Protein AF-A0A7X6ZUD8-F1 (afdb_monomer_lite)

Foldseek 3Di:
DVVVVVVVVVVVQQVVLVVVLVVCLVVLVVVLVVLVVVLVVLVVVLVVVLVVLVVVLVVLVVVLVVLVVVLVVLVVVLVVLVVVLVVVLVVLVVVLVVLVVVLVVLVVVLVVLVVLLVVLVVLLVVLVVLLVVLVVLLVVLVVLLVVLVVLLVVLVVLLVVLVVLLVVLVVLLVVLVVLLVVLVVLLVVLVVQLVVLVVVLVVLVVLLQVLFVQLQVLLVVVVDHDPGPVRLVVVVVVCPVCPSQVSSLVSLVVLLVVLVVLLVVLVVLVVVLVVLVVVLVVVVPDDDDDDPDDDSVRSVVVSVVSVVVSVVSVVVNVVSVVVSVSGDNGSVSSSVSVVVSVVSVVVSVVSVVSSVVSVVSNVVSVVSSVVSVVSSVVSVVSSVVSVVSSVVSVVSSVVSVVSSVVSVVSSVVSVVSSVVSVVSSVVSVVSSVVSVVVSVVSVVVSVVSVVVSVVVSVVSVVVSVVSVVVSVVSVVVSVVSVVVSVVSVVVSVVSVVVSVVVSVVSVVVSVVSVVCSVVDDRDDDDDDDDVPDPVVVVVVVVVVVVVVVVPPVLVLVLVLLLLVLLVVLLVVCLVCLLVLLVCVVVPDDLVVVLVVQLVVLLVVLLVVLVVCLVCCLPPPVVVVVVVVVVVDVDDDDDSDRDVVCSVVSSVSNSVSSSVSNSVSSVVSSPDHSVCSNDNPPQQPQDDDVVVVVVVVQVPDDPVVNVVVSVCVSPVVVNVSVVVNVVSVVVVVVVVVVVVVVVVCCVVCCVPPPVPDPDDDDDDPPDDDDPVVVVVVVVD

Secondary structure (DSSP, 8-state):
-HHHHHHHHHHHHHHHHHHHHHHHHHHHHHHHHHHHHHHHHHHHHHHHHHHHHHHHHHHHHHHHHHHHHHHHHHHHHHHHHHHHHHHHHHHHHHHHHHHHHHHHHHHHHHHHHHHHHHHHHHHHHHHHHHHHHHHHHHHHHHHHHHHHHHHHHHHHHHHHHHHHHHHHHHHHHHHHHHHHHHHHHHHHHHHHHHHHHHHHHHHHHHHHHHHHHHHHHHHHHTT---SSHHHHHHHHHS-SSSHHHHHHHHHHHHHHHHHHHHHHHHHHHHHHHHHHHHHHHHHTTS----TTPPPHHHHHHHHHHHHHHHHHHGGGHHHHHHHHHHS-SSHHHHHHHHHHHHHHHHHHHHHHHHHHHHHHHHHHHHHHHHHHHHHHHHHHHHHHHHHHHHHHHHHHHHHHHHHHHHHHHHHHHHHHHHHHHHHHHHHHHHHHHHHHHHHHHHHHHHHHHHHHHHHHHHHHHHHHHHHHHHHHHHHHHHHHHHHHHHHHHHHHHHHHHHHHHHHHHHHHHHHHHHHHHHH-PPPP-----GGG-HHHHHHHHHHHHHHHHHHHHHHHHHHHHHHHHHHHHHHHHHHTHHHHHHHHHTT--HHHHHHHHHHHHHHHHHHHHHHHHHHHHHHHHHHHHHHHHTTS--PPP-----HHHHHHHHHHHHHHHHHHHHHHHHHHHTS-HHHHSS--PPPP-PPPGGGT-HHHHHHS-HHHHHHHHHHHHTHHHHHHHHHHHHHHHHHHHHHHHHHHHHHHHHHIIIIII---S------TT-S--HHHHHHHH--

pLDDT: mean 82.42, std 9.54, range [44.5, 93.81]

Radius of gyration: 103.96 Å; chains: 1; bounding box: 197×110×286 Å

Structure (mmCIF, N/CA/C/O backbone):
data_AF-A0A7X6ZUD8-F1
#
_entry.id   AF-A0A7X6ZUD8-F1
#
loop_
_atom_site.group_PDB
_atom_site.id
_atom_site.type_symbol
_atom_site.label_atom_id
_atom_site.label_alt_id
_atom_site.label_comp_id
_atom_site.label_asym_id
_atom_site.label_entity_id
_atom_site.label_seq_id
_atom_site.pdbx_PDB_ins_code
_atom_site.Cartn_x
_atom_site.Cartn_y
_atom_site.Cartn_z
_atom_site.occupancy
_atom_site.B_iso_or_equiv
_atom_site.auth_seq_id
_atom_site.auth_comp_id
_atom_site.auth_asym_id
_atom_site.auth_atom_id
_atom_site.pdbx_PDB_model_num
ATOM 1 N N . THR A 1 1 ? 74.321 40.447 -123.581 1.00 52.22 1 THR A N 1
ATOM 2 C CA . THR A 1 1 ? 72.889 40.165 -123.348 1.00 52.22 1 THR A CA 1
ATOM 3 C C . THR A 1 1 ? 72.785 39.024 -122.365 1.00 52.22 1 THR A C 1
ATOM 5 O O . THR A 1 1 ? 73.714 38.224 -122.323 1.00 52.22 1 THR A O 1
ATOM 8 N N . VAL A 1 2 ? 71.718 38.982 -121.558 1.00 57.91 2 VAL A N 1
ATOM 9 C CA . VAL A 1 2 ? 71.436 37.871 -120.623 1.00 57.91 2 VAL A CA 1
ATOM 10 C C . VAL A 1 2 ? 71.544 36.526 -121.354 1.00 57.91 2 VAL A C 1
ATOM 12 O O . VAL A 1 2 ? 72.183 35.615 -120.846 1.00 57.91 2 VAL A O 1
ATOM 15 N N . ASP A 1 3 ? 71.117 36.484 -122.617 1.00 55.03 3 ASP A N 1
ATOM 16 C CA . ASP A 1 3 ? 71.216 35.318 -123.508 1.00 55.03 3 ASP A CA 1
ATOM 17 C C . ASP A 1 3 ? 72.647 34.767 -123.674 1.00 55.03 3 ASP A C 1
ATOM 19 O O . ASP A 1 3 ? 72.852 33.564 -123.714 1.00 55.03 3 ASP A O 1
ATOM 23 N N . ASN A 1 4 ? 73.666 35.632 -123.688 1.00 55.25 4 ASN A N 1
ATOM 24 C CA . ASN A 1 4 ? 75.072 35.232 -123.863 1.00 55.25 4 ASN A CA 1
ATOM 25 C C . ASN A 1 4 ? 75.697 34.691 -122.553 1.00 55.25 4 ASN A C 1
ATOM 27 O O . ASN A 1 4 ? 76.723 34.014 -122.565 1.00 55.25 4 ASN A O 1
ATOM 31 N N . 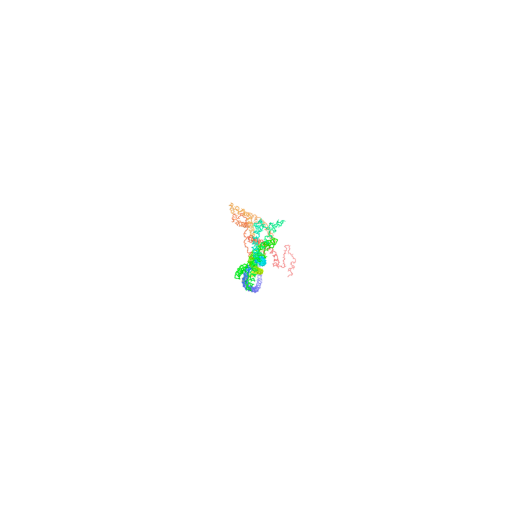VAL A 1 5 ? 75.094 35.019 -121.402 1.00 59.91 5 VAL A N 1
ATOM 32 C CA . VAL A 1 5 ? 75.454 34.447 -120.093 1.00 59.91 5 VAL A CA 1
ATOM 33 C C . VAL A 1 5 ? 74.738 33.110 -119.897 1.00 59.91 5 VAL A C 1
ATOM 35 O O . VAL A 1 5 ? 75.355 32.168 -119.411 1.00 59.91 5 VAL A O 1
ATOM 38 N N . VAL A 1 6 ? 73.485 33.009 -120.346 1.00 60.59 6 VAL A N 1
ATOM 39 C CA . VAL A 1 6 ? 72.699 31.768 -120.352 1.00 60.59 6 VAL A CA 1
ATOM 40 C C . VAL A 1 6 ? 73.382 30.682 -121.193 1.00 60.59 6 VAL A C 1
ATOM 42 O O . VAL A 1 6 ? 73.622 29.599 -120.677 1.00 60.59 6 VAL A O 1
ATOM 45 N N . GLU A 1 7 ? 73.834 30.987 -122.412 1.00 58.75 7 GLU A N 1
ATOM 46 C CA . GLU A 1 7 ? 74.474 30.004 -123.312 1.00 58.75 7 GLU A CA 1
ATOM 47 C C . GLU A 1 7 ? 75.796 29.427 -122.743 1.00 58.75 7 GLU A C 1
ATOM 49 O O . GLU A 1 7 ? 76.120 28.248 -122.905 1.00 58.75 7 GLU A O 1
ATOM 54 N N . LYS A 1 8 ? 76.560 30.231 -121.985 1.00 59.94 8 LYS A N 1
ATOM 55 C CA . LYS A 1 8 ? 77.744 29.746 -121.247 1.00 59.94 8 LYS A CA 1
ATOM 56 C C . LYS A 1 8 ? 77.379 28.912 -120.020 1.00 59.94 8 LYS A C 1
ATOM 58 O O . LYS A 1 8 ? 78.110 27.981 -119.689 1.00 59.94 8 LYS A O 1
ATOM 63 N N . LEU A 1 9 ? 76.288 29.250 -119.339 1.00 61.19 9 LEU A N 1
ATOM 64 C CA . LEU A 1 9 ? 75.807 28.498 -118.182 1.00 61.19 9 LEU A CA 1
ATOM 65 C C . LEU A 1 9 ? 75.172 27.163 -118.590 1.00 61.19 9 LEU A C 1
ATOM 67 O O . LEU A 1 9 ? 75.303 26.207 -117.837 1.00 61.19 9 LEU A O 1
ATOM 71 N N . GLU A 1 10 ? 74.599 27.048 -119.790 1.00 63.94 10 GLU A N 1
ATOM 72 C CA . GLU A 1 10 ? 74.032 25.797 -120.315 1.00 63.94 10 GLU A CA 1
ATOM 73 C C . GLU A 1 10 ? 75.084 24.686 -120.466 1.00 63.94 10 GLU A C 1
ATOM 75 O O . GLU A 1 10 ? 74.875 23.563 -120.009 1.00 63.94 10 GLU A O 1
ATOM 80 N N . THR A 1 11 ? 76.257 24.992 -121.034 1.00 61.09 11 THR A N 1
ATOM 81 C CA . THR A 1 11 ? 77.354 24.003 -121.154 1.00 61.09 11 THR A CA 1
ATOM 82 C C . THR A 1 11 ? 77.926 23.570 -119.800 1.00 61.09 11 THR A C 1
ATOM 84 O O . THR A 1 11 ? 78.289 22.403 -119.622 1.00 61.09 11 THR A O 1
ATOM 87 N N . LEU A 1 12 ? 77.962 24.479 -118.817 1.00 63.59 12 LEU A N 1
ATOM 88 C CA . LEU A 1 12 ? 78.322 24.142 -117.437 1.00 63.59 12 LEU A CA 1
ATOM 89 C C . LEU A 1 12 ? 77.216 23.322 -116.753 1.00 63.59 12 LEU A C 1
ATOM 91 O O . LEU A 1 12 ? 77.521 22.431 -115.960 1.00 63.59 12 LEU A O 1
ATOM 95 N N . GLY A 1 13 ? 75.959 23.610 -117.098 1.00 64.38 13 GLY A N 1
ATOM 96 C CA . GLY A 1 13 ? 74.751 22.931 -116.647 1.00 64.38 13 GLY A CA 1
ATOM 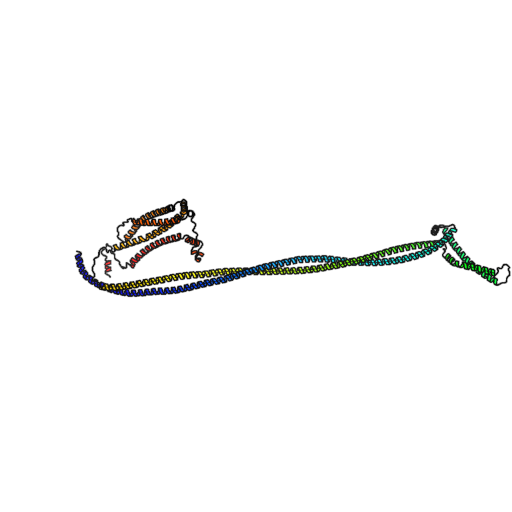97 C C . GLY A 1 13 ? 74.800 21.440 -116.939 1.00 64.38 13 GLY A C 1
ATOM 98 O O . GLY A 1 13 ? 74.700 20.667 -116.001 1.00 64.38 13 GLY A O 1
ATOM 99 N N . TYR A 1 14 ? 75.097 21.019 -118.175 1.00 66.25 14 TYR A N 1
ATOM 100 C CA . TYR A 1 14 ? 75.176 19.587 -118.516 1.00 66.25 14 TYR A CA 1
ATOM 101 C C . TYR A 1 14 ? 76.204 18.812 -117.675 1.00 66.25 14 TYR A C 1
ATOM 103 O O . TYR A 1 14 ? 75.894 17.754 -117.130 1.00 66.25 14 TYR A O 1
ATOM 111 N N . THR A 1 15 ? 77.416 19.355 -117.516 1.00 65.69 15 THR A N 1
ATOM 112 C CA . THR A 1 15 ? 78.472 18.705 -116.715 1.00 65.69 15 THR A CA 1
ATOM 113 C C . THR A 1 15 ? 78.108 18.663 -115.224 1.00 65.69 15 THR A C 1
ATOM 115 O O . THR A 1 15 ? 78.363 17.674 -114.539 1.00 65.69 15 THR A O 1
ATOM 118 N N . ARG A 1 16 ? 77.490 19.734 -114.705 1.00 67.69 16 ARG A N 1
ATOM 119 C CA . ARG A 1 16 ? 76.997 19.792 -113.320 1.00 67.69 16 ARG A CA 1
ATOM 120 C C . ARG A 1 16 ? 75.804 18.860 -113.099 1.00 67.69 16 ARG A C 1
ATOM 122 O O . ARG A 1 16 ? 75.747 18.247 -112.039 1.00 67.69 16 ARG A O 1
ATOM 129 N N . SER A 1 17 ? 74.911 18.713 -114.076 1.00 69.31 17 SER A N 1
ATOM 130 C CA . SER A 1 17 ? 73.754 17.817 -114.011 1.00 69.31 17 SER A CA 1
ATOM 131 C C . SER A 1 17 ? 74.174 16.351 -113.949 1.00 69.31 17 SER A C 1
ATOM 133 O O . SER A 1 17 ? 73.563 15.602 -113.200 1.00 69.31 17 SER A O 1
ATOM 135 N N . GLU A 1 18 ? 75.244 15.933 -114.639 1.00 71.06 18 GLU A N 1
ATOM 136 C CA . GLU A 1 18 ? 75.737 14.546 -114.545 1.00 71.06 18 GLU A CA 1
ATOM 137 C C . GLU A 1 18 ? 76.366 14.237 -113.175 1.00 71.06 18 GLU A C 1
ATOM 139 O O . GLU A 1 18 ? 76.103 13.187 -112.588 1.00 71.06 18 GLU A O 1
ATOM 144 N N . ILE A 1 19 ? 77.171 15.157 -112.628 1.00 72.12 19 ILE A N 1
ATOM 145 C CA . ILE A 1 19 ? 77.735 15.005 -111.275 1.00 72.12 19 ILE A CA 1
ATOM 146 C C . ILE A 1 19 ? 76.605 14.982 -110.244 1.00 72.12 19 ILE A C 1
ATOM 148 O O . ILE A 1 19 ? 76.574 14.103 -109.385 1.00 72.12 19 ILE A O 1
ATOM 152 N N . ARG A 1 20 ? 75.639 15.900 -110.378 1.00 72.50 20 ARG A N 1
ATOM 153 C CA . ARG A 1 20 ? 74.490 15.972 -109.479 1.00 72.50 20 ARG A CA 1
ATOM 154 C C . ARG A 1 20 ? 73.607 14.735 -109.584 1.00 72.50 20 ARG A C 1
ATOM 156 O O . ARG A 1 20 ? 73.154 14.260 -108.557 1.00 72.50 20 ARG A O 1
ATOM 163 N N . TYR A 1 21 ? 73.405 14.189 -110.781 1.00 75.06 21 TYR A N 1
ATOM 164 C CA . TYR A 1 21 ? 72.672 12.940 -110.978 1.00 75.06 21 TYR A CA 1
ATOM 165 C C . TYR A 1 21 ? 73.310 11.790 -110.194 1.00 75.06 21 TYR A C 1
ATOM 167 O O . TYR A 1 21 ? 72.616 11.084 -109.474 1.00 75.06 21 TYR A O 1
ATOM 175 N N . ARG A 1 22 ? 74.640 11.632 -110.268 1.00 76.25 22 ARG A N 1
ATOM 176 C CA . ARG A 1 22 ? 75.349 10.567 -109.537 1.00 76.25 22 ARG A CA 1
ATOM 177 C C . ARG A 1 22 ? 75.326 10.767 -108.022 1.00 76.25 22 ARG A C 1
ATOM 179 O O . ARG A 1 22 ? 75.162 9.790 -107.300 1.00 76.25 22 ARG A O 1
ATOM 186 N N . GLU A 1 23 ? 75.477 12.004 -107.549 1.00 76.31 23 GLU A N 1
ATOM 187 C CA . GLU A 1 23 ? 75.331 12.330 -106.123 1.00 76.31 23 GLU A CA 1
ATOM 188 C C . GLU A 1 23 ? 73.914 12.034 -105.627 1.00 76.31 23 GLU A C 1
ATOM 190 O O . GLU A 1 23 ? 73.759 11.336 -104.634 1.00 76.31 23 GLU A O 1
ATOM 195 N N . VAL A 1 24 ? 72.888 12.507 -106.343 1.00 77.06 24 VAL A N 1
ATOM 196 C CA . VAL A 1 24 ? 71.479 12.316 -105.969 1.00 77.06 24 VAL A CA 1
ATOM 197 C C . VAL A 1 24 ? 71.092 10.843 -106.031 1.00 77.06 24 VAL A C 1
ATOM 199 O O . VAL A 1 24 ? 70.399 10.382 -105.137 1.00 77.06 24 VAL A O 1
ATOM 202 N N . PHE A 1 25 ? 71.568 10.085 -107.021 1.00 78.31 25 PHE A N 1
ATOM 203 C CA . PHE A 1 25 ? 71.306 8.648 -107.106 1.00 78.31 25 PHE A CA 1
ATOM 204 C C . PHE A 1 25 ? 71.920 7.886 -105.921 1.00 78.31 25 PHE A C 1
ATOM 206 O O . PHE A 1 25 ? 71.262 7.030 -105.338 1.00 78.31 25 PHE A O 1
ATOM 213 N N . SER A 1 26 ? 73.163 8.207 -105.537 1.00 78.19 26 SER A N 1
ATOM 214 C CA . SER A 1 26 ? 73.808 7.596 -104.365 1.00 78.19 26 SER A CA 1
ATOM 215 C C . SER A 1 26 ? 73.106 7.993 -103.066 1.00 78.19 26 SER A C 1
ATOM 217 O O . SER A 1 26 ? 72.791 7.125 -102.263 1.00 78.19 26 SER A O 1
ATOM 219 N N . GLU A 1 27 ? 72.815 9.283 -102.882 1.00 78.88 27 GLU A N 1
ATOM 220 C CA . GLU A 1 27 ? 72.152 9.808 -101.683 1.00 78.88 27 GLU A CA 1
ATOM 221 C C . GLU A 1 27 ? 70.719 9.268 -101.542 1.00 78.88 27 GLU A C 1
ATOM 223 O O . GLU A 1 27 ? 70.283 8.950 -100.440 1.00 78.88 27 GLU A O 1
ATOM 228 N N . ALA A 1 28 ? 69.985 9.128 -102.649 1.00 79.12 28 ALA A N 1
ATOM 229 C CA . ALA A 1 28 ? 68.651 8.537 -102.651 1.00 79.12 28 ALA A CA 1
ATOM 230 C C . ALA A 1 28 ? 68.694 7.041 -102.313 1.00 79.12 28 ALA A C 1
ATOM 232 O O . ALA A 1 28 ? 67.858 6.575 -101.548 1.00 79.12 28 ALA A O 1
ATOM 233 N N . ASN A 1 29 ? 69.679 6.297 -102.825 1.00 80.69 29 ASN A N 1
ATOM 234 C CA . ASN A 1 29 ? 69.822 4.878 -102.507 1.00 80.69 29 ASN A CA 1
ATOM 235 C C . ASN A 1 29 ? 70.206 4.645 -101.034 1.00 80.69 29 ASN A C 1
ATOM 237 O O . ASN A 1 29 ? 69.667 3.736 -100.409 1.00 80.69 29 ASN A O 1
ATOM 241 N N . ASP A 1 30 ? 71.076 5.486 -100.467 1.00 81.19 30 ASP A N 1
ATOM 242 C CA . ASP A 1 30 ? 71.414 5.435 -99.038 1.00 81.19 30 ASP A CA 1
ATOM 243 C C . ASP A 1 30 ? 70.186 5.769 -98.167 1.00 81.19 30 ASP A C 1
ATOM 245 O O . ASP A 1 30 ? 69.902 5.055 -97.209 1.00 81.19 30 ASP A O 1
ATOM 249 N N . LYS A 1 31 ? 69.383 6.775 -98.551 1.00 82.06 31 LYS A N 1
ATOM 250 C CA . LYS A 1 31 ? 68.132 7.120 -97.847 1.00 82.06 31 LYS A CA 1
ATOM 251 C C . LYS A 1 31 ? 67.047 6.050 -97.953 1.00 82.06 31 LYS A C 1
ATOM 253 O O . LYS A 1 31 ? 66.301 5.868 -96.999 1.00 82.06 31 LYS A O 1
ATOM 258 N N . ILE A 1 32 ? 66.943 5.340 -99.079 1.00 81.69 32 ILE A N 1
ATOM 259 C CA . ILE A 1 32 ? 66.014 4.204 -99.217 1.00 81.69 32 ILE A CA 1
ATOM 260 C C . ILE A 1 32 ? 66.425 3.065 -98.275 1.00 81.69 32 ILE A C 1
ATOM 262 O O . ILE A 1 32 ? 65.562 2.428 -97.673 1.00 81.69 32 ILE A O 1
ATOM 266 N N . GLU A 1 33 ? 67.726 2.808 -98.118 1.00 80.94 33 GLU A N 1
ATOM 267 C CA . GLU A 1 33 ? 68.213 1.786 -97.187 1.00 80.94 33 GLU A CA 1
ATOM 268 C C . GLU A 1 33 ? 68.009 2.203 -95.720 1.00 80.94 33 GLU A C 1
ATOM 270 O O . GLU A 1 33 ? 67.567 1.387 -94.912 1.00 80.94 33 GLU A O 1
ATOM 275 N N . GLU A 1 34 ? 68.235 3.477 -95.380 1.00 82.38 34 GLU A N 1
ATOM 276 C CA . GLU A 1 34 ? 67.890 4.035 -94.062 1.00 82.38 34 GLU A CA 1
ATOM 277 C C . GLU A 1 34 ? 66.381 3.927 -93.777 1.00 82.38 34 GLU A C 1
ATOM 279 O O . GLU A 1 34 ? 65.998 3.422 -92.722 1.00 82.38 34 GLU A O 1
ATOM 284 N N . ALA A 1 35 ? 65.520 4.279 -94.740 1.00 81.19 35 ALA A N 1
ATOM 285 C CA . ALA A 1 35 ? 64.065 4.171 -94.604 1.00 81.19 35 ALA A CA 1
ATOM 286 C C . ALA A 1 35 ? 63.587 2.720 -94.403 1.00 81.19 35 ALA A C 1
ATOM 288 O O . ALA A 1 35 ? 62.638 2.476 -93.659 1.00 81.19 35 ALA A O 1
ATOM 289 N N . LYS A 1 36 ? 64.253 1.728 -95.015 1.00 82.31 36 LYS A N 1
ATOM 290 C CA . LYS A 1 36 ? 63.967 0.300 -94.772 1.00 82.31 36 LYS A CA 1
ATOM 291 C C . LYS A 1 36 ? 64.321 -0.140 -93.355 1.00 82.31 36 LYS A C 1
ATOM 293 O O . LYS A 1 36 ? 63.594 -0.948 -92.779 1.00 82.31 36 LYS A O 1
ATOM 298 N N . ILE A 1 37 ? 65.429 0.359 -92.808 1.00 83.69 37 ILE A N 1
ATOM 299 C CA . ILE A 1 37 ? 65.833 0.077 -91.425 1.00 83.69 37 ILE A CA 1
ATOM 300 C C . ILE A 1 37 ? 64.837 0.725 -90.457 1.00 83.69 37 ILE A C 1
ATOM 302 O O . ILE A 1 37 ? 64.333 0.038 -89.571 1.00 83.69 37 ILE A O 1
ATOM 306 N N . GLU A 1 38 ? 64.485 1.996 -90.673 1.00 82.06 38 GLU A N 1
ATOM 307 C CA . GLU A 1 38 ? 63.474 2.697 -89.870 1.00 82.06 38 GLU A CA 1
ATOM 308 C C . GLU A 1 38 ? 62.097 2.016 -89.942 1.00 82.06 38 GLU A C 1
ATOM 310 O O . GLU A 1 38 ? 61.411 1.926 -88.927 1.00 82.06 38 GLU A O 1
ATOM 315 N N . TYR A 1 39 ? 61.706 1.465 -91.096 1.00 83.75 39 TYR A N 1
ATOM 316 C CA . TYR A 1 39 ? 60.467 0.696 -91.239 1.00 83.75 39 TYR A CA 1
ATOM 317 C C . TYR A 1 39 ? 60.455 -0.588 -90.392 1.00 83.75 39 TYR A C 1
ATOM 319 O O . TYR A 1 39 ? 59.466 -0.875 -89.714 1.00 83.75 39 TYR A O 1
ATOM 327 N N . GLU A 1 40 ? 61.536 -1.375 -90.411 1.00 81.25 40 GLU A N 1
ATOM 328 C CA . GLU A 1 40 ? 61.622 -2.611 -89.617 1.00 81.25 40 GLU A CA 1
ATOM 329 C C . GLU A 1 40 ? 61.709 -2.326 -88.107 1.00 81.25 40 GLU A C 1
ATOM 331 O O . GLU A 1 40 ? 61.073 -3.027 -87.313 1.00 81.25 40 GLU A O 1
ATOM 336 N N . ASP A 1 41 ? 62.434 -1.279 -87.699 1.00 83.12 41 ASP A N 1
ATOM 337 C CA . ASP A 1 41 ? 62.492 -0.852 -86.297 1.00 83.12 41 ASP A CA 1
ATOM 338 C C . ASP A 1 41 ? 61.138 -0.287 -85.830 1.00 83.12 41 ASP A C 1
ATOM 340 O O . ASP A 1 41 ? 60.617 -0.722 -84.799 1.00 83.12 41 ASP A O 1
ATOM 344 N N . GLY A 1 42 ? 60.500 0.572 -86.633 1.00 82.69 42 GLY A N 1
ATOM 345 C CA . GLY A 1 42 ? 59.174 1.129 -86.352 1.00 82.69 42 GLY A CA 1
ATOM 346 C C . GLY A 1 42 ? 58.085 0.058 -86.253 1.00 82.69 42 GLY A C 1
ATOM 347 O O . GLY A 1 42 ? 57.252 0.092 -85.347 1.00 82.69 42 GLY A O 1
ATOM 348 N N . LYS A 1 43 ? 58.128 -0.972 -87.108 1.00 83.50 43 LYS A N 1
ATOM 349 C CA . LYS A 1 43 ? 57.225 -2.128 -87.013 1.00 83.50 43 LYS A CA 1
ATOM 350 C C . LYS A 1 43 ? 57.381 -2.875 -85.687 1.00 83.50 43 LYS A C 1
ATOM 352 O O . LYS A 1 43 ? 56.388 -3.271 -85.076 1.00 83.50 43 LYS A O 1
ATOM 357 N N . LYS A 1 44 ? 58.617 -3.087 -85.234 1.00 83.81 44 LYS A N 1
ATOM 358 C CA . LYS A 1 44 ? 58.906 -3.824 -83.999 1.00 83.81 44 LYS A CA 1
ATOM 359 C C . LYS A 1 44 ? 58.519 -3.037 -82.744 1.00 83.81 44 LYS A C 1
ATOM 361 O O . LYS A 1 44 ? 58.024 -3.630 -81.778 1.00 83.81 44 LYS A O 1
ATOM 366 N N . GLU A 1 45 ? 58.739 -1.726 -82.744 1.00 82.94 45 GLU A N 1
ATOM 367 C CA . GLU A 1 45 ? 58.277 -0.836 -81.675 1.00 82.94 45 GLU A CA 1
ATOM 368 C C . GLU A 1 45 ? 56.746 -0.837 -81.600 1.00 82.94 45 GLU A C 1
ATOM 370 O O . GLU A 1 45 ? 56.191 -1.114 -80.535 1.00 82.94 45 GLU A O 1
ATOM 375 N N . ALA A 1 46 ? 56.066 -0.697 -82.739 1.00 81.81 46 ALA A N 1
ATOM 376 C CA . ALA A 1 46 ? 54.609 -0.723 -82.804 1.00 81.81 46 ALA A CA 1
ATOM 377 C C . ALA A 1 46 ? 53.997 -2.060 -82.339 1.00 81.81 46 ALA A C 1
ATOM 379 O O . ALA A 1 46 ? 53.022 -2.072 -81.586 1.00 81.81 46 ALA A O 1
ATOM 380 N N . GLU A 1 47 ? 54.581 -3.205 -82.719 1.00 82.75 47 GLU A N 1
ATOM 381 C CA . GLU A 1 47 ? 54.159 -4.524 -82.216 1.00 82.75 47 GLU A CA 1
ATOM 382 C C . GLU A 1 47 ? 54.301 -4.630 -80.685 1.00 82.75 47 GLU A C 1
ATOM 384 O O . GLU A 1 47 ? 53.455 -5.233 -80.019 1.00 82.75 47 GLU A O 1
ATOM 389 N N . THR A 1 48 ? 55.344 -4.023 -80.111 1.00 84.31 48 THR A N 1
ATOM 390 C CA . THR A 1 48 ? 55.592 -4.026 -78.662 1.00 84.31 48 THR A CA 1
ATOM 391 C C . THR A 1 48 ? 54.595 -3.136 -77.920 1.00 84.31 48 THR A C 1
ATOM 393 O O . THR A 1 48 ? 54.030 -3.560 -76.909 1.00 84.31 48 THR A O 1
ATOM 396 N N . GLU A 1 49 ? 54.340 -1.928 -78.423 1.00 83.50 49 GLU A N 1
ATOM 397 C CA . GLU A 1 49 ? 53.381 -0.990 -77.832 1.00 83.50 49 GLU A CA 1
ATOM 398 C C . GLU A 1 49 ? 51.946 -1.524 -77.887 1.00 83.50 49 GLU A C 1
ATOM 400 O O . GLU A 1 49 ? 51.249 -1.511 -76.870 1.00 83.50 49 GLU A O 1
ATOM 405 N N . LEU A 1 50 ? 51.527 -2.095 -79.023 1.00 84.06 50 LEU A N 1
ATOM 406 C CA . LEU A 1 50 ? 50.215 -2.735 -79.153 1.00 84.06 50 LEU A CA 1
ATOM 407 C C . LEU A 1 50 ? 50.073 -3.936 -78.206 1.00 84.06 50 LEU A C 1
ATOM 409 O O . LEU A 1 50 ? 49.015 -4.134 -77.609 1.00 84.06 50 LEU A O 1
ATOM 413 N N . ASN A 1 51 ? 51.121 -4.743 -78.033 1.00 85.44 51 ASN A N 1
ATOM 414 C CA . ASN A 1 51 ? 51.070 -5.863 -77.097 1.00 85.44 51 ASN A CA 1
ATOM 415 C C . ASN A 1 51 ? 50.947 -5.393 -75.637 1.00 85.44 51 ASN A C 1
ATOM 417 O O . ASN A 1 51 ? 50.155 -5.954 -74.885 1.00 85.44 51 ASN A O 1
ATOM 421 N N . ASN A 1 52 ? 51.673 -4.344 -75.242 1.00 84.31 52 ASN A N 1
ATOM 422 C CA . ASN A 1 52 ? 51.563 -3.775 -73.896 1.00 84.31 52 ASN A CA 1
ATOM 423 C C . ASN A 1 52 ? 50.167 -3.183 -73.639 1.00 84.31 52 ASN A C 1
ATOM 425 O O . ASN A 1 52 ? 49.567 -3.480 -72.609 1.00 84.31 52 ASN A O 1
ATOM 429 N N . ALA A 1 53 ? 49.613 -2.440 -74.603 1.00 84.06 53 ALA A N 1
ATOM 430 C CA . ALA A 1 53 ? 48.258 -1.894 -74.509 1.00 84.06 53 ALA A CA 1
ATOM 431 C C . ALA A 1 53 ? 47.188 -2.997 -74.378 1.00 84.06 53 ALA A C 1
ATOM 433 O O . ALA A 1 53 ? 46.223 -2.851 -73.631 1.00 84.06 53 ALA A O 1
ATOM 434 N N . TRP A 1 54 ? 47.364 -4.132 -75.065 1.00 84.31 54 TRP A N 1
ATOM 435 C CA . TRP A 1 54 ? 46.457 -5.275 -74.933 1.00 84.31 54 TRP A CA 1
ATOM 436 C C . TRP A 1 54 ? 46.542 -5.950 -73.554 1.00 84.31 54 TRP A C 1
ATOM 438 O O . TRP A 1 54 ? 45.510 -6.337 -73.005 1.00 84.31 54 TRP A O 1
ATOM 448 N N . ILE A 1 55 ? 47.745 -6.064 -72.980 1.00 86.06 55 ILE A N 1
ATOM 449 C CA . ILE A 1 55 ? 47.943 -6.615 -71.629 1.00 86.06 55 ILE A CA 1
ATOM 450 C C . ILE A 1 55 ? 47.250 -5.737 -70.579 1.00 86.06 55 ILE A C 1
ATOM 452 O O . ILE A 1 55 ? 46.546 -6.270 -69.728 1.00 86.06 55 ILE A O 1
ATOM 456 N N . GLU A 1 56 ? 47.368 -4.409 -70.672 1.00 84.81 56 GLU A N 1
ATOM 457 C CA . GLU A 1 56 ? 46.678 -3.485 -69.757 1.00 84.81 56 GLU A CA 1
ATOM 458 C C . GLU A 1 56 ? 45.146 -3.631 -69.828 1.00 84.81 56 GLU A C 1
ATOM 460 O O . GLU A 1 56 ? 44.469 -3.640 -68.798 1.00 84.81 56 GLU A O 1
ATOM 465 N N . ILE A 1 57 ? 44.587 -3.831 -71.029 1.00 84.94 57 ILE A N 1
ATOM 466 C CA . ILE A 1 57 ? 43.153 -4.116 -71.215 1.00 84.94 57 ILE A CA 1
ATOM 467 C C . ILE A 1 57 ? 42.766 -5.467 -70.587 1.00 84.94 57 ILE A C 1
ATOM 469 O O . ILE A 1 57 ? 41.683 -5.602 -70.012 1.00 84.94 57 ILE A O 1
ATOM 473 N N . GLU A 1 58 ? 43.607 -6.496 -70.711 1.00 84.50 58 GLU A N 1
ATOM 474 C CA . GLU A 1 58 ? 43.343 -7.822 -70.141 1.00 84.50 58 GLU A CA 1
ATOM 475 C C . GLU A 1 58 ? 43.406 -7.816 -68.605 1.00 84.50 58 GLU A C 1
ATOM 477 O O . GLU A 1 58 ? 42.522 -8.385 -67.955 1.00 84.50 58 GLU A O 1
ATOM 482 N N . ASP A 1 59 ? 44.379 -7.110 -68.027 1.00 84.50 59 ASP A N 1
ATOM 483 C CA . ASP A 1 59 ? 44.497 -6.919 -66.581 1.00 84.50 59 ASP A CA 1
ATOM 484 C C . ASP A 1 59 ? 43.308 -6.116 -66.029 1.00 84.50 59 ASP A C 1
ATOM 486 O O . ASP A 1 59 ? 42.655 -6.565 -65.084 1.00 84.50 59 ASP A O 1
ATOM 490 N N . GLY A 1 60 ? 42.912 -5.014 -66.676 1.00 84.44 60 GLY A N 1
ATOM 491 C CA . GLY A 1 60 ? 41.746 -4.237 -66.239 1.00 84.44 60 GLY A CA 1
ATOM 492 C C . GLY A 1 60 ? 40.408 -4.990 -66.371 1.00 84.44 60 GLY A C 1
ATOM 493 O O . GLY A 1 60 ? 39.512 -4.840 -65.538 1.00 84.44 60 GLY A O 1
ATOM 494 N N . LYS A 1 61 ? 40.265 -5.905 -67.344 1.00 86.81 61 LYS A N 1
ATOM 495 C CA . LYS A 1 61 ? 39.112 -6.832 -67.405 1.00 86.81 61 LYS A CA 1
ATOM 496 C C . LYS A 1 61 ? 39.073 -7.807 -66.233 1.00 86.81 61 LYS A C 1
ATOM 498 O O . LYS A 1 61 ? 37.985 -8.194 -65.798 1.00 86.81 61 LYS A O 1
ATOM 503 N N . LYS A 1 62 ? 40.235 -8.248 -65.755 1.00 86.19 62 LYS A N 1
ATOM 504 C CA . LYS A 1 62 ? 40.342 -9.145 -64.605 1.00 86.19 62 LYS A CA 1
ATOM 505 C C . LYS A 1 62 ? 39.984 -8.416 -63.310 1.00 86.19 62 LYS A C 1
ATOM 507 O O . LYS A 1 62 ? 39.186 -8.942 -62.541 1.00 86.19 62 LYS A O 1
ATOM 512 N N . GLU A 1 63 ? 40.464 -7.187 -63.135 1.00 85.56 63 GLU A N 1
ATOM 513 C CA . GLU A 1 63 ? 40.085 -6.322 -62.009 1.00 85.56 63 GLU A CA 1
ATOM 514 C C . GLU A 1 63 ? 38.570 -6.046 -61.980 1.00 85.56 63 GLU A C 1
ATOM 516 O O . GLU A 1 63 ? 37.943 -6.140 -60.926 1.00 85.56 63 GLU A O 1
ATOM 521 N N . LEU A 1 64 ? 37.934 -5.833 -63.140 1.00 85.88 64 LEU A N 1
ATOM 522 C CA . LEU A 1 64 ? 36.471 -5.717 -63.246 1.00 85.88 64 LEU A CA 1
ATOM 523 C C . LEU A 1 64 ? 35.724 -6.981 -62.795 1.00 85.88 64 LEU A C 1
ATOM 525 O O . LEU A 1 64 ? 34.640 -6.889 -62.216 1.00 85.88 64 LEU A O 1
ATOM 529 N N . LEU A 1 65 ? 36.249 -8.174 -63.084 1.00 86.19 65 LEU A N 1
ATOM 530 C CA . LEU A 1 65 ? 35.626 -9.427 -62.645 1.00 86.19 65 LEU A CA 1
ATOM 531 C C . LEU A 1 65 ? 35.689 -9.585 -61.124 1.00 86.19 65 LEU A C 1
ATOM 533 O O . LEU A 1 65 ? 34.688 -9.995 -60.530 1.00 86.19 65 LEU A O 1
ATOM 537 N N . ASP A 1 66 ? 36.815 -9.220 -60.515 1.00 84.50 66 ASP A N 1
ATOM 538 C CA . ASP A 1 66 ? 36.990 -9.242 -59.063 1.00 84.50 66 ASP A CA 1
ATOM 539 C C . ASP A 1 66 ? 36.072 -8.200 -58.393 1.00 84.50 66 ASP A C 1
ATOM 541 O O . ASP A 1 66 ? 35.286 -8.552 -57.510 1.00 84.50 66 ASP A O 1
ATOM 545 N N . ALA A 1 67 ? 36.024 -6.967 -58.913 1.00 84.62 67 ALA A N 1
ATOM 546 C CA . ALA A 1 67 ? 35.108 -5.921 -58.445 1.00 84.62 67 ALA A CA 1
ATOM 547 C C . ALA A 1 67 ? 33.626 -6.343 -58.542 1.00 84.62 67 ALA A C 1
ATOM 549 O O . ALA A 1 67 ? 32.817 -6.073 -57.652 1.00 84.62 67 ALA A O 1
ATOM 550 N N . LYS A 1 68 ? 33.242 -7.070 -59.601 1.00 87.50 68 LYS A N 1
ATOM 551 C CA . LYS A 1 68 ? 31.882 -7.612 -59.747 1.00 87.50 68 LYS A CA 1
ATOM 552 C C . LYS A 1 68 ? 31.545 -8.651 -58.676 1.00 87.50 68 LYS A C 1
ATOM 554 O O . LYS A 1 68 ? 30.403 -8.674 -58.209 1.00 87.50 68 LYS A O 1
ATOM 559 N N . ALA A 1 69 ? 32.498 -9.512 -58.322 1.00 85.81 69 ALA A N 1
ATOM 560 C CA . ALA A 1 69 ? 32.320 -10.505 -57.267 1.00 85.81 69 ALA A CA 1
ATOM 561 C C . ALA A 1 69 ? 32.168 -9.829 -55.893 1.00 85.81 69 ALA A C 1
ATOM 563 O O . ALA A 1 69 ? 31.240 -10.159 -55.156 1.00 85.81 69 ALA A O 1
ATOM 564 N N . GLU A 1 70 ? 32.983 -8.811 -55.600 1.00 86.44 70 GLU A N 1
ATOM 565 C CA . GLU A 1 70 ? 32.886 -8.018 -54.365 1.00 86.44 70 GLU A CA 1
ATOM 566 C C . GLU A 1 70 ? 31.532 -7.296 -54.234 1.00 86.44 70 GLU A C 1
ATOM 568 O O . GLU A 1 70 ? 30.921 -7.297 -53.163 1.00 86.44 70 GLU A O 1
ATOM 573 N N . ILE A 1 71 ? 30.988 -6.755 -55.332 1.00 87.25 71 ILE A N 1
ATOM 574 C CA . ILE A 1 71 ? 29.640 -6.156 -55.358 1.00 87.25 71 ILE A CA 1
ATOM 575 C C . ILE A 1 71 ? 28.548 -7.194 -55.044 1.00 87.25 71 ILE A C 1
ATOM 577 O O . ILE A 1 71 ? 27.530 -6.863 -54.423 1.00 87.25 71 ILE A O 1
ATOM 581 N N . GLU A 1 72 ? 28.691 -8.436 -55.511 1.00 87.38 72 GLU A N 1
ATOM 582 C CA . GLU A 1 72 ? 27.717 -9.503 -55.252 1.00 87.38 72 GLU A CA 1
ATOM 583 C C . GLU A 1 72 ? 27.756 -9.963 -53.789 1.00 87.38 72 GLU A C 1
ATOM 585 O O . GLU A 1 72 ? 26.699 -10.064 -53.152 1.00 87.38 72 GLU A O 1
ATOM 590 N N . ASP A 1 73 ? 28.953 -10.140 -53.230 1.00 85.06 73 ASP A N 1
ATOM 591 C CA . ASP A 1 73 ? 29.140 -10.467 -51.816 1.00 85.06 73 ASP A CA 1
ATOM 592 C C . ASP A 1 73 ? 28.644 -9.329 -50.908 1.00 85.06 73 ASP A C 1
ATOM 594 O O . ASP A 1 73 ? 27.840 -9.574 -50.004 1.00 85.06 73 ASP A O 1
ATOM 598 N N . GLY A 1 74 ? 28.967 -8.068 -51.221 1.00 86.25 74 GLY A N 1
ATOM 599 C CA . GLY A 1 74 ? 28.470 -6.901 -50.484 1.00 86.25 74 GLY A CA 1
ATOM 600 C C . GLY A 1 74 ? 26.936 -6.797 -50.471 1.00 86.25 74 GLY A C 1
ATOM 601 O O . GLY A 1 74 ? 26.324 -6.505 -49.438 1.00 86.25 74 GLY A O 1
ATOM 602 N N . LYS A 1 75 ? 26.257 -7.125 -51.584 1.00 89.38 75 LYS A N 1
ATOM 603 C CA . LYS A 1 75 ? 24.777 -7.202 -51.635 1.00 89.38 75 LYS A CA 1
ATOM 604 C C . LYS A 1 75 ? 24.217 -8.266 -50.696 1.00 89.38 75 LYS A C 1
ATOM 606 O O . LYS A 1 75 ? 23.158 -8.059 -50.082 1.00 89.38 75 LYS A O 1
ATOM 611 N N . LYS A 1 76 ? 24.886 -9.414 -50.614 1.00 88.75 76 LYS A N 1
ATOM 612 C CA . LYS A 1 76 ? 24.475 -10.529 -49.762 1.00 88.75 76 LYS A CA 1
ATOM 613 C C . LYS A 1 76 ? 24.659 -10.183 -48.286 1.00 88.75 76 LYS A C 1
ATOM 615 O O . LYS A 1 76 ? 23.705 -10.325 -47.524 1.00 88.75 76 LYS A O 1
ATOM 620 N N . GLU A 1 77 ? 25.804 -9.617 -47.913 1.00 88.12 77 GLU A N 1
ATOM 621 C CA . GLU A 1 77 ? 26.084 -9.175 -46.541 1.00 88.12 77 GLU A CA 1
ATOM 622 C C . GLU A 1 77 ? 25.085 -8.121 -46.047 1.00 88.12 77 GLU A C 1
ATOM 624 O O . GLU A 1 77 ? 24.539 -8.247 -44.950 1.00 88.12 77 GLU A O 1
ATOM 629 N N . ILE A 1 78 ? 24.749 -7.126 -46.877 1.00 89.06 78 ILE A N 1
ATOM 630 C CA . ILE A 1 78 ? 23.726 -6.119 -46.547 1.00 89.06 78 ILE A CA 1
ATOM 631 C C . ILE A 1 78 ? 22.352 -6.770 -46.335 1.00 89.06 78 ILE A C 1
ATOM 633 O O . ILE A 1 78 ? 21.588 -6.364 -45.452 1.00 89.06 78 ILE A O 1
ATOM 637 N N . THR A 1 79 ? 22.009 -7.776 -47.141 1.00 88.88 79 THR A N 1
ATOM 638 C CA . THR A 1 79 ? 20.732 -8.495 -47.028 1.00 88.88 79 THR A CA 1
ATOM 639 C C . THR A 1 79 ? 20.668 -9.312 -45.737 1.00 88.88 79 THR A C 1
ATOM 641 O O . THR A 1 79 ? 19.671 -9.239 -45.011 1.00 88.88 79 THR A O 1
ATOM 644 N N . ASP A 1 80 ? 21.739 -10.028 -45.404 1.00 88.94 80 ASP A N 1
ATOM 645 C CA . ASP A 1 80 ? 21.847 -10.809 -44.171 1.00 88.94 80 ASP A CA 1
ATOM 646 C C . ASP A 1 80 ? 21.854 -9.906 -42.927 1.00 88.94 80 ASP A C 1
ATOM 648 O O . ASP A 1 80 ? 21.160 -10.196 -41.945 1.00 88.94 80 ASP A O 1
ATOM 652 N N . ALA A 1 81 ? 22.528 -8.753 -42.989 1.00 87.56 81 ALA A N 1
ATOM 653 C CA . ALA A 1 81 ? 22.510 -7.739 -41.937 1.00 87.56 81 ALA A CA 1
ATOM 654 C C . ALA A 1 81 ? 21.100 -7.166 -41.708 1.00 87.56 81 ALA A C 1
ATOM 656 O O . ALA A 1 81 ? 20.651 -7.057 -40.565 1.00 87.56 81 ALA A O 1
ATOM 657 N N . LYS A 1 82 ? 20.348 -6.863 -42.778 1.00 90.06 82 LYS A N 1
ATOM 658 C CA . LYS A 1 82 ? 18.946 -6.408 -42.683 1.00 90.06 82 LYS A CA 1
ATOM 659 C C . LYS A 1 82 ? 18.027 -7.464 -42.071 1.00 90.06 82 LYS A C 1
ATOM 661 O O . LYS A 1 82 ? 17.165 -7.128 -41.256 1.00 90.06 82 LYS A O 1
ATOM 666 N N . ASN A 1 83 ? 18.195 -8.728 -42.455 1.00 89.44 83 ASN A N 1
ATOM 667 C CA . ASN A 1 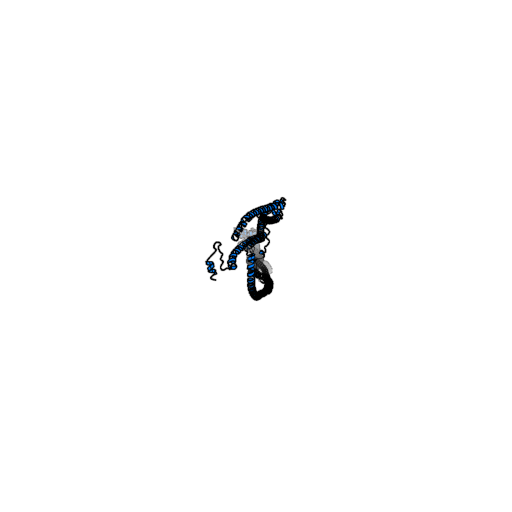83 ? 17.404 -9.834 -41.917 1.00 89.44 83 ASN A CA 1
ATOM 668 C C . ASN A 1 83 ? 17.709 -10.081 -40.434 1.00 89.44 83 ASN A C 1
ATOM 670 O O . ASN A 1 83 ? 16.784 -10.269 -39.643 1.00 89.44 83 ASN A O 1
ATOM 674 N N . THR A 1 84 ? 18.986 -10.020 -40.053 1.00 89.75 84 THR A N 1
ATOM 675 C CA . THR A 1 84 ? 19.431 -10.155 -38.660 1.00 89.75 84 THR A CA 1
ATOM 676 C C . THR A 1 84 ? 18.863 -9.034 -37.800 1.00 89.75 84 THR A C 1
ATOM 678 O O . THR A 1 84 ? 18.176 -9.322 -36.821 1.00 89.75 84 THR A O 1
ATOM 681 N N . LEU A 1 85 ? 19.011 -7.779 -38.240 1.00 90.38 85 LEU A N 1
ATOM 682 C CA . LEU A 1 85 ? 18.451 -6.614 -37.558 1.00 90.38 85 LEU A CA 1
ATOM 683 C C . LEU A 1 85 ? 16.937 -6.743 -37.358 1.00 90.38 85 LEU A C 1
ATOM 685 O O . LEU A 1 85 ? 16.425 -6.453 -36.280 1.00 90.38 85 LEU A O 1
ATOM 689 N N . LYS A 1 86 ? 16.203 -7.200 -38.380 1.00 90.31 86 LYS A N 1
ATOM 690 C CA . LYS A 1 86 ? 14.752 -7.402 -38.286 1.00 90.31 86 LYS A CA 1
ATOM 691 C C . LYS A 1 86 ? 14.380 -8.444 -37.226 1.00 90.31 86 LYS A C 1
ATOM 693 O O . LYS A 1 86 ? 13.410 -8.229 -36.504 1.00 90.31 86 LYS A O 1
ATOM 698 N N . ARG A 1 87 ? 15.115 -9.556 -37.153 1.00 89.88 87 ARG A N 1
ATOM 699 C CA . ARG A 1 87 ? 14.880 -10.622 -36.169 1.00 89.88 87 ARG A CA 1
ATOM 700 C C . ARG A 1 87 ? 15.188 -10.142 -34.753 1.00 89.88 87 ARG A C 1
ATOM 702 O O . ARG A 1 87 ? 14.296 -10.184 -33.922 1.00 89.88 87 ARG A O 1
ATOM 709 N N . GLU A 1 88 ? 16.378 -9.593 -34.522 1.00 88.88 88 GLU A N 1
ATOM 710 C CA . GLU A 1 88 ? 16.790 -9.084 -33.203 1.00 88.88 88 GLU A CA 1
ATOM 711 C C . GLU A 1 88 ? 15.856 -7.972 -32.708 1.00 88.88 88 GLU A C 1
ATOM 713 O O . GLU A 1 88 ? 15.442 -7.967 -31.553 1.00 88.88 88 GLU A O 1
ATOM 718 N N . THR A 1 89 ? 15.417 -7.082 -33.607 1.00 87.69 89 THR A N 1
ATOM 719 C CA . THR A 1 89 ? 14.412 -6.060 -33.274 1.00 87.69 89 THR A CA 1
ATOM 720 C C . THR A 1 89 ? 13.069 -6.687 -32.897 1.00 87.69 89 THR A C 1
ATOM 722 O O . THR A 1 89 ? 12.367 -6.163 -32.036 1.00 87.69 89 THR A O 1
ATOM 725 N N . SER A 1 90 ? 12.666 -7.775 -33.555 1.00 89.56 90 SER A N 1
ATOM 726 C CA . SER A 1 90 ? 11.418 -8.473 -33.235 1.00 89.56 90 SER A CA 1
ATOM 727 C C . SER A 1 90 ? 11.498 -9.173 -31.882 1.00 89.56 90 SER A C 1
ATOM 729 O O . SER A 1 90 ? 10.560 -9.056 -31.101 1.00 89.56 90 SER A O 1
ATOM 731 N N . ASP A 1 91 ? 12.602 -9.865 -31.607 1.00 87.88 91 ASP A N 1
ATOM 732 C CA . ASP A 1 91 ? 12.817 -10.599 -30.360 1.00 87.88 91 ASP A CA 1
ATOM 733 C C . ASP A 1 91 ? 12.849 -9.627 -29.169 1.00 87.88 91 ASP A C 1
ATOM 735 O O . ASP A 1 91 ? 12.072 -9.783 -28.230 1.00 87.88 91 ASP A O 1
ATOM 739 N N . ALA A 1 92 ? 13.605 -8.529 -29.275 1.00 88.50 92 ALA A N 1
ATOM 740 C CA . ALA A 1 92 ? 13.643 -7.486 -28.249 1.00 88.50 92 ALA A CA 1
ATOM 741 C C . ALA A 1 92 ? 12.281 -6.797 -28.031 1.00 88.50 92 ALA A C 1
ATOM 743 O O . ALA A 1 92 ? 11.915 -6.476 -26.902 1.00 88.50 92 ALA A O 1
ATOM 744 N N . ASN A 1 93 ? 11.490 -6.571 -29.090 1.00 89.75 93 ASN A N 1
ATOM 745 C CA . ASN A 1 93 ? 10.136 -6.024 -28.931 1.00 89.75 93 ASN A CA 1
ATOM 746 C C . ASN A 1 93 ? 9.185 -7.009 -28.236 1.00 89.75 93 ASN A C 1
ATOM 748 O O . ASN A 1 93 ? 8.300 -6.565 -27.500 1.00 89.75 93 ASN A O 1
ATOM 752 N N . ASN A 1 94 ? 9.343 -8.315 -28.467 1.00 89.88 94 ASN A N 1
ATOM 753 C CA . ASN A 1 94 ? 8.570 -9.334 -27.761 1.00 89.88 94 ASN A CA 1
ATOM 754 C C . ASN A 1 94 ? 8.941 -9.348 -26.274 1.00 89.88 94 ASN A C 1
ATOM 756 O O . ASN A 1 94 ? 8.045 -9.239 -25.449 1.00 89.88 94 ASN A O 1
ATOM 760 N N . GLU A 1 95 ? 10.233 -9.329 -25.932 1.00 88.88 95 GLU A N 1
ATOM 761 C CA . GLU A 1 95 ? 10.696 -9.242 -24.535 1.00 88.88 95 GLU A CA 1
ATOM 762 C C . GLU A 1 95 ? 10.178 -7.981 -23.824 1.00 88.88 95 GLU A C 1
ATOM 764 O O . GLU A 1 95 ? 9.691 -8.050 -22.697 1.00 88.88 95 GLU A O 1
ATOM 769 N N . ILE A 1 96 ? 10.202 -6.821 -24.494 1.00 90.38 96 ILE A N 1
ATOM 770 C CA . ILE A 1 96 ? 9.622 -5.575 -23.960 1.00 90.38 96 ILE A CA 1
ATOM 771 C C . ILE A 1 96 ? 8.102 -5.702 -23.770 1.00 90.38 96 ILE A C 1
ATOM 773 O O . ILE A 1 96 ? 7.541 -5.114 -22.845 1.00 90.38 96 ILE A O 1
ATOM 777 N N . THR A 1 97 ? 7.415 -6.429 -24.652 1.00 91.25 97 THR A N 1
ATOM 778 C CA . THR A 1 97 ? 5.965 -6.652 -24.555 1.00 91.25 97 THR A CA 1
ATOM 779 C C . THR A 1 97 ? 5.628 -7.570 -23.387 1.00 91.25 97 THR A C 1
ATOM 781 O O . THR A 1 97 ? 4.722 -7.246 -22.621 1.00 91.25 97 THR A O 1
ATOM 784 N N . ASP A 1 98 ? 6.381 -8.653 -23.214 1.00 89.56 98 ASP A N 1
ATOM 785 C CA . ASP A 1 98 ? 6.233 -9.582 -22.095 1.00 89.56 98 ASP A CA 1
ATOM 786 C C . ASP A 1 98 ? 6.507 -8.861 -20.767 1.00 89.56 98 ASP A C 1
ATOM 788 O O . ASP A 1 98 ? 5.667 -8.893 -19.872 1.00 89.56 98 ASP A O 1
ATOM 792 N N . ALA A 1 99 ? 7.580 -8.066 -20.684 1.00 89.25 99 ALA A N 1
ATOM 793 C CA . ALA A 1 99 ? 7.875 -7.243 -19.508 1.00 89.25 99 ALA A CA 1
ATOM 794 C C . ALA A 1 99 ? 6.765 -6.215 -19.203 1.00 89.25 99 ALA A C 1
ATOM 796 O O . ALA A 1 99 ? 6.427 -5.975 -18.045 1.00 89.25 99 ALA A O 1
ATOM 797 N N . LYS A 1 100 ? 6.151 -5.606 -20.230 1.00 91.00 100 LYS A N 1
ATOM 798 C CA . LYS A 1 100 ? 4.984 -4.716 -20.055 1.00 91.00 100 LYS A CA 1
ATOM 799 C C . LYS A 1 100 ? 3.749 -5.464 -19.558 1.00 91.00 100 LYS A C 1
ATOM 801 O O . LYS A 1 100 ? 2.942 -4.870 -18.843 1.00 91.00 100 LYS A O 1
ATOM 806 N N . GLN A 1 101 ? 3.580 -6.722 -19.955 1.00 90.75 101 GLN A N 1
ATOM 807 C CA . GLN A 1 101 ? 2.489 -7.566 -19.483 1.00 90.75 101 GLN A CA 1
ATOM 808 C C . GLN A 1 101 ? 2.712 -7.976 -18.021 1.00 90.75 101 GLN A C 1
ATOM 810 O O . GLN A 1 101 ? 1.800 -7.795 -17.222 1.00 90.75 101 GLN A O 1
ATOM 815 N N . GLU A 1 102 ? 3.928 -8.379 -17.644 1.00 89.25 102 GLU A N 1
ATOM 816 C CA . GLU A 1 102 ? 4.305 -8.628 -16.242 1.00 89.25 102 GLU A CA 1
ATOM 817 C C . GLU A 1 102 ? 4.063 -7.391 -15.363 1.00 89.25 102 GLU A C 1
ATOM 819 O O . GLU A 1 102 ? 3.492 -7.493 -14.282 1.00 89.25 102 GLU A O 1
ATOM 824 N N . LEU A 1 103 ? 4.405 -6.193 -15.855 1.00 90.50 103 LEU A N 1
ATOM 825 C CA . LEU A 1 103 ? 4.160 -4.936 -15.139 1.00 90.50 103 LEU A CA 1
ATOM 826 C C . LEU A 1 103 ? 2.664 -4.657 -14.918 1.00 90.50 103 LEU A C 1
ATOM 828 O O . LEU A 1 103 ? 2.265 -4.057 -13.919 1.00 90.50 103 LEU A O 1
ATOM 832 N N . LYS A 1 104 ? 1.828 -5.061 -15.878 1.00 90.44 104 LYS A N 1
ATOM 833 C CA . LYS A 1 104 ? 0.373 -4.947 -15.776 1.00 90.44 104 LYS A CA 1
ATOM 834 C C . LYS A 1 104 ? -0.186 -5.946 -14.766 1.00 90.44 104 LYS A C 1
ATOM 836 O O . LYS A 1 104 ? -1.099 -5.586 -14.031 1.00 90.44 104 LYS A O 1
ATOM 841 N N . ASP A 1 105 ? 0.350 -7.158 -14.728 1.00 88.38 105 ASP A N 1
ATOM 842 C CA . ASP A 1 105 ? -0.060 -8.177 -13.763 1.00 88.38 105 ASP A CA 1
ATOM 843 C C . ASP A 1 105 ? 0.357 -7.761 -12.338 1.00 88.38 105 ASP A C 1
ATOM 845 O O . ASP A 1 105 ? -0.471 -7.798 -11.432 1.00 88.38 105 ASP A O 1
ATOM 849 N N . ALA A 1 106 ? 1.556 -7.191 -12.167 1.00 89.69 106 ALA A N 1
ATOM 850 C CA . ALA A 1 106 ? 2.002 -6.590 -10.905 1.00 89.69 106 ALA A CA 1
ATOM 851 C C . ALA A 1 106 ? 1.094 -5.435 -10.427 1.00 89.69 106 ALA A C 1
ATOM 853 O O . ALA A 1 106 ? 0.853 -5.279 -9.233 1.00 89.69 106 ALA A O 1
ATOM 854 N N . LEU A 1 107 ? 0.538 -4.629 -11.344 1.00 90.00 107 LEU A N 1
ATOM 855 C CA . LEU A 1 107 ? -0.456 -3.597 -11.006 1.00 90.00 107 LEU A CA 1
ATOM 856 C C . LEU A 1 107 ? -1.762 -4.187 -10.460 1.00 90.00 107 LEU A C 1
ATOM 858 O O . LEU A 1 107 ? -2.363 -3.594 -9.568 1.00 90.00 107 LEU A O 1
ATOM 862 N N . VAL A 1 108 ? -2.203 -5.328 -10.993 1.00 90.56 108 VAL A N 1
ATOM 863 C CA . VAL A 1 108 ? -3.394 -6.030 -10.488 1.00 90.56 108 VAL A CA 1
ATOM 864 C C . VAL A 1 108 ? -3.120 -6.598 -9.097 1.00 90.56 108 VAL A C 1
ATOM 866 O O . VAL A 1 108 ? -3.952 -6.450 -8.208 1.00 90.56 108 VAL A O 1
ATOM 869 N N . GLU A 1 109 ? -1.939 -7.177 -8.873 1.00 88.56 109 GLU A N 1
ATOM 870 C CA . GLU A 1 109 ? -1.538 -7.660 -7.545 1.00 88.56 109 GLU A CA 1
ATOM 871 C C . GLU A 1 109 ? -1.441 -6.525 -6.515 1.00 88.56 109 GLU A C 1
ATOM 873 O O . GLU A 1 109 ? -1.844 -6.704 -5.365 1.00 88.56 109 GLU A O 1
ATOM 878 N N . LEU A 1 110 ? -0.974 -5.340 -6.924 1.00 90.75 110 LEU A N 1
ATOM 879 C CA . LEU A 1 110 ? -0.990 -4.136 -6.089 1.00 90.75 110 LEU A CA 1
ATOM 880 C C . LEU A 1 110 ? -2.417 -3.695 -5.736 1.00 90.75 110 LEU A C 1
ATOM 882 O O . LEU A 1 110 ? -2.670 -3.362 -4.581 1.00 90.75 110 LEU A O 1
ATOM 886 N N . GLU A 1 111 ? -3.356 -3.726 -6.686 1.00 89.81 111 GLU A N 1
ATOM 887 C CA . GLU A 1 111 ? -4.772 -3.411 -6.431 1.00 89.81 111 GLU A CA 1
ATOM 888 C C . GLU A 1 111 ? -5.403 -4.411 -5.444 1.00 89.81 111 GLU A C 1
ATOM 890 O O . GLU A 1 111 ? -6.083 -4.015 -4.492 1.00 89.81 111 GLU A O 1
ATOM 895 N N . ASP A 1 112 ? -5.120 -5.705 -5.610 1.00 88.75 112 ASP A N 1
ATOM 896 C CA . ASP A 1 112 ? -5.546 -6.742 -4.668 1.00 88.75 112 ASP A CA 1
ATOM 897 C C . ASP A 1 112 ? -4.902 -6.548 -3.281 1.00 88.75 112 ASP A C 1
ATOM 899 O O . ASP A 1 112 ? -5.567 -6.727 -2.257 1.00 88.75 112 ASP A O 1
ATOM 903 N N . GLY A 1 113 ? -3.632 -6.134 -3.225 1.00 90.19 113 GLY A N 1
ATOM 904 C CA . GLY A 1 113 ? -2.927 -5.773 -1.992 1.00 90.19 113 GLY A CA 1
ATOM 905 C C . GLY A 1 113 ? -3.541 -4.563 -1.278 1.00 90.19 113 GLY A C 1
ATOM 906 O O . GLY A 1 113 ? -3.735 -4.596 -0.062 1.00 90.19 113 GLY A O 1
ATOM 907 N N . GLU A 1 114 ? -3.918 -3.514 -2.018 1.00 90.75 114 GLU A N 1
ATOM 908 C CA . GLU A 1 114 ? -4.618 -2.340 -1.476 1.00 90.75 114 GLU A CA 1
ATOM 909 C C . GLU A 1 114 ? -5.979 -2.723 -0.898 1.00 90.75 114 GLU A C 1
ATOM 911 O O . GLU A 1 114 ? -6.363 -2.245 0.173 1.00 90.75 114 GLU A O 1
ATOM 916 N N . LYS A 1 115 ? -6.692 -3.630 -1.572 1.00 91.56 115 LYS A N 1
ATOM 917 C CA . LYS A 1 115 ? -7.965 -4.149 -1.085 1.00 91.56 115 LYS A CA 1
ATOM 918 C C . LYS A 1 115 ? -7.800 -4.969 0.195 1.00 91.56 115 LYS A C 1
ATOM 920 O O . LYS A 1 115 ? -8.527 -4.715 1.149 1.00 91.56 115 LYS A O 1
ATOM 925 N N . LYS A 1 116 ? -6.818 -5.877 0.261 1.00 90.75 116 LYS A N 1
ATOM 926 C CA . LYS A 1 116 ? -6.496 -6.616 1.498 1.00 90.75 116 LYS A CA 1
ATOM 927 C C . LYS A 1 116 ? -6.168 -5.672 2.655 1.00 90.75 116 LYS A C 1
ATOM 929 O O . LYS A 1 116 ? -6.627 -5.892 3.768 1.00 90.75 116 LYS A O 1
ATOM 934 N N . LEU A 1 117 ? -5.400 -4.610 2.397 1.00 92.44 117 LEU A N 1
ATOM 935 C CA . LEU A 1 117 ? -5.095 -3.601 3.411 1.00 92.44 117 LEU A CA 1
ATOM 936 C C . LEU A 1 117 ? -6.367 -2.884 3.889 1.00 92.44 117 LEU A C 1
ATOM 938 O O . LEU A 1 117 ? -6.513 -2.638 5.084 1.00 92.44 117 LEU A O 1
ATOM 942 N N . ALA A 1 118 ? -7.275 -2.539 2.975 1.00 91.75 118 ALA A N 1
ATOM 943 C CA . ALA A 1 118 ? -8.550 -1.920 3.325 1.00 91.75 118 ALA A CA 1
ATOM 944 C C . ALA A 1 118 ? -9.439 -2.859 4.158 1.00 91.75 118 ALA A C 1
ATOM 946 O O . ALA A 1 118 ? -10.008 -2.413 5.155 1.00 91.75 118 ALA A O 1
ATOM 947 N N . ASP A 1 119 ? -9.509 -4.139 3.788 1.00 91.38 119 ASP A N 1
ATOM 948 C CA . ASP A 1 119 ? -10.250 -5.165 4.526 1.00 91.38 119 ASP A CA 1
ATOM 949 C C . ASP A 1 119 ? -9.657 -5.346 5.942 1.00 91.38 119 ASP A C 1
ATOM 951 O O . ASP A 1 119 ? -10.393 -5.257 6.922 1.00 91.38 119 ASP A O 1
ATOM 955 N N . ALA A 1 120 ? -8.327 -5.436 6.081 1.00 92.00 120 ALA A N 1
ATOM 956 C CA . ALA A 1 120 ? -7.650 -5.529 7.382 1.00 92.00 120 ALA A CA 1
ATOM 957 C C . ALA A 1 120 ? -7.854 -4.279 8.267 1.00 92.00 120 ALA A C 1
ATOM 959 O O . ALA A 1 120 ? -8.001 -4.379 9.486 1.00 92.00 120 ALA A O 1
ATOM 960 N N . ILE A 1 121 ? -7.899 -3.077 7.672 1.00 91.62 121 ILE A N 1
ATOM 961 C CA . ILE A 1 121 ? -8.250 -1.841 8.395 1.00 91.62 121 ILE A CA 1
ATOM 962 C C . ILE A 1 121 ? -9.697 -1.898 8.896 1.00 91.62 121 ILE A C 1
ATOM 964 O O . ILE A 1 121 ? -9.960 -1.498 10.030 1.00 91.62 121 ILE A O 1
ATOM 968 N N . ALA A 1 122 ? -10.627 -2.388 8.074 1.00 91.12 122 ALA A N 1
ATOM 969 C CA . ALA A 1 122 ? -12.025 -2.518 8.464 1.00 91.12 122 ALA A CA 1
ATOM 970 C C . ALA A 1 122 ? -12.207 -3.530 9.609 1.00 91.12 122 ALA A C 1
ATOM 972 O O . ALA A 1 122 ? -12.955 -3.249 10.544 1.00 91.12 122 ALA A O 1
ATOM 973 N N . GLU A 1 123 ? -11.493 -4.658 9.575 1.00 90.50 123 GLU A N 1
ATOM 974 C CA . GLU A 1 123 ? -11.491 -5.646 10.661 1.00 90.50 123 GLU A CA 1
ATOM 975 C C . GLU A 1 123 ? -10.897 -5.080 11.959 1.00 90.50 123 GLU A C 1
ATOM 977 O O . GLU A 1 123 ? -11.477 -5.262 13.030 1.00 90.50 123 GLU A O 1
ATOM 982 N N . LEU A 1 124 ? -9.802 -4.312 11.882 1.00 93.12 124 LEU A N 1
ATOM 983 C CA . LEU A 1 124 ? -9.238 -3.621 13.047 1.00 93.12 124 LEU A CA 1
ATOM 984 C C . LEU A 1 124 ? -10.236 -2.632 13.669 1.00 93.12 124 LEU A C 1
ATOM 986 O O . LEU A 1 124 ? -10.338 -2.538 14.895 1.00 93.12 124 LEU A O 1
ATOM 990 N N . ASP A 1 125 ? -10.943 -1.864 12.842 1.00 92.38 125 ASP A N 1
ATOM 991 C CA . ASP A 1 125 ? -11.939 -0.901 13.316 1.00 92.38 125 ASP A CA 1
ATOM 992 C C . ASP A 1 125 ? -13.164 -1.599 13.933 1.00 92.38 125 ASP A C 1
ATOM 994 O O . ASP A 1 125 ? -13.689 -1.119 14.943 1.00 92.38 125 ASP A O 1
ATOM 998 N N . ASP A 1 126 ? -13.587 -2.747 13.394 1.00 91.12 126 ASP A N 1
ATOM 999 C CA . ASP A 1 126 ? -14.629 -3.589 13.997 1.00 91.12 126 ASP A CA 1
ATOM 1000 C C . ASP A 1 126 ? -14.177 -4.151 15.355 1.00 91.12 126 ASP A C 1
ATOM 1002 O O . ASP A 1 126 ? -14.887 -4.002 16.352 1.00 91.12 126 ASP A O 1
ATOM 1006 N N . GLY A 1 127 ? -12.951 -4.680 15.439 1.00 91.88 127 GLY A N 1
ATOM 1007 C CA . GLY A 1 127 ? -12.354 -5.153 16.692 1.00 91.88 127 GLY A CA 1
ATOM 1008 C C . GLY A 1 127 ? -12.251 -4.052 17.756 1.00 91.88 127 GLY A C 1
ATOM 1009 O O . GLY A 1 127 ? -12.582 -4.274 18.922 1.00 91.88 127 GLY A O 1
ATOM 1010 N N . LYS A 1 128 ? -11.873 -2.823 17.367 1.00 92.06 128 LYS A N 1
ATOM 1011 C CA . LYS A 1 128 ? -11.874 -1.649 18.266 1.00 92.06 128 LYS A CA 1
ATOM 1012 C C . LYS A 1 128 ? -13.269 -1.290 18.756 1.00 92.06 128 LYS A C 1
ATOM 1014 O O . LYS A 1 128 ? -13.431 -1.002 19.938 1.00 92.06 128 LYS A O 1
ATOM 1019 N N . ARG A 1 129 ? -14.275 -1.333 17.880 1.00 92.31 129 ARG A N 1
ATOM 1020 C CA . ARG A 1 129 ? -15.665 -1.103 18.286 1.00 92.31 129 ARG A CA 1
ATOM 1021 C C . ARG A 1 129 ? -16.150 -2.153 19.276 1.00 92.31 129 ARG A C 1
ATOM 1023 O O . ARG A 1 129 ? -16.691 -1.768 20.306 1.00 92.31 129 ARG A O 1
ATOM 1030 N N . LYS A 1 130 ? -15.913 -3.441 19.011 1.00 92.25 130 LYS A N 1
ATOM 1031 C CA . LYS A 1 130 ? -16.246 -4.521 19.955 1.00 92.25 130 LYS A CA 1
ATOM 1032 C C . LYS A 1 130 ? -15.532 -4.347 21.288 1.00 92.25 130 LYS A C 1
ATOM 1034 O O . LYS A 1 130 ? -16.124 -4.591 22.330 1.00 92.25 130 LYS A O 1
ATOM 1039 N N . TYR A 1 131 ? -14.279 -3.896 21.272 1.00 93.44 131 TYR A N 1
ATOM 1040 C CA . TYR A 1 131 ? -13.549 -3.597 22.498 1.00 93.44 131 TYR A CA 1
ATOM 1041 C C . TYR A 1 131 ? -14.197 -2.457 23.289 1.00 93.44 131 TYR A C 1
ATOM 1043 O O . TYR A 1 131 ? -14.369 -2.586 24.498 1.00 93.44 131 TYR A O 1
ATOM 1051 N N . ASP A 1 132 ? -14.564 -1.357 22.630 1.00 91.56 132 ASP A N 1
ATOM 1052 C CA . ASP A 1 132 ? -15.214 -0.220 23.285 1.00 91.56 132 ASP A CA 1
ATOM 1053 C C . ASP A 1 132 ? -16.600 -0.603 23.837 1.00 91.56 132 ASP A C 1
ATOM 1055 O O . ASP A 1 132 ? -16.920 -0.266 24.979 1.00 91.56 132 ASP A O 1
ATOM 1059 N N . GLU A 1 133 ? -17.396 -1.340 23.055 1.00 90.81 133 GLU A N 1
ATOM 1060 C CA . GLU A 1 133 ? -18.706 -1.874 23.451 1.00 90.81 133 GLU A CA 1
ATOM 1061 C C . GLU A 1 133 ? -18.557 -2.845 24.645 1.00 90.81 133 GLU A C 1
ATOM 1063 O O . GLU A 1 133 ? -19.140 -2.610 25.704 1.00 90.81 133 GLU A O 1
ATOM 1068 N N . GLY A 1 134 ? -17.670 -3.841 24.555 1.00 91.31 134 GLY A N 1
ATOM 1069 C CA . GLY A 1 134 ? -17.399 -4.788 25.643 1.00 91.31 134 GLY A CA 1
ATOM 1070 C C . GLY A 1 134 ? -16.774 -4.144 26.889 1.00 91.31 134 GLY A C 1
ATOM 1071 O O . GLY A 1 134 ? -16.989 -4.600 28.013 1.00 91.31 134 GLY A O 1
ATOM 1072 N N . TYR A 1 135 ? -16.019 -3.048 26.740 1.00 92.56 135 TYR A N 1
ATOM 1073 C CA . TYR A 1 135 ? -15.479 -2.299 27.880 1.00 92.56 135 TYR A CA 1
ATOM 1074 C C . TYR A 1 135 ? -16.578 -1.559 28.641 1.00 92.56 135 TYR A C 1
ATOM 1076 O O . TYR A 1 135 ? -16.529 -1.500 29.873 1.00 92.56 135 TYR A O 1
ATOM 1084 N N . LEU A 1 136 ? -17.573 -1.018 27.933 1.00 91.50 136 LEU A N 1
ATOM 1085 C CA . LEU A 1 136 ? -18.755 -0.425 28.556 1.00 91.50 136 LEU A CA 1
ATOM 1086 C C . LEU A 1 136 ? -19.569 -1.485 29.302 1.00 91.50 136 LEU A C 1
ATOM 1088 O O . LEU A 1 136 ? -19.861 -1.279 30.478 1.00 91.50 136 LEU A O 1
ATOM 1092 N N . GLU A 1 137 ? -19.835 -2.637 28.684 1.00 90.81 137 GLU A N 1
ATOM 1093 C CA . GLU A 1 137 ? -20.543 -3.749 29.336 1.00 90.81 137 GLU A CA 1
ATOM 1094 C C . GLU A 1 137 ? -19.803 -4.259 30.581 1.00 90.81 137 GLU A C 1
ATOM 1096 O O . GLU A 1 137 ? -20.405 -4.493 31.628 1.00 90.81 137 GLU A O 1
ATOM 1101 N N . TYR A 1 138 ? -18.471 -4.351 30.525 1.00 91.62 138 TYR A N 1
ATOM 1102 C CA . TYR A 1 138 ? -17.655 -4.692 31.690 1.00 91.62 138 TYR A CA 1
ATOM 1103 C C . TYR A 1 138 ? -17.815 -3.675 32.837 1.00 91.62 138 TYR A C 1
ATOM 1105 O O . TYR A 1 138 ? -17.878 -4.058 34.008 1.00 91.62 138 TYR A O 1
ATOM 1113 N N . LEU A 1 139 ? -17.883 -2.374 32.532 1.00 92.19 139 LEU A N 1
ATOM 1114 C CA . LEU A 1 139 ? -18.115 -1.335 33.541 1.00 92.19 139 LEU A CA 1
ATOM 1115 C C . LEU A 1 139 ? -19.535 -1.399 34.116 1.00 92.19 139 LEU A C 1
ATOM 1117 O O . LEU A 1 139 ? -19.695 -1.274 35.333 1.00 92.19 139 LEU A O 1
ATOM 1121 N N . GLU A 1 140 ? -20.538 -1.622 33.269 1.00 91.56 140 GLU A N 1
ATOM 1122 C CA . GLU A 1 140 ? -21.931 -1.802 33.684 1.00 91.56 140 GLU A CA 1
ATOM 1123 C C . GLU A 1 140 ? -22.074 -3.025 34.600 1.00 91.56 140 GLU A C 1
ATOM 1125 O O . GLU A 1 140 ? -22.620 -2.898 35.697 1.00 91.56 140 GLU A O 1
ATOM 1130 N N . GLY A 1 141 ? -21.463 -4.160 34.248 1.00 92.00 141 GLY A N 1
ATOM 1131 C CA . GLY A 1 141 ? -21.453 -5.366 35.080 1.00 92.00 141 GLY A CA 1
ATOM 1132 C C . GLY A 1 141 ? -20.806 -5.153 36.457 1.00 92.00 141 GLY A C 1
ATOM 1133 O O . GLY A 1 141 ? -21.293 -5.668 37.467 1.00 92.00 141 GLY A O 1
ATOM 1134 N N . ILE A 1 142 ? -19.745 -4.338 36.560 1.00 92.44 142 ILE A N 1
ATOM 1135 C CA . ILE A 1 142 ? -19.176 -3.952 37.868 1.00 92.44 142 ILE A CA 1
ATOM 1136 C C . ILE A 1 142 ? -20.193 -3.155 38.695 1.00 92.44 142 ILE A C 1
ATOM 1138 O O . ILE A 1 142 ? -20.306 -3.359 39.911 1.00 92.44 142 ILE A O 1
ATOM 1142 N N . GLU A 1 143 ? -20.916 -2.228 38.065 1.00 92.44 143 GLU A N 1
ATOM 1143 C CA . GLU A 1 143 ? -21.936 -1.430 38.743 1.00 92.44 143 GLU A CA 1
ATOM 1144 C C . GLU A 1 143 ? -23.114 -2.299 39.206 1.00 92.44 143 GLU A C 1
ATOM 1146 O O . GLU A 1 143 ? -23.574 -2.148 40.344 1.00 92.44 143 GLU A O 1
ATOM 1151 N N . GLU A 1 144 ? -23.564 -3.239 38.374 1.00 92.62 144 GLU A N 1
ATOM 1152 C CA . GLU A 1 144 ? -24.626 -4.191 38.706 1.00 92.62 144 GLU A CA 1
ATOM 1153 C C . GLU A 1 144 ? -24.250 -5.081 39.889 1.00 92.62 144 GLU A C 1
ATOM 1155 O O . GLU A 1 144 ? -25.016 -5.160 40.854 1.00 92.62 144 GLU A O 1
ATOM 1160 N N . ILE A 1 145 ? -23.034 -5.643 39.908 1.00 93.00 145 ILE A N 1
ATOM 1161 C CA . ILE A 1 145 ? -22.525 -6.385 41.073 1.00 93.00 145 ILE A CA 1
ATOM 1162 C C . ILE A 1 145 ? -22.539 -5.503 42.324 1.00 93.00 145 ILE A C 1
ATOM 1164 O O . ILE A 1 145 ? -22.919 -5.965 43.399 1.00 93.00 145 ILE A O 1
ATOM 1168 N N . SER A 1 146 ? -22.147 -4.229 42.217 1.00 93.19 146 SER A N 1
ATOM 1169 C CA . SER A 1 146 ? -22.166 -3.315 43.365 1.00 93.19 146 SER A CA 1
ATOM 1170 C C . SER A 1 146 ? -23.582 -3.066 43.897 1.00 93.19 146 SER A C 1
ATOM 1172 O O . SER A 1 146 ? -23.772 -2.969 45.114 1.00 93.19 146 SER A O 1
ATOM 1174 N N . LYS A 1 147 ? -24.580 -2.956 43.011 1.00 92.44 147 LYS A N 1
ATOM 1175 C CA . LYS A 1 147 ? -25.995 -2.818 43.389 1.00 92.44 147 LYS A CA 1
ATOM 1176 C C . LYS A 1 147 ? -26.518 -4.105 44.026 1.00 92.44 147 LYS A C 1
ATOM 1178 O O . LYS A 1 147 ? -27.048 -4.043 45.135 1.00 92.44 147 LYS A O 1
ATOM 1183 N N . ALA A 1 148 ? -26.292 -5.250 43.386 1.00 93.00 148 ALA A N 1
ATOM 1184 C CA . ALA A 1 148 ? -26.721 -6.555 43.879 1.00 93.00 148 ALA A CA 1
ATOM 1185 C C . ALA A 1 148 ? -26.085 -6.899 45.239 1.00 93.00 148 ALA A C 1
ATOM 1187 O O . ALA A 1 148 ? -26.775 -7.373 46.136 1.00 93.00 148 ALA A O 1
ATOM 1188 N N . ASP A 1 149 ? -24.803 -6.577 45.454 1.00 93.19 149 ASP A N 1
ATOM 1189 C CA . ASP A 1 149 ? -24.114 -6.785 46.737 1.00 93.19 149 ASP A CA 1
ATOM 1190 C C . ASP A 1 149 ? -24.714 -5.924 47.863 1.00 93.19 149 ASP A C 1
ATOM 1192 O O . ASP A 1 149 ? -24.862 -6.389 48.996 1.00 93.19 149 ASP A O 1
ATOM 1196 N N . LYS A 1 150 ? -25.121 -4.681 47.563 1.00 92.69 150 LYS A N 1
ATOM 1197 C CA . LYS A 1 150 ? -25.828 -3.820 48.528 1.00 92.69 150 LYS A CA 1
ATOM 1198 C C . LYS A 1 150 ? -27.212 -4.367 48.875 1.00 92.69 150 LYS A C 1
ATOM 1200 O O . LYS A 1 150 ? -27.563 -4.370 50.054 1.00 92.69 150 LYS A O 1
ATOM 1205 N N . GLU A 1 151 ? -27.984 -4.814 47.883 1.00 92.44 151 GLU A N 1
ATOM 1206 C CA . GLU A 1 151 ? -29.302 -5.433 48.103 1.00 92.44 151 GLU A CA 1
ATOM 1207 C C . GLU A 1 151 ? -29.182 -6.724 48.920 1.00 92.44 151 GLU A C 1
ATOM 1209 O O . GLU A 1 151 ? -29.931 -6.920 49.877 1.00 92.44 151 GLU A O 1
ATOM 1214 N N . PHE A 1 152 ? -28.193 -7.564 48.607 1.00 93.38 152 PHE A N 1
ATOM 1215 C CA . PHE A 1 152 ? -27.912 -8.793 49.342 1.00 93.38 152 PHE A CA 1
ATOM 1216 C C . PHE A 1 152 ? -27.571 -8.513 50.813 1.00 93.38 152 PHE A C 1
ATOM 1218 O O . PHE A 1 152 ? -28.209 -9.069 51.704 1.00 93.38 152 PHE A O 1
ATOM 1225 N N . LYS A 1 153 ? -26.643 -7.583 51.089 1.00 93.00 153 LYS A N 1
ATOM 1226 C CA . LYS A 1 153 ? -26.289 -7.180 52.466 1.00 93.00 153 LYS A CA 1
ATOM 1227 C C . LYS A 1 153 ? -27.463 -6.582 53.232 1.00 93.00 153 LYS A C 1
ATOM 1229 O O . LYS A 1 153 ? -27.592 -6.800 54.433 1.00 93.00 153 LYS A O 1
ATOM 1234 N N . LYS A 1 154 ? -28.318 -5.810 52.556 1.00 92.44 154 LYS A N 1
ATOM 1235 C CA . LYS A 1 154 ? -29.535 -5.268 53.167 1.00 92.44 154 LYS A CA 1
ATOM 1236 C C . LYS A 1 154 ? -30.492 -6.396 53.567 1.00 92.44 154 LYS A C 1
ATOM 1238 O O . LYS A 1 154 ? -30.963 -6.396 54.699 1.00 92.44 154 LYS A O 1
ATOM 1243 N N . GLY A 1 155 ? -30.725 -7.360 52.675 1.00 91.44 155 GLY A N 1
ATOM 1244 C CA . GLY A 1 155 ? -31.556 -8.530 52.967 1.00 91.44 155 GLY A CA 1
ATOM 1245 C C . GLY A 1 155 ? -30.986 -9.402 54.091 1.00 91.44 155 GLY A C 1
ATOM 1246 O O . GLY A 1 155 ? -31.744 -9.925 54.902 1.00 91.44 155 GLY A O 1
ATOM 1247 N N . GLU A 1 156 ? -29.657 -9.523 54.188 1.00 92.00 156 GLU A N 1
ATOM 1248 C CA . GLU A 1 156 ? -28.989 -10.261 55.270 1.00 92.00 156 GLU A CA 1
ATOM 1249 C C . GLU A 1 156 ? -29.280 -9.617 56.634 1.00 92.00 156 GLU A C 1
ATOM 1251 O O . GLU A 1 156 ? -29.670 -10.312 57.572 1.00 92.00 156 GLU A O 1
ATOM 1256 N N . LEU A 1 157 ? -29.195 -8.284 56.720 1.00 91.81 157 LEU A N 1
ATOM 1257 C CA . LEU A 1 157 ? -29.547 -7.529 57.927 1.00 91.81 157 LEU A CA 1
ATOM 1258 C C . LEU A 1 157 ? -31.034 -7.664 58.290 1.00 91.81 157 LEU A C 1
ATOM 1260 O O . LEU A 1 157 ? -31.355 -7.902 59.451 1.00 91.81 157 LEU A O 1
ATOM 1264 N N . GLU A 1 158 ? -31.938 -7.544 57.312 1.00 90.75 158 GLU A N 1
ATOM 1265 C CA . GLU A 1 158 ? -33.386 -7.693 57.532 1.00 90.75 158 GLU A CA 1
ATOM 1266 C C . GLU A 1 158 ? -33.742 -9.108 58.024 1.00 90.75 158 GLU A C 1
ATOM 1268 O O . GLU A 1 158 ? -34.550 -9.264 58.942 1.00 90.75 158 GLU A O 1
ATOM 1273 N N . TYR A 1 159 ? -33.093 -10.144 57.482 1.00 91.88 159 TYR A N 1
ATOM 1274 C CA . TYR A 1 159 ? -33.243 -11.518 57.959 1.00 91.88 159 TYR A CA 1
ATOM 1275 C C . TYR A 1 159 ? -32.711 -11.690 59.391 1.00 91.88 159 TYR A C 1
ATOM 1277 O O . TYR A 1 159 ? -33.400 -12.267 60.235 1.00 91.88 159 TYR A O 1
ATOM 1285 N N . GLU A 1 160 ? -31.515 -11.174 59.700 1.00 92.06 160 GLU A N 1
ATOM 1286 C CA . GLU A 1 160 ? -30.950 -11.227 61.056 1.00 92.06 160 GLU A CA 1
ATOM 1287 C C . GLU A 1 160 ? -31.837 -10.528 62.091 1.00 92.06 160 GLU A C 1
ATOM 1289 O O . GLU A 1 160 ? -32.031 -11.045 63.198 1.00 92.06 160 GLU A O 1
ATOM 1294 N N . ASP A 1 161 ? -32.384 -9.364 61.747 1.00 90.56 161 ASP A N 1
ATOM 1295 C CA . ASP A 1 161 ? -33.281 -8.618 62.623 1.00 90.56 161 ASP A CA 1
ATOM 1296 C C . ASP A 1 161 ? -34.620 -9.346 62.802 1.00 90.56 161 ASP A C 1
ATOM 1298 O O . ASP A 1 161 ? -35.071 -9.501 63.940 1.00 90.56 161 ASP A O 1
ATOM 1302 N N . GLY A 1 162 ? -35.182 -9.935 61.740 1.00 90.75 162 GLY A N 1
ATOM 1303 C CA . GLY A 1 162 ? -36.359 -10.805 61.836 1.00 90.75 162 GLY A CA 1
ATOM 1304 C C . GLY A 1 162 ? -36.148 -12.005 62.773 1.00 90.75 162 GLY A C 1
ATOM 1305 O O . GLY A 1 162 ? -37.027 -12.339 63.572 1.00 90.75 162 GLY A O 1
ATOM 1306 N N . VAL A 1 163 ? -34.961 -12.632 62.756 1.00 92.38 163 VAL A N 1
ATOM 1307 C CA . VAL A 1 163 ? -34.615 -13.719 63.694 1.00 92.38 163 VAL A CA 1
ATOM 1308 C C . VAL A 1 163 ? -34.609 -13.222 65.145 1.00 92.38 163 VAL A C 1
ATOM 1310 O O . VAL A 1 163 ? -35.111 -13.920 66.035 1.00 92.38 163 VAL A O 1
ATOM 1313 N N . LYS A 1 164 ? -34.060 -12.027 65.406 1.00 91.12 164 LYS A N 1
ATOM 1314 C CA . LYS A 1 164 ? -34.041 -11.428 66.753 1.00 91.12 164 LYS A CA 1
ATOM 1315 C C . LYS A 1 164 ? -35.453 -11.101 67.234 1.00 91.12 164 LYS A C 1
ATOM 1317 O O . LYS A 1 164 ? -35.810 -11.495 68.345 1.00 91.12 164 LYS A O 1
ATOM 1322 N N . GLU A 1 165 ? -36.270 -10.454 66.405 1.00 89.56 165 GLU A N 1
ATOM 1323 C CA . GLU A 1 165 ? -37.659 -10.112 66.740 1.00 89.56 165 GLU A CA 1
ATOM 1324 C C . GLU A 1 165 ? -38.495 -11.359 67.055 1.00 89.56 165 GLU A C 1
ATOM 1326 O O . GLU A 1 165 ? -39.245 -11.387 68.037 1.00 89.56 165 GLU A O 1
ATOM 1331 N N . LEU A 1 166 ? -38.313 -12.436 66.284 1.00 91.56 166 LEU A N 1
ATOM 1332 C CA . LEU A 1 166 ? -38.982 -13.711 66.527 1.00 91.56 166 LEU A CA 1
ATOM 1333 C C . LEU A 1 166 ? -38.579 -14.324 67.880 1.00 91.56 166 LEU A C 1
ATOM 1335 O O . LEU A 1 166 ? -39.423 -14.848 68.618 1.00 91.56 166 LEU A O 1
ATOM 1339 N N . ALA A 1 167 ? -37.292 -14.249 68.233 1.00 90.94 167 ALA A N 1
ATOM 1340 C CA . ALA A 1 167 ? -36.794 -14.706 69.526 1.00 90.94 167 ALA A CA 1
ATOM 1341 C C . ALA A 1 167 ? -37.370 -13.873 70.687 1.00 90.94 167 ALA A C 1
ATOM 1343 O O . ALA A 1 167 ? -37.783 -14.434 71.706 1.00 90.94 167 ALA A O 1
ATOM 1344 N N . GLU A 1 168 ? -37.468 -12.551 70.527 1.00 89.69 168 GLU A N 1
ATOM 1345 C CA . GLU A 1 168 ? -38.108 -11.668 71.506 1.00 89.69 168 GLU A CA 1
ATOM 1346 C C . GLU A 1 168 ? -39.601 -11.963 71.679 1.00 89.69 168 GLU A C 1
ATOM 1348 O O . GLU A 1 168 ? -40.089 -12.023 72.812 1.00 89.69 168 GLU A O 1
ATOM 1353 N N . ALA A 1 169 ? -40.335 -12.184 70.584 1.00 90.62 169 ALA A N 1
ATOM 1354 C CA . ALA A 1 169 ? -41.746 -12.561 70.626 1.00 90.62 169 ALA A CA 1
ATOM 1355 C C . ALA A 1 169 ? -41.948 -13.884 71.380 1.00 90.62 169 ALA A C 1
ATOM 1357 O O . ALA A 1 169 ? -42.825 -13.982 72.242 1.00 90.62 169 ALA A O 1
ATOM 1358 N N . LYS A 1 170 ? -41.079 -14.876 71.140 1.00 92.00 170 LYS A N 1
ATOM 1359 C CA . LYS A 1 170 ? -41.096 -16.157 71.860 1.00 92.00 170 LYS A CA 1
ATOM 1360 C C . LYS A 1 170 ? -40.851 -15.987 73.363 1.00 92.00 170 LYS A C 1
ATOM 1362 O O . LYS A 1 170 ? -41.538 -16.619 74.165 1.00 92.00 170 LYS A O 1
ATOM 1367 N N . ASN A 1 171 ? -39.917 -15.119 73.753 1.00 90.56 171 ASN A N 1
ATOM 1368 C CA . ASN A 1 171 ? -39.671 -14.809 75.164 1.00 90.56 171 ASN A CA 1
ATOM 1369 C C . ASN A 1 171 ? -40.885 -14.125 75.815 1.00 90.56 171 ASN A C 1
ATOM 1371 O O . ASN A 1 171 ? -41.309 -14.536 76.892 1.00 90.56 171 ASN A O 1
ATOM 1375 N N . LYS A 1 172 ? -41.512 -13.157 75.129 1.00 90.38 172 LYS A N 1
ATOM 1376 C CA . LYS A 1 172 ? -42.736 -12.487 75.611 1.00 90.38 172 LYS A CA 1
ATOM 1377 C C . LYS A 1 172 ? -43.904 -13.459 75.799 1.00 90.38 172 LYS A C 1
ATOM 1379 O O . LYS A 1 172 ? -44.637 -13.330 76.776 1.00 90.38 172 LYS A O 1
ATOM 1384 N N . ILE A 1 173 ? -44.064 -14.448 74.912 1.00 91.81 173 ILE A N 1
ATOM 1385 C CA . ILE A 1 173 ? -45.050 -15.529 75.089 1.00 91.81 173 ILE A CA 1
ATOM 1386 C C . ILE A 1 173 ? -44.761 -16.306 76.375 1.00 91.81 173 ILE A C 1
ATOM 1388 O O . ILE A 1 173 ? -45.668 -16.486 77.182 1.00 91.81 173 ILE A O 1
ATOM 1392 N N . ALA A 1 174 ? -43.513 -16.730 76.594 1.00 90.94 174 ALA A N 1
ATOM 1393 C CA . ALA A 1 174 ? -43.144 -17.490 77.789 1.00 90.94 174 ALA A CA 1
ATOM 1394 C C . ALA A 1 174 ? -43.402 -16.701 79.089 1.00 90.94 174 ALA A C 1
ATOM 1396 O O . ALA A 1 174 ? -43.872 -17.265 80.081 1.00 90.94 174 ALA A O 1
ATOM 1397 N N . ASP A 1 175 ? -43.142 -15.391 79.087 1.00 89.19 175 ASP A N 1
ATOM 1398 C CA . ASP A 1 175 ? -43.428 -14.514 80.227 1.00 89.19 175 ASP A CA 1
ATOM 1399 C C . ASP A 1 175 ? -44.938 -14.318 80.454 1.00 89.19 175 ASP A C 1
ATOM 1401 O O . ASP A 1 175 ? -45.400 -14.332 81.603 1.00 89.19 175 ASP A O 1
ATOM 1405 N N . ALA A 1 176 ? -45.728 -14.206 79.382 1.00 90.44 176 ALA A N 1
ATOM 1406 C CA . ALA A 1 176 ? -47.187 -14.148 79.461 1.00 90.44 176 ALA A CA 1
ATOM 1407 C C . ALA A 1 176 ? -47.788 -15.468 79.981 1.00 90.44 176 ALA A C 1
ATOM 1409 O O . ALA A 1 176 ? -48.669 -15.439 80.840 1.00 90.44 176 ALA A O 1
ATOM 1410 N N . GLU A 1 177 ? -47.278 -16.628 79.548 1.00 90.56 177 GLU A N 1
ATOM 1411 C CA . GLU A 1 177 ? -47.693 -17.947 80.054 1.00 90.56 177 GLU A CA 1
ATOM 1412 C C . GLU A 1 177 ? -47.425 -18.090 81.558 1.00 90.56 177 GLU A C 1
ATOM 1414 O O . GLU A 1 177 ? -48.302 -18.530 82.306 1.00 90.56 177 GLU A O 1
ATOM 1419 N N . ARG A 1 178 ? -46.245 -17.661 82.029 1.00 88.88 178 ARG A N 1
ATOM 1420 C CA . ARG A 1 178 ? -45.915 -17.641 83.466 1.00 88.88 178 ARG A CA 1
ATOM 1421 C C . ARG A 1 178 ? -46.847 -16.723 84.252 1.00 88.88 178 ARG A C 1
ATOM 1423 O O . ARG A 1 178 ? -47.341 -17.111 85.311 1.00 88.88 178 ARG A O 1
ATOM 1430 N N . SER A 1 179 ? -47.099 -15.523 83.733 1.00 87.62 179 SER A N 1
ATOM 1431 C CA . SER A 1 179 ? -47.968 -14.532 84.377 1.00 87.62 179 SER A CA 1
ATOM 1432 C C . SER A 1 179 ? -49.418 -15.017 84.455 1.00 87.62 179 SER A C 1
ATOM 1434 O O . SER A 1 179 ? -50.070 -14.859 85.489 1.00 87.62 179 SER A O 1
ATOM 1436 N N . LEU A 1 180 ? -49.908 -15.674 83.400 1.00 90.62 180 LEU A N 1
ATOM 1437 C CA . LEU A 1 180 ? -51.237 -16.276 83.353 1.00 90.62 180 LEU A CA 1
ATOM 1438 C C . LEU A 1 180 ? -51.374 -17.432 84.351 1.00 90.62 180 LEU A C 1
ATOM 1440 O O . LEU A 1 180 ? -52.357 -17.475 85.090 1.00 90.62 180 LEU A O 1
ATOM 1444 N N . ALA A 1 181 ? -50.384 -18.328 84.420 1.00 88.50 181 ALA A N 1
ATOM 1445 C CA . ALA A 1 181 ? -50.372 -19.432 85.381 1.00 88.50 181 ALA A CA 1
ATOM 1446 C C . ALA A 1 181 ? -50.390 -18.922 86.834 1.00 88.50 181 ALA A C 1
ATOM 1448 O O . ALA A 1 181 ? -51.158 -19.412 87.666 1.00 88.50 181 ALA A O 1
ATOM 1449 N N . TYR A 1 182 ? -49.605 -17.881 87.129 1.00 85.94 182 TYR A N 1
ATOM 1450 C CA . TYR A 1 182 ? -49.608 -17.227 88.437 1.00 85.94 182 TYR A CA 1
ATOM 1451 C C . TYR A 1 182 ? -50.966 -16.576 88.759 1.00 85.94 182 TYR A C 1
ATOM 1453 O O . TYR A 1 182 ? -51.497 -16.735 89.861 1.00 85.94 182 TYR A O 1
ATOM 1461 N N . ALA A 1 183 ? -51.579 -15.889 87.789 1.00 88.94 183 ALA A N 1
ATOM 1462 C CA . ALA A 1 183 ? -52.904 -15.293 87.952 1.00 88.94 183 ALA A CA 1
ATOM 1463 C C . ALA A 1 183 ? -54.002 -16.348 88.183 1.00 88.94 183 ALA A C 1
ATOM 1465 O O . ALA A 1 183 ? -54.860 -16.146 89.042 1.00 88.94 183 ALA A O 1
ATOM 1466 N N . GLN A 1 184 ? -53.954 -17.488 87.480 1.00 88.56 184 GLN A N 1
ATOM 1467 C CA . GLN A 1 184 ? -54.865 -18.622 87.690 1.00 88.56 184 GLN A CA 1
ATOM 1468 C C . GLN A 1 184 ? -54.769 -19.177 89.114 1.00 88.56 184 GLN A C 1
ATOM 1470 O O . GLN A 1 184 ? -55.793 -19.381 89.766 1.00 88.56 184 GLN A O 1
ATOM 1475 N N . GLN A 1 185 ? -53.549 -19.384 89.616 1.00 86.69 185 GLN A N 1
ATOM 1476 C CA . GLN A 1 185 ? -53.324 -19.894 90.970 1.00 86.69 185 GLN A CA 1
ATOM 1477 C C . GLN A 1 185 ? -53.876 -18.938 92.038 1.00 86.69 185 GLN A C 1
ATOM 1479 O O . GLN A 1 185 ? -54.546 -19.367 92.984 1.00 86.69 185 GLN A O 1
ATOM 1484 N N . ASN A 1 186 ? -53.636 -17.635 91.875 1.00 84.94 186 ASN A N 1
ATOM 1485 C CA . ASN A 1 186 ? -54.159 -16.615 92.784 1.00 84.94 186 ASN A CA 1
ATOM 1486 C C . ASN A 1 186 ? -55.686 -16.532 92.735 1.00 84.94 186 ASN A C 1
ATOM 1488 O O . ASN A 1 186 ? -56.319 -16.406 93.780 1.00 84.94 186 ASN A O 1
ATOM 1492 N N . LEU A 1 187 ? -56.281 -16.643 91.545 1.00 88.19 187 LEU A N 1
ATOM 1493 C CA . LEU A 1 187 ? -57.730 -16.652 91.378 1.00 88.19 187 LEU A CA 1
ATOM 1494 C C . LEU A 1 187 ? -58.366 -17.862 92.077 1.00 88.19 187 LEU A C 1
ATOM 1496 O O . LEU A 1 187 ? -59.331 -17.698 92.818 1.00 88.19 187 LEU A O 1
ATOM 1500 N N . GLN A 1 188 ? -57.794 -19.058 91.905 1.00 86.19 188 GLN A N 1
ATOM 1501 C CA . GLN A 1 188 ? -58.264 -20.274 92.573 1.00 86.19 188 GLN A CA 1
ATOM 1502 C C . GLN A 1 188 ? -58.163 -20.163 94.101 1.00 86.19 188 GLN A C 1
ATOM 1504 O O . GLN A 1 188 ? -59.083 -20.553 94.821 1.00 86.19 188 GLN A O 1
ATOM 1509 N N . THR A 1 189 ? -57.058 -19.602 94.597 1.00 85.19 189 THR A N 1
ATOM 1510 C CA . THR A 1 189 ? -56.849 -19.377 96.035 1.00 85.19 189 THR A CA 1
ATOM 1511 C C . THR A 1 189 ? -57.845 -18.355 96.588 1.00 85.19 189 THR A C 1
ATOM 1513 O O . THR A 1 189 ? -58.445 -18.592 97.636 1.00 85.19 189 THR A O 1
ATOM 1516 N N . GLY A 1 190 ? -58.067 -17.249 95.871 1.00 85.38 190 GLY A N 1
ATOM 1517 C CA . GLY A 1 190 ? -59.035 -16.217 96.242 1.00 85.38 190 GLY A CA 1
ATOM 1518 C C . GLY A 1 190 ? -60.479 -16.725 96.242 1.00 85.38 190 GLY A C 1
ATOM 1519 O O . GLY A 1 190 ? -61.225 -16.421 97.170 1.00 85.38 190 GLY A O 1
ATOM 1520 N N . GLU A 1 191 ? -60.863 -17.552 95.262 1.00 87.25 191 GLU A N 1
ATOM 1521 C CA . GLU A 1 191 ? -62.195 -18.177 95.205 1.00 87.25 191 GLU A CA 1
ATOM 1522 C C . GLU A 1 191 ? -62.416 -19.086 96.417 1.00 87.25 191 GLU A C 1
ATOM 1524 O O . GLU A 1 191 ? -63.441 -18.989 97.090 1.00 87.25 191 GLU A O 1
ATOM 1529 N N . TYR A 1 192 ? -61.426 -19.918 96.755 1.00 84.44 192 TYR A N 1
ATOM 1530 C CA . TYR A 1 192 ? -61.496 -20.775 97.937 1.00 84.44 192 TYR A CA 1
ATOM 1531 C C . TYR A 1 192 ? -61.661 -19.962 99.232 1.00 84.44 192 TYR A C 1
ATOM 1533 O O . TYR A 1 192 ? -62.550 -20.255 100.030 1.00 84.44 192 TYR A O 1
ATOM 1541 N N . GLN A 1 193 ? -60.846 -18.918 99.426 1.00 83.94 193 GLN A N 1
ATOM 1542 C CA . GLN A 1 193 ? -60.905 -18.052 100.611 1.00 83.94 193 GLN A CA 1
ATOM 1543 C C . GLN A 1 193 ? -62.236 -17.301 100.726 1.00 83.94 193 GLN A C 1
ATOM 1545 O O . GLN A 1 193 ? -62.782 -17.185 101.823 1.00 83.94 193 GLN A O 1
ATOM 1550 N N . TYR A 1 194 ? -62.781 -16.817 99.607 1.00 87.25 194 TYR A N 1
ATOM 1551 C CA . TYR A 1 194 ? -64.081 -16.153 99.583 1.00 87.25 194 TYR A CA 1
ATOM 1552 C C . TYR A 1 194 ? -65.217 -17.121 99.940 1.00 87.25 194 TYR A C 1
ATOM 1554 O O . TYR A 1 194 ? -66.044 -16.801 100.791 1.00 87.25 194 TYR A O 1
ATOM 1562 N N . GLN A 1 195 ? -65.238 -18.321 99.348 1.00 87.12 195 GLN A N 1
ATOM 1563 C CA . GLN A 1 195 ? -66.261 -19.339 99.620 1.00 87.12 195 GLN A CA 1
ATOM 1564 C C . GLN A 1 195 ? -66.218 -19.838 101.070 1.00 87.12 195 GLN A C 1
ATOM 1566 O O . GLN A 1 195 ? -67.263 -19.993 101.706 1.00 87.12 195 GLN A O 1
ATOM 1571 N N . ASP A 1 196 ? -65.021 -20.087 101.605 1.00 84.81 196 ASP A N 1
ATOM 1572 C CA . ASP A 1 196 ? -64.840 -20.505 102.997 1.00 84.81 196 ASP A CA 1
ATOM 1573 C C . ASP A 1 196 ? -65.240 -19.387 103.976 1.00 84.81 196 ASP A C 1
ATOM 1575 O O . ASP A 1 196 ? -66.052 -19.607 104.878 1.00 84.81 196 ASP A O 1
ATOM 1579 N N . GLY A 1 197 ? -64.779 -18.155 103.731 1.00 85.75 197 GLY A N 1
ATOM 1580 C CA . GLY A 1 197 ? -65.160 -16.982 104.517 1.00 85.75 197 GLY A CA 1
ATOM 1581 C C . GLY A 1 197 ? -66.666 -16.703 104.487 1.00 85.75 197 GLY A C 1
ATOM 1582 O O . GLY A 1 197 ? -67.249 -16.368 105.518 1.00 85.75 197 GLY A O 1
ATOM 1583 N N . LEU A 1 198 ? -67.324 -16.900 103.339 1.00 88.50 198 LEU A N 1
ATOM 1584 C CA . LEU A 1 198 ? -68.770 -16.723 103.186 1.00 88.50 198 LEU A CA 1
ATOM 1585 C C . LEU A 1 198 ? -69.549 -17.741 104.028 1.00 88.50 198 LEU A C 1
ATOM 1587 O O . LEU A 1 198 ? -70.510 -17.373 104.706 1.00 88.50 198 LEU A O 1
ATOM 1591 N N . LYS A 1 199 ? -69.125 -19.013 104.023 1.00 86.62 199 LYS A N 1
ATOM 1592 C CA . LYS A 1 199 ? -69.732 -20.069 104.850 1.00 86.62 199 LYS A CA 1
ATOM 1593 C C . LYS A 1 199 ? -69.611 -19.756 106.339 1.00 86.62 199 LYS A C 1
ATOM 1595 O O . LYS A 1 199 ? -70.608 -19.838 107.054 1.00 86.62 199 LYS A O 1
ATOM 1600 N N . GLN A 1 200 ? -68.416 -19.377 106.794 1.00 83.00 200 GLN A N 1
ATOM 1601 C CA . GLN A 1 200 ? -68.166 -19.034 108.197 1.00 83.00 200 GLN A CA 1
ATOM 1602 C C . GLN A 1 200 ? -68.956 -17.792 108.631 1.00 83.00 200 GLN A C 1
ATOM 1604 O O . GLN A 1 200 ? -69.570 -17.793 109.697 1.00 83.00 200 GLN A O 1
ATOM 1609 N N . TYR A 1 201 ? -68.992 -16.752 107.792 1.00 86.31 201 TYR A N 1
ATOM 1610 C CA . TYR A 1 201 ? -69.760 -15.538 108.061 1.00 86.31 201 TYR A CA 1
ATOM 1611 C C . TYR A 1 201 ? -71.258 -15.829 108.202 1.00 86.31 201 TYR A C 1
ATOM 1613 O O . TYR A 1 201 ? -71.857 -15.407 109.188 1.00 86.31 201 TYR A O 1
ATOM 1621 N N . ASN A 1 202 ? -71.851 -16.582 107.269 1.00 86.19 202 ASN A N 1
ATOM 1622 C CA . ASN A 1 202 ? -73.278 -16.910 107.311 1.00 86.19 202 ASN A CA 1
ATOM 1623 C C . ASN A 1 202 ? -73.638 -17.745 108.549 1.00 86.19 202 ASN A C 1
ATOM 1625 O O . ASN A 1 202 ? -74.589 -17.409 109.247 1.00 86.19 202 ASN A O 1
ATOM 1629 N N . ALA A 1 203 ? -72.840 -18.768 108.880 1.00 82.12 203 ALA A N 1
ATOM 1630 C CA . ALA A 1 203 ? -73.074 -19.594 110.066 1.00 82.12 203 ALA A CA 1
ATOM 1631 C C . ALA A 1 203 ? -73.023 -18.778 111.374 1.00 82.12 203 ALA A C 1
ATOM 1633 O O . ALA A 1 203 ? -73.894 -18.923 112.233 1.00 82.12 203 ALA A O 1
ATOM 1634 N N . ASN A 1 204 ? -72.037 -17.884 111.506 1.00 82.69 204 ASN A N 1
ATOM 1635 C CA . ASN A 1 204 ? -71.904 -17.011 112.676 1.00 82.69 204 ASN A CA 1
ATOM 1636 C C . ASN A 1 204 ? -73.013 -15.950 112.730 1.00 82.69 204 ASN A C 1
ATOM 1638 O O . ASN A 1 204 ? -73.499 -15.621 113.811 1.00 82.69 204 ASN A O 1
ATOM 1642 N N . LYS A 1 205 ? -73.428 -15.424 111.571 1.00 85.75 205 LYS A N 1
ATOM 1643 C CA . LYS A 1 205 ? -74.514 -14.447 111.455 1.00 85.75 205 LYS A CA 1
ATOM 1644 C C . LYS A 1 205 ? -75.844 -15.042 111.910 1.00 85.75 205 LYS A C 1
ATOM 1646 O O . LYS A 1 205 ? -76.524 -14.423 112.720 1.00 85.75 205 LYS A O 1
ATOM 1651 N N . ASP A 1 206 ? -76.187 -16.238 111.436 1.00 83.56 206 ASP A N 1
ATOM 1652 C CA . ASP A 1 206 ? -77.461 -16.889 111.757 1.00 83.56 206 ASP A CA 1
ATOM 1653 C C . ASP A 1 206 ? -77.589 -17.172 113.262 1.00 83.56 206 ASP A C 1
ATOM 1655 O O . ASP A 1 206 ? -78.625 -16.892 113.868 1.00 83.56 206 ASP A O 1
ATOM 1659 N N . GLN A 1 207 ? -76.517 -17.667 113.895 1.00 80.00 207 GLN A N 1
ATOM 1660 C CA . GLN A 1 207 ? -76.471 -17.880 115.347 1.00 80.00 207 GLN A CA 1
ATOM 1661 C C . GLN A 1 207 ? -76.595 -16.565 116.127 1.00 80.00 207 GLN A C 1
ATOM 1663 O O . GLN A 1 207 ? -77.336 -16.479 117.109 1.00 80.00 207 GLN A O 1
ATOM 1668 N N . PHE A 1 208 ? -75.883 -15.529 115.681 1.00 85.12 208 PHE A N 1
ATOM 1669 C CA . PHE A 1 208 ? -75.906 -14.219 116.317 1.00 85.12 208 PHE A CA 1
ATOM 1670 C C . PHE A 1 208 ? -77.280 -13.548 116.211 1.00 85.12 208 PHE A C 1
ATOM 1672 O O . PHE A 1 208 ? -77.771 -13.007 117.199 1.00 85.12 208 PHE A O 1
ATOM 1679 N N . ASP A 1 209 ? -77.938 -13.627 115.054 1.00 83.69 209 ASP A N 1
ATOM 1680 C CA . ASP A 1 209 ? -79.267 -13.050 114.836 1.00 83.69 209 ASP A CA 1
ATOM 1681 C C . ASP A 1 209 ? -80.345 -13.739 115.686 1.00 83.69 209 ASP A C 1
ATOM 1683 O O . ASP A 1 209 ? -81.239 -13.069 116.216 1.00 83.69 209 ASP A O 1
ATOM 1687 N N . GLN A 1 210 ? -80.254 -15.062 115.868 1.00 82.56 210 GLN A N 1
ATOM 1688 C CA . GLN A 1 210 ? -81.148 -15.811 116.759 1.00 82.56 210 GLN A CA 1
ATOM 1689 C C . GLN A 1 210 ? -81.000 -15.362 118.215 1.00 82.56 210 GLN A C 1
ATOM 1691 O O . GLN A 1 210 ? -81.996 -15.029 118.863 1.00 82.56 210 GLN A O 1
ATOM 1696 N N . LEU A 1 211 ? -79.762 -15.300 118.713 1.00 84.12 211 LEU A N 1
ATOM 1697 C CA . LEU A 1 211 ? -79.457 -14.795 120.052 1.00 84.12 211 LEU A CA 1
ATOM 1698 C C . LEU A 1 211 ? -79.955 -13.356 120.220 1.00 84.12 211 LEU A C 1
ATOM 1700 O O . LEU A 1 211 ? -80.598 -13.015 121.212 1.00 84.12 211 LEU A O 1
ATOM 1704 N N . MET A 1 212 ? -79.691 -12.511 119.231 1.00 86.38 212 MET A N 1
ATOM 1705 C CA . MET A 1 212 ? -80.036 -11.101 119.286 1.00 86.38 212 MET A CA 1
ATOM 1706 C C . MET A 1 212 ? -81.543 -10.866 119.281 1.00 86.38 212 MET A C 1
ATOM 1708 O O . MET A 1 212 ? -82.032 -10.018 120.021 1.00 86.38 212 MET A O 1
ATOM 1712 N N . SER A 1 213 ? -82.297 -11.664 118.524 1.00 84.50 213 SER A N 1
ATOM 1713 C CA . SER A 1 213 ? -83.762 -11.632 118.556 1.00 84.50 213 SER A CA 1
ATOM 1714 C C . SER A 1 213 ? -84.297 -11.917 119.965 1.00 84.50 213 SER A C 1
ATOM 1716 O O . SER A 1 213 ? -85.218 -11.248 120.431 1.00 84.50 213 SER A O 1
ATOM 1718 N N . GLN A 1 214 ? -83.693 -12.870 120.682 1.00 82.12 214 GLN A N 1
ATOM 1719 C CA . GLN A 1 214 ? -84.066 -13.179 122.065 1.00 82.12 214 GLN A CA 1
ATOM 1720 C C . GLN A 1 214 ? -83.680 -12.056 123.041 1.00 82.12 214 GLN A C 1
ATOM 1722 O O . GLN A 1 214 ? -84.488 -11.695 123.897 1.00 82.12 214 GLN A O 1
ATOM 1727 N N . VAL A 1 215 ? -82.492 -11.461 122.885 1.00 84.38 215 VAL A N 1
ATOM 1728 C CA . VAL A 1 215 ? -82.027 -10.334 123.714 1.00 84.38 215 VAL A CA 1
ATOM 1729 C C . VAL A 1 215 ? -82.908 -9.097 123.520 1.00 84.38 215 VAL A C 1
ATOM 1731 O O . VAL A 1 215 ? -83.354 -8.508 124.503 1.00 84.38 215 VAL A O 1
ATOM 1734 N N . LEU A 1 216 ? -83.222 -8.728 122.274 1.00 85.44 216 LEU A N 1
ATOM 1735 C CA . LEU A 1 216 ? -84.098 -7.595 121.955 1.00 85.44 216 LEU A CA 1
ATOM 1736 C C . LEU A 1 216 ? -85.506 -7.785 122.534 1.00 85.44 216 LEU A C 1
ATOM 1738 O O . LEU A 1 216 ? -86.054 -6.868 123.150 1.00 85.44 216 LEU A O 1
ATOM 1742 N N . ASN A 1 217 ? -86.064 -8.994 122.417 1.00 83.94 217 ASN A N 1
ATOM 1743 C CA . ASN A 1 217 ? -87.344 -9.332 123.038 1.00 83.94 217 ASN A CA 1
ATOM 1744 C C . ASN A 1 217 ? -87.278 -9.222 124.570 1.00 83.94 217 ASN A C 1
ATOM 1746 O O . ASN A 1 217 ? -88.174 -8.640 125.182 1.00 83.94 217 ASN A O 1
ATOM 1750 N N . GLY A 1 218 ? -86.209 -9.717 125.199 1.00 81.81 218 GLY A N 1
ATOM 1751 C CA . GLY A 1 218 ? -86.016 -9.612 126.647 1.00 81.81 218 GLY A CA 1
ATOM 1752 C C . GLY A 1 218 ? -85.886 -8.167 127.142 1.00 81.81 218 GLY A C 1
ATOM 1753 O O . GLY A 1 218 ? -86.467 -7.817 128.167 1.00 81.81 218 GLY A O 1
ATOM 1754 N N . LEU A 1 219 ? -85.192 -7.304 126.395 1.00 84.06 219 LEU A N 1
ATOM 1755 C CA . LEU A 1 219 ? -85.077 -5.876 126.714 1.00 84.06 219 LEU A CA 1
ATOM 1756 C C . LEU A 1 219 ? -86.431 -5.166 126.620 1.00 84.06 219 LEU A C 1
ATOM 1758 O O . LEU A 1 219 ? -86.761 -4.359 127.494 1.00 84.06 219 LEU A O 1
ATOM 1762 N N . SER A 1 220 ? -87.246 -5.519 125.617 1.00 80.44 220 SER A N 1
ATOM 1763 C CA . SER A 1 220 ? -88.570 -4.916 125.415 1.00 80.44 220 SER A CA 1
ATOM 1764 C C . SER A 1 220 ? -89.505 -5.136 126.609 1.00 80.44 220 SER A C 1
ATOM 1766 O O . SER A 1 220 ? -90.240 -4.226 127.000 1.00 80.44 220 SER A O 1
ATOM 1768 N N . ALA A 1 221 ? -89.400 -6.294 127.273 1.00 73.31 221 ALA A N 1
ATOM 1769 C CA . ALA A 1 221 ? -90.128 -6.586 128.507 1.00 73.31 221 ALA A CA 1
ATOM 1770 C C . ALA A 1 221 ? -89.713 -5.666 129.676 1.00 73.31 221 ALA A C 1
ATOM 1772 O O . ALA A 1 221 ? -90.518 -5.392 130.566 1.00 73.31 221 ALA A O 1
ATOM 1773 N N . GLY A 1 222 ? -88.484 -5.140 129.653 1.00 67.19 222 GLY A N 1
ATOM 1774 C CA . GLY A 1 222 ? -87.935 -4.179 130.615 1.00 67.19 222 GLY A CA 1
ATOM 1775 C C . GLY A 1 222 ? -88.174 -2.701 130.273 1.00 67.19 222 GLY A C 1
ATOM 1776 O O . GLY A 1 222 ? -87.561 -1.843 130.901 1.00 67.19 222 GLY A O 1
ATOM 1777 N N . LYS A 1 223 ? -89.053 -2.387 129.305 1.00 74.94 223 LYS A N 1
ATOM 1778 C CA . LYS A 1 223 ? -89.338 -1.033 128.768 1.00 74.94 223 LYS A CA 1
ATOM 1779 C C . LYS A 1 223 ? -88.202 -0.376 127.959 1.00 74.94 223 LYS A C 1
ATOM 1781 O O . LYS A 1 223 ? -88.299 0.811 127.659 1.00 74.94 223 LYS A O 1
ATOM 1786 N N . LEU A 1 224 ? -87.174 -1.127 127.555 1.00 80.12 224 LEU A N 1
ATOM 1787 C CA . LEU A 1 224 ? -86.132 -0.681 126.617 1.00 80.12 224 LEU A CA 1
ATOM 1788 C C . LEU A 1 224 ? -86.334 -1.385 125.270 1.00 80.12 224 LEU A C 1
ATOM 1790 O O . LEU A 1 224 ? -86.361 -2.607 125.217 1.00 80.12 224 LEU A O 1
ATOM 1794 N N . SER A 1 225 ? -86.487 -0.650 124.170 1.00 82.62 225 SER A N 1
ATOM 1795 C CA . SER A 1 225 ? -86.752 -1.241 122.850 1.00 82.62 225 SER A CA 1
ATOM 1796 C C . SER A 1 225 ? -85.798 -0.679 121.802 1.00 82.62 225 SER A C 1
ATOM 1798 O O . SER A 1 225 ? -85.582 0.528 121.756 1.00 82.62 225 SER A O 1
ATOM 1800 N N . PHE A 1 226 ? -85.247 -1.566 120.971 1.00 85.00 226 PHE A N 1
ATOM 1801 C CA . PHE A 1 226 ? -84.348 -1.248 119.861 1.00 85.00 226 PHE A CA 1
ATOM 1802 C C . PHE A 1 226 ? -84.832 -1.999 118.615 1.00 85.00 226 PHE A C 1
ATOM 1804 O O . PHE A 1 226 ? -85.287 -3.140 118.730 1.00 85.00 226 PHE A O 1
ATOM 1811 N N . ALA A 1 227 ? -84.753 -1.386 117.432 1.00 82.38 227 ALA A N 1
ATOM 1812 C CA . ALA A 1 227 ? -85.294 -1.964 116.202 1.00 82.38 227 ALA A CA 1
ATOM 1813 C C . ALA A 1 227 ? -84.436 -3.111 115.654 1.00 82.38 227 ALA A C 1
ATOM 1815 O O . ALA A 1 227 ? -84.948 -3.993 114.966 1.00 82.38 227 ALA A O 1
ATOM 1816 N N . ASN A 1 228 ? -83.127 -3.097 115.916 1.00 82.06 228 ASN A N 1
ATOM 1817 C CA . ASN A 1 228 ? -82.204 -4.130 115.459 1.00 82.06 228 ASN A CA 1
ATOM 1818 C C . ASN A 1 228 ? -80.930 -4.194 116.317 1.00 82.06 228 ASN A C 1
ATOM 1820 O O . ASN A 1 228 ? -80.689 -3.363 117.193 1.00 82.06 228 ASN A O 1
ATOM 1824 N N . SER A 1 229 ? -80.107 -5.204 116.030 1.00 82.00 229 SER A N 1
ATOM 1825 C CA . SER A 1 229 ? -78.819 -5.447 116.679 1.00 82.00 229 SER A CA 1
ATOM 1826 C C . SER A 1 229 ? -77.897 -4.227 116.632 1.00 82.00 229 SER A C 1
ATOM 1828 O O . SER A 1 229 ? -77.317 -3.850 117.644 1.00 82.00 229 SER A O 1
ATOM 1830 N N . GLN A 1 230 ? -77.802 -3.570 115.478 1.00 82.38 230 GLN A N 1
ATOM 1831 C CA . GLN A 1 230 ? -76.927 -2.424 115.256 1.00 82.38 230 GLN A CA 1
ATOM 1832 C C . GLN A 1 230 ? -77.330 -1.220 116.116 1.00 82.38 230 GLN A C 1
ATOM 1834 O O . GLN A 1 230 ? -76.464 -0.601 116.727 1.00 82.38 230 GLN A O 1
ATOM 1839 N N . GLU A 1 231 ? -78.625 -0.921 116.211 1.00 84.44 231 GLU A N 1
ATOM 1840 C CA . GLU A 1 231 ? -79.146 0.152 117.061 1.00 84.44 231 GLU A CA 1
ATOM 1841 C C . GLU A 1 231 ? -78.896 -0.130 118.550 1.00 84.44 231 GLU A C 1
ATOM 1843 O O . GLU A 1 231 ? -78.469 0.768 119.277 1.00 84.44 231 GLU A O 1
ATOM 1848 N N . LEU A 1 232 ? -79.058 -1.387 118.989 1.00 85.75 232 LEU A N 1
ATOM 1849 C CA . LEU A 1 232 ? -78.707 -1.802 120.349 1.00 85.75 232 LEU A CA 1
ATOM 1850 C C . LEU A 1 232 ? -77.215 -1.581 120.636 1.00 85.75 232 LEU A C 1
ATOM 1852 O O . LEU A 1 232 ? -76.879 -0.961 121.640 1.00 85.75 232 LEU A O 1
ATOM 1856 N N . PHE A 1 233 ? -76.307 -2.053 119.776 1.00 87.38 233 PHE A N 1
ATOM 1857 C CA . PHE A 1 233 ? -74.868 -1.893 120.027 1.00 87.38 233 PHE A CA 1
ATOM 1858 C C . PHE A 1 233 ? -74.402 -0.440 119.931 1.00 87.38 233 PHE A C 1
ATOM 1860 O O . PHE A 1 233 ? -73.545 -0.050 120.719 1.00 87.38 233 PHE A O 1
ATOM 1867 N N . MET A 1 234 ? -74.990 0.372 119.045 1.00 85.00 234 MET A N 1
ATOM 1868 C CA . MET A 1 234 ? -74.748 1.821 119.022 1.00 85.00 234 MET A CA 1
ATOM 1869 C C . MET A 1 234 ? -75.162 2.469 120.346 1.00 85.00 234 MET A C 1
ATOM 1871 O O . MET A 1 234 ? -74.404 3.255 120.913 1.00 85.00 234 MET A O 1
ATOM 1875 N N . ALA A 1 235 ? -76.331 2.103 120.877 1.00 83.56 235 ALA A N 1
ATOM 1876 C CA . ALA A 1 235 ? -76.786 2.594 122.172 1.00 83.56 235 ALA A CA 1
ATOM 1877 C C . ALA A 1 235 ? -75.882 2.110 123.320 1.00 83.56 235 ALA A C 1
ATOM 1879 O O . ALA A 1 235 ? -75.546 2.892 124.201 1.00 83.56 235 ALA A O 1
ATOM 1880 N N . MET A 1 236 ? -75.418 0.856 123.284 1.00 83.25 236 MET A N 1
ATOM 1881 C CA . MET A 1 236 ? -74.488 0.305 124.277 1.00 83.25 236 MET A CA 1
ATOM 1882 C C . MET A 1 236 ? -73.060 0.878 124.190 1.00 83.25 236 MET A C 1
ATOM 1884 O O . MET A 1 236 ? -72.317 0.785 125.167 1.00 83.25 236 MET A O 1
ATOM 1888 N N . GLU A 1 237 ? -72.625 1.399 123.040 1.00 81.88 237 GLU A N 1
ATOM 1889 C CA . GLU A 1 237 ? -71.354 2.134 122.898 1.00 81.88 237 GLU A CA 1
ATOM 1890 C C . GLU A 1 237 ? -71.443 3.536 123.504 1.00 81.88 237 GLU A C 1
ATOM 1892 O O . GLU A 1 237 ? -70.473 4.030 124.074 1.00 81.88 237 GLU A O 1
ATOM 1897 N N . GLN A 1 238 ? -72.612 4.167 123.397 1.00 82.12 238 GLN A N 1
ATOM 1898 C CA . GLN A 1 238 ? -72.878 5.510 123.922 1.00 82.12 238 GLN A CA 1
ATOM 1899 C C . GLN A 1 238 ? -73.380 5.499 125.378 1.00 82.12 238 GLN A C 1
ATOM 1901 O O . GLN A 1 238 ? -73.608 6.555 125.972 1.00 82.12 238 GLN A O 1
ATOM 1906 N N . ASP A 1 239 ? -73.524 4.309 125.963 1.00 81.38 239 ASP A N 1
ATOM 1907 C CA . ASP A 1 239 ? -73.979 4.059 127.328 1.00 81.38 239 ASP A CA 1
ATOM 1908 C C . ASP A 1 239 ? -72.912 4.456 128.361 1.00 81.38 239 ASP A C 1
ATOM 1910 O O . ASP A 1 239 ? -72.137 3.639 128.856 1.00 81.38 239 ASP A O 1
ATOM 1914 N N . THR A 1 240 ? -72.860 5.750 128.675 1.00 72.44 240 THR A N 1
ATOM 1915 C CA . THR A 1 240 ? -71.918 6.318 129.656 1.00 72.44 240 THR A CA 1
ATOM 1916 C C . THR A 1 240 ? -72.328 6.068 131.109 1.00 72.44 240 THR A C 1
ATOM 1918 O O . THR A 1 240 ? -71.488 6.164 132.003 1.00 72.44 240 THR A O 1
ATOM 1921 N N . THR A 1 241 ? -73.600 5.739 131.356 1.00 74.00 241 THR A N 1
ATOM 1922 C CA . THR A 1 241 ? -74.149 5.437 132.689 1.00 74.00 241 THR A CA 1
ATOM 1923 C C . THR A 1 241 ? -74.105 3.943 133.022 1.00 74.00 241 THR A C 1
ATOM 1925 O O . THR A 1 241 ? -74.188 3.582 134.194 1.00 74.00 241 THR A O 1
ATOM 1928 N N . GLY A 1 242 ? -73.941 3.076 132.017 1.00 78.31 242 GLY A N 1
ATOM 1929 C CA . GLY A 1 242 ? -73.918 1.618 132.160 1.00 78.31 242 GLY A CA 1
ATOM 1930 C C . GLY A 1 242 ? -75.307 0.989 132.294 1.00 78.31 242 GLY A C 1
ATOM 1931 O O . GLY A 1 242 ? -75.414 -0.217 132.524 1.00 78.31 242 GLY A O 1
ATOM 1932 N N . GLU A 1 243 ? -76.376 1.777 132.169 1.00 80.50 243 GLU A N 1
ATOM 1933 C CA . GLU A 1 243 ? -77.752 1.323 132.383 1.00 80.50 243 GLU A CA 1
ATOM 1934 C C . GLU A 1 243 ? -78.202 0.333 131.304 1.00 80.50 243 GLU A C 1
ATOM 1936 O O . GLU A 1 243 ? -78.843 -0.675 131.609 1.00 80.50 243 GLU A O 1
ATOM 1941 N N . ILE A 1 244 ? -77.830 0.579 130.045 1.00 83.19 244 ILE A N 1
ATOM 1942 C CA . ILE A 1 244 ? -78.213 -0.274 128.911 1.00 83.19 244 ILE A CA 1
ATOM 1943 C C . ILE A 1 244 ? -77.426 -1.584 128.963 1.00 83.19 244 ILE A C 1
ATOM 1945 O O . ILE A 1 244 ? -77.990 -2.668 128.809 1.00 83.19 244 ILE A O 1
ATOM 1949 N N . SER A 1 245 ? -76.129 -1.502 129.243 1.00 84.12 245 SER A N 1
ATOM 1950 C CA . SER A 1 245 ? -75.239 -2.655 129.380 1.00 84.12 245 SER A CA 1
ATOM 1951 C C . SER A 1 245 ? -75.660 -3.539 130.555 1.00 84.12 245 SER A C 1
ATOM 1953 O O . SER A 1 245 ? -75.667 -4.765 130.427 1.00 84.12 245 SER A O 1
ATOM 1955 N N . LEU A 1 246 ? -76.095 -2.935 131.666 1.00 83.62 246 LEU A N 1
ATOM 1956 C CA . LEU A 1 246 ? -76.669 -3.652 132.801 1.00 83.62 246 LEU A CA 1
ATOM 1957 C C . LEU A 1 246 ? -78.010 -4.303 132.439 1.00 83.62 246 LEU A C 1
ATOM 1959 O O . LEU A 1 246 ? -78.223 -5.463 132.780 1.00 83.62 246 LEU A O 1
ATOM 1963 N N . ALA A 1 247 ? -78.895 -3.614 131.712 1.00 84.12 247 ALA A N 1
ATOM 1964 C CA . ALA A 1 247 ? -80.162 -4.188 131.253 1.00 84.12 247 ALA A CA 1
ATOM 1965 C C . ALA A 1 247 ? -79.948 -5.404 130.337 1.00 84.12 247 ALA A C 1
ATOM 1967 O O . ALA A 1 247 ? -80.602 -6.431 130.512 1.00 84.12 247 ALA A O 1
ATOM 1968 N N . VAL A 1 248 ? -78.986 -5.331 129.415 1.00 85.19 248 VAL A N 1
ATOM 1969 C CA . VAL A 1 248 ? -78.596 -6.452 128.547 1.00 85.19 248 VAL A CA 1
ATOM 1970 C C . VAL A 1 248 ? -78.026 -7.607 129.368 1.00 85.19 248 VAL A C 1
ATOM 1972 O O . VAL A 1 248 ? -78.453 -8.747 129.193 1.00 85.19 248 VAL A O 1
ATOM 1975 N N . THR A 1 249 ? -77.110 -7.329 130.301 1.00 86.75 249 THR A N 1
ATOM 1976 C CA . THR A 1 249 ? -76.565 -8.354 131.203 1.00 86.75 249 THR A CA 1
ATOM 1977 C C . THR A 1 249 ? -77.669 -8.996 132.038 1.00 86.75 249 THR A C 1
ATOM 1979 O O . THR A 1 249 ? -77.675 -10.212 132.204 1.00 86.75 249 THR A O 1
ATOM 1982 N N . ASN A 1 250 ? -78.649 -8.221 132.505 1.00 85.56 250 ASN A N 1
ATOM 1983 C CA . ASN A 1 250 ? -79.796 -8.740 133.243 1.00 85.56 250 ASN A CA 1
ATOM 1984 C C . ASN A 1 250 ? -80.680 -9.628 132.366 1.00 85.56 250 ASN A C 1
ATOM 1986 O O . ASN A 1 250 ? -81.110 -10.679 132.825 1.00 85.56 250 ASN A O 1
ATOM 1990 N N . VAL A 1 251 ? -80.924 -9.266 131.104 1.00 86.69 251 VAL A N 1
ATOM 1991 C CA . VAL A 1 251 ? -81.656 -10.121 130.156 1.00 86.69 251 VAL A CA 1
ATOM 1992 C C . VAL A 1 251 ? -80.911 -11.433 129.922 1.00 86.69 251 VAL A C 1
ATOM 1994 O O . VAL A 1 251 ? -81.515 -12.494 130.052 1.00 86.69 251 VAL A O 1
ATOM 1997 N N . LEU A 1 252 ? -79.603 -11.387 129.664 1.00 86.81 252 LEU A N 1
ATOM 1998 C CA . LEU A 1 252 ? -78.768 -12.583 129.496 1.00 86.81 252 LEU A CA 1
ATOM 1999 C C . LEU A 1 252 ? -78.756 -13.451 130.764 1.00 86.81 252 LEU A C 1
ATOM 2001 O O . LEU A 1 252 ? -78.906 -14.670 130.687 1.00 86.81 252 LEU A O 1
ATOM 2005 N N . THR A 1 253 ? -78.648 -12.822 131.936 1.00 85.56 253 THR A N 1
ATOM 2006 C CA . THR A 1 253 ? -78.677 -13.496 133.243 1.00 85.56 253 THR A CA 1
ATOM 2007 C C . THR A 1 253 ? -80.041 -14.119 133.510 1.00 85.56 253 THR A C 1
ATOM 2009 O O . THR A 1 253 ? -80.103 -15.255 133.963 1.00 85.56 253 THR A O 1
ATOM 2012 N N . ASN A 1 254 ? -81.134 -13.435 133.170 1.00 84.31 254 ASN A N 1
ATOM 2013 C CA . ASN A 1 254 ? -82.493 -13.956 133.300 1.00 84.31 254 ASN A CA 1
ATOM 2014 C C . ASN A 1 254 ? -82.752 -15.098 132.322 1.00 84.31 254 ASN A C 1
ATOM 2016 O O . ASN A 1 254 ? -83.356 -16.092 132.702 1.00 84.31 254 ASN A O 1
ATOM 2020 N N . MET A 1 255 ? -82.280 -15.001 131.079 1.00 85.19 255 MET A N 1
ATOM 2021 C CA . MET A 1 255 ? -82.360 -16.099 130.114 1.00 85.19 255 MET A CA 1
ATOM 2022 C C . MET A 1 255 ? -81.594 -17.318 130.625 1.00 85.19 255 MET A C 1
ATOM 2024 O O . MET A 1 255 ? -82.140 -18.419 130.650 1.00 85.19 255 MET A O 1
ATOM 2028 N N . ARG A 1 256 ? -80.361 -17.111 131.101 1.00 86.31 256 ARG A N 1
ATOM 2029 C CA . ARG A 1 256 ? -79.540 -18.160 131.711 1.00 86.31 256 ARG A CA 1
ATOM 2030 C C . ARG A 1 256 ? -80.221 -18.759 132.939 1.00 86.31 256 ARG A C 1
ATOM 2032 O O . ARG A 1 256 ? -80.312 -19.973 133.031 1.00 86.31 256 ARG A O 1
ATOM 2039 N N . SER A 1 257 ? -80.736 -17.929 133.841 1.00 83.56 257 SER A N 1
ATOM 2040 C CA . SER A 1 257 ? -81.439 -18.368 135.045 1.00 83.56 257 SER A CA 1
ATOM 2041 C C . SER A 1 257 ? -82.719 -19.126 134.703 1.00 83.56 257 SER A C 1
ATOM 2043 O O . SER A 1 257 ? -82.941 -20.179 135.276 1.00 83.56 257 SER A O 1
ATOM 2045 N N . ASN A 1 258 ? -83.512 -18.675 133.731 1.00 84.31 258 ASN A N 1
ATOM 2046 C CA . ASN A 1 258 ? -84.722 -19.375 133.296 1.00 84.31 258 ASN A CA 1
ATOM 2047 C C . ASN A 1 258 ? -84.411 -20.741 132.684 1.00 84.31 258 ASN A C 1
ATOM 2049 O O . ASN A 1 258 ? -85.094 -21.711 132.994 1.00 84.31 258 ASN A O 1
ATOM 2053 N N . MET A 1 259 ? -83.382 -20.849 131.841 1.00 85.25 259 MET A N 1
ATOM 2054 C CA . MET A 1 259 ? -82.986 -22.157 131.309 1.00 85.25 259 MET A CA 1
ATOM 2055 C C . MET A 1 259 ? -82.374 -23.046 132.385 1.00 85.25 259 MET A C 1
ATOM 2057 O O . MET A 1 259 ? -82.643 -24.242 132.387 1.00 85.25 259 MET A O 1
ATOM 2061 N N . GLN A 1 260 ? -81.605 -22.481 133.320 1.00 83.25 260 GLN A N 1
ATOM 2062 C CA . GLN A 1 260 ? -81.078 -23.234 134.454 1.00 83.25 260 GLN A CA 1
ATOM 2063 C C . GLN A 1 260 ? -82.216 -23.738 135.343 1.00 83.25 260 GLN A C 1
ATOM 2065 O O . GLN A 1 260 ? -82.227 -24.906 135.685 1.00 83.25 260 GLN A O 1
ATOM 2070 N N . LEU A 1 261 ? -83.228 -22.913 135.615 1.00 83.00 261 LEU A N 1
ATOM 2071 C CA . LEU A 1 261 ? -84.435 -23.317 136.334 1.00 83.00 261 LEU A CA 1
ATOM 2072 C C . LEU A 1 261 ? -85.212 -24.400 135.584 1.00 83.00 261 LEU A C 1
ATOM 2074 O O . LEU A 1 261 ? -85.738 -25.307 136.216 1.00 83.00 261 LEU A O 1
ATOM 2078 N N . GLN A 1 262 ? -85.277 -24.346 134.251 1.00 82.88 262 GLN A N 1
ATOM 2079 C CA . GLN A 1 262 ? -85.873 -25.427 133.465 1.00 82.88 262 GLN A CA 1
ATOM 2080 C C . GLN A 1 262 ? -85.074 -26.724 133.614 1.00 82.88 262 GLN A C 1
ATOM 2082 O O . GLN A 1 262 ? -85.667 -27.758 133.911 1.00 82.88 262 GLN A O 1
ATOM 2087 N N . ILE A 1 263 ? -83.744 -26.672 133.493 1.00 84.31 263 ILE A N 1
ATOM 2088 C CA . ILE A 1 263 ? -82.863 -27.826 133.728 1.00 84.31 263 ILE A CA 1
ATOM 2089 C C . ILE A 1 263 ? -83.056 -28.368 135.153 1.00 84.31 263 ILE A C 1
ATOM 2091 O O . ILE A 1 263 ? -83.281 -29.564 135.331 1.00 84.31 263 ILE A O 1
ATOM 2095 N N . ASP A 1 264 ? -83.030 -27.494 136.157 1.00 84.69 264 ASP A N 1
ATOM 2096 C CA . ASP A 1 264 ? -83.165 -27.841 137.570 1.00 84.69 264 ASP A CA 1
ATOM 2097 C C . ASP A 1 264 ? -84.553 -28.420 137.871 1.00 84.69 264 ASP A C 1
ATOM 2099 O O . ASP A 1 264 ? -84.647 -29.403 138.595 1.00 84.69 264 ASP A O 1
ATOM 2103 N N . SER A 1 265 ? -85.624 -27.889 137.268 1.00 82.94 265 SER A N 1
ATOM 2104 C CA . SER A 1 265 ? -86.986 -28.423 137.415 1.00 82.94 265 SER A CA 1
ATOM 2105 C C . SER A 1 265 ? -87.126 -29.827 136.826 1.00 82.94 265 SER A C 1
ATOM 2107 O O . SER A 1 265 ? -87.753 -30.692 137.434 1.00 82.94 265 SER A O 1
ATOM 2109 N N . ILE A 1 266 ? -86.478 -30.093 135.686 1.00 84.19 266 ILE A N 1
ATOM 2110 C CA . ILE A 1 266 ? -86.459 -31.428 135.081 1.00 84.19 266 ILE A CA 1
ATOM 2111 C C . ILE A 1 266 ? -85.645 -32.382 135.968 1.00 84.19 266 ILE A C 1
ATOM 2113 O O . ILE A 1 266 ? -86.065 -33.511 136.208 1.00 84.19 266 ILE A O 1
ATOM 2117 N N . ASN A 1 267 ? -84.517 -31.932 136.522 1.00 84.31 267 ASN A N 1
ATOM 2118 C CA . ASN A 1 267 ? -83.724 -32.728 137.462 1.00 84.31 267 ASN A CA 1
ATOM 2119 C C . ASN A 1 267 ? -84.450 -32.968 138.802 1.00 84.31 267 ASN A C 1
ATOM 2121 O O . ASN A 1 267 ? -84.292 -34.028 139.412 1.00 84.31 267 ASN A O 1
ATOM 2125 N N . ALA A 1 268 ? -85.276 -32.022 139.255 1.00 82.31 268 ALA A N 1
ATOM 2126 C CA . ALA A 1 268 ? -86.093 -32.163 140.456 1.00 82.31 268 ALA A CA 1
ATOM 2127 C C . ALA A 1 268 ? -87.156 -33.261 140.294 1.00 82.31 268 ALA A C 1
ATOM 2129 O O . ALA A 1 268 ? -87.306 -34.069 141.205 1.00 82.31 268 ALA A O 1
ATOM 2130 N N . LEU A 1 269 ? -87.796 -33.382 139.119 1.00 83.00 269 LEU A N 1
ATOM 2131 C CA . LEU A 1 269 ? -88.730 -34.485 138.824 1.00 83.00 269 LEU A CA 1
ATOM 2132 C C . LEU A 1 269 ? -88.070 -35.863 138.987 1.00 83.00 269 LEU A C 1
ATOM 2134 O O . LEU A 1 269 ? -88.682 -36.782 139.529 1.00 83.00 269 LEU A O 1
ATOM 2138 N N . GLN A 1 270 ? -86.809 -36.009 138.563 1.00 83.50 270 GLN A N 1
ATOM 2139 C CA . GLN A 1 270 ? -86.048 -37.244 138.778 1.00 83.50 270 GLN A CA 1
ATOM 2140 C C . GLN A 1 270 ? -85.790 -37.501 140.264 1.00 83.50 270 GLN A C 1
ATOM 2142 O O . GLN A 1 270 ? -85.828 -38.643 140.718 1.00 83.50 270 GLN A O 1
ATOM 2147 N N . THR A 1 271 ? -85.506 -36.439 141.015 1.00 81.00 271 THR A N 1
ATOM 2148 C CA . THR A 1 271 ? -85.187 -36.521 142.442 1.00 81.00 271 THR A CA 1
ATOM 2149 C C . THR A 1 271 ? -86.428 -36.918 143.244 1.00 81.00 271 THR A C 1
ATOM 2151 O O . THR A 1 271 ? -86.369 -37.888 143.994 1.00 81.00 271 THR A O 1
ATOM 2154 N N . GLU A 1 272 ? -87.576 -36.278 142.996 1.00 79.81 272 GLU A N 1
ATOM 2155 C CA . GLU A 1 272 ? -88.866 -36.633 143.606 1.00 79.81 272 GLU A CA 1
ATOM 2156 C C . GLU A 1 272 ? -89.320 -38.051 143.236 1.00 79.81 272 GLU A C 1
ATOM 2158 O O . GLU A 1 272 ? -89.823 -38.781 144.089 1.00 79.81 272 GLU A O 1
ATOM 2163 N N . ALA A 1 273 ? -89.114 -38.483 141.985 1.00 79.56 273 ALA A N 1
ATOM 2164 C CA . ALA A 1 273 ? -89.393 -39.861 141.584 1.00 79.56 273 ALA A CA 1
ATOM 2165 C C . ALA A 1 273 ? -88.544 -40.864 142.384 1.00 79.56 273 ALA A C 1
ATOM 2167 O O . ALA A 1 273 ? -89.068 -41.857 142.885 1.00 79.56 273 ALA A O 1
ATOM 2168 N N . ASN A 1 274 ? -87.245 -40.597 142.544 1.00 79.00 274 ASN A N 1
ATOM 2169 C CA . ASN A 1 274 ? -86.348 -41.465 143.308 1.00 79.00 274 ASN A CA 1
ATOM 2170 C C . ASN A 1 274 ? -86.732 -41.519 144.801 1.00 79.00 274 ASN A C 1
ATOM 2172 O O . ASN A 1 274 ? -86.682 -42.586 145.415 1.00 79.00 274 ASN A O 1
ATOM 2176 N N . GLU A 1 275 ? -87.133 -40.390 145.392 1.00 78.81 275 GLU A N 1
ATOM 2177 C CA . GLU A 1 275 ? -87.580 -40.321 146.790 1.00 78.81 275 GLU A CA 1
ATOM 2178 C C . GLU A 1 275 ? -88.898 -41.076 147.016 1.00 78.81 275 GLU A C 1
ATOM 2180 O O . GLU A 1 275 ? -89.030 -41.809 148.000 1.00 78.81 275 GLU A O 1
ATOM 2185 N N . LEU A 1 276 ? -89.857 -40.963 146.089 1.00 75.50 276 LEU A N 1
ATOM 2186 C CA . LEU A 1 276 ? -91.130 -41.683 146.171 1.00 75.50 276 LEU A CA 1
ATOM 2187 C C . LEU A 1 276 ? -90.942 -43.199 145.983 1.00 75.50 276 LEU A C 1
ATOM 2189 O O . LEU A 1 276 ? -91.626 -43.991 146.627 1.00 75.50 276 LEU A O 1
ATOM 2193 N N . GLU A 1 277 ? -89.982 -43.612 145.151 1.00 76.62 277 GLU A N 1
ATOM 2194 C CA . GLU A 1 277 ? -89.583 -45.016 144.985 1.00 76.62 277 GLU A CA 1
ATOM 2195 C C . GLU A 1 277 ? -88.967 -45.591 146.267 1.00 76.62 277 GLU A C 1
ATOM 2197 O O . GLU A 1 277 ? -89.320 -46.697 146.687 1.00 76.62 277 GLU A O 1
ATOM 2202 N N . ALA A 1 278 ? -88.122 -44.811 146.948 1.00 72.44 278 ALA A N 1
ATOM 2203 C CA . ALA A 1 278 ? -87.593 -45.178 148.258 1.00 72.44 278 ALA A CA 1
ATOM 2204 C C . ALA A 1 278 ? -88.706 -45.283 149.321 1.00 72.44 278 ALA A C 1
ATOM 2206 O O . ALA A 1 278 ? -88.709 -46.220 150.121 1.00 72.44 278 ALA A O 1
ATOM 2207 N N . TYR A 1 279 ? -89.682 -44.368 149.301 1.00 70.19 279 TYR A N 1
ATOM 2208 C CA . TYR A 1 279 ? -90.827 -44.386 150.214 1.00 70.19 279 TYR A CA 1
ATOM 2209 C C . TYR A 1 279 ? -91.744 -45.609 150.010 1.00 70.19 279 TYR A C 1
ATOM 2211 O O . TYR A 1 279 ? -92.112 -46.270 150.986 1.00 70.19 279 TYR A O 1
ATOM 2219 N N . ILE A 1 280 ? -92.058 -45.978 148.761 1.00 69.12 280 ILE A N 1
ATOM 2220 C CA . ILE A 1 280 ? -92.830 -47.197 148.438 1.00 69.12 280 ILE A CA 1
ATOM 2221 C C . ILE A 1 280 ? -92.133 -48.449 148.986 1.00 69.12 280 ILE A C 1
ATOM 2223 O O . ILE A 1 280 ? -92.773 -49.269 149.643 1.00 69.12 280 ILE A O 1
ATOM 2227 N N . SER A 1 281 ? -90.812 -48.555 148.813 1.00 67.88 281 SER A N 1
ATOM 2228 C CA . SER A 1 281 ? -90.036 -49.692 149.324 1.00 67.88 281 SER A CA 1
ATOM 2229 C C . SER A 1 281 ? -90.098 -49.819 150.858 1.00 67.88 281 SER A C 1
ATOM 2231 O O . SER A 1 281 ? -90.075 -50.926 151.405 1.00 67.88 281 SER A O 1
ATOM 2233 N N . THR A 1 282 ? -90.229 -48.698 151.580 1.00 67.62 282 THR A N 1
ATOM 2234 C CA . THR A 1 282 ? -90.423 -48.725 153.041 1.00 67.62 282 THR A CA 1
ATOM 2235 C C . THR A 1 282 ? -91.833 -49.141 153.469 1.00 67.62 282 THR A C 1
ATOM 2237 O O . THR A 1 282 ? -91.978 -49.823 154.485 1.00 67.62 282 THR A O 1
ATOM 2240 N N . LEU A 1 283 ? -92.862 -48.788 152.691 1.00 65.50 283 LEU A N 1
ATOM 2241 C CA . LEU A 1 283 ? -94.258 -49.148 152.965 1.00 65.50 283 LEU A CA 1
ATOM 2242 C C . LEU A 1 283 ? -94.547 -50.642 152.737 1.00 65.50 283 LEU A C 1
ATOM 2244 O O . LEU A 1 283 ? -95.345 -51.217 153.470 1.00 65.50 283 LEU A O 1
ATOM 2248 N N . GLU A 1 284 ? -93.862 -51.300 151.798 1.00 62.75 284 GLU A N 1
ATOM 2249 C CA . GLU A 1 284 ? -94.026 -52.741 151.518 1.00 62.75 284 GLU A CA 1
ATOM 2250 C C . GLU A 1 284 ? -93.604 -53.666 152.684 1.00 62.75 284 GLU A C 1
ATOM 2252 O O . GLU A 1 284 ? -93.977 -54.839 152.710 1.00 62.75 284 GLU A O 1
ATOM 2257 N N . ASN A 1 285 ? -92.863 -53.156 153.678 1.00 61.44 285 ASN A N 1
ATOM 2258 C CA . ASN A 1 285 ? -92.192 -53.964 154.705 1.00 61.44 285 ASN A CA 1
ATOM 2259 C C . ASN A 1 285 ? -92.790 -53.878 156.136 1.00 61.44 285 ASN A C 1
ATOM 2261 O O . ASN A 1 285 ? -92.178 -54.400 157.071 1.00 61.44 285 ASN A O 1
ATOM 2265 N N . SER A 1 286 ? -93.967 -53.263 156.370 1.00 55.59 286 SER A N 1
ATOM 2266 C CA . SER A 1 286 ? -94.571 -53.178 157.728 1.00 55.59 286 SER A CA 1
ATOM 2267 C C . SER A 1 286 ? -96.122 -53.109 157.782 1.00 55.59 286 SER A C 1
ATOM 2269 O O . SER A 1 286 ? -96.767 -52.654 156.846 1.00 55.59 286 SER A O 1
ATOM 2271 N N . VAL A 1 287 ? -96.730 -53.617 158.875 1.00 49.75 287 VAL A N 1
ATOM 2272 C CA . VAL A 1 287 ? -98.192 -53.846 159.097 1.00 49.75 287 VAL A CA 1
ATOM 2273 C C . VAL A 1 287 ? -98.927 -52.559 159.554 1.00 49.75 287 VAL A C 1
ATOM 2275 O O . VAL A 1 287 ? -98.354 -51.802 160.340 1.00 49.75 287 VAL A O 1
ATOM 2278 N N . PRO A 1 288 ? -100.185 -52.289 159.123 1.00 51.31 288 PRO A N 1
ATOM 2279 C CA . PRO A 1 288 ? -100.750 -50.937 159.098 1.00 51.31 288 PRO A CA 1
ATOM 2280 C C . PRO A 1 288 ? -101.318 -50.481 160.445 1.00 51.31 288 PRO A C 1
ATOM 2282 O O . PRO A 1 288 ? -102.200 -51.129 161.007 1.00 51.31 288 PRO A O 1
ATOM 2285 N N . VAL A 1 289 ? -100.888 -49.308 160.918 1.00 46.00 289 VAL A N 1
ATOM 2286 C CA . VAL A 1 289 ? -101.587 -48.556 161.972 1.00 46.00 289 VAL A CA 1
ATOM 2287 C C . VAL A 1 289 ? -101.439 -47.052 161.714 1.00 46.00 289 VAL A C 1
ATOM 2289 O O . VAL A 1 289 ? -100.581 -46.410 162.300 1.00 46.00 289 VAL A O 1
ATOM 2292 N N . THR A 1 290 ? -102.237 -46.478 160.812 1.00 52.53 290 THR A N 1
ATOM 2293 C CA . THR A 1 290 ? -102.821 -45.120 160.938 1.00 52.53 290 THR A CA 1
ATOM 2294 C C . THR A 1 290 ? -103.781 -44.841 159.764 1.00 52.53 290 THR A C 1
ATOM 2296 O O . THR A 1 290 ? -103.542 -45.348 158.671 1.00 52.53 290 THR A O 1
ATOM 2299 N N . PRO A 1 291 ? -104.867 -44.062 159.948 1.00 49.62 291 PRO A N 1
ATOM 2300 C CA . PRO A 1 291 ? -105.898 -43.875 158.916 1.00 49.62 291 PRO A CA 1
ATOM 2301 C C . PRO A 1 291 ? -105.565 -42.892 157.774 1.00 49.62 291 PRO A C 1
ATOM 2303 O O . PRO A 1 291 ? -106.423 -42.706 156.922 1.00 49.62 291 PRO A O 1
ATOM 2306 N N . ASP A 1 292 ? -104.364 -42.296 157.723 1.00 53.06 292 ASP A N 1
ATOM 2307 C CA . ASP A 1 292 ? -103.984 -41.283 156.708 1.00 53.06 292 ASP A CA 1
ATOM 2308 C C . ASP A 1 292 ? -102.827 -41.723 155.776 1.00 53.06 292 ASP A C 1
ATOM 2310 O O . ASP A 1 292 ? -102.232 -40.903 155.076 1.00 53.06 292 ASP A O 1
ATOM 2314 N N . ALA A 1 293 ? -102.476 -43.013 155.746 1.00 55.50 293 ALA A N 1
ATOM 2315 C CA . ALA A 1 293 ? -101.447 -43.528 154.840 1.00 55.50 293 ALA A CA 1
ATOM 2316 C C . ALA A 1 293 ? -102.019 -43.797 153.433 1.00 55.50 293 ALA A C 1
ATOM 2318 O O . ALA A 1 293 ? -102.915 -44.627 153.273 1.00 55.50 293 ALA A O 1
ATOM 2319 N N . ILE A 1 294 ? -101.470 -43.106 152.424 1.00 58.97 294 ILE A N 1
ATOM 2320 C CA . ILE A 1 294 ? -101.712 -43.355 150.993 1.00 58.97 294 ILE A CA 1
ATOM 2321 C C . ILE A 1 294 ? -101.333 -44.810 150.693 1.00 58.97 294 ILE A C 1
ATOM 2323 O O . ILE A 1 294 ? -100.292 -45.291 151.145 1.00 58.97 294 ILE A O 1
ATOM 2327 N N . THR A 1 295 ? -102.180 -45.528 149.962 1.00 62.81 295 THR A N 1
ATOM 2328 C CA . THR A 1 295 ? -101.961 -46.959 149.707 1.00 62.81 295 THR A CA 1
ATOM 2329 C C . THR A 1 295 ? -100.753 -47.189 148.793 1.00 62.81 295 THR A C 1
ATOM 2331 O O . THR A 1 295 ? -100.399 -46.323 147.992 1.00 62.81 295 THR A O 1
ATOM 2334 N N . ILE A 1 296 ? -100.107 -48.361 148.894 1.00 67.00 296 ILE A N 1
ATOM 2335 C CA . ILE A 1 296 ? -98.972 -48.723 148.023 1.00 67.00 296 ILE A CA 1
ATOM 2336 C C . ILE A 1 296 ? -99.365 -48.554 146.548 1.00 67.00 296 ILE A C 1
ATOM 2338 O O . ILE A 1 296 ? -98.625 -47.919 145.808 1.00 67.00 296 ILE A O 1
ATOM 2342 N N . ASP A 1 297 ? -100.569 -48.981 146.156 1.00 65.44 297 ASP A N 1
ATOM 2343 C CA . ASP A 1 297 ? -101.075 -48.821 144.786 1.00 65.44 297 ASP A CA 1
ATOM 2344 C C . ASP A 1 297 ? -101.177 -47.345 144.348 1.00 65.44 297 ASP A C 1
ATOM 2346 O O . ASP A 1 297 ? -100.810 -47.000 143.221 1.00 65.44 297 ASP A O 1
ATOM 2350 N N . GLU A 1 298 ? -101.619 -46.443 145.232 1.00 66.00 298 GLU A N 1
ATOM 2351 C CA . GLU A 1 298 ? -101.682 -45.000 144.956 1.00 66.00 298 GLU A CA 1
ATOM 2352 C C . GLU A 1 298 ? -100.288 -44.355 144.874 1.00 66.00 298 GLU A C 1
ATOM 2354 O O . GLU A 1 298 ? -100.048 -43.502 144.014 1.00 66.00 298 GLU A O 1
ATOM 2359 N N . ALA A 1 299 ? -99.342 -44.772 145.721 1.00 68.12 299 ALA A N 1
ATOM 2360 C CA . ALA A 1 299 ? -97.961 -44.299 145.670 1.00 68.12 299 ALA A CA 1
ATOM 2361 C C . ALA A 1 299 ? -97.240 -44.801 144.403 1.00 68.12 299 ALA A C 1
ATOM 2363 O O . ALA A 1 299 ? -96.591 -44.011 143.712 1.00 68.12 299 ALA A O 1
ATOM 2364 N N . SER A 1 300 ? -97.420 -46.075 144.035 1.00 71.75 300 SER A N 1
ATOM 2365 C CA . SER A 1 300 ? -96.887 -46.675 142.805 1.00 71.75 300 SER A CA 1
ATOM 2366 C C . SER A 1 300 ? -97.446 -46.010 141.545 1.00 71.75 300 SER A C 1
ATOM 2368 O O . SER A 1 300 ? -96.692 -45.743 140.607 1.00 71.75 300 SER A O 1
ATOM 2370 N N . ALA A 1 301 ? -98.739 -45.669 141.527 1.00 75.06 301 ALA A N 1
ATOM 2371 C CA . ALA A 1 301 ? -99.342 -44.914 140.429 1.00 75.06 301 ALA A CA 1
ATOM 2372 C C . ALA A 1 301 ? -98.732 -43.507 140.296 1.00 75.06 301 ALA A C 1
ATOM 2374 O O . ALA A 1 301 ? -98.419 -43.066 139.187 1.00 75.06 301 ALA A O 1
ATOM 2375 N N . LYS A 1 302 ? -98.496 -42.819 141.420 1.00 77.31 302 LYS A N 1
ATOM 2376 C CA . LYS A 1 302 ? -97.882 -41.484 141.442 1.00 77.31 302 LYS A CA 1
ATOM 2377 C C . LYS A 1 302 ? -96.404 -41.511 141.023 1.00 77.31 302 LYS A C 1
ATOM 2379 O O . LYS A 1 302 ? -95.966 -40.621 140.295 1.00 77.31 302 LYS A O 1
ATOM 2384 N N . LEU A 1 303 ? -95.660 -42.562 141.385 1.00 80.56 303 LEU A N 1
ATOM 2385 C CA . LEU A 1 303 ? -94.289 -42.800 140.912 1.00 80.56 303 LEU A CA 1
ATOM 2386 C C . LEU A 1 303 ? -94.243 -43.007 139.392 1.00 80.56 303 LEU A C 1
ATOM 2388 O O . LEU A 1 303 ? -93.406 -42.414 138.709 1.00 80.56 303 LEU A O 1
ATOM 2392 N N . ALA A 1 304 ? -95.149 -43.829 138.855 1.00 78.31 304 ALA A N 1
ATOM 2393 C CA . ALA A 1 304 ? -95.247 -44.061 137.416 1.00 78.31 304 ALA A CA 1
ATOM 2394 C C . ALA A 1 304 ? -95.546 -42.758 136.653 1.00 78.31 304 ALA A C 1
ATOM 2396 O O . ALA A 1 304 ? -94.985 -42.526 135.581 1.00 78.31 304 ALA A O 1
ATOM 2397 N N . GLN A 1 305 ? -96.373 -41.884 137.233 1.00 80.19 305 GLN A N 1
ATOM 2398 C CA . GLN A 1 305 ? -96.698 -40.575 136.671 1.00 80.19 305 GLN A CA 1
ATOM 2399 C C . GLN A 1 305 ? -95.478 -39.632 136.648 1.00 80.19 305 GLN A C 1
ATOM 2401 O O . GLN A 1 305 ? -95.172 -39.062 135.602 1.00 80.19 305 GLN A O 1
ATOM 2406 N N . LEU A 1 306 ? -94.725 -39.539 137.752 1.00 81.44 306 LEU A N 1
ATOM 2407 C CA . LEU A 1 306 ? -93.489 -38.744 137.854 1.00 81.44 306 LEU A CA 1
ATOM 2408 C C . LEU A 1 306 ? -92.390 -39.222 136.886 1.00 81.44 306 LEU A C 1
ATOM 2410 O O . LEU A 1 306 ? -91.794 -38.409 136.177 1.00 81.44 306 LEU A O 1
ATOM 2414 N N . LYS A 1 307 ? -92.155 -40.540 136.794 1.00 80.94 307 LYS A N 1
ATOM 2415 C CA . LYS A 1 307 ? -91.158 -41.110 135.866 1.00 80.94 307 LYS A CA 1
ATOM 2416 C C . LYS A 1 307 ? -91.519 -40.860 134.398 1.00 80.94 307 LYS A C 1
ATOM 2418 O O . LYS A 1 307 ? -90.634 -40.560 133.599 1.00 80.94 307 LYS A O 1
ATOM 2423 N N . ALA A 1 308 ? -92.802 -40.937 134.039 1.00 81.56 308 ALA A N 1
ATOM 2424 C CA . ALA A 1 308 ? -93.258 -40.628 132.684 1.00 81.56 308 ALA A CA 1
ATOM 2425 C C . ALA A 1 308 ? -93.070 -39.140 132.322 1.00 81.56 308 ALA A C 1
ATOM 2427 O O . ALA A 1 308 ? -92.671 -38.827 131.198 1.00 81.56 308 ALA A O 1
ATOM 2428 N N . GLU A 1 309 ? -93.317 -38.226 133.268 1.00 81.12 309 GLU A N 1
ATOM 2429 C CA . GLU A 1 309 ? -93.115 -36.782 133.083 1.00 81.12 309 GLU A CA 1
ATOM 2430 C C . GLU A 1 309 ? -91.624 -36.443 132.879 1.00 81.12 309 GLU A C 1
ATOM 2432 O O . GLU A 1 309 ? -91.281 -35.704 131.953 1.00 81.12 309 GLU A O 1
ATOM 2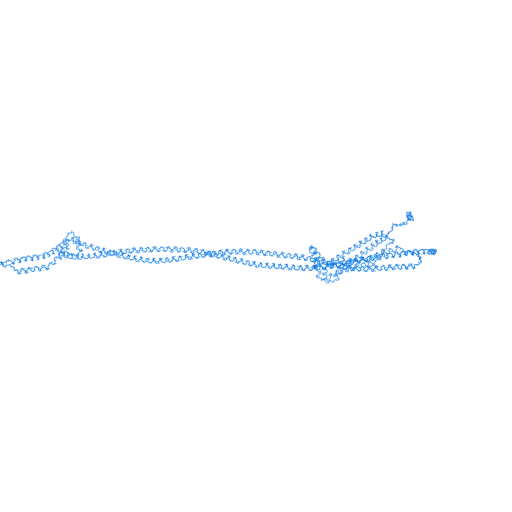437 N N . TYR A 1 310 ? -90.723 -37.041 133.671 1.00 84.94 310 TYR A N 1
ATOM 2438 C CA . TYR A 1 310 ? -89.274 -36.875 133.506 1.00 84.94 310 TYR A CA 1
ATOM 2439 C C . TYR A 1 310 ? -88.771 -37.397 132.152 1.00 84.94 310 TYR A C 1
ATOM 2441 O O . TYR A 1 310 ? -88.074 -36.681 131.432 1.00 84.94 310 TYR A O 1
ATOM 2449 N N . GLU A 1 311 ? -89.159 -38.614 131.759 1.00 82.56 311 GLU A N 1
ATOM 2450 C CA . GLU A 1 311 ? -88.748 -39.225 130.486 1.00 82.56 311 GLU A CA 1
ATOM 2451 C C . GLU A 1 311 ? -89.166 -38.389 129.269 1.00 82.56 311 GLU A C 1
ATOM 2453 O O . GLU A 1 311 ? -88.421 -38.271 128.294 1.00 82.56 311 GLU A O 1
ATOM 2458 N N . LYS A 1 312 ? -90.324 -37.727 129.349 1.00 84.69 312 LYS A N 1
ATOM 2459 C CA . LYS A 1 312 ? -90.790 -36.799 128.315 1.00 84.69 312 LYS A CA 1
ATOM 2460 C C . LYS A 1 312 ? -89.930 -35.535 128.226 1.00 84.69 312 LYS A C 1
ATOM 2462 O O . LYS A 1 312 ? -89.764 -34.994 127.133 1.00 84.69 312 LYS A O 1
ATOM 2467 N N . GLN A 1 313 ? -89.401 -35.045 129.348 1.00 82.94 313 GLN A N 1
ATOM 2468 C CA . GLN A 1 313 ? -88.687 -33.766 129.406 1.00 82.94 313 GLN A CA 1
ATOM 2469 C C . GLN A 1 313 ? -87.155 -33.897 129.356 1.00 82.94 313 GLN A C 1
ATOM 2471 O O . GLN A 1 313 ? -86.490 -32.945 128.947 1.00 82.94 313 GLN A O 1
ATOM 2476 N N . LYS A 1 314 ? -86.570 -35.063 129.670 1.00 82.19 314 LYS A N 1
ATOM 2477 C CA . LYS A 1 314 ? -85.106 -35.246 129.739 1.00 82.19 314 LYS A CA 1
ATOM 2478 C C . LYS A 1 314 ? -84.369 -34.931 128.433 1.00 82.19 314 LYS A C 1
ATOM 2480 O O . LYS A 1 314 ? -83.251 -34.426 128.462 1.00 82.19 314 LYS A O 1
ATOM 2485 N N . HIS A 1 315 ? -85.000 -35.164 127.277 1.00 83.12 315 HIS A N 1
ATOM 2486 C CA . HIS A 1 315 ? -84.418 -34.850 125.965 1.00 83.12 315 HIS A CA 1
ATOM 2487 C C . HIS A 1 315 ? -84.182 -33.346 125.749 1.00 83.12 315 HIS A C 1
ATOM 2489 O O . HIS A 1 315 ? -83.388 -32.978 124.883 1.00 83.12 315 HIS A O 1
ATOM 2495 N N . ASN A 1 316 ? -84.819 -32.480 126.546 1.00 83.12 316 ASN A N 1
ATOM 2496 C CA . ASN A 1 316 ? -84.612 -31.034 126.493 1.00 83.12 316 ASN A CA 1
ATOM 2497 C C . ASN A 1 316 ? -83.365 -30.580 127.264 1.00 83.12 316 ASN A C 1
ATOM 2499 O O . ASN A 1 316 ? -82.876 -29.484 126.998 1.00 83.12 316 ASN A O 1
ATOM 2503 N N . ILE A 1 317 ? -82.809 -31.406 128.162 1.00 80.00 317 ILE A N 1
ATOM 2504 C CA . ILE A 1 317 ? -81.650 -31.040 128.994 1.00 80.00 317 ILE A CA 1
ATOM 2505 C C . ILE A 1 317 ? -80.432 -30.704 128.124 1.00 80.00 317 ILE A C 1
ATOM 2507 O O . ILE A 1 317 ? -79.768 -29.697 128.341 1.00 80.00 317 ILE A O 1
ATOM 2511 N N . GLU A 1 318 ? -80.132 -31.516 127.112 1.00 82.50 318 GLU A N 1
ATOM 2512 C CA . GLU A 1 318 ? -78.909 -31.355 126.318 1.00 82.50 318 GLU A CA 1
ATOM 2513 C C . GLU A 1 318 ? -78.955 -30.182 125.314 1.00 82.50 318 GLU A C 1
ATOM 2515 O O . GLU A 1 318 ? -77.976 -29.434 125.217 1.00 82.50 318 GLU A O 1
ATOM 2520 N N . PRO A 1 319 ? -80.071 -29.926 124.601 1.00 81.75 319 PRO A N 1
ATOM 2521 C CA . PRO A 1 319 ? -80.291 -28.657 123.907 1.00 81.75 319 PRO A CA 1
ATOM 2522 C C . PRO A 1 319 ? -80.227 -27.435 124.835 1.00 81.75 319 PRO A C 1
ATOM 2524 O O . PRO A 1 319 ? -79.580 -26.455 124.469 1.00 81.75 319 PRO A O 1
ATOM 2527 N N . LEU A 1 320 ? -80.827 -27.497 126.033 1.00 79.69 320 LEU A N 1
ATOM 2528 C CA . LEU A 1 320 ? -80.770 -26.408 127.017 1.00 79.69 320 LEU A CA 1
ATOM 2529 C C . LEU A 1 320 ? -79.334 -26.156 127.495 1.00 79.69 320 LEU A C 1
ATOM 2531 O O . LEU A 1 320 ? -78.905 -25.008 127.517 1.00 79.69 320 LEU A O 1
ATOM 2535 N N . ASN A 1 321 ? -78.554 -27.205 127.773 1.00 81.56 321 ASN A N 1
ATOM 2536 C CA . ASN A 1 321 ? -77.140 -27.089 128.146 1.00 81.56 321 ASN A CA 1
ATOM 2537 C C . ASN A 1 321 ? -76.289 -26.458 127.032 1.00 81.56 321 ASN A C 1
ATOM 2539 O O . ASN A 1 321 ? -75.449 -25.601 127.310 1.00 81.56 321 ASN A O 1
ATOM 2543 N N . ARG A 1 322 ? -76.511 -26.829 125.761 1.00 80.81 322 ARG A N 1
ATOM 2544 C CA . ARG A 1 322 ? -75.821 -26.197 124.619 1.00 80.81 322 ARG A CA 1
ATOM 2545 C C . ARG A 1 322 ? -76.211 -24.730 124.452 1.00 80.81 322 ARG A C 1
ATOM 2547 O O . ARG A 1 322 ? -75.329 -23.899 124.250 1.00 80.81 322 ARG A O 1
ATOM 2554 N N . ALA A 1 323 ? -77.498 -24.407 124.584 1.00 78.50 323 ALA A N 1
ATOM 2555 C CA . ALA A 1 323 ? -77.975 -23.028 124.554 1.00 78.50 323 ALA A CA 1
ATOM 2556 C C . ALA A 1 323 ? -77.342 -22.200 125.687 1.00 78.50 323 ALA A C 1
ATOM 2558 O O . ALA A 1 323 ? -76.807 -21.122 125.430 1.00 78.50 323 ALA A O 1
ATOM 2559 N N . LEU A 1 324 ? -77.297 -22.748 126.907 1.00 79.31 324 LEU A N 1
ATOM 2560 C CA . LEU A 1 324 ? -76.678 -22.126 128.079 1.00 79.31 324 LEU A CA 1
ATOM 2561 C C . LEU A 1 324 ? -75.181 -21.845 127.869 1.00 79.31 324 LEU A C 1
ATOM 2563 O O . LEU A 1 324 ? -74.710 -20.763 128.216 1.00 79.31 324 LEU A O 1
ATOM 2567 N N . ALA A 1 325 ? -74.453 -22.794 127.269 1.00 80.00 325 ALA A N 1
ATOM 2568 C CA . ALA A 1 325 ? -73.032 -22.658 126.951 1.00 80.00 325 ALA A CA 1
ATOM 2569 C C . ALA A 1 325 ? -72.762 -21.637 125.830 1.00 80.00 325 ALA A C 1
ATOM 2571 O O . ALA A 1 325 ? -71.737 -20.960 125.850 1.00 80.00 325 ALA A O 1
ATOM 2572 N N . SER A 1 326 ? -73.678 -21.511 124.863 1.00 78.06 326 SER A N 1
ATOM 2573 C CA . SER A 1 326 ? -73.575 -20.548 123.754 1.00 78.06 326 SER A CA 1
ATOM 2574 C C . SER A 1 326 ? -73.995 -19.120 124.121 1.00 78.06 326 SER A C 1
ATOM 2576 O O . SER A 1 326 ? -73.713 -18.181 123.377 1.00 78.06 326 SER A O 1
ATOM 2578 N N . LEU A 1 327 ? -74.666 -18.939 125.261 1.00 81.94 327 LEU A N 1
ATOM 2579 C CA . LEU A 1 327 ? -75.154 -17.641 125.707 1.00 81.94 327 LEU A CA 1
ATOM 2580 C C . LEU A 1 327 ? -74.036 -16.811 126.340 1.00 81.94 327 LEU A C 1
ATOM 2582 O O . LEU A 1 327 ? -73.439 -17.250 127.332 1.00 81.94 327 LEU A O 1
ATOM 2586 N N . PRO A 1 328 ? -73.784 -15.588 125.837 1.00 85.06 328 PRO A N 1
ATOM 2587 C CA . PRO A 1 328 ? -72.804 -14.696 126.429 1.00 85.06 328 PRO A CA 1
ATOM 2588 C C . PRO A 1 328 ? -73.108 -14.440 127.912 1.00 85.06 328 PRO A C 1
ATOM 2590 O O . PRO A 1 328 ? -74.270 -14.245 128.274 1.00 85.06 328 PRO A O 1
ATOM 2593 N N . PRO A 1 329 ? -72.090 -14.453 128.789 1.00 82.88 329 PRO A N 1
ATOM 2594 C CA . PRO A 1 329 ? -72.275 -14.213 130.216 1.00 82.88 329 PRO A CA 1
ATOM 2595 C C . PRO A 1 329 ? -72.664 -12.781 130.560 1.00 82.88 329 PRO A C 1
ATOM 2597 O O . PRO A 1 329 ? -73.287 -12.568 131.595 1.00 82.88 329 PRO A O 1
ATOM 2600 N N . ASP A 1 330 ? -72.316 -11.830 129.703 1.00 85.88 330 ASP A N 1
ATOM 2601 C CA . ASP A 1 330 ? -72.502 -10.408 129.929 1.00 85.88 330 ASP A CA 1
ATOM 2602 C C . ASP A 1 330 ? -72.599 -9.644 128.600 1.00 85.88 330 ASP A C 1
ATOM 2604 O O . ASP A 1 330 ? -72.355 -10.171 127.505 1.00 85.88 330 ASP A O 1
ATOM 2608 N N . SER A 1 331 ? -72.976 -8.374 128.713 1.00 85.25 331 SER A N 1
ATOM 2609 C CA . SER A 1 331 ? -73.043 -7.426 127.604 1.00 85.25 331 SER A CA 1
ATOM 2610 C C . SER A 1 331 ? -71.702 -7.206 126.891 1.00 85.25 331 SER A C 1
ATOM 2612 O O . SER A 1 331 ? -71.702 -6.999 125.676 1.00 85.25 331 SER A O 1
ATOM 2614 N N . ASP A 1 332 ? -70.566 -7.292 127.586 1.00 84.44 332 ASP A N 1
ATOM 2615 C CA . ASP A 1 332 ? -69.232 -7.101 126.996 1.00 84.44 332 ASP A CA 1
ATOM 2616 C C . ASP A 1 332 ? -68.824 -8.262 126.087 1.00 84.44 332 ASP A C 1
ATOM 2618 O O . ASP A 1 332 ? -68.260 -8.067 125.006 1.00 84.44 332 ASP A O 1
ATOM 2622 N N . THR A 1 333 ? -69.139 -9.488 126.488 1.00 84.69 333 THR A N 1
ATOM 2623 C CA . THR A 1 333 ? -68.916 -10.678 125.668 1.00 84.69 333 THR A CA 1
ATOM 2624 C C . THR A 1 333 ? -69.840 -10.665 124.454 1.00 84.69 333 THR A C 1
ATOM 2626 O O . THR A 1 333 ? -69.407 -10.992 123.351 1.00 84.69 333 THR A O 1
ATOM 2629 N N . LEU A 1 334 ? -71.079 -10.190 124.615 1.00 85.00 334 LEU A N 1
ATOM 2630 C CA . LEU A 1 334 ? -72.004 -9.989 123.502 1.00 85.00 334 LEU A CA 1
ATOM 2631 C C . LEU A 1 334 ? -71.508 -8.905 122.514 1.00 85.00 334 LEU A C 1
ATOM 2633 O O . LEU A 1 334 ? -71.569 -9.118 121.300 1.00 85.00 334 LEU A O 1
ATOM 2637 N N . LYS A 1 335 ? -70.936 -7.791 123.007 1.00 85.25 335 LYS A N 1
ATOM 2638 C CA . LYS A 1 335 ? -70.243 -6.771 122.186 1.00 85.25 335 LYS A CA 1
ATOM 2639 C C . LYS A 1 335 ? -69.072 -7.369 121.401 1.00 85.25 335 LYS A C 1
ATOM 2641 O O . LYS A 1 335 ? -68.933 -7.109 120.208 1.00 85.25 335 LYS A O 1
ATOM 2646 N N . LYS A 1 336 ? -68.243 -8.206 122.036 1.00 85.50 336 LYS A N 1
ATOM 2647 C CA . LYS A 1 336 ? -67.133 -8.896 121.353 1.00 85.50 336 LYS A CA 1
ATOM 2648 C C . LYS A 1 336 ? -67.630 -9.775 120.205 1.00 85.50 336 LYS A C 1
ATOM 2650 O O . LYS A 1 336 ? -67.062 -9.695 119.118 1.00 85.50 336 LYS A O 1
ATOM 2655 N N . SER A 1 337 ? -68.704 -10.539 120.405 1.00 84.31 337 SER A N 1
ATOM 2656 C CA . SER A 1 337 ? -69.311 -11.353 119.342 1.00 84.31 337 SER A CA 1
ATOM 2657 C C . SER A 1 337 ? -69.826 -10.502 118.173 1.00 84.31 337 SER A C 1
ATOM 2659 O O . SER A 1 337 ? -69.635 -10.868 117.014 1.00 84.31 337 SER A O 1
ATOM 2661 N N . TYR A 1 338 ? -70.405 -9.327 118.450 1.00 84.50 338 TYR A N 1
ATOM 2662 C CA . TYR A 1 338 ? -70.826 -8.374 117.415 1.00 84.50 338 TYR A CA 1
ATOM 2663 C C . TYR A 1 338 ? -69.648 -7.840 116.586 1.00 84.50 338 TYR A C 1
ATOM 2665 O O . TYR A 1 338 ? -69.691 -7.850 115.353 1.00 84.50 338 TYR A O 1
ATOM 2673 N N . TYR A 1 339 ? -68.562 -7.414 117.240 1.00 84.69 339 TYR A N 1
ATOM 2674 C CA . TYR A 1 339 ? -67.370 -6.939 116.532 1.00 84.69 339 TYR A CA 1
ATOM 2675 C C . TYR A 1 339 ? -66.678 -8.046 115.734 1.00 84.69 339 TYR A C 1
ATOM 2677 O O . TYR A 1 339 ? -66.201 -7.781 114.633 1.00 84.69 339 TYR A O 1
ATOM 2685 N N . GLN A 1 340 ? -66.657 -9.280 116.245 1.00 85.56 340 GLN A N 1
ATOM 2686 C CA . GLN A 1 340 ? -66.144 -10.444 115.515 1.00 85.56 340 GLN A CA 1
ATOM 2687 C C . GLN A 1 340 ? -66.955 -10.733 114.243 1.00 85.56 340 GLN A C 1
ATOM 2689 O O . GLN A 1 340 ? -66.383 -11.064 113.206 1.00 85.56 340 GLN A O 1
ATOM 2694 N N . LEU A 1 341 ? -68.279 -10.562 114.282 1.00 85.69 341 LEU A N 1
ATOM 2695 C CA . LEU A 1 341 ? -69.126 -10.729 113.101 1.00 85.69 341 LEU A CA 1
ATOM 2696 C C . LEU A 1 341 ? -68.878 -9.629 112.052 1.00 85.69 341 LEU A C 1
ATOM 2698 O O . LEU A 1 341 ? -68.787 -9.912 110.855 1.00 85.69 341 LEU A O 1
ATOM 2702 N N . ASN A 1 342 ? -68.728 -8.375 112.486 1.00 84.81 342 ASN A N 1
ATOM 2703 C CA . ASN A 1 342 ? -68.438 -7.256 111.585 1.00 84.81 342 ASN A CA 1
ATOM 2704 C C . ASN A 1 342 ? -67.022 -7.313 110.995 1.00 84.81 342 ASN A C 1
ATOM 2706 O O . ASN A 1 342 ? -66.840 -6.983 109.821 1.00 84.81 342 ASN A O 1
ATOM 2710 N N . SER A 1 343 ? -66.024 -7.767 111.758 1.00 84.44 343 SER A N 1
ATOM 2711 C CA . SER A 1 343 ? -64.675 -7.983 111.227 1.00 84.44 343 SER A CA 1
ATOM 2712 C C . SER A 1 343 ? -64.650 -9.127 110.209 1.00 84.44 343 SER A C 1
ATOM 2714 O O . SER A 1 343 ? -64.043 -8.974 109.151 1.00 84.44 343 SER A O 1
ATOM 2716 N N . ALA A 1 344 ? -65.391 -10.215 110.448 1.00 85.44 344 ALA A N 1
ATOM 2717 C CA . ALA A 1 344 ? -65.570 -11.288 109.470 1.00 85.44 344 ALA A CA 1
ATOM 2718 C C . ALA A 1 344 ? -66.223 -10.788 108.165 1.00 85.44 344 ALA A C 1
ATOM 2720 O O . ALA A 1 344 ? -65.773 -11.150 107.077 1.00 85.44 344 ALA A O 1
ATOM 2721 N N . LYS A 1 345 ? -67.218 -9.890 108.252 1.00 87.19 345 LYS A N 1
ATOM 2722 C CA . LYS A 1 345 ? -67.827 -9.235 107.079 1.00 87.19 345 LYS A CA 1
ATOM 2723 C C . LYS A 1 345 ? -66.815 -8.404 106.282 1.00 87.19 345 LYS A C 1
ATOM 2725 O O . LYS A 1 345 ? -66.775 -8.495 105.058 1.00 87.19 345 LYS A O 1
ATOM 2730 N N . ALA A 1 346 ? -65.989 -7.606 106.960 1.00 85.75 346 ALA A N 1
ATOM 2731 C CA . ALA A 1 346 ? -64.951 -6.805 106.309 1.00 85.75 346 ALA A CA 1
ATOM 2732 C C . ALA A 1 346 ? -63.878 -7.685 105.641 1.00 85.75 346 ALA A C 1
ATOM 2734 O O . ALA A 1 346 ? -63.446 -7.397 104.524 1.00 85.75 346 ALA A O 1
ATOM 2735 N N . SER A 1 347 ? -63.484 -8.791 106.281 1.00 85.50 347 SER A N 1
ATOM 2736 C CA . SER A 1 347 ? -62.578 -9.781 105.686 1.00 85.50 347 SER A CA 1
ATOM 2737 C C . SER A 1 347 ? -63.167 -10.443 104.438 1.00 85.50 347 SER A C 1
ATOM 2739 O O . SER A 1 347 ? -62.441 -10.656 103.468 1.00 85.50 347 SER A O 1
ATOM 2741 N N . LEU A 1 348 ? -64.475 -10.710 104.416 1.00 88.44 348 LEU A N 1
ATOM 2742 C CA . LEU A 1 348 ? -65.166 -11.262 103.249 1.00 88.44 348 LEU A CA 1
ATOM 2743 C C . LEU A 1 348 ? -65.188 -10.288 102.058 1.00 88.44 348 LEU A C 1
ATOM 2745 O O . LEU A 1 348 ? -64.932 -10.697 100.926 1.00 88.44 348 LEU A O 1
ATOM 2749 N N . GLU A 1 349 ? -65.450 -9.000 102.297 1.00 87.38 349 GLU A N 1
ATOM 2750 C CA . GLU A 1 349 ? -65.387 -7.973 101.242 1.00 87.38 349 GLU A CA 1
ATOM 2751 C C . GLU A 1 349 ? -63.958 -7.798 100.703 1.00 87.38 349 GLU A C 1
ATOM 2753 O O . GLU A 1 349 ? -63.761 -7.673 99.493 1.00 87.38 349 GLU A O 1
ATOM 2758 N N . ASN A 1 350 ? -62.941 -7.885 101.567 1.00 85.81 350 ASN A N 1
ATOM 2759 C CA . ASN A 1 350 ? -61.543 -7.902 101.131 1.00 85.81 350 ASN A CA 1
ATOM 2760 C C . ASN A 1 350 ? -61.222 -9.131 100.263 1.00 85.81 350 ASN A C 1
ATOM 2762 O O . ASN A 1 350 ? -60.590 -8.984 99.216 1.00 85.81 350 ASN A O 1
ATOM 2766 N N . ALA A 1 351 ? -61.695 -10.325 100.639 1.00 86.75 351 ALA A N 1
ATOM 2767 C CA . ALA A 1 351 ? -61.536 -11.536 99.829 1.00 86.75 351 ALA A CA 1
ATOM 2768 C C . ALA A 1 351 ? -62.234 -11.406 98.460 1.00 86.75 351 ALA A C 1
ATOM 2770 O O . ALA A 1 351 ? -61.683 -11.795 97.431 1.00 86.75 351 ALA A O 1
ATOM 2771 N N . ARG A 1 352 ? -63.411 -10.769 98.412 1.00 88.06 352 ARG A N 1
ATOM 2772 C CA . ARG A 1 352 ? -64.127 -10.468 97.161 1.00 88.06 352 ARG A CA 1
ATOM 2773 C C . ARG A 1 352 ? -63.367 -9.483 96.265 1.00 88.06 352 ARG A C 1
ATOM 2775 O O . ARG A 1 352 ? -63.316 -9.661 95.044 1.00 88.06 352 ARG A O 1
ATOM 2782 N N . ALA A 1 353 ? -62.763 -8.450 96.849 1.00 86.62 353 ALA A N 1
ATOM 2783 C CA . ALA A 1 353 ? -61.920 -7.505 96.118 1.00 86.62 353 ALA A CA 1
ATOM 2784 C C . ALA A 1 353 ? -60.662 -8.193 95.556 1.00 86.62 353 ALA A C 1
ATOM 2786 O O . ALA A 1 353 ? -60.299 -7.971 94.399 1.00 86.62 353 ALA A O 1
ATOM 2787 N N . GLN A 1 354 ? -60.037 -9.086 96.330 1.00 85.94 354 GLN A N 1
ATOM 2788 C CA . GLN A 1 354 ? -58.914 -9.911 95.871 1.00 85.94 354 GLN A CA 1
ATOM 2789 C C . GLN A 1 354 ? -59.312 -10.835 94.715 1.00 85.94 354 GLN A C 1
ATOM 2791 O O . GLN A 1 354 ? -58.592 -10.897 93.720 1.00 85.94 354 GLN A O 1
ATOM 2796 N N . LEU A 1 355 ? -60.480 -11.478 94.792 1.00 87.69 355 LEU A N 1
ATOM 2797 C CA . LEU A 1 355 ? -61.025 -12.303 93.710 1.00 87.69 355 LEU A CA 1
ATOM 2798 C C . LEU A 1 355 ? -61.237 -11.492 92.421 1.00 87.69 355 LEU A C 1
ATOM 2800 O O . LEU A 1 355 ? -60.858 -11.926 91.333 1.00 87.69 355 LEU A O 1
ATOM 2804 N N . THR A 1 356 ? -61.789 -10.283 92.545 1.00 88.25 356 THR A N 1
ATOM 2805 C CA . THR A 1 356 ? -62.007 -9.370 91.410 1.00 88.25 356 THR A CA 1
ATOM 2806 C C . THR A 1 356 ? -60.680 -8.960 90.762 1.00 88.25 356 THR A C 1
ATOM 2808 O O . THR A 1 356 ? -60.534 -9.021 89.541 1.00 88.25 356 THR A O 1
ATOM 2811 N N . ASN A 1 357 ? -59.674 -8.615 91.570 1.00 86.56 357 ASN A N 1
ATOM 2812 C CA . ASN A 1 357 ? -58.327 -8.302 91.084 1.00 86.56 357 ASN A CA 1
ATOM 2813 C C . ASN A 1 357 ? -57.635 -9.518 90.442 1.00 86.56 357 ASN A C 1
ATOM 2815 O O . ASN A 1 357 ? -56.901 -9.365 89.459 1.00 86.56 357 ASN A O 1
ATOM 2819 N N . GLY A 1 358 ? -57.894 -10.724 90.957 1.00 88.00 358 GLY A N 1
ATOM 2820 C CA . GLY A 1 358 ? -57.465 -11.986 90.355 1.00 88.00 358 GLY A CA 1
ATOM 2821 C C . GLY A 1 358 ? -58.037 -12.168 88.948 1.00 88.00 358 GLY A C 1
ATOM 2822 O O . GLY A 1 358 ? -57.286 -12.454 88.018 1.00 88.00 358 GLY A O 1
ATOM 2823 N N . TRP A 1 359 ? -59.332 -11.896 88.761 1.00 88.81 359 TRP A N 1
ATOM 2824 C CA . TRP A 1 359 ? -59.993 -11.949 87.450 1.00 88.81 359 TRP A CA 1
ATOM 2825 C C . TRP A 1 359 ? -59.436 -10.926 86.458 1.00 88.81 359 TRP A C 1
ATOM 2827 O O . TRP A 1 359 ? -59.203 -11.261 85.298 1.00 88.81 359 TRP A O 1
ATOM 2837 N N . ILE A 1 360 ? -59.180 -9.693 86.903 1.00 89.44 360 ILE A N 1
ATOM 2838 C CA . ILE A 1 360 ? -58.555 -8.657 86.063 1.00 89.44 360 ILE A CA 1
ATOM 2839 C C . ILE A 1 360 ? -57.156 -9.102 85.620 1.00 89.44 360 ILE A C 1
ATOM 2841 O O . ILE A 1 360 ? -56.802 -8.982 84.446 1.00 89.44 360 ILE A O 1
ATOM 2845 N N . SER A 1 361 ? -56.367 -9.652 86.546 1.00 88.50 361 SER A N 1
ATOM 2846 C CA . SER A 1 361 ? -55.011 -10.133 86.261 1.00 88.50 361 SER A CA 1
ATOM 2847 C C . SER A 1 361 ? -55.013 -11.330 85.308 1.00 88.50 361 SER A C 1
ATOM 2849 O O . SER A 1 361 ? -54.192 -11.374 84.395 1.00 88.50 361 SER A O 1
ATOM 2851 N N . PHE A 1 362 ? -55.963 -12.254 85.471 1.00 90.94 362 PHE A N 1
ATOM 2852 C CA . PHE A 1 362 ? -56.157 -13.401 84.585 1.00 90.94 362 PHE A CA 1
ATOM 2853 C C . PHE A 1 362 ? -56.530 -12.969 83.162 1.00 90.94 362 PHE A C 1
ATOM 2855 O O . PHE A 1 362 ? -55.866 -13.364 82.205 1.00 90.94 362 PHE A O 1
ATOM 2862 N N . SER A 1 363 ? -57.544 -12.111 83.018 1.00 89.25 363 SER A N 1
ATOM 2863 C CA . SER A 1 363 ? -57.994 -11.612 81.712 1.00 89.25 363 SER A CA 1
ATOM 2864 C C . SER A 1 363 ? -56.891 -10.850 80.978 1.00 89.25 363 SER A C 1
ATOM 2866 O O . SER A 1 363 ? -56.706 -11.039 79.778 1.00 89.25 363 SER A O 1
ATOM 2868 N N . ARG A 1 364 ? -56.113 -10.033 81.701 1.00 89.25 364 ARG A N 1
ATOM 2869 C CA . ARG A 1 364 ? -54.956 -9.332 81.134 1.00 89.25 364 ARG A CA 1
ATOM 2870 C C . ARG A 1 364 ? -53.875 -10.304 80.660 1.00 89.25 364 ARG A C 1
ATOM 2872 O O . ARG A 1 364 ? -53.454 -10.194 79.516 1.00 89.25 364 ARG A O 1
ATOM 2879 N N . GLY A 1 365 ? -53.474 -11.270 81.491 1.00 89.19 365 GLY A N 1
ATOM 2880 C CA . GLY A 1 365 ? -52.470 -12.269 81.105 1.00 89.19 365 GLY A CA 1
ATOM 2881 C C . GLY A 1 365 ? -52.908 -13.119 79.906 1.00 89.19 365 GLY A C 1
ATOM 2882 O O . GLY A 1 365 ? -52.091 -13.476 79.062 1.00 89.19 365 GLY A O 1
ATOM 2883 N N . HIS A 1 366 ? -54.208 -13.403 79.788 1.00 91.00 366 HIS A N 1
ATOM 2884 C CA . HIS A 1 366 ? -54.759 -14.123 78.644 1.00 91.00 366 HIS A CA 1
ATOM 2885 C C . HIS A 1 366 ? -54.688 -13.290 77.353 1.00 91.00 366 HIS A C 1
ATOM 2887 O O . HIS A 1 366 ? -54.319 -13.821 76.304 1.00 91.00 366 HIS A O 1
ATOM 2893 N N . GLU A 1 367 ? -55.010 -11.993 77.409 1.00 90.19 367 GLU A N 1
ATOM 2894 C CA . GLU A 1 367 ? -54.899 -11.113 76.238 1.00 90.19 367 GLU A CA 1
ATOM 2895 C C . GLU A 1 367 ? -53.433 -10.864 75.846 1.00 90.19 367 GLU A C 1
ATOM 2897 O O . GLU A 1 367 ? -53.106 -10.919 74.664 1.00 90.19 367 GLU A O 1
ATOM 2902 N N . GLU A 1 368 ? -52.530 -10.691 76.818 1.00 90.69 368 GLU A N 1
ATOM 2903 C CA . GLU A 1 368 ? -51.081 -10.587 76.579 1.00 90.69 368 GLU A CA 1
ATOM 2904 C C . GLU A 1 368 ? -50.526 -11.844 75.887 1.00 90.69 368 GLU A C 1
ATOM 2906 O O . GLU A 1 368 ? -49.755 -11.737 74.932 1.00 90.69 368 GLU A O 1
ATOM 2911 N N . LEU A 1 369 ? -50.959 -13.039 76.310 1.00 91.81 369 LEU A N 1
ATOM 2912 C CA . LEU A 1 369 ? -50.571 -14.302 75.678 1.00 91.81 369 LEU A CA 1
ATOM 2913 C C . LEU A 1 369 ? -51.079 -14.405 74.236 1.00 91.81 369 LEU A C 1
ATOM 2915 O O . LEU A 1 369 ? -50.349 -14.839 73.343 1.00 91.81 369 LEU A O 1
ATOM 2919 N N . LYS A 1 370 ? -52.335 -14.019 74.003 1.00 92.31 370 LYS A N 1
ATOM 2920 C CA . LYS A 1 370 ? -52.955 -14.028 72.676 1.00 92.31 370 LYS A CA 1
ATOM 2921 C C . LYS A 1 370 ? -52.239 -13.074 71.719 1.00 92.31 370 LYS A C 1
ATOM 2923 O O . LYS A 1 370 ? -51.898 -13.481 70.610 1.00 92.31 370 LYS A O 1
ATOM 2928 N N . GLU A 1 371 ? -51.958 -11.848 72.155 1.00 90.44 371 GLU A N 1
ATOM 2929 C CA . GLU A 1 371 ? -51.237 -10.864 71.343 1.00 90.44 371 GLU A CA 1
ATOM 2930 C C . GLU A 1 371 ? -49.778 -11.286 71.107 1.00 90.44 371 GLU A C 1
ATOM 2932 O O . GLU A 1 371 ? -49.251 -11.122 70.008 1.00 90.44 371 GLU A O 1
ATOM 2937 N N . GLY A 1 372 ? -49.138 -11.909 72.104 1.00 91.25 372 GLY A N 1
ATOM 2938 C CA . GLY A 1 372 ? -47.810 -12.507 71.962 1.00 91.25 372 GLY A CA 1
ATOM 2939 C C . GLY A 1 372 ? -47.765 -13.596 70.888 1.00 91.25 372 GLY A C 1
ATOM 2940 O O . GLY A 1 372 ? -46.890 -13.561 70.024 1.00 91.25 372 GLY A O 1
ATOM 2941 N N . LYS A 1 373 ? -48.729 -14.530 70.896 1.00 91.81 373 LYS A N 1
ATOM 2942 C CA . LYS A 1 373 ? -48.844 -15.594 69.880 1.00 91.81 373 LYS A CA 1
ATOM 2943 C C . LYS A 1 373 ? -49.089 -15.038 68.483 1.00 91.81 373 LYS A C 1
ATOM 2945 O O . LYS A 1 373 ? -48.411 -15.452 67.550 1.00 91.81 373 LYS A O 1
ATOM 2950 N N . LYS A 1 374 ? -49.983 -14.056 68.357 1.00 92.06 374 LYS A N 1
ATOM 2951 C CA . LYS A 1 374 ? -50.246 -13.374 67.087 1.00 92.06 374 LYS A CA 1
ATOM 2952 C C . LYS A 1 374 ? -48.982 -12.711 66.524 1.00 92.06 374 LYS A C 1
ATOM 2954 O O . LYS A 1 374 ? -48.640 -12.941 65.372 1.00 92.06 374 LYS A O 1
ATOM 2959 N N . ARG A 1 375 ? -48.244 -11.956 67.348 1.00 90.31 375 ARG A N 1
ATOM 2960 C CA . ARG A 1 375 ? -46.968 -11.334 66.944 1.00 90.31 375 ARG A CA 1
ATOM 2961 C C . ARG A 1 375 ? -45.911 -12.354 66.533 1.00 90.31 375 ARG A C 1
ATOM 2963 O O . ARG A 1 375 ? -45.128 -12.088 65.632 1.00 90.31 375 ARG A O 1
ATOM 2970 N N . TYR A 1 376 ? -45.871 -13.507 67.195 1.00 91.81 376 TYR A N 1
ATOM 2971 C CA . TYR A 1 376 ? -44.964 -14.589 66.822 1.00 91.81 376 TYR A CA 1
ATOM 2972 C C . TYR A 1 376 ? -45.321 -15.185 65.455 1.00 91.81 376 TYR A C 1
ATOM 2974 O O . TYR A 1 376 ? -44.430 -15.383 64.639 1.00 91.81 376 TYR A O 1
ATOM 2982 N N . GLU A 1 377 ? -46.606 -15.416 65.173 1.00 91.69 377 GLU A N 1
ATOM 2983 C CA . GLU A 1 377 ? -47.070 -15.877 63.856 1.00 91.69 377 GLU A CA 1
ATOM 2984 C C . GLU A 1 377 ? -46.778 -14.853 62.748 1.00 91.69 377 GLU A C 1
ATOM 2986 O O . GLU A 1 377 ? -46.250 -15.225 61.701 1.00 91.69 377 GLU A O 1
ATOM 2991 N N . GLU A 1 378 ? -47.047 -13.565 62.991 1.00 90.25 378 GLU A N 1
ATOM 2992 C CA . GLU A 1 378 ? -46.692 -12.470 62.074 1.00 90.25 378 GLU A CA 1
ATOM 2993 C C . GLU A 1 378 ? -45.172 -12.416 61.834 1.00 90.25 378 GLU A C 1
ATOM 2995 O O . GLU A 1 378 ? -44.734 -12.329 60.688 1.00 90.25 378 GLU A O 1
ATOM 3000 N N . GLY A 1 379 ? -44.366 -12.571 62.890 1.00 91.69 379 GLY A N 1
ATOM 3001 C CA . GLY A 1 379 ? -42.906 -12.618 62.796 1.00 91.69 379 GLY A CA 1
ATOM 3002 C C . GLY A 1 379 ? -42.375 -13.800 61.977 1.00 91.69 379 GLY A C 1
ATOM 3003 O O . GLY A 1 379 ? -41.401 -13.635 61.249 1.00 91.69 379 GLY A O 1
ATOM 3004 N N . ILE A 1 380 ? -43.014 -14.980 62.032 1.00 92.19 380 ILE A N 1
ATOM 3005 C CA . ILE A 1 380 ? -42.642 -16.120 61.168 1.00 92.19 380 ILE A CA 1
ATOM 3006 C C . ILE A 1 380 ? -42.867 -15.763 59.697 1.00 92.19 380 ILE A C 1
ATOM 3008 O O . ILE A 1 380 ? -42.018 -16.055 58.857 1.00 92.19 380 ILE A O 1
ATOM 3012 N N . VAL A 1 381 ? -44.009 -15.147 59.383 1.00 91.88 381 VAL A N 1
ATOM 3013 C CA . VAL A 1 381 ? -44.357 -14.779 58.005 1.00 91.88 381 VAL A CA 1
ATOM 3014 C C . VAL A 1 381 ? -43.380 -13.742 57.451 1.00 91.88 381 VAL A C 1
ATOM 3016 O O . VAL A 1 381 ? -42.914 -13.901 56.324 1.00 91.88 381 VAL A O 1
ATOM 3019 N N . GLU A 1 382 ? -43.045 -12.708 58.223 1.00 90.31 382 GLU A N 1
ATOM 3020 C CA . GLU A 1 382 ? -42.068 -11.695 57.799 1.00 90.31 382 GLU A CA 1
ATOM 3021 C C . GLU A 1 382 ? -40.651 -12.273 57.664 1.00 90.31 382 GLU A C 1
ATOM 3023 O O . GLU A 1 382 ? -39.963 -11.974 56.689 1.00 90.31 382 GLU A O 1
ATOM 3028 N N . LEU A 1 383 ? -40.236 -13.180 58.557 1.00 92.81 383 LEU A N 1
ATOM 3029 C CA . LEU A 1 383 ? -38.939 -13.854 58.448 1.00 92.81 383 LEU A CA 1
ATOM 3030 C C . LEU A 1 383 ? -38.830 -14.711 57.177 1.00 92.81 383 LEU A C 1
ATOM 3032 O O . LEU A 1 383 ? -37.791 -14.705 56.516 1.00 92.81 383 LEU A O 1
ATOM 3036 N N . GLU A 1 384 ? -39.891 -15.434 56.807 1.00 92.12 384 GLU A N 1
ATOM 3037 C CA . GLU A 1 384 ? -39.889 -16.253 55.588 1.00 92.12 384 GLU A CA 1
ATOM 3038 C C . GLU A 1 384 ? -39.862 -15.386 54.318 1.00 92.12 384 GLU A C 1
ATOM 3040 O O . GLU A 1 384 ? -39.192 -15.736 53.342 1.00 92.12 384 GLU A O 1
ATOM 3045 N N . LYS A 1 385 ? -40.523 -14.218 54.334 1.00 91.81 385 LYS A N 1
ATOM 3046 C CA . LYS A 1 385 ? -40.402 -13.224 53.255 1.00 91.81 385 LYS A CA 1
ATOM 3047 C C . LYS A 1 385 ? -38.971 -12.706 53.136 1.00 91.81 385 LYS A C 1
ATOM 3049 O O . LYS A 1 385 ? -38.414 -12.775 52.044 1.00 91.81 385 LYS A O 1
ATOM 3054 N N . ALA A 1 386 ? -38.368 -12.270 54.245 1.00 92.56 386 ALA A N 1
ATOM 3055 C CA . ALA A 1 386 ? -36.990 -11.776 54.269 1.00 92.56 386 ALA A CA 1
ATOM 3056 C C . ALA A 1 386 ? -36.000 -12.838 53.765 1.00 92.56 386 ALA A C 1
ATOM 3058 O O . ALA A 1 386 ? -35.107 -12.544 52.974 1.00 92.56 386 ALA A O 1
ATOM 3059 N N . LYS A 1 387 ? -36.199 -14.104 54.151 1.00 93.25 387 LYS A N 1
ATOM 3060 C CA . LYS A 1 387 ? -35.404 -15.237 53.662 1.00 93.25 387 LYS A CA 1
ATOM 3061 C C . LYS A 1 387 ? -35.542 -15.443 52.151 1.00 93.25 387 LYS A C 1
ATOM 3063 O O . LYS A 1 387 ? -34.540 -15.639 51.469 1.00 93.25 387 LYS A O 1
ATOM 3068 N N . THR A 1 388 ? -36.769 -15.395 51.637 1.00 92.94 388 THR A N 1
ATOM 3069 C CA . THR A 1 388 ? -37.042 -15.549 50.199 1.00 92.94 388 THR A CA 1
ATOM 3070 C C . THR A 1 388 ? -36.405 -14.410 49.401 1.00 92.94 388 THR A C 1
ATOM 3072 O O . THR A 1 388 ? -35.777 -14.644 48.372 1.00 92.94 388 THR A O 1
ATOM 3075 N N . GLU A 1 389 ? -36.524 -13.174 49.887 1.00 92.25 389 GLU A N 1
ATOM 3076 C CA . GLU A 1 389 ? -35.927 -11.995 49.256 1.00 92.25 389 GLU A CA 1
ATOM 3077 C C . GLU A 1 389 ? -34.392 -12.044 49.282 1.00 92.25 389 GLU A C 1
ATOM 3079 O O . GLU A 1 389 ? -33.750 -11.746 48.274 1.00 92.25 389 GLU A O 1
ATOM 3084 N N . LEU A 1 390 ? -33.796 -12.515 50.382 1.00 92.94 390 LEU A N 1
ATOM 3085 C CA . LEU A 1 390 ? -32.355 -12.751 50.484 1.00 92.94 390 LEU A CA 1
ATOM 3086 C C . LEU A 1 390 ? -31.863 -13.774 49.449 1.00 92.94 390 LEU A C 1
ATOM 3088 O O . LEU A 1 390 ? -30.816 -13.574 48.833 1.00 92.94 390 LEU A O 1
ATOM 3092 N N . GLU A 1 391 ? -32.615 -14.853 49.228 1.00 92.69 391 GLU A N 1
ATOM 3093 C CA . GLU A 1 391 ? -32.272 -15.881 48.241 1.00 92.69 391 GLU A CA 1
ATOM 3094 C C . GLU A 1 391 ? -32.395 -15.361 46.798 1.00 92.69 391 GLU A C 1
ATOM 3096 O O . GLU A 1 391 ? -31.509 -15.610 45.980 1.00 92.69 391 GLU A O 1
ATOM 3101 N N . ILE A 1 392 ? -33.412 -14.540 46.505 1.00 93.75 392 ILE A N 1
ATOM 3102 C CA . ILE A 1 392 ? -33.539 -13.832 45.218 1.00 93.75 392 ILE A CA 1
ATOM 3103 C C . ILE A 1 392 ? -32.357 -12.880 44.998 1.00 93.75 392 ILE A C 1
ATOM 3105 O O . ILE A 1 392 ? -31.759 -12.876 43.922 1.00 93.75 392 ILE A O 1
ATOM 3109 N N . ASN A 1 393 ? -31.991 -12.083 46.004 1.00 93.25 393 ASN A N 1
ATOM 3110 C CA . ASN A 1 393 ? -30.877 -11.139 45.889 1.00 93.25 393 ASN A CA 1
ATOM 3111 C C . ASN A 1 393 ? -29.528 -11.855 45.752 1.00 93.25 393 ASN A C 1
ATOM 3113 O O . ASN A 1 393 ? -28.639 -11.359 45.062 1.00 93.25 393 ASN A O 1
ATOM 3117 N N . ARG A 1 394 ? -29.385 -13.045 46.348 1.00 93.12 394 ARG A N 1
ATOM 3118 C CA . ARG A 1 394 ? -28.221 -13.907 46.129 1.00 93.12 394 ARG A CA 1
ATOM 3119 C C . ARG A 1 394 ? -28.128 -14.360 44.678 1.00 93.12 394 ARG A C 1
ATOM 3121 O O . ARG A 1 394 ? -27.054 -14.258 44.097 1.00 93.12 394 ARG A O 1
ATOM 3128 N N . GLN A 1 395 ? -29.241 -14.823 44.108 1.00 93.44 395 GLN A N 1
ATOM 3129 C CA . GLN A 1 395 ? -29.280 -15.257 42.715 1.00 93.44 395 GLN A CA 1
ATOM 3130 C C . GLN A 1 395 ? -28.922 -14.105 41.773 1.00 93.44 395 GLN A C 1
ATOM 3132 O O . GLN A 1 395 ? -28.028 -14.270 40.956 1.00 93.44 395 GLN A O 1
ATOM 3137 N N . LYS A 1 396 ? -29.505 -12.911 41.963 1.00 93.31 396 LYS A N 1
ATOM 3138 C CA . LYS A 1 396 ? -29.134 -11.710 41.188 1.00 93.31 396 LYS A CA 1
ATOM 3139 C C . LYS A 1 396 ? -27.636 -11.395 41.262 1.00 93.31 396 LYS A C 1
ATOM 3141 O O . LYS A 1 396 ? -27.042 -10.993 40.270 1.00 93.31 396 LYS A O 1
ATOM 3146 N N . LEU A 1 397 ? -27.030 -11.530 42.445 1.00 92.81 397 LEU A N 1
ATOM 3147 C CA . LEU A 1 397 ? -25.602 -11.270 42.630 1.00 92.81 397 LEU A CA 1
ATOM 3148 C C . LEU A 1 397 ? -24.732 -12.299 41.899 1.00 92.81 397 LEU A C 1
ATOM 3150 O O . LEU A 1 397 ? -23.681 -11.938 41.372 1.00 92.81 397 LEU A O 1
ATOM 3154 N N . ASP A 1 398 ? -25.143 -13.565 41.892 1.00 93.06 398 ASP A N 1
ATOM 3155 C CA . ASP A 1 398 ? -24.441 -14.620 41.163 1.00 93.06 398 ASP A CA 1
ATOM 3156 C C . ASP A 1 398 ? -24.632 -14.466 39.639 1.00 93.06 398 ASP A C 1
ATOM 3158 O O . ASP A 1 398 ? -23.644 -14.537 38.911 1.00 93.06 398 ASP A O 1
ATOM 3162 N N . ASP A 1 399 ? -25.834 -14.113 39.170 1.00 92.81 399 ASP A N 1
ATOM 3163 C CA . ASP A 1 399 ? -26.113 -13.812 37.757 1.00 92.81 399 ASP A CA 1
ATOM 3164 C C . ASP A 1 399 ? -25.259 -12.625 37.260 1.00 92.81 399 ASP A C 1
ATOM 3166 O O . ASP A 1 399 ? -24.549 -12.745 36.262 1.00 92.81 399 ASP A O 1
ATOM 3170 N N . ALA A 1 400 ? -25.205 -11.519 38.017 1.00 92.88 400 ALA A N 1
ATOM 3171 C CA . ALA A 1 400 ? -24.372 -10.356 37.684 1.00 92.88 400 ALA A CA 1
ATOM 3172 C C . ALA A 1 400 ? -22.863 -10.685 37.650 1.00 92.88 400 ALA A C 1
ATOM 3174 O O . ALA A 1 400 ? -22.092 -10.088 36.895 1.00 92.88 400 ALA A O 1
ATOM 3175 N N . ARG A 1 401 ? -22.403 -11.648 38.466 1.00 92.69 401 ARG A N 1
ATOM 3176 C CA . ARG A 1 401 ? -21.010 -12.135 38.424 1.00 92.69 401 ARG A CA 1
ATOM 3177 C C . ARG A 1 401 ? -20.721 -12.942 37.165 1.00 92.69 401 ARG A C 1
ATOM 3179 O O . ARG A 1 401 ? -19.619 -12.818 36.624 1.00 92.69 401 ARG A O 1
ATOM 3186 N N . ASP A 1 402 ? -21.666 -13.766 36.730 1.00 92.88 402 ASP A N 1
ATOM 3187 C CA . ASP A 1 402 ? -21.534 -14.553 35.506 1.00 92.88 402 ASP A CA 1
ATOM 3188 C C . ASP A 1 402 ? -21.579 -13.657 34.259 1.00 92.88 402 ASP A C 1
ATOM 3190 O O . ASP A 1 402 ? -20.748 -13.826 33.365 1.00 92.88 402 ASP A O 1
ATOM 3194 N N . GLU A 1 403 ? -22.446 -12.642 34.233 1.00 92.00 403 GLU A N 1
ATOM 3195 C CA . GLU A 1 403 ? -22.471 -11.629 33.168 1.00 92.00 403 GLU A CA 1
ATOM 3196 C C . GLU A 1 403 ? -21.148 -10.858 33.080 1.00 92.00 403 GLU A C 1
ATOM 3198 O O . GLU A 1 403 ? -20.538 -10.809 32.011 1.00 92.00 403 GLU A O 1
ATOM 3203 N N . LEU A 1 404 ? -20.613 -10.361 34.206 1.00 93.25 404 LEU A N 1
ATOM 3204 C CA . LEU A 1 404 ? -19.311 -9.678 34.214 1.00 93.25 404 LEU A CA 1
ATOM 3205 C C . LEU A 1 404 ? -18.172 -10.585 33.720 1.00 93.25 404 LEU A C 1
ATOM 3207 O O . LEU A 1 404 ? -17.221 -10.129 33.076 1.00 93.25 404 LEU A O 1
ATOM 3211 N N . LYS A 1 405 ? -18.232 -11.881 34.040 1.00 93.81 405 LYS A N 1
ATOM 3212 C CA . LYS A 1 405 ? -17.249 -12.858 33.565 1.00 93.81 405 LYS A CA 1
ATOM 3213 C C . LYS A 1 405 ? -17.325 -13.030 32.047 1.00 93.81 405 LYS A C 1
ATOM 3215 O O . LYS A 1 405 ? -16.265 -13.100 31.427 1.00 93.81 405 LYS A O 1
ATOM 3220 N N . ASN A 1 406 ? -18.524 -13.087 31.469 1.00 90.81 406 ASN A N 1
ATOM 3221 C CA . ASN A 1 406 ? -18.713 -13.177 30.021 1.00 90.81 406 ASN A CA 1
ATOM 3222 C C . ASN A 1 406 ? -18.230 -11.901 29.320 1.00 90.81 406 ASN A C 1
ATOM 3224 O O . ASN A 1 406 ? -17.381 -12.003 28.439 1.00 90.81 406 ASN A O 1
ATOM 3228 N N . ALA A 1 407 ? -18.622 -10.719 29.810 1.00 92.31 407 ALA A N 1
ATOM 3229 C CA . ALA A 1 407 ? -18.143 -9.434 29.289 1.00 92.31 407 ALA A CA 1
ATOM 3230 C C . ALA A 1 407 ? -16.605 -9.336 29.311 1.00 92.31 407 ALA A C 1
ATOM 3232 O O . ALA A 1 407 ? -15.972 -8.830 28.388 1.00 92.31 407 ALA A O 1
ATOM 3233 N N . ARG A 1 408 ? -15.954 -9.886 30.349 1.00 91.94 408 ARG A N 1
ATOM 3234 C CA . ARG A 1 408 ? -14.486 -9.946 30.420 1.00 91.94 408 ARG A CA 1
ATOM 3235 C C . ARG A 1 408 ? -13.863 -10.865 29.362 1.00 91.94 408 ARG A C 1
ATOM 3237 O O . ARG A 1 408 ? -12.751 -10.576 28.925 1.00 91.94 408 ARG A O 1
ATOM 3244 N N . ILE A 1 409 ? -14.511 -11.978 29.018 1.00 91.81 409 ILE A N 1
ATOM 3245 C CA . ILE A 1 409 ? -14.037 -12.891 27.966 1.00 91.81 409 ILE A CA 1
ATOM 3246 C C . ILE A 1 409 ? -14.138 -12.189 26.613 1.00 91.81 409 ILE A C 1
ATOM 3248 O O . ILE A 1 409 ? -13.137 -12.113 25.910 1.00 91.81 409 ILE A O 1
ATOM 3252 N N . GLU A 1 410 ? -15.289 -11.586 26.313 1.00 91.00 410 GLU A N 1
ATOM 3253 C CA . GLU A 1 410 ? -15.511 -10.846 25.066 1.00 91.00 410 GLU A CA 1
ATOM 3254 C C . GLU A 1 410 ? -14.533 -9.675 24.908 1.00 91.00 410 GLU A C 1
ATOM 3256 O O . GLU A 1 410 ? -13.971 -9.472 23.833 1.00 91.00 410 GLU A O 1
ATOM 3261 N N . LEU A 1 411 ? -14.229 -8.961 25.998 1.00 91.62 411 LEU A N 1
ATOM 3262 C CA . LEU A 1 411 ? -13.210 -7.911 25.998 1.00 91.62 411 LEU A CA 1
ATOM 3263 C C . LEU A 1 411 ? -11.814 -8.446 25.636 1.00 91.62 411 LEU A C 1
ATOM 3265 O O . LEU A 1 411 ? -11.031 -7.761 24.978 1.00 91.62 411 LEU A O 1
ATOM 3269 N N . GLU A 1 412 ? -11.455 -9.634 26.122 1.00 91.62 412 GLU A N 1
ATOM 3270 C CA . GLU A 1 412 ? -10.148 -10.231 25.846 1.00 91.62 412 GLU A CA 1
ATOM 3271 C C . GLU A 1 412 ? -10.068 -10.761 24.409 1.00 91.62 412 GLU A C 1
ATOM 3273 O O . GLU A 1 412 ? -9.045 -10.561 23.752 1.00 91.62 412 GLU A O 1
ATOM 3278 N N . ASP A 1 413 ? -11.155 -11.338 23.897 1.00 91.44 413 ASP A N 1
ATOM 3279 C CA . ASP A 1 413 ? -11.276 -11.750 22.497 1.00 91.44 413 ASP A CA 1
ATOM 3280 C C . ASP A 1 413 ? -11.184 -10.533 21.560 1.00 91.44 413 ASP A C 1
ATOM 3282 O O . ASP A 1 413 ? -10.393 -10.545 20.617 1.00 91.44 413 ASP A O 1
ATOM 3286 N N . ALA A 1 414 ? -11.859 -9.422 21.880 1.00 93.06 414 ALA A N 1
ATOM 3287 C CA . ALA A 1 414 ? -11.752 -8.176 21.117 1.00 93.06 414 ALA A CA 1
ATOM 3288 C C . ALA A 1 414 ? -10.317 -7.606 21.106 1.00 93.06 414 ALA A C 1
ATOM 3290 O O . ALA A 1 414 ? -9.854 -7.096 20.086 1.00 93.06 414 ALA A O 1
ATOM 3291 N N . LYS A 1 415 ? -9.552 -7.726 22.205 1.00 92.38 415 LYS A N 1
ATOM 3292 C CA . LYS A 1 415 ? -8.122 -7.345 22.207 1.00 92.38 415 LYS A CA 1
ATOM 3293 C C . LYS A 1 415 ? -7.278 -8.226 21.291 1.00 92.38 415 LYS A C 1
ATOM 3295 O O . LYS A 1 415 ? -6.298 -7.735 20.727 1.00 92.38 415 LYS A O 1
ATOM 3300 N N . LEU A 1 416 ? -7.596 -9.518 21.201 1.00 92.12 416 LEU A N 1
ATOM 3301 C CA . LEU A 1 416 ? -6.915 -10.432 20.288 1.00 92.12 416 LEU A CA 1
ATOM 3302 C C . LEU A 1 416 ? -7.238 -10.071 18.837 1.00 92.12 416 LEU A C 1
ATOM 3304 O O . LEU A 1 416 ? -6.297 -9.921 18.064 1.00 92.12 416 LEU A O 1
ATOM 3308 N N . GLU A 1 417 ? -8.508 -9.806 18.509 1.00 91.75 417 GLU A N 1
ATOM 3309 C CA . GLU A 1 417 ? -8.917 -9.328 17.178 1.00 91.75 417 GLU A CA 1
ATOM 3310 C C . GLU A 1 417 ? -8.176 -8.040 16.782 1.00 91.75 417 GLU A C 1
ATOM 3312 O O . GLU A 1 417 ? -7.622 -7.959 15.690 1.00 91.75 417 GLU A O 1
ATOM 3317 N N . ILE A 1 418 ? -8.070 -7.056 17.687 1.00 92.12 418 ILE A N 1
ATOM 3318 C CA . ILE A 1 418 ? -7.305 -5.819 17.432 1.00 92.12 418 ILE A CA 1
ATOM 3319 C C . ILE A 1 418 ? -5.835 -6.124 17.133 1.00 92.12 418 ILE A C 1
ATOM 3321 O O . ILE A 1 418 ? -5.248 -5.557 16.214 1.00 92.12 418 ILE A O 1
ATOM 3325 N N . LYS A 1 419 ? -5.216 -7.009 17.919 1.00 92.50 419 LYS A N 1
ATOM 3326 C CA . LYS A 1 419 ? -3.805 -7.364 17.752 1.00 92.50 419 LYS A CA 1
ATOM 3327 C C . LYS A 1 419 ? -3.554 -8.099 16.433 1.00 92.50 419 LYS A C 1
ATOM 3329 O O . LYS A 1 419 ? -2.519 -7.867 15.806 1.00 92.50 419 LYS A O 1
ATOM 3334 N N . ASP A 1 420 ? -4.457 -8.994 16.051 1.00 90.75 420 ASP A N 1
ATOM 3335 C CA . ASP A 1 420 ? -4.371 -9.730 14.795 1.00 90.75 420 ASP A CA 1
ATOM 3336 C C . ASP A 1 420 ? -4.606 -8.783 13.608 1.00 90.75 420 ASP A C 1
ATOM 3338 O O . ASP A 1 420 ? -3.775 -8.759 12.702 1.00 90.75 420 ASP A O 1
ATOM 3342 N N . GLY A 1 421 ? -5.597 -7.886 13.683 1.00 91.81 421 GLY A N 1
ATOM 3343 C CA . GLY A 1 421 ? -5.822 -6.833 12.686 1.00 91.81 421 GLY A CA 1
ATOM 3344 C C . GLY A 1 421 ? -4.625 -5.884 12.515 1.00 91.81 421 GLY A C 1
ATOM 3345 O O . GLY A 1 421 ? -4.208 -5.600 11.393 1.00 91.81 421 GLY A O 1
ATOM 3346 N N . ASP A 1 422 ? -3.983 -5.445 13.607 1.00 90.69 422 ASP A N 1
ATOM 3347 C CA . ASP A 1 422 ? -2.750 -4.637 13.542 1.00 90.69 422 ASP A CA 1
ATOM 3348 C C . ASP A 1 422 ? -1.614 -5.381 12.813 1.00 90.69 422 ASP A C 1
ATOM 3350 O O . ASP A 1 422 ? -0.834 -4.781 12.060 1.00 90.69 422 ASP A O 1
ATOM 3354 N N . LYS A 1 423 ? -1.509 -6.697 13.028 1.00 92.06 423 LYS A N 1
ATOM 3355 C CA . LYS A 1 423 ? -0.515 -7.538 12.361 1.00 92.06 423 LYS A CA 1
ATOM 3356 C C . LYS A 1 423 ? -0.835 -7.707 10.876 1.00 92.06 423 LYS A C 1
ATOM 3358 O O . LYS A 1 423 ? 0.070 -7.548 10.062 1.00 92.06 423 LYS A O 1
ATOM 3363 N N . GLU A 1 424 ? -2.088 -7.968 10.517 1.00 92.31 424 GLU A N 1
ATOM 3364 C CA . GLU A 1 424 ? -2.517 -8.086 9.120 1.00 92.31 424 GLU A CA 1
ATOM 3365 C C . GLU A 1 424 ? -2.295 -6.790 8.339 1.00 92.31 424 GLU A C 1
ATOM 3367 O O . GLU A 1 424 ? -1.773 -6.826 7.227 1.00 92.31 424 GLU A O 1
ATOM 3372 N N . ILE A 1 425 ? -2.568 -5.628 8.943 1.00 92.00 425 ILE A N 1
ATOM 3373 C CA . ILE A 1 425 ? -2.236 -4.325 8.350 1.00 92.00 425 ILE A CA 1
ATOM 3374 C C . ILE A 1 425 ? -0.729 -4.191 8.128 1.00 92.00 425 ILE A C 1
ATOM 3376 O O . ILE A 1 425 ? -0.299 -3.687 7.089 1.00 92.00 425 ILE A O 1
ATOM 3380 N N . SER A 1 426 ? 0.088 -4.599 9.101 1.00 91.56 426 SER A N 1
ATOM 3381 C CA . SER A 1 426 ? 1.547 -4.560 8.970 1.00 91.56 426 SER A CA 1
ATOM 3382 C C . SER A 1 426 ? 2.037 -5.462 7.834 1.00 91.56 426 SER A C 1
ATOM 3384 O O . SER A 1 426 ? 2.884 -5.039 7.045 1.00 91.56 426 SER A O 1
ATOM 3386 N N . ASP A 1 427 ? 1.513 -6.684 7.742 1.00 90.81 427 ASP A N 1
ATOM 3387 C CA . ASP A 1 427 ? 1.886 -7.655 6.714 1.00 90.81 427 ASP A CA 1
ATOM 3388 C C . ASP A 1 427 ? 1.420 -7.180 5.321 1.00 90.81 427 ASP A C 1
ATOM 3390 O O . ASP A 1 427 ? 2.230 -7.134 4.395 1.00 90.81 427 ASP A O 1
ATOM 3394 N N . ALA A 1 428 ? 0.183 -6.683 5.189 1.00 92.19 428 ALA A N 1
ATOM 3395 C CA . ALA A 1 428 ? -0.353 -6.130 3.941 1.00 92.19 428 ALA A CA 1
ATOM 3396 C C . ALA A 1 428 ? 0.404 -4.877 3.464 1.00 92.19 428 ALA A C 1
ATOM 3398 O O . ALA A 1 428 ? 0.669 -4.720 2.273 1.00 92.19 428 ALA A O 1
ATOM 3399 N N . ARG A 1 429 ? 0.812 -3.987 4.382 1.00 91.75 429 ARG A N 1
ATOM 3400 C CA . ARG A 1 429 ? 1.666 -2.831 4.044 1.00 91.75 429 ARG A CA 1
ATOM 3401 C C . ARG A 1 429 ? 3.019 -3.263 3.504 1.00 91.75 429 ARG A C 1
ATOM 3403 O O . ARG A 1 429 ? 3.521 -2.645 2.573 1.00 91.75 429 ARG A O 1
ATOM 3410 N N . LYS A 1 430 ? 3.606 -4.305 4.092 1.00 91.25 430 LYS A N 1
ATOM 3411 C CA . LYS A 1 430 ? 4.889 -4.831 3.640 1.00 91.25 430 LYS A CA 1
ATOM 3412 C C . LYS A 1 430 ? 4.772 -5.476 2.257 1.00 91.25 430 LYS A C 1
ATOM 3414 O O . LYS A 1 430 ? 5.616 -5.200 1.414 1.00 91.25 430 LYS A O 1
ATOM 3419 N N . GLU A 1 431 ? 3.725 -6.269 2.015 1.00 90.19 431 GLU A N 1
ATOM 3420 C CA . GLU A 1 431 ? 3.431 -6.820 0.681 1.00 90.19 431 GLU A CA 1
ATOM 3421 C C . GLU A 1 431 ? 3.272 -5.705 -0.365 1.00 90.19 431 GLU A C 1
ATOM 3423 O O . GLU A 1 431 ? 3.840 -5.802 -1.449 1.00 90.19 431 GLU A O 1
ATOM 3428 N N . LEU A 1 432 ? 2.572 -4.615 -0.029 1.00 90.81 432 LEU A N 1
ATOM 3429 C CA . LEU A 1 432 ? 2.429 -3.453 -0.912 1.00 90.81 432 LEU A CA 1
ATOM 3430 C C . LEU A 1 432 ? 3.757 -2.740 -1.184 1.00 90.81 432 LEU A C 1
ATOM 3432 O O . LEU A 1 432 ? 4.031 -2.398 -2.331 1.00 90.81 432 LEU A O 1
ATOM 3436 N N . ASP A 1 433 ? 4.582 -2.507 -0.161 1.00 90.00 433 ASP A N 1
ATOM 3437 C CA . ASP A 1 433 ? 5.896 -1.874 -0.333 1.00 90.00 433 ASP A CA 1
ATOM 3438 C C . ASP A 1 433 ? 6.816 -2.724 -1.229 1.00 90.00 433 ASP A C 1
ATOM 3440 O O . ASP A 1 433 ? 7.485 -2.186 -2.120 1.00 90.00 433 ASP A O 1
ATOM 3444 N N . ASP A 1 434 ? 6.826 -4.047 -1.028 1.00 89.56 434 ASP A N 1
ATOM 3445 C CA . ASP A 1 434 ? 7.588 -4.989 -1.854 1.00 89.56 434 ASP A CA 1
ATOM 3446 C C . ASP A 1 434 ? 7.044 -5.017 -3.300 1.00 89.56 434 ASP A C 1
ATOM 3448 O O . ASP A 1 434 ? 7.824 -4.888 -4.247 1.00 89.56 434 ASP A O 1
ATOM 3452 N N . GLY A 1 435 ? 5.719 -5.055 -3.487 1.00 90.75 435 GLY A N 1
ATOM 3453 C CA . GLY A 1 435 ? 5.080 -4.997 -4.808 1.00 90.75 435 GLY A CA 1
ATOM 3454 C C . GLY A 1 435 ? 5.347 -3.685 -5.557 1.00 90.75 435 GLY A C 1
ATOM 3455 O O . GLY A 1 435 ? 5.642 -3.690 -6.754 1.00 90.75 435 GLY A O 1
ATOM 3456 N N . TRP A 1 436 ? 5.331 -2.539 -4.864 1.00 90.19 436 TRP A N 1
ATOM 3457 C CA . TRP A 1 436 ? 5.655 -1.243 -5.472 1.00 90.19 436 TRP A CA 1
ATOM 3458 C C . TRP A 1 436 ? 7.110 -1.196 -5.922 1.00 90.19 436 TRP A C 1
ATOM 3460 O O . TRP A 1 436 ? 7.416 -0.642 -6.980 1.00 90.19 436 TRP A O 1
ATOM 3470 N N . LYS A 1 437 ? 8.016 -1.783 -5.137 1.00 90.25 437 LYS A N 1
ATOM 3471 C CA . LYS A 1 437 ? 9.426 -1.888 -5.505 1.00 90.25 437 LYS A CA 1
ATOM 3472 C C . LYS A 1 437 ? 9.612 -2.729 -6.769 1.00 90.25 437 LYS A C 1
ATOM 3474 O O . LYS A 1 437 ? 10.305 -2.276 -7.678 1.00 90.25 437 LYS A O 1
ATOM 3479 N N . GLU A 1 438 ? 8.967 -3.890 -6.861 1.00 88.38 438 GLU A N 1
ATOM 3480 C CA . GLU A 1 438 ? 9.010 -4.732 -8.064 1.00 88.38 438 GLU A CA 1
ATOM 3481 C C . GLU A 1 438 ? 8.441 -4.013 -9.294 1.00 88.38 438 GLU A C 1
ATOM 3483 O O . GLU A 1 438 ? 9.048 -4.050 -10.367 1.00 88.38 438 GLU A O 1
ATOM 3488 N N . TYR A 1 439 ? 7.340 -3.273 -9.130 1.00 91.19 439 TYR A N 1
ATOM 3489 C CA . TYR A 1 439 ? 6.763 -2.444 -10.188 1.00 91.19 439 TYR A CA 1
ATOM 3490 C C . TYR A 1 439 ? 7.748 -1.377 -10.701 1.00 91.19 439 TYR A C 1
ATOM 3492 O O . TYR A 1 439 ? 7.936 -1.223 -11.912 1.00 91.19 439 TYR A O 1
ATOM 3500 N N . TYR A 1 440 ? 8.419 -0.645 -9.805 1.00 89.25 440 TYR A N 1
ATOM 3501 C CA . TYR A 1 440 ? 9.406 0.360 -10.212 1.00 89.25 440 TYR A CA 1
ATOM 3502 C C . TYR A 1 440 ? 10.653 -0.261 -10.850 1.00 89.25 440 TYR A C 1
ATOM 3504 O O . TYR A 1 440 ? 11.135 0.260 -11.858 1.00 89.25 440 TYR A O 1
ATOM 3512 N N . ASP A 1 441 ? 11.147 -1.381 -10.320 1.00 89.12 441 ASP A N 1
ATOM 3513 C CA . ASP A 1 441 ? 12.270 -2.115 -10.911 1.00 89.12 441 ASP A CA 1
ATOM 3514 C C . ASP A 1 441 ? 11.912 -2.625 -12.322 1.00 89.12 441 ASP A C 1
ATOM 3516 O O . ASP A 1 441 ? 12.727 -2.543 -13.245 1.00 89.12 441 ASP A O 1
ATOM 3520 N N . GLY A 1 442 ? 10.674 -3.089 -12.528 1.00 89.69 442 GLY A N 1
ATOM 3521 C CA . GLY A 1 442 ? 10.143 -3.469 -13.839 1.00 89.69 442 GLY A CA 1
ATOM 3522 C C . GLY A 1 442 ? 10.073 -2.298 -14.825 1.00 89.69 442 GLY A C 1
ATOM 3523 O O . GLY A 1 442 ? 10.497 -2.433 -15.975 1.00 89.69 442 GLY A O 1
ATOM 3524 N N . LEU A 1 443 ? 9.621 -1.119 -14.377 1.00 90.62 443 LEU A N 1
ATOM 3525 C CA . LEU A 1 443 ? 9.622 0.104 -15.192 1.00 90.62 443 LEU A CA 1
ATOM 3526 C C . LEU A 1 443 ? 11.033 0.469 -15.661 1.00 90.62 443 LEU A C 1
ATOM 3528 O O . LEU A 1 443 ? 11.224 0.767 -16.841 1.00 90.62 443 LEU A O 1
ATOM 3532 N N . VAL A 1 444 ? 12.016 0.414 -14.757 1.00 90.75 444 VAL A N 1
ATOM 3533 C CA . VAL A 1 444 ? 13.421 0.690 -15.088 1.00 90.75 444 VAL A CA 1
ATOM 3534 C C . VAL A 1 444 ? 13.920 -0.292 -16.146 1.00 90.75 444 VAL A C 1
ATOM 3536 O O . VAL A 1 444 ? 14.409 0.153 -17.185 1.00 90.75 444 VAL A O 1
ATOM 3539 N N . LYS A 1 445 ? 13.704 -1.601 -15.962 1.00 88.75 445 LYS A N 1
ATOM 3540 C CA . LYS A 1 445 ? 14.094 -2.627 -16.948 1.00 88.75 445 LYS A CA 1
ATOM 3541 C C . LYS A 1 445 ? 13.490 -2.376 -18.330 1.00 88.75 445 LYS A C 1
ATOM 3543 O O . LYS A 1 445 ? 14.203 -2.465 -19.326 1.00 88.75 445 LYS A O 1
ATOM 3548 N N . ILE A 1 446 ? 12.202 -2.024 -18.408 1.00 90.81 446 ILE A N 1
ATOM 3549 C CA . ILE A 1 446 ? 11.543 -1.699 -19.684 1.00 90.81 446 ILE A CA 1
ATOM 3550 C C . ILE A 1 446 ? 12.209 -0.483 -20.333 1.00 90.81 446 ILE A C 1
ATOM 3552 O O . ILE A 1 446 ? 12.508 -0.515 -21.525 1.00 90.81 446 ILE A O 1
ATOM 3556 N N . THR A 1 447 ? 12.468 0.582 -19.567 1.00 88.94 447 THR A N 1
ATOM 3557 C CA . THR A 1 447 ? 13.115 1.784 -20.114 1.00 88.94 447 THR A CA 1
ATOM 3558 C C . THR A 1 447 ? 14.542 1.520 -20.589 1.00 88.94 447 THR A C 1
ATOM 3560 O O . THR A 1 447 ? 14.915 1.975 -21.669 1.00 88.94 447 THR A O 1
ATOM 3563 N N . GLU A 1 448 ? 15.323 0.736 -19.844 1.00 89.62 448 GLU A N 1
ATOM 3564 C CA . GLU A 1 448 ? 16.678 0.335 -20.234 1.00 89.62 448 GLU A CA 1
ATOM 3565 C C . GLU A 1 448 ? 16.665 -0.539 -21.498 1.00 89.62 448 GLU A C 1
ATOM 3567 O O . GLU A 1 448 ? 17.490 -0.339 -22.396 1.00 89.62 448 GLU A O 1
ATOM 3572 N N . ALA A 1 449 ? 15.702 -1.461 -21.612 1.00 88.12 449 ALA A N 1
ATOM 3573 C CA . ALA A 1 449 ? 15.516 -2.300 -22.794 1.00 88.12 449 ALA A CA 1
ATOM 3574 C C . ALA A 1 449 ? 15.109 -1.470 -24.025 1.00 88.12 449 ALA A C 1
ATOM 3576 O O . ALA A 1 449 ? 15.678 -1.649 -25.102 1.00 88.12 449 ALA A O 1
ATOM 3577 N N . GLU A 1 450 ? 14.190 -0.509 -23.877 1.00 89.06 450 GLU A N 1
ATOM 3578 C CA . GLU A 1 450 ? 13.791 0.408 -24.954 1.00 89.06 450 GLU A CA 1
ATOM 3579 C C . GLU A 1 450 ? 14.952 1.309 -25.414 1.00 89.06 450 GLU A C 1
ATOM 3581 O O . GLU A 1 450 ? 15.138 1.522 -26.619 1.00 89.06 450 GLU A O 1
ATOM 3586 N N . GLU A 1 451 ? 15.761 1.830 -24.485 1.00 89.56 451 GLU A N 1
ATOM 3587 C CA . GLU A 1 451 ? 16.948 2.624 -24.823 1.00 89.56 451 GLU A CA 1
ATOM 3588 C C . GLU A 1 451 ? 18.022 1.792 -25.527 1.00 89.56 451 GLU A C 1
ATOM 3590 O O . GLU A 1 451 ? 18.581 2.238 -26.537 1.00 89.56 451 GLU A O 1
ATOM 3595 N N . THR A 1 452 ? 18.282 0.581 -25.031 1.00 88.69 452 THR A N 1
ATOM 3596 C CA . THR A 1 452 ? 19.243 -0.355 -25.628 1.00 88.69 452 THR A CA 1
ATOM 3597 C C . THR A 1 452 ? 18.807 -0.737 -27.038 1.00 88.69 452 THR A C 1
ATOM 3599 O O . THR A 1 452 ? 19.570 -0.525 -27.982 1.00 88.69 452 THR A O 1
ATOM 3602 N N . LEU A 1 453 ? 17.545 -1.145 -27.217 1.00 90.69 453 LEU A N 1
ATOM 3603 C CA . LEU A 1 453 ? 16.976 -1.474 -28.523 1.00 90.69 453 LEU A CA 1
ATOM 3604 C C . LEU A 1 453 ? 17.107 -0.307 -29.506 1.00 90.69 453 LEU A C 1
ATOM 3606 O O . LEU A 1 453 ? 17.516 -0.488 -30.654 1.00 90.69 453 LEU A O 1
ATOM 3610 N N . LYS A 1 454 ? 16.800 0.919 -29.069 1.00 90.00 454 LYS A N 1
ATOM 3611 C CA . LYS A 1 454 ? 16.928 2.125 -29.899 1.00 90.00 454 LYS A CA 1
ATOM 3612 C C . LYS A 1 454 ? 18.376 2.398 -30.309 1.00 90.00 454 LYS A C 1
ATOM 3614 O O . LYS A 1 454 ? 18.623 2.835 -31.436 1.00 90.00 454 LYS A O 1
ATOM 3619 N N . LYS A 1 455 ? 19.330 2.191 -29.400 1.00 88.44 455 LYS A N 1
ATOM 3620 C CA . LYS A 1 455 ? 20.755 2.394 -29.674 1.00 88.44 455 LYS A CA 1
ATOM 3621 C C . LYS A 1 455 ? 21.272 1.348 -30.659 1.00 88.44 455 LYS A C 1
ATOM 3623 O O . LYS A 1 455 ? 21.840 1.724 -31.681 1.00 88.44 455 LYS A O 1
ATOM 3628 N N . GLU A 1 456 ? 21.007 0.072 -30.403 1.00 87.12 456 GLU A N 1
ATOM 3629 C CA . GLU A 1 456 ? 21.449 -1.036 -31.255 1.00 87.12 456 GLU A CA 1
ATOM 3630 C C . GLU A 1 456 ? 20.832 -0.962 -32.654 1.00 87.12 456 GLU A C 1
ATOM 3632 O O . GLU A 1 456 ? 21.551 -1.069 -33.647 1.00 87.12 456 GLU A O 1
ATOM 3637 N N . THR A 1 457 ? 19.534 -0.656 -32.765 1.00 86.94 457 THR A N 1
ATOM 3638 C CA . THR A 1 457 ? 18.883 -0.453 -34.073 1.00 86.94 457 THR A CA 1
ATOM 3639 C C . THR A 1 457 ? 19.435 0.752 -34.830 1.00 86.94 457 THR A C 1
ATOM 3641 O O . THR A 1 457 ? 19.586 0.696 -36.052 1.00 86.94 457 THR A O 1
ATOM 3644 N N . SER A 1 458 ? 19.773 1.841 -34.132 1.00 86.19 458 SER A N 1
ATOM 3645 C CA . SER A 1 458 ? 20.419 3.008 -34.741 1.00 86.19 458 SER A CA 1
ATOM 3646 C C . SER A 1 458 ? 21.829 2.684 -35.241 1.00 86.19 458 SER A C 1
ATOM 3648 O O . SER A 1 458 ? 22.187 3.086 -36.349 1.00 86.19 458 SER A O 1
ATOM 3650 N N . ASP A 1 459 ? 22.626 1.968 -34.449 1.00 86.50 459 ASP A N 1
ATOM 3651 C CA . ASP A 1 459 ? 24.001 1.600 -34.795 1.00 86.50 459 ASP A CA 1
ATOM 3652 C C . ASP A 1 459 ? 24.036 0.578 -35.940 1.00 86.50 459 ASP A C 1
ATOM 3654 O O . ASP A 1 459 ? 24.775 0.763 -36.910 1.00 86.50 459 ASP A O 1
ATOM 3658 N N . ALA A 1 460 ? 23.184 -0.449 -35.896 1.00 87.19 460 ALA A N 1
ATOM 3659 C CA . ALA A 1 460 ? 23.027 -1.416 -36.980 1.00 87.19 460 ALA A CA 1
ATOM 3660 C C . ALA A 1 460 ? 22.497 -0.756 -38.263 1.00 87.19 460 ALA A C 1
ATOM 3662 O O . ALA A 1 460 ? 23.042 -0.970 -39.344 1.00 87.19 460 ALA A O 1
ATOM 3663 N N . GLY A 1 461 ? 21.490 0.117 -38.152 1.00 87.69 461 GLY A N 1
ATOM 3664 C CA . GLY A 1 461 ? 20.962 0.878 -39.286 1.00 87.69 461 GLY A CA 1
ATOM 3665 C C . GLY A 1 461 ? 21.971 1.860 -39.887 1.00 87.69 461 GLY A C 1
ATOM 3666 O O . GLY A 1 461 ? 21.889 2.171 -41.076 1.00 87.69 461 GLY A O 1
ATOM 3667 N N . ARG A 1 462 ? 22.934 2.346 -39.094 1.00 87.88 462 ARG A N 1
ATOM 3668 C CA . ARG A 1 462 ? 24.068 3.125 -39.595 1.00 87.88 462 ARG A CA 1
ATOM 3669 C C . ARG A 1 462 ? 25.051 2.240 -40.357 1.00 87.88 462 ARG A C 1
ATOM 3671 O O . ARG A 1 462 ? 25.341 2.570 -41.494 1.00 87.88 462 ARG A O 1
ATOM 3678 N N . LYS A 1 463 ? 25.481 1.110 -39.786 1.00 87.81 463 LYS A N 1
ATOM 3679 C CA . LYS A 1 463 ? 26.388 0.162 -40.463 1.00 87.81 463 LYS A CA 1
ATOM 3680 C C . LYS A 1 463 ? 25.832 -0.321 -41.804 1.00 87.81 463 LYS A C 1
ATOM 3682 O O . LYS A 1 463 ? 26.560 -0.346 -42.782 1.00 87.81 463 LYS A O 1
ATOM 3687 N N . ILE A 1 464 ? 24.537 -0.645 -41.859 1.00 89.75 464 ILE A N 1
ATOM 3688 C CA . ILE A 1 464 ? 23.866 -1.041 -43.108 1.00 89.75 464 ILE A CA 1
ATOM 3689 C C . ILE A 1 464 ? 23.908 0.092 -44.136 1.00 89.75 464 ILE A C 1
ATOM 3691 O O . ILE A 1 464 ? 24.123 -0.169 -45.309 1.00 89.75 464 ILE A O 1
ATOM 3695 N N . ARG A 1 465 ? 23.699 1.343 -43.712 1.00 89.06 465 ARG A N 1
ATOM 3696 C CA . ARG A 1 465 ? 23.727 2.498 -44.617 1.00 89.06 465 ARG A CA 1
ATOM 3697 C C . ARG A 1 465 ? 25.132 2.799 -45.124 1.00 89.06 465 ARG A C 1
ATOM 3699 O O . ARG A 1 465 ? 25.269 3.106 -46.297 1.00 89.06 465 ARG A O 1
ATOM 3706 N N . ASP A 1 466 ? 26.126 2.718 -44.244 1.00 88.19 466 ASP A N 1
ATOM 3707 C CA . ASP A 1 466 ? 27.532 2.908 -44.599 1.00 88.19 466 ASP A CA 1
ATOM 3708 C C . ASP A 1 466 ? 27.936 1.826 -45.634 1.00 88.19 466 ASP A C 1
ATOM 3710 O O . ASP A 1 466 ? 28.446 2.162 -46.694 1.00 88.19 466 ASP A O 1
ATOM 3714 N N . ALA A 1 467 ? 27.550 0.558 -45.421 1.00 86.50 467 ALA A N 1
ATOM 3715 C CA . ALA A 1 467 ? 27.755 -0.523 -46.396 1.00 86.50 467 ALA A CA 1
ATOM 3716 C C . ALA A 1 467 ? 26.960 -0.338 -47.710 1.00 86.50 467 ALA A C 1
ATOM 3718 O O . ALA A 1 467 ? 27.443 -0.683 -48.784 1.00 86.50 467 ALA A O 1
ATOM 3719 N N . GLU A 1 468 ? 25.735 0.203 -47.663 1.00 87.12 468 GLU A N 1
ATOM 3720 C CA . GLU A 1 468 ? 24.963 0.555 -48.869 1.00 87.12 468 GLU A CA 1
ATOM 3721 C C . GLU A 1 468 ? 25.614 1.685 -49.678 1.00 87.12 468 GLU A C 1
ATOM 3723 O O . GLU A 1 468 ? 25.483 1.696 -50.902 1.00 87.12 468 GLU A O 1
ATOM 3728 N N . GLU A 1 469 ? 26.269 2.638 -49.009 1.00 87.56 469 GLU A N 1
ATOM 3729 C CA . GLU A 1 469 ? 27.007 3.739 -49.636 1.00 87.56 469 GLU A CA 1
ATOM 3730 C C . GLU A 1 469 ? 28.291 3.213 -50.291 1.00 87.56 469 GLU A C 1
ATOM 3732 O O . GLU A 1 469 ? 28.479 3.449 -51.480 1.00 87.56 469 GLU A O 1
ATOM 3737 N N . GLU A 1 470 ? 29.074 2.387 -49.586 1.00 86.00 470 GLU A N 1
ATOM 3738 C CA . GLU A 1 470 ? 30.252 1.695 -50.142 1.00 86.00 470 GLU A CA 1
ATOM 3739 C C . GLU A 1 470 ? 29.886 0.813 -51.349 1.00 86.00 470 GLU A C 1
ATOM 3741 O O . GLU A 1 470 ? 30.552 0.848 -52.380 1.00 86.00 470 GLU A O 1
ATOM 3746 N N . LEU A 1 471 ? 28.774 0.069 -51.277 1.00 89.25 471 LEU A N 1
ATOM 3747 C CA . LEU A 1 471 ? 28.288 -0.736 -52.401 1.00 89.25 471 LEU A CA 1
ATOM 3748 C C . LEU A 1 471 ? 27.881 0.128 -53.608 1.00 89.25 471 LEU A C 1
ATOM 3750 O O . LEU A 1 471 ? 28.007 -0.314 -54.752 1.00 89.25 471 LEU A O 1
ATOM 3754 N N . ALA A 1 472 ? 27.325 1.318 -53.370 1.00 86.19 472 ALA A N 1
ATOM 3755 C CA . ALA A 1 472 ? 26.938 2.239 -54.434 1.00 86.19 472 ALA A CA 1
ATOM 3756 C C . ALA A 1 472 ? 28.162 2.889 -55.089 1.00 86.19 472 ALA A C 1
ATOM 3758 O O . ALA A 1 472 ? 28.178 3.015 -56.310 1.00 86.19 472 ALA A O 1
ATOM 3759 N N . GLU A 1 473 ? 29.175 3.255 -54.300 1.00 86.19 473 GLU A N 1
ATOM 3760 C CA . GLU A 1 473 ? 30.471 3.729 -54.798 1.00 86.19 473 GLU A CA 1
ATOM 3761 C C . GLU A 1 473 ? 31.152 2.641 -55.638 1.00 86.19 473 GLU A C 1
ATOM 3763 O O . GLU A 1 473 ? 31.409 2.871 -56.814 1.00 86.19 473 GLU A O 1
ATOM 3768 N N . GLY A 1 474 ? 31.276 1.413 -55.123 1.00 85.25 474 GLY A N 1
ATOM 3769 C CA . GLY A 1 474 ? 31.858 0.300 -55.883 1.00 85.25 474 GLY A CA 1
ATOM 3770 C C . GLY A 1 474 ? 31.100 -0.042 -57.176 1.00 85.25 474 GLY A C 1
ATOM 3771 O O . GLY A 1 474 ? 31.706 -0.455 -58.160 1.00 85.25 474 GLY A O 1
ATOM 3772 N N . GLN A 1 475 ? 29.775 0.159 -57.225 1.00 85.38 475 GLN A N 1
ATOM 3773 C CA . GLN A 1 475 ? 28.997 0.017 -58.468 1.00 85.38 475 GLN A CA 1
ATOM 3774 C C . GLN A 1 475 ? 29.296 1.114 -59.489 1.00 85.38 475 GLN A C 1
ATOM 3776 O O . GLN A 1 475 ? 29.330 0.816 -60.681 1.00 85.38 475 GLN A O 1
ATOM 3781 N N . ILE A 1 476 ? 29.490 2.353 -59.035 1.00 85.69 476 ILE A N 1
ATOM 3782 C CA . ILE A 1 476 ? 29.886 3.466 -59.903 1.00 85.69 476 ILE A CA 1
ATOM 3783 C C . ILE A 1 476 ? 31.288 3.201 -60.450 1.00 85.69 476 ILE A C 1
ATOM 3785 O O . ILE A 1 476 ? 31.462 3.252 -61.662 1.00 85.69 476 ILE A O 1
ATOM 3789 N N . ASP A 1 477 ? 32.236 2.814 -59.596 1.00 83.12 477 ASP A N 1
ATOM 3790 C CA . ASP A 1 477 ? 33.611 2.500 -59.998 1.00 83.12 477 ASP A CA 1
ATOM 3791 C C . ASP A 1 477 ? 33.654 1.330 -60.997 1.00 83.12 477 ASP A C 1
ATOM 3793 O O . ASP A 1 477 ? 34.378 1.372 -61.989 1.00 83.12 477 ASP A O 1
ATOM 3797 N N . TYR A 1 478 ? 32.820 0.301 -60.798 1.00 86.25 478 TYR A N 1
ATOM 3798 C CA . TYR A 1 478 ? 32.659 -0.798 -61.756 1.00 86.25 478 TYR A CA 1
ATOM 3799 C C . TYR A 1 478 ? 32.096 -0.327 -63.108 1.00 86.25 478 TYR A C 1
ATOM 3801 O O . TYR A 1 478 ? 32.549 -0.779 -64.161 1.00 86.25 478 TYR A O 1
ATOM 3809 N N . GLU A 1 479 ? 31.098 0.563 -63.105 1.00 85.06 479 GLU A N 1
ATOM 3810 C CA . GLU A 1 479 ? 30.537 1.134 -64.336 1.00 85.06 479 GLU A CA 1
ATOM 3811 C C . GLU A 1 479 ? 31.553 2.032 -65.061 1.00 85.06 479 GLU A C 1
ATOM 3813 O O . GLU A 1 479 ? 31.664 1.949 -66.286 1.00 85.06 479 GLU A O 1
ATOM 3818 N N . GLU A 1 480 ? 32.317 2.842 -64.325 1.00 85.56 480 GLU A N 1
ATOM 3819 C CA . GLU A 1 480 ? 33.389 3.688 -64.859 1.00 85.56 480 GLU A CA 1
ATOM 3820 C C . GLU A 1 480 ? 34.525 2.839 -65.443 1.00 85.56 480 GLU A C 1
ATOM 3822 O O . GLU A 1 480 ? 34.859 3.013 -66.615 1.00 85.56 480 GLU A O 1
ATOM 3827 N N . GLY A 1 481 ? 35.026 1.839 -64.710 1.00 84.19 481 GLY A N 1
ATOM 3828 C CA . GLY A 1 481 ? 36.054 0.916 -65.199 1.00 84.19 481 GLY A CA 1
ATOM 3829 C C . GLY A 1 481 ? 35.606 0.119 -66.430 1.00 84.19 481 GLY A C 1
ATOM 3830 O O . GLY A 1 481 ? 36.387 -0.108 -67.354 1.00 84.19 481 GLY A O 1
ATOM 3831 N N . PHE A 1 482 ? 34.324 -0.258 -66.514 1.00 84.75 482 PHE A N 1
ATOM 3832 C CA . PHE A 1 482 ? 33.775 -0.909 -67.708 1.00 84.75 482 PHE A CA 1
ATOM 3833 C C . PHE A 1 482 ? 33.788 0.021 -68.931 1.00 84.75 482 PHE A C 1
ATOM 3835 O O . PHE A 1 482 ? 34.088 -0.423 -70.042 1.00 84.75 482 PHE A O 1
ATOM 3842 N N . ILE A 1 483 ? 33.474 1.307 -68.738 1.00 84.88 483 ILE A N 1
ATOM 3843 C CA . ILE A 1 483 ? 33.545 2.324 -69.795 1.00 84.88 483 ILE A CA 1
ATOM 3844 C C . ILE A 1 483 ? 35.001 2.568 -70.208 1.00 84.88 483 ILE A C 1
ATOM 3846 O O . ILE A 1 483 ? 35.268 2.639 -71.405 1.00 84.88 483 ILE A O 1
ATOM 3850 N N . GLU A 1 484 ? 35.933 2.655 -69.257 1.00 83.38 484 GLU A N 1
ATOM 3851 C CA . GLU A 1 484 ? 37.364 2.839 -69.533 1.00 83.38 484 GLU A CA 1
ATOM 3852 C C . GLU A 1 484 ? 37.951 1.679 -70.338 1.00 83.38 484 GLU A C 1
ATOM 3854 O O . GLU A 1 484 ? 38.674 1.915 -71.302 1.00 83.38 484 GLU A O 1
ATOM 3859 N N . ILE A 1 485 ? 37.584 0.433 -70.023 1.00 85.25 485 ILE A N 1
ATOM 3860 C CA . ILE A 1 485 ? 38.001 -0.733 -70.810 1.00 85.25 485 ILE A CA 1
ATOM 3861 C C . ILE A 1 485 ? 37.410 -0.700 -72.220 1.00 85.25 485 ILE A C 1
ATOM 3863 O O . ILE A 1 485 ? 38.122 -0.985 -73.180 1.00 85.25 485 ILE A O 1
ATOM 3867 N N . ALA A 1 486 ? 36.139 -0.319 -72.376 1.00 82.88 486 ALA A N 1
ATOM 3868 C CA . ALA A 1 486 ? 35.520 -0.193 -73.696 1.00 82.88 486 ALA A CA 1
ATOM 3869 C C . ALA A 1 486 ? 36.157 0.932 -74.542 1.00 82.88 486 ALA A C 1
ATOM 3871 O O . ALA A 1 486 ? 36.349 0.769 -75.748 1.00 82.88 486 ALA A O 1
ATOM 3872 N N . ASP A 1 487 ? 36.508 2.060 -73.919 1.00 83.19 487 ASP A N 1
ATOM 3873 C CA . ASP A 1 487 ? 37.227 3.168 -74.560 1.00 83.19 487 ASP A CA 1
ATOM 3874 C C . ASP A 1 487 ? 38.675 2.776 -74.901 1.00 83.19 487 ASP A C 1
ATOM 3876 O O . ASP A 1 487 ? 39.148 3.052 -76.003 1.00 83.19 487 ASP A O 1
ATOM 3880 N N . GLY A 1 488 ? 39.354 2.057 -74.002 1.00 84.25 488 GLY A N 1
ATOM 3881 C CA . GLY A 1 488 ? 40.685 1.487 -74.215 1.00 84.25 488 GLY A CA 1
ATOM 3882 C C . GLY A 1 488 ? 40.719 0.487 -75.372 1.00 84.25 488 GLY A C 1
ATOM 3883 O O . GLY A 1 488 ? 41.596 0.577 -76.227 1.00 84.25 488 GLY A O 1
ATOM 3884 N N . GLU A 1 489 ? 39.728 -0.405 -75.474 1.00 83.44 489 GLU A N 1
ATOM 3885 C CA . GLU A 1 489 ? 39.562 -1.304 -76.624 1.00 83.44 489 GLU A CA 1
ATOM 3886 C C . GLU A 1 489 ? 39.340 -0.536 -77.931 1.00 83.44 489 GLU A C 1
ATOM 3888 O O . GLU A 1 489 ? 39.935 -0.881 -78.953 1.00 83.44 489 GLU A O 1
ATOM 3893 N N . SER A 1 490 ? 38.512 0.515 -77.913 1.00 82.38 490 SER A N 1
ATOM 3894 C CA . SER A 1 490 ? 38.273 1.353 -79.094 1.00 82.38 490 SER A CA 1
ATOM 3895 C C . SER A 1 490 ? 39.554 2.059 -79.543 1.00 82.38 490 SER A C 1
ATOM 3897 O O . SER A 1 490 ? 39.907 1.992 -80.718 1.00 82.38 490 SER A O 1
ATOM 3899 N N . LYS A 1 491 ? 40.291 2.670 -78.608 1.00 84.25 491 LYS A N 1
ATOM 3900 C CA . LYS A 1 491 ? 41.580 3.328 -78.869 1.00 84.25 491 LYS A CA 1
ATOM 3901 C C . LYS A 1 491 ? 42.645 2.351 -79.346 1.00 84.25 491 LYS A C 1
ATOM 3903 O O . LYS A 1 491 ? 43.399 2.685 -80.248 1.00 84.25 491 LYS A O 1
ATOM 3908 N N . TYR A 1 492 ? 42.696 1.146 -78.782 1.00 85.38 492 TYR A N 1
ATOM 3909 C CA . TYR A 1 492 ? 43.594 0.087 -79.238 1.00 85.38 492 TYR A CA 1
ATOM 3910 C C . TYR A 1 492 ? 43.301 -0.311 -80.690 1.00 85.38 492 TYR A C 1
ATOM 3912 O O . TYR A 1 492 ? 44.225 -0.461 -81.487 1.00 85.38 492 TYR A O 1
ATOM 3920 N N . LEU A 1 493 ? 42.022 -0.456 -81.056 1.00 82.94 493 LEU A N 1
ATOM 3921 C CA . LEU A 1 493 ? 41.619 -0.774 -82.428 1.00 82.94 493 LEU A CA 1
ATOM 3922 C C . LEU A 1 493 ? 41.927 0.367 -83.406 1.00 82.94 493 LEU A C 1
ATOM 3924 O O . LEU A 1 493 ? 42.368 0.090 -84.520 1.00 82.94 493 LEU A O 1
ATOM 3928 N N . GLU A 1 494 ? 41.719 1.620 -82.997 1.00 83.44 494 GLU A N 1
ATOM 3929 C CA . GLU A 1 494 ? 42.089 2.806 -83.779 1.00 83.44 494 GLU A CA 1
ATOM 3930 C C . GLU A 1 494 ? 43.608 2.902 -83.961 1.00 83.44 494 GLU A C 1
ATOM 3932 O O . GLU A 1 494 ? 44.074 2.938 -85.094 1.00 83.44 494 GLU A O 1
ATOM 3937 N N . ALA A 1 495 ? 44.386 2.819 -82.876 1.00 83.81 495 ALA A N 1
ATOM 3938 C CA . ALA A 1 495 ? 45.847 2.850 -82.917 1.00 83.81 495 ALA A CA 1
ATOM 3939 C C . ALA A 1 495 ? 46.421 1.710 -83.765 1.00 83.81 495 ALA A C 1
ATOM 3941 O O . ALA A 1 495 ? 47.330 1.922 -84.559 1.00 83.81 495 ALA A O 1
ATOM 3942 N N . LYS A 1 496 ? 45.858 0.501 -83.659 1.00 83.69 496 LYS A N 1
ATOM 3943 C CA . LYS A 1 496 ? 46.244 -0.626 -84.511 1.00 83.69 496 LYS A CA 1
ATOM 3944 C C . LYS A 1 496 ? 45.959 -0.347 -85.988 1.00 83.69 496 LYS A C 1
ATOM 3946 O O . LYS A 1 496 ? 46.799 -0.656 -86.825 1.00 83.69 496 LYS A O 1
ATOM 3951 N N . ALA A 1 497 ? 44.796 0.216 -86.310 1.00 82.50 497 ALA A N 1
ATOM 3952 C CA . ALA A 1 497 ? 44.439 0.553 -87.686 1.00 82.50 497 ALA A CA 1
ATOM 3953 C C . ALA A 1 497 ? 45.322 1.677 -88.257 1.00 82.50 497 ALA A C 1
ATOM 3955 O O . ALA A 1 497 ? 45.715 1.600 -89.421 1.00 82.50 497 ALA A O 1
ATOM 3956 N N . ASP A 1 498 ? 45.652 2.685 -87.448 1.00 82.69 498 ASP A N 1
ATOM 3957 C CA . ASP A 1 498 ? 46.538 3.787 -87.828 1.00 82.69 498 ASP A CA 1
ATOM 3958 C C . ASP A 1 498 ? 47.973 3.295 -88.040 1.00 82.69 498 ASP A C 1
ATOM 3960 O O . ASP A 1 498 ? 48.543 3.562 -89.090 1.00 82.69 498 ASP A O 1
ATOM 3964 N N . VAL A 1 499 ? 48.515 2.478 -87.131 1.00 84.00 499 VAL A N 1
ATOM 3965 C CA . VAL A 1 499 ? 49.830 1.830 -87.287 1.00 84.00 499 VAL A CA 1
ATOM 3966 C C . VAL A 1 499 ? 49.874 0.944 -88.534 1.00 84.00 499 VAL A C 1
ATOM 3968 O O . VAL A 1 499 ? 50.820 1.020 -89.314 1.00 84.00 499 VAL A O 1
ATOM 3971 N N . GLU A 1 500 ? 48.861 0.097 -88.757 1.00 80.69 500 GLU A N 1
ATOM 3972 C CA . GLU A 1 500 ? 48.796 -0.758 -89.952 1.00 80.69 500 GLU A CA 1
ATOM 3973 C C . GLU A 1 500 ? 48.770 0.078 -91.238 1.00 80.69 500 GLU A C 1
ATOM 3975 O O . GLU A 1 500 ? 49.364 -0.313 -92.246 1.00 80.69 500 GLU A O 1
ATOM 3980 N N . LYS A 1 501 ? 48.107 1.237 -91.200 1.00 83.12 501 LYS A N 1
ATOM 3981 C CA . LYS A 1 501 ? 48.060 2.181 -92.312 1.00 83.12 501 LYS A CA 1
ATOM 3982 C C . LYS A 1 501 ? 49.386 2.919 -92.501 1.00 83.12 501 LYS A C 1
ATOM 3984 O O . LYS A 1 501 ? 49.846 2.980 -93.631 1.00 83.12 501 LYS A O 1
ATOM 3989 N N . GLU A 1 502 ? 50.007 3.434 -91.443 1.00 82.62 502 GLU A N 1
ATOM 3990 C CA . GLU A 1 502 ? 51.311 4.110 -91.504 1.00 82.62 502 GLU A CA 1
ATOM 3991 C C . GLU A 1 502 ? 52.406 3.165 -92.002 1.00 82.62 502 GLU A C 1
ATOM 3993 O O . GLU A 1 502 ? 53.194 3.547 -92.861 1.00 82.62 502 GLU A O 1
ATOM 3998 N N . LEU A 1 503 ? 52.411 1.903 -91.559 1.00 81.69 503 LEU A N 1
ATOM 3999 C CA . LEU A 1 503 ? 53.318 0.883 -92.088 1.00 81.69 503 LEU A CA 1
ATOM 4000 C C . LEU A 1 503 ? 53.016 0.564 -93.561 1.00 81.69 503 LEU A C 1
ATOM 4002 O O . LEU A 1 503 ? 53.939 0.406 -94.358 1.00 81.69 503 LEU A O 1
ATOM 4006 N N . ALA A 1 504 ? 51.744 0.488 -93.961 1.00 81.06 504 ALA A N 1
ATOM 4007 C CA . ALA A 1 504 ? 51.387 0.279 -95.364 1.00 81.06 504 ALA A CA 1
ATOM 4008 C C . ALA A 1 504 ? 51.791 1.467 -96.255 1.00 81.06 504 ALA A C 1
ATOM 4010 O O . ALA A 1 504 ? 52.295 1.251 -97.359 1.00 81.06 504 ALA A O 1
ATOM 4011 N N . ASP A 1 505 ? 51.595 2.696 -95.775 1.00 81.38 505 ASP A N 1
ATOM 4012 C CA . ASP A 1 505 ? 51.971 3.931 -96.459 1.00 81.38 505 ASP A CA 1
ATOM 4013 C C . ASP A 1 505 ? 53.504 4.051 -96.537 1.00 81.38 505 ASP A C 1
ATOM 4015 O O . ASP A 1 505 ? 54.021 4.261 -97.627 1.00 81.38 505 ASP A O 1
ATOM 4019 N N . ALA A 1 506 ? 54.247 3.784 -95.457 1.00 80.62 506 ALA A N 1
ATOM 4020 C CA . ALA A 1 506 ? 55.715 3.780 -95.449 1.00 80.62 506 ALA A CA 1
ATOM 4021 C C . ALA A 1 506 ? 56.309 2.696 -96.367 1.00 80.62 506 ALA A C 1
ATOM 4023 O O . ALA A 1 506 ? 57.227 2.961 -97.142 1.00 80.62 506 ALA A O 1
ATOM 4024 N N . ALA A 1 507 ? 55.760 1.475 -96.350 1.00 79.12 507 ALA A N 1
ATOM 4025 C CA . ALA A 1 507 ? 56.177 0.414 -97.269 1.00 79.12 507 ALA A CA 1
ATOM 4026 C C . ALA A 1 507 ? 55.917 0.800 -98.733 1.00 79.12 507 ALA A C 1
ATOM 4028 O O . ALA A 1 507 ? 56.712 0.483 -99.625 1.00 79.12 507 ALA A O 1
ATOM 4029 N N . LYS A 1 508 ? 54.806 1.498 -98.983 1.00 81.94 508 LYS A N 1
ATOM 4030 C CA . LYS A 1 508 ? 54.481 2.030 -100.299 1.00 81.94 508 LYS A CA 1
ATOM 4031 C C . LYS A 1 508 ? 55.419 3.171 -100.690 1.00 81.94 508 LYS A C 1
ATOM 4033 O O . LYS A 1 508 ? 55.921 3.125 -101.799 1.00 81.94 508 LYS A O 1
ATOM 4038 N N . GLU A 1 509 ? 55.727 4.117 -99.806 1.00 81.62 509 GLU A N 1
ATOM 4039 C CA . GLU A 1 509 ? 56.686 5.202 -100.062 1.00 81.62 509 GLU A CA 1
ATOM 4040 C C . GLU A 1 509 ? 58.089 4.670 -100.372 1.00 81.62 509 GLU A C 1
ATOM 4042 O O . GLU A 1 509 ? 58.731 5.162 -101.293 1.00 81.62 509 GLU A O 1
ATOM 4047 N N . ILE A 1 510 ? 58.548 3.622 -99.679 1.00 81.12 510 ILE A N 1
ATOM 4048 C CA . ILE A 1 510 ? 59.813 2.940 -100.001 1.00 81.12 510 ILE A CA 1
ATOM 4049 C C . ILE A 1 510 ? 59.747 2.316 -101.404 1.00 81.12 510 ILE A C 1
ATOM 4051 O O . ILE A 1 510 ? 60.706 2.411 -102.167 1.00 81.12 510 ILE A O 1
ATOM 4055 N N . THR A 1 511 ? 58.618 1.696 -101.761 1.00 80.12 511 THR A N 1
ATOM 4056 C CA . THR A 1 511 ? 58.420 1.074 -103.082 1.00 80.12 511 THR A CA 1
ATOM 4057 C C . THR A 1 511 ? 58.344 2.121 -104.199 1.00 80.12 511 THR A C 1
ATOM 4059 O O . THR A 1 511 ? 58.997 1.963 -105.229 1.00 80.12 511 THR A O 1
ATOM 4062 N N . ASP A 1 512 ? 57.592 3.200 -103.980 1.00 79.38 512 ASP A N 1
ATOM 4063 C CA . ASP A 1 512 ? 57.449 4.331 -104.895 1.00 79.38 512 ASP A CA 1
ATOM 4064 C C . ASP A 1 512 ? 58.816 5.030 -105.063 1.00 79.38 512 ASP A C 1
ATOM 4066 O O . ASP A 1 512 ? 59.239 5.276 -106.186 1.00 79.38 512 ASP A O 1
ATOM 4070 N N . ALA A 1 513 ? 59.590 5.230 -103.986 1.00 75.44 513 ALA A N 1
ATOM 4071 C CA . ALA A 1 513 ? 60.949 5.781 -104.054 1.00 75.44 513 ALA A CA 1
ATOM 4072 C C . ALA A 1 513 ? 61.932 4.873 -104.823 1.00 75.44 513 ALA A C 1
ATOM 4074 O O . ALA A 1 513 ? 62.803 5.369 -105.542 1.00 75.44 513 ALA A O 1
ATOM 4075 N N . GLU A 1 514 ? 61.804 3.544 -104.715 1.00 77.06 514 GLU A N 1
ATOM 4076 C CA . GLU A 1 514 ? 62.568 2.587 -105.530 1.00 77.06 514 GLU A CA 1
ATOM 4077 C C . GLU A 1 514 ? 62.180 2.613 -107.019 1.00 77.06 514 GLU A C 1
ATOM 4079 O O . GLU A 1 514 ? 63.013 2.290 -107.876 1.00 77.06 514 GLU A O 1
ATOM 4084 N N . GLU A 1 515 ? 60.924 2.929 -107.346 1.00 76.69 515 GLU A N 1
ATOM 4085 C CA . GLU A 1 515 ? 60.466 3.151 -108.723 1.00 76.69 515 GLU A CA 1
ATOM 4086 C C . GLU A 1 515 ? 60.938 4.510 -109.255 1.00 76.69 515 GLU A C 1
ATOM 4088 O O . GLU A 1 515 ? 61.575 4.548 -110.309 1.00 76.69 515 GLU A O 1
ATOM 4093 N N . ASP A 1 516 ? 60.765 5.589 -108.491 1.00 75.12 516 ASP A N 1
ATOM 4094 C CA . ASP A 1 516 ? 61.225 6.942 -108.826 1.00 75.12 516 ASP A CA 1
ATOM 4095 C C . ASP A 1 516 ? 62.745 6.983 -109.061 1.00 75.12 516 ASP A C 1
ATOM 4097 O O . ASP A 1 516 ? 63.228 7.635 -109.990 1.00 75.12 516 ASP A O 1
ATOM 4101 N N . LEU A 1 517 ? 63.529 6.227 -108.280 1.00 73.44 517 LEU A N 1
ATOM 4102 C CA . LEU A 1 517 ? 64.975 6.111 -108.484 1.00 73.44 517 LEU A CA 1
ATOM 4103 C C . LEU A 1 517 ? 65.329 5.457 -109.835 1.00 73.44 517 LEU A C 1
ATOM 4105 O O . LEU A 1 517 ? 66.357 5.791 -110.430 1.00 73.44 517 LEU A O 1
ATOM 4109 N N . LYS A 1 518 ? 64.494 4.539 -110.346 1.00 74.25 518 LYS A N 1
ATOM 4110 C CA . LYS A 1 518 ? 64.683 3.913 -111.671 1.00 74.25 518 LYS A CA 1
ATOM 4111 C C . LYS A 1 518 ? 64.281 4.844 -112.811 1.00 74.25 518 LYS A C 1
ATOM 4113 O O . LYS A 1 518 ? 64.850 4.727 -113.897 1.00 74.25 518 LYS A O 1
ATOM 4118 N N . GLU A 1 519 ? 63.327 5.738 -112.571 1.00 74.12 519 GLU A N 1
ATOM 4119 C CA . GLU A 1 519 ? 62.840 6.727 -113.539 1.00 74.12 519 GLU A CA 1
ATOM 4120 C C . GLU A 1 519 ? 63.600 8.062 -113.486 1.00 74.12 519 GLU A C 1
ATOM 4122 O O . GLU A 1 519 ? 63.301 8.968 -114.261 1.00 74.12 519 GLU A O 1
ATOM 4127 N N . LEU A 1 520 ? 64.616 8.187 -112.621 1.00 69.38 520 LEU A N 1
ATOM 4128 C CA . LEU A 1 520 ? 65.373 9.421 -112.429 1.00 69.38 520 LEU A CA 1
ATOM 4129 C C . LEU A 1 520 ? 65.969 9.934 -113.756 1.00 69.38 520 LEU A C 1
ATOM 4131 O O . LEU A 1 520 ? 66.872 9.324 -114.340 1.00 69.38 520 LEU A O 1
ATOM 4135 N N . GLU A 1 521 ? 65.478 11.088 -114.209 1.00 61.41 521 GLU A N 1
ATOM 4136 C CA . GLU A 1 521 ? 65.959 11.799 -115.395 1.00 61.41 521 GLU A CA 1
ATOM 4137 C C . GLU A 1 521 ? 67.136 12.741 -115.058 1.00 61.41 521 GLU A C 1
ATOM 4139 O O . GLU A 1 521 ? 67.428 13.045 -113.898 1.00 61.41 521 GLU A O 1
ATOM 4144 N N . LEU A 1 522 ? 67.854 13.219 -116.082 1.00 59.88 522 LEU A N 1
ATOM 4145 C CA . LEU A 1 522 ? 68.939 14.190 -115.892 1.00 59.88 522 LEU A CA 1
ATOM 4146 C C . LEU A 1 522 ? 68.370 15.537 -115.395 1.00 59.88 522 LEU A C 1
ATOM 4148 O O . LEU A 1 522 ? 67.477 16.079 -116.043 1.00 59.88 522 LEU A O 1
ATOM 4152 N N . PRO A 1 523 ? 68.894 16.120 -114.296 1.00 63.88 523 PRO A N 1
ATOM 4153 C CA . PRO A 1 523 ? 68.289 17.294 -113.671 1.00 63.88 523 PRO A CA 1
ATOM 4154 C C . PRO A 1 523 ? 68.333 18.553 -114.553 1.00 63.88 523 PRO A C 1
ATOM 4156 O O . PRO A 1 523 ? 69.379 18.901 -115.119 1.00 63.88 523 PRO A O 1
ATOM 4159 N N . GLU A 1 524 ? 67.193 19.253 -114.603 1.00 54.19 524 GLU A N 1
ATOM 4160 C CA . GLU A 1 524 ? 66.979 20.545 -115.270 1.00 54.19 524 GLU A CA 1
ATOM 4161 C C . GLU A 1 524 ? 67.400 21.737 -114.386 1.00 54.19 524 GLU A C 1
ATOM 4163 O O . GLU A 1 524 ? 67.466 21.643 -113.160 1.00 54.19 524 GLU A O 1
ATOM 4168 N N . TRP A 1 525 ? 67.681 22.892 -114.995 1.00 53.00 525 TRP A N 1
ATOM 4169 C CA . TRP A 1 525 ? 68.133 24.099 -114.294 1.00 53.00 525 TRP A CA 1
ATOM 4170 C C . TRP A 1 525 ? 67.069 25.218 -114.330 1.00 53.00 525 TRP A C 1
ATOM 4172 O O . TRP A 1 525 ? 66.488 25.490 -115.378 1.00 53.00 525 TRP A O 1
ATOM 4182 N N . TYR A 1 526 ? 66.838 25.899 -113.190 1.00 50.38 526 TYR A N 1
ATOM 4183 C CA . TYR A 1 526 ? 65.862 27.000 -113.033 1.00 50.38 526 TYR A CA 1
ATOM 4184 C C . TYR A 1 526 ? 66.508 28.321 -112.577 1.00 50.38 526 TYR A C 1
ATOM 4186 O O . TYR A 1 526 ? 67.542 28.334 -111.911 1.00 50.38 526 TYR A O 1
ATOM 4194 N N . VAL A 1 527 ? 65.846 29.446 -112.873 1.00 54.91 527 VAL A N 1
ATOM 4195 C CA . VAL A 1 527 ? 66.249 30.807 -112.465 1.00 54.91 527 VAL A CA 1
ATOM 4196 C C . VAL A 1 527 ? 65.091 31.464 -111.688 1.00 54.91 527 VAL A C 1
ATOM 4198 O O . VAL A 1 527 ? 64.005 31.617 -112.238 1.00 54.91 527 VAL A O 1
ATOM 4201 N N . LEU A 1 528 ? 65.293 31.824 -110.408 1.00 57.84 528 LEU A N 1
ATOM 4202 C CA . LEU A 1 528 ? 64.243 32.299 -109.474 1.00 57.84 528 LEU A CA 1
ATOM 4203 C C . LEU A 1 528 ? 64.093 33.837 -109.398 1.00 57.84 528 LEU A C 1
ATOM 4205 O O . LEU A 1 528 ? 65.069 34.568 -109.575 1.00 57.84 528 LEU A O 1
ATOM 4209 N N . ASP A 1 529 ? 62.877 34.316 -109.063 1.00 55.09 529 ASP A N 1
ATOM 4210 C CA . ASP A 1 529 ? 62.497 35.744 -108.977 1.00 55.09 529 ASP A CA 1
ATOM 4211 C C . ASP A 1 529 ? 62.014 36.237 -107.578 1.00 55.09 529 ASP A C 1
ATOM 4213 O O . ASP A 1 529 ? 61.971 35.502 -106.587 1.00 55.09 529 ASP A O 1
ATOM 4217 N N . ARG A 1 530 ? 61.646 37.529 -107.499 1.00 55.88 530 ARG A N 1
ATOM 4218 C CA . ARG A 1 530 ? 61.335 38.317 -106.284 1.00 55.88 530 ARG A CA 1
ATOM 4219 C C . ARG A 1 530 ? 60.154 37.822 -105.425 1.00 55.88 530 ARG A C 1
ATOM 4221 O O . ARG A 1 530 ? 60.113 38.182 -104.248 1.00 55.88 530 ARG A O 1
ATOM 4228 N N . LYS A 1 531 ? 59.177 37.068 -105.947 1.00 58.28 531 LYS A N 1
ATOM 4229 C CA . LYS A 1 531 ? 57.975 36.674 -105.163 1.00 58.28 531 LYS A CA 1
ATOM 4230 C C . LYS A 1 531 ? 58.220 35.548 -104.155 1.00 58.28 531 LYS A C 1
ATOM 4232 O O . LYS A 1 531 ? 57.358 35.265 -103.332 1.00 58.28 531 LYS A O 1
ATOM 4237 N N . SER A 1 532 ? 59.417 34.986 -104.169 1.00 64.25 532 SER A N 1
ATOM 4238 C CA . SER A 1 532 ? 59.862 33.883 -103.314 1.00 64.25 532 SER A CA 1
ATOM 4239 C C . SER A 1 532 ? 60.472 34.368 -101.984 1.00 64.25 532 SER A C 1
ATOM 4241 O O . SER A 1 532 ? 61.221 33.645 -101.335 1.00 64.25 532 SER A O 1
ATOM 4243 N N . ASN A 1 533 ? 60.226 35.628 -101.598 1.00 68.06 533 ASN A N 1
ATOM 4244 C CA . ASN A 1 533 ? 60.908 36.288 -100.484 1.00 68.06 533 ASN A CA 1
ATOM 4245 C C . ASN A 1 533 ? 60.185 36.077 -99.137 1.00 68.06 533 ASN A C 1
ATOM 4247 O O . ASN A 1 533 ? 59.032 36.474 -98.959 1.00 68.06 533 ASN A O 1
ATOM 4251 N N . VAL A 1 534 ? 60.915 35.509 -98.173 1.00 71.69 534 VAL A N 1
ATOM 4252 C CA . VAL A 1 534 ? 60.433 35.051 -96.856 1.00 71.69 534 VAL A CA 1
ATOM 4253 C C . VAL A 1 534 ? 59.695 36.132 -96.056 1.00 71.69 534 VAL A C 1
ATOM 4255 O O . VAL A 1 534 ? 58.682 35.844 -95.418 1.00 71.69 534 VAL A O 1
ATOM 4258 N N . SER A 1 535 ? 60.138 37.391 -96.114 1.00 71.12 535 SER A N 1
ATOM 4259 C CA . SER A 1 535 ? 59.553 38.471 -95.306 1.00 71.12 535 SER A CA 1
ATOM 4260 C C . SER A 1 535 ? 58.091 38.767 -95.659 1.00 71.12 535 SER A C 1
ATOM 4262 O O . SER A 1 535 ? 57.313 39.133 -94.778 1.00 71.12 535 SER A O 1
ATOM 4264 N N . TYR A 1 536 ? 57.698 38.582 -96.925 1.00 70.19 536 TYR A N 1
ATOM 4265 C CA . TYR A 1 536 ? 56.318 38.815 -97.366 1.00 70.19 536 TYR A CA 1
ATOM 4266 C C . TYR A 1 536 ? 55.359 37.728 -96.868 1.00 70.19 536 TYR A C 1
ATOM 4268 O O . TYR A 1 536 ? 54.220 38.033 -96.514 1.00 70.19 536 TYR A O 1
ATOM 4276 N N . ILE A 1 537 ? 55.822 36.479 -96.795 1.00 78.50 537 ILE A N 1
ATOM 4277 C CA . ILE A 1 537 ? 55.000 35.339 -96.368 1.00 78.50 537 ILE A CA 1
ATOM 4278 C C . ILE A 1 537 ? 54.713 35.426 -94.861 1.00 78.50 537 ILE A C 1
ATOM 4280 O O . ILE A 1 537 ? 53.560 35.320 -94.440 1.00 78.50 537 ILE A O 1
ATOM 4284 N N . SER A 1 538 ? 55.730 35.721 -94.045 1.00 78.94 538 SER A N 1
ATOM 4285 C CA . SER A 1 538 ? 55.587 35.774 -92.582 1.00 78.94 538 SER A CA 1
ATOM 4286 C C . SER A 1 538 ? 54.644 36.878 -92.090 1.00 78.94 538 SER A C 1
ATOM 4288 O O . SER A 1 538 ? 53.921 36.681 -91.114 1.00 78.94 538 SER A O 1
ATOM 4290 N N . PHE A 1 539 ? 54.613 38.037 -92.760 1.00 80.31 539 PHE A N 1
ATOM 4291 C CA . PHE A 1 539 ? 53.677 39.111 -92.408 1.00 80.31 539 PHE A CA 1
ATOM 4292 C C . PHE A 1 539 ? 52.216 38.698 -92.652 1.00 80.31 539 PHE A C 1
ATOM 4294 O O . PHE A 1 539 ? 51.364 38.949 -91.799 1.00 80.31 539 PHE A O 1
ATOM 4301 N N . SER A 1 540 ? 51.939 38.012 -93.771 1.00 80.62 540 SER A N 1
ATOM 4302 C CA . SER A 1 540 ? 50.594 37.510 -94.093 1.00 80.62 540 SER A CA 1
ATOM 4303 C C . SER A 1 540 ? 50.084 36.557 -93.012 1.00 80.62 540 SER A C 1
ATOM 4305 O O . SER A 1 540 ? 48.993 36.746 -92.482 1.00 80.62 540 SER A O 1
ATOM 4307 N N . MET A 1 541 ? 50.915 35.594 -92.604 1.00 79.69 541 MET A N 1
ATOM 4308 C CA . MET A 1 541 ? 50.532 34.608 -91.589 1.00 79.69 541 MET A CA 1
ATOM 4309 C C . MET A 1 541 ? 50.234 35.231 -90.219 1.00 79.69 541 MET A C 1
ATOM 4311 O O . MET A 1 541 ? 49.349 34.765 -89.499 1.00 79.69 541 MET A O 1
ATOM 4315 N N . ASN A 1 542 ? 50.965 36.277 -89.825 1.00 78.69 542 ASN A N 1
ATOM 4316 C CA . ASN A 1 542 ? 50.722 36.953 -88.550 1.00 78.69 542 ASN A CA 1
ATOM 4317 C C . ASN A 1 542 ? 49.420 37.766 -88.563 1.00 78.69 542 ASN A C 1
ATOM 4319 O O . ASN A 1 542 ? 48.691 37.768 -87.567 1.00 78.69 542 ASN A O 1
ATOM 4323 N N . ALA A 1 543 ? 49.080 38.383 -89.698 1.00 78.62 543 ALA A N 1
ATOM 4324 C CA . ALA A 1 543 ? 47.796 39.056 -89.871 1.00 78.62 543 ALA A CA 1
ATOM 4325 C C . ALA A 1 543 ? 46.611 38.076 -89.746 1.00 78.62 543 ALA A C 1
ATOM 4327 O O . ALA A 1 543 ? 45.641 38.378 -89.044 1.00 78.62 543 ALA A O 1
ATOM 4328 N N . ASP A 1 544 ? 46.720 36.877 -90.330 1.00 82.25 544 ASP A N 1
ATOM 4329 C CA . ASP A 1 544 ? 45.667 35.852 -90.274 1.00 82.25 544 ASP A CA 1
ATOM 4330 C C . ASP A 1 544 ? 45.380 35.381 -88.836 1.00 82.25 544 ASP A C 1
ATOM 4332 O O . ASP A 1 544 ? 44.222 35.221 -88.437 1.00 82.25 544 ASP A O 1
ATOM 4336 N N . LYS A 1 545 ? 46.421 35.244 -88.002 1.00 79.06 545 LYS A N 1
ATOM 4337 C CA . LYS A 1 545 ? 46.279 34.850 -86.586 1.00 79.06 545 LYS A CA 1
ATOM 4338 C C . LYS A 1 545 ? 45.523 35.889 -85.753 1.00 79.06 545 LYS A C 1
ATOM 4340 O O . LYS A 1 545 ? 44.667 35.526 -84.945 1.00 79.06 545 LYS A O 1
ATOM 4345 N N . VAL A 1 546 ? 45.802 37.180 -85.951 1.00 79.38 546 VAL A N 1
ATOM 4346 C CA . VAL A 1 546 ? 45.049 38.260 -85.283 1.00 79.38 546 VAL A CA 1
ATOM 4347 C C . VAL A 1 546 ? 43.586 38.254 -85.739 1.00 79.38 546 VAL A C 1
ATOM 4349 O O . VAL A 1 546 ? 42.686 38.444 -84.917 1.00 79.38 546 VAL A O 1
ATOM 4352 N N . GLY A 1 547 ? 43.341 37.959 -87.019 1.00 79.31 547 GLY A N 1
ATOM 4353 C CA . GLY A 1 547 ? 41.999 37.764 -87.568 1.00 79.31 547 GLY A CA 1
ATOM 4354 C C . GLY A 1 547 ? 41.216 36.660 -86.853 1.00 79.31 547 GLY A C 1
ATOM 4355 O O . GLY A 1 547 ? 40.068 36.879 -86.468 1.00 79.31 547 GLY A O 1
ATOM 4356 N N . ALA A 1 548 ? 41.842 35.511 -86.585 1.00 77.00 548 ALA A N 1
ATOM 4357 C CA . ALA A 1 548 ? 41.197 34.410 -85.867 1.00 77.00 548 ALA A CA 1
ATOM 4358 C C . ALA A 1 548 ? 40.759 34.811 -84.442 1.00 77.00 548 ALA A C 1
ATOM 4360 O O . ALA A 1 548 ? 39.614 34.565 -84.055 1.00 77.00 548 ALA A O 1
ATOM 4361 N N . ILE A 1 549 ? 41.610 35.510 -83.680 1.00 74.94 549 ILE A N 1
ATOM 4362 C CA . ILE A 1 549 ? 41.289 35.987 -82.317 1.00 74.94 549 ILE A CA 1
ATOM 4363 C C . ILE A 1 549 ? 40.087 36.945 -82.326 1.00 74.94 549 ILE A C 1
ATOM 4365 O O . ILE A 1 549 ? 39.212 36.859 -81.458 1.00 74.94 549 ILE A O 1
ATOM 4369 N N . ALA A 1 550 ? 40.003 37.823 -83.330 1.00 75.94 550 ALA A N 1
ATOM 4370 C CA . ALA A 1 550 ? 38.912 38.786 -83.463 1.00 75.94 550 ALA A CA 1
ATOM 4371 C C . ALA A 1 550 ? 37.527 38.130 -83.654 1.00 75.94 550 ALA A C 1
ATOM 4373 O O . ALA A 1 550 ? 36.514 38.775 -83.382 1.00 75.94 550 ALA A O 1
ATOM 4374 N N . THR A 1 551 ? 37.457 36.857 -84.064 1.00 77.56 551 THR A N 1
ATOM 4375 C CA . THR A 1 551 ? 36.179 36.147 -84.263 1.00 77.56 551 THR A CA 1
ATOM 4376 C C . THR A 1 551 ? 35.602 35.530 -82.985 1.00 77.56 551 THR A C 1
ATOM 4378 O O . THR A 1 551 ? 34.387 35.554 -82.790 1.00 77.56 551 THR A O 1
ATOM 4381 N N . VAL A 1 552 ? 36.442 35.012 -82.081 1.00 77.06 552 VAL A N 1
ATOM 4382 C CA . VAL A 1 552 ? 35.983 34.194 -80.940 1.00 77.06 552 VAL A CA 1
ATOM 4383 C C . VAL A 1 552 ? 35.649 35.039 -79.705 1.00 77.06 552 VAL A C 1
ATOM 4385 O O . VAL A 1 552 ? 34.614 34.839 -79.064 1.00 77.06 552 VAL A O 1
ATOM 4388 N N . PHE A 1 553 ? 36.494 36.015 -79.363 1.00 77.88 553 PHE A N 1
ATOM 4389 C CA . PHE A 1 553 ? 36.362 36.794 -78.123 1.00 77.88 553 PHE A CA 1
ATOM 4390 C C . PHE A 1 553 ? 35.052 37.600 -77.990 1.00 77.88 553 PHE A C 1
ATOM 4392 O O . PHE A 1 553 ? 34.490 37.618 -76.888 1.00 77.88 553 PHE A O 1
ATOM 4399 N N . PRO A 1 554 ? 34.507 38.237 -79.049 1.00 82.81 554 PRO A N 1
ATOM 4400 C CA . PRO A 1 554 ? 33.263 39.003 -78.937 1.00 82.81 554 PRO A CA 1
ATOM 4401 C C . PRO A 1 554 ? 32.070 38.187 -78.420 1.00 82.81 554 PRO A C 1
ATOM 4403 O O . PRO A 1 554 ? 31.261 38.710 -77.653 1.00 82.81 554 PRO A O 1
ATOM 4406 N N . VAL A 1 555 ? 31.981 36.895 -78.764 1.00 80.81 555 VAL A N 1
ATOM 4407 C CA . VAL A 1 555 ? 30.879 36.012 -78.334 1.00 80.81 555 VAL A CA 1
ATOM 4408 C C . VAL A 1 555 ? 30.803 35.922 -76.806 1.00 80.81 555 VAL A C 1
ATOM 4410 O O . VAL A 1 555 ? 29.723 36.072 -76.228 1.00 80.81 555 VAL A O 1
ATOM 4413 N N . PHE A 1 556 ? 31.945 35.756 -76.134 1.00 78.81 556 PHE A N 1
ATOM 4414 C CA . PHE A 1 556 ? 32.007 35.700 -74.673 1.00 78.81 556 PHE A CA 1
ATOM 4415 C C . PHE A 1 556 ? 31.581 37.022 -74.031 1.00 78.81 556 PHE A C 1
ATOM 4417 O O . PHE A 1 556 ? 30.784 37.024 -73.089 1.00 78.81 556 PHE A O 1
ATOM 4424 N N . PHE A 1 557 ? 32.045 38.155 -74.564 1.00 82.44 557 PHE A N 1
ATOM 4425 C CA . PHE A 1 557 ? 31.674 39.467 -74.035 1.00 82.44 557 PHE A CA 1
ATOM 4426 C C . PHE A 1 557 ? 30.180 39.764 -74.200 1.00 82.44 557 PHE A C 1
ATOM 4428 O O . PHE A 1 557 ? 29.563 40.292 -73.271 1.00 82.44 557 PHE A O 1
ATOM 4435 N N . TYR A 1 558 ? 29.565 39.366 -75.317 1.00 85.94 558 TYR A N 1
ATOM 4436 C CA . TYR A 1 558 ? 28.119 39.506 -75.497 1.00 85.94 558 TYR A CA 1
ATOM 4437 C C . TYR A 1 558 ? 27.316 38.645 -74.519 1.00 85.94 558 TYR A C 1
ATOM 4439 O O . TYR A 1 558 ? 26.338 39.134 -73.950 1.00 85.94 558 TYR A O 1
ATOM 4447 N N . LEU A 1 559 ? 27.732 37.399 -74.267 1.00 79.56 559 LEU A N 1
ATOM 4448 C CA . LEU A 1 559 ? 27.073 36.526 -73.289 1.00 79.56 559 LEU A CA 1
ATOM 4449 C C . LEU A 1 559 ? 27.152 37.095 -71.866 1.00 79.56 559 LEU A C 1
ATOM 4451 O O . LEU A 1 559 ? 26.144 37.132 -71.154 1.00 79.56 559 LEU A O 1
ATOM 4455 N N . VAL A 1 560 ? 28.325 37.594 -71.466 1.00 80.31 560 VAL A N 1
ATOM 4456 C CA . VAL A 1 560 ? 28.518 38.230 -70.154 1.00 80.31 560 VAL A CA 1
ATOM 4457 C C . VAL A 1 560 ? 27.664 39.496 -70.036 1.00 80.31 560 VAL A C 1
ATOM 4459 O O . VAL A 1 560 ? 26.947 39.662 -69.046 1.00 80.31 560 VAL A O 1
ATOM 4462 N N . ALA A 1 561 ? 27.658 40.358 -71.058 1.00 82.94 561 ALA A N 1
ATOM 4463 C CA . ALA A 1 561 ? 26.841 41.572 -71.070 1.00 82.94 561 ALA A CA 1
ATOM 4464 C C . ALA A 1 561 ? 25.336 41.263 -70.957 1.00 82.94 561 ALA A C 1
ATOM 4466 O O . ALA A 1 561 ? 24.615 41.924 -70.197 1.00 82.94 561 ALA A O 1
ATOM 4467 N N . ALA A 1 562 ? 24.859 40.229 -71.656 1.00 84.31 562 ALA A N 1
ATOM 4468 C CA . ALA A 1 562 ? 23.468 39.788 -71.611 1.00 84.31 562 ALA A CA 1
ATOM 4469 C C . ALA A 1 562 ? 23.066 39.291 -70.222 1.00 84.31 562 ALA A C 1
ATOM 4471 O O . ALA A 1 562 ? 22.008 39.664 -69.709 1.00 84.31 562 ALA A O 1
ATOM 4472 N N . LEU A 1 563 ? 23.928 38.490 -69.589 1.00 80.62 563 LEU A N 1
ATOM 4473 C CA . LEU A 1 563 ? 23.696 37.952 -68.254 1.00 80.62 563 LEU A CA 1
ATOM 4474 C C . LEU A 1 563 ? 23.622 39.070 -67.207 1.00 80.62 563 LEU A C 1
ATOM 4476 O O . LEU A 1 563 ? 22.658 39.126 -66.443 1.00 80.62 563 LEU A O 1
ATOM 4480 N N . VAL A 1 564 ? 24.589 39.994 -67.214 1.00 82.94 564 VAL A N 1
ATOM 4481 C CA . VAL A 1 564 ? 24.637 41.140 -66.286 1.00 82.94 564 VAL A CA 1
ATOM 4482 C C . VAL A 1 564 ? 23.429 42.061 -66.476 1.00 82.94 564 VAL A C 1
ATOM 4484 O O . VAL A 1 564 ? 22.811 42.505 -65.497 1.00 82.94 564 VAL A O 1
ATOM 4487 N N . THR A 1 565 ? 23.040 42.317 -67.727 1.00 87.19 565 THR A N 1
ATOM 4488 C CA . THR A 1 565 ? 21.842 43.109 -68.037 1.00 87.19 565 THR A CA 1
ATOM 4489 C C . THR A 1 565 ? 20.581 42.411 -67.539 1.00 87.19 565 THR A C 1
ATOM 4491 O O . THR A 1 565 ? 19.759 43.039 -66.869 1.00 87.19 565 THR A O 1
ATOM 4494 N N . LEU A 1 566 ? 20.445 41.103 -67.783 1.00 84.75 566 LEU A N 1
ATOM 4495 C CA . LEU A 1 566 ? 19.314 40.308 -67.306 1.00 84.75 566 LEU A CA 1
ATOM 4496 C C . LEU A 1 566 ? 19.174 40.400 -65.780 1.00 84.75 566 LEU A C 1
ATOM 4498 O O . LEU A 1 566 ? 18.061 40.612 -65.288 1.00 84.75 566 LEU A O 1
ATOM 4502 N N . THR A 1 567 ? 20.277 40.294 -65.024 1.00 81.88 567 THR A N 1
ATOM 4503 C CA . THR A 1 567 ? 20.268 40.437 -63.555 1.00 81.88 567 THR A CA 1
ATOM 4504 C C . THR A 1 567 ? 19.774 41.812 -63.142 1.00 81.88 567 THR A C 1
ATOM 4506 O O . THR A 1 567 ? 18.884 41.948 -62.299 1.00 81.88 567 THR A O 1
ATOM 4509 N N . THR A 1 568 ? 20.373 42.842 -63.737 1.00 86.50 568 THR A N 1
ATOM 4510 C CA . THR A 1 568 ? 20.169 44.234 -63.341 1.00 86.50 568 THR A CA 1
ATOM 4511 C C . THR A 1 568 ? 18.736 44.662 -63.621 1.00 86.50 568 THR A C 1
ATOM 4513 O O . THR A 1 568 ? 18.076 45.216 -62.739 1.00 86.50 568 THR A O 1
ATOM 4516 N N . MET A 1 569 ? 18.220 44.314 -64.799 1.00 89.12 569 MET A N 1
ATOM 4517 C CA . MET A 1 569 ? 16.855 44.631 -65.208 1.00 89.12 569 MET A CA 1
ATOM 4518 C C . MET A 1 569 ? 15.824 43.835 -64.416 1.00 89.12 569 MET A C 1
ATOM 4520 O O . MET A 1 569 ? 14.850 44.418 -63.946 1.00 89.12 569 MET A O 1
ATOM 4524 N N . THR A 1 570 ? 16.060 42.542 -64.164 1.00 86.00 570 THR A N 1
ATOM 4525 C CA . THR A 1 570 ? 15.178 41.745 -63.292 1.00 86.00 570 THR A CA 1
ATOM 4526 C C . THR A 1 570 ? 15.077 42.379 -61.905 1.00 86.00 570 THR A C 1
ATOM 4528 O O . THR A 1 570 ? 13.976 42.573 -61.394 1.00 86.00 570 THR A O 1
ATOM 4531 N N . ARG A 1 571 ? 16.208 42.796 -61.322 1.00 85.00 571 ARG A N 1
ATOM 4532 C CA . ARG A 1 571 ? 16.235 43.459 -60.011 1.00 85.00 571 ARG A CA 1
ATOM 4533 C C . ARG A 1 571 ? 15.525 44.815 -60.026 1.00 85.00 571 ARG A C 1
ATOM 4535 O O . ARG A 1 571 ? 14.850 45.158 -59.058 1.00 85.00 571 ARG A O 1
ATOM 4542 N N . MET A 1 572 ? 15.683 45.596 -61.092 1.00 85.75 572 MET A N 1
ATOM 4543 C CA . MET A 1 572 ? 15.039 46.906 -61.238 1.00 85.75 572 MET A CA 1
ATOM 4544 C C . MET A 1 572 ? 13.513 46.773 -61.351 1.00 85.75 572 MET A C 1
ATOM 4546 O O . MET A 1 572 ? 12.782 47.434 -60.615 1.00 85.75 572 MET A O 1
ATOM 4550 N N . VAL A 1 573 ? 13.036 45.853 -62.192 1.00 87.06 573 VAL A N 1
ATOM 4551 C CA . VAL A 1 573 ? 11.608 45.546 -62.378 1.00 87.06 573 VAL A CA 1
ATOM 4552 C C . VAL A 1 573 ? 10.983 44.986 -61.094 1.00 87.06 573 VAL A C 1
ATOM 4554 O O . VAL A 1 573 ? 9.855 45.334 -60.752 1.00 87.06 573 VAL A O 1
ATOM 4557 N N . GLU A 1 574 ? 11.711 44.159 -60.336 1.00 83.31 574 GLU A N 1
ATOM 4558 C CA . GLU A 1 574 ? 11.245 43.654 -59.038 1.00 83.31 574 GLU A CA 1
ATOM 4559 C C . GLU A 1 574 ? 11.122 44.752 -57.972 1.00 83.31 574 GLU A C 1
ATOM 4561 O O . GLU A 1 574 ? 10.182 44.715 -57.176 1.00 83.31 574 GLU A O 1
ATOM 4566 N N . LYS A 1 575 ? 12.025 45.742 -57.956 1.00 85.44 575 LYS A N 1
ATOM 4567 C CA . LYS A 1 575 ? 11.934 46.890 -57.036 1.00 85.44 575 LYS A CA 1
ATOM 4568 C C . LYS A 1 575 ? 10.734 47.784 -57.345 1.00 85.44 575 LYS A C 1
ATOM 4570 O O . LYS A 1 575 ? 10.076 48.261 -56.427 1.00 85.44 575 LYS A O 1
ATOM 4575 N N . GLU A 1 576 ? 10.419 47.975 -58.622 1.00 89.94 576 GLU A N 1
ATOM 4576 C CA . GLU A 1 576 ? 9.279 48.786 -59.070 1.00 89.94 576 GLU A CA 1
ATOM 4577 C C . GLU A 1 576 ? 7.974 47.970 -59.218 1.00 89.94 576 GLU A C 1
ATOM 4579 O O . GLU A 1 576 ? 6.981 48.448 -59.770 1.00 89.94 576 GLU A O 1
ATOM 4584 N N . ARG A 1 577 ? 7.928 46.740 -58.688 1.00 87.88 577 ARG A N 1
ATOM 4585 C CA . ARG A 1 577 ? 6.816 45.788 -58.869 1.00 87.88 577 ARG A CA 1
ATOM 4586 C C . ARG A 1 577 ? 5.451 46.337 -58.443 1.00 87.88 577 ARG A C 1
ATOM 4588 O O . ARG A 1 577 ? 4.480 46.155 -59.177 1.00 87.88 577 ARG A O 1
ATOM 4595 N N . THR A 1 578 ? 5.376 47.056 -57.321 1.00 87.31 578 THR A N 1
ATOM 4596 C CA . THR A 1 578 ? 4.127 47.687 -56.857 1.00 87.31 578 THR A CA 1
ATOM 4597 C C . THR A 1 578 ? 3.642 48.755 -57.836 1.00 87.31 578 THR A C 1
ATOM 4599 O O . THR A 1 578 ? 2.455 48.800 -58.144 1.00 87.31 578 THR A O 1
ATOM 4602 N N . GLN A 1 579 ? 4.552 49.564 -58.393 1.00 88.75 579 GLN A N 1
ATOM 4603 C CA . GLN A 1 579 ? 4.217 50.594 -59.383 1.00 88.75 579 GLN A CA 1
ATOM 4604 C C . GLN A 1 579 ? 3.681 49.961 -60.675 1.00 88.75 579 GLN A C 1
ATOM 4606 O O . GLN A 1 579 ? 2.653 50.392 -61.198 1.00 88.75 579 GLN A O 1
ATOM 4611 N N . ILE A 1 580 ? 4.321 48.882 -61.144 1.00 89.06 580 ILE A N 1
ATOM 4612 C CA . ILE A 1 580 ? 3.854 48.078 -62.286 1.00 89.06 580 ILE A CA 1
ATOM 4613 C C . ILE A 1 580 ? 2.452 47.507 -62.012 1.00 89.06 580 ILE A C 1
ATOM 4615 O O . ILE A 1 580 ? 1.588 47.539 -62.890 1.00 89.06 580 ILE A O 1
ATOM 4619 N N . GLY A 1 581 ? 2.209 47.006 -60.796 1.00 88.12 581 GLY A N 1
ATOM 4620 C CA . GLY A 1 581 ? 0.907 46.499 -60.356 1.00 88.12 581 GLY A CA 1
ATOM 4621 C C . GLY A 1 581 ? -0.195 47.558 -60.402 1.00 88.12 581 GLY A C 1
ATOM 4622 O O . GLY A 1 581 ? -1.257 47.296 -60.969 1.00 88.12 581 GLY A O 1
ATOM 4623 N N . THR A 1 582 ? 0.082 48.763 -59.893 1.00 88.50 582 THR A N 1
ATOM 4624 C CA . THR A 1 582 ? -0.840 49.910 -59.935 1.00 88.50 582 THR A CA 1
ATOM 4625 C C . THR A 1 582 ? -1.158 50.335 -61.364 1.00 88.50 582 THR A C 1
ATOM 4627 O O . THR A 1 582 ? -2.328 50.470 -61.710 1.00 88.50 582 THR A O 1
ATOM 4630 N N . LEU A 1 583 ? -0.149 50.474 -62.230 1.00 90.06 583 LEU A N 1
ATOM 4631 C CA . LEU A 1 583 ? -0.358 50.837 -63.637 1.00 90.06 583 LEU A CA 1
ATOM 4632 C C . LEU A 1 583 ? -1.205 49.792 -64.375 1.00 90.06 583 LEU A C 1
ATOM 4634 O O . LEU A 1 583 ? -2.109 50.138 -65.134 1.00 90.06 583 LEU A O 1
ATOM 4638 N N . LYS A 1 584 ? -0.975 48.503 -64.107 1.00 89.06 584 LYS A N 1
ATOM 4639 C CA . LYS A 1 584 ? -1.766 47.419 -64.700 1.00 89.06 584 LYS A CA 1
ATOM 4640 C C . LYS A 1 584 ? -3.210 47.389 -64.176 1.00 89.06 584 LYS A C 1
ATOM 4642 O O . LYS A 1 584 ? -4.108 47.035 -64.934 1.00 89.06 584 LYS A O 1
ATOM 4647 N N . ALA A 1 585 ? -3.442 47.763 -62.914 1.00 88.56 585 ALA A N 1
ATOM 4648 C CA . ALA A 1 585 ? -4.783 47.899 -62.333 1.00 88.56 585 ALA A CA 1
ATOM 4649 C C . ALA A 1 585 ? -5.551 49.109 -62.897 1.00 88.56 585 ALA A C 1
ATOM 4651 O O . ALA A 1 585 ? -6.760 49.026 -63.087 1.00 88.56 585 ALA A O 1
ATOM 4652 N N . LEU A 1 586 ? -4.843 50.190 -63.238 1.00 88.81 586 LEU A N 1
ATOM 4653 C CA . LEU A 1 586 ? -5.388 51.371 -63.921 1.00 88.81 586 LEU A CA 1
ATOM 4654 C C . LEU A 1 586 ? -5.679 51.142 -65.419 1.00 88.81 586 LEU A C 1
ATOM 4656 O O . LEU A 1 586 ? -6.144 52.055 -66.093 1.00 88.81 586 LEU A O 1
ATOM 4660 N N . GLY A 1 587 ? -5.412 49.942 -65.951 1.00 86.81 587 GLY A N 1
ATOM 4661 C CA . GLY A 1 587 ? -5.758 49.559 -67.325 1.00 86.81 587 GLY A CA 1
ATOM 4662 C C . GLY A 1 587 ? -4.659 49.772 -68.371 1.00 86.81 587 GLY A C 1
ATOM 4663 O O . GLY A 1 587 ? -4.908 49.555 -69.556 1.00 86.81 587 GLY A O 1
ATOM 4664 N N . TYR A 1 588 ? -3.435 50.143 -67.975 1.00 90.31 588 TYR A N 1
ATOM 4665 C CA . TYR A 1 588 ? -2.321 50.252 -68.922 1.00 90.31 588 TYR A CA 1
ATOM 4666 C C . TYR A 1 588 ? -1.952 48.884 -69.509 1.00 90.31 588 TYR A C 1
ATOM 4668 O O . TYR A 1 588 ? -1.851 47.874 -68.804 1.00 90.31 588 TYR A O 1
ATOM 4676 N N . THR A 1 589 ? -1.704 48.849 -70.820 1.00 88.25 589 THR A N 1
ATOM 4677 C CA . THR A 1 589 ? -1.311 47.615 -71.506 1.00 88.25 589 THR A CA 1
ATOM 4678 C C . THR A 1 589 ? 0.108 47.202 -71.115 1.00 88.25 589 THR A C 1
ATOM 4680 O O . THR A 1 589 ? 0.983 48.030 -70.851 1.00 88.25 589 THR A O 1
ATOM 4683 N N . LYS A 1 590 ? 0.363 45.886 -71.101 1.00 87.62 590 LYS A N 1
ATOM 4684 C CA . LYS A 1 590 ? 1.675 45.318 -70.738 1.00 87.62 590 LYS A CA 1
ATOM 4685 C C . LYS A 1 590 ? 2.809 45.903 -71.590 1.00 87.62 590 LYS A C 1
ATOM 4687 O O . LYS A 1 590 ? 3.895 46.129 -71.068 1.00 87.62 590 LYS A O 1
ATOM 4692 N N . SER A 1 591 ? 2.545 46.184 -72.866 1.00 87.12 591 SER A N 1
ATOM 4693 C CA . SER A 1 591 ? 3.527 46.741 -73.799 1.00 87.12 591 SER A CA 1
ATOM 4694 C C . SER A 1 591 ? 3.956 48.165 -73.434 1.00 87.12 591 SER A C 1
ATOM 4696 O O . SER A 1 591 ? 5.144 48.463 -73.503 1.00 87.12 591 SER A O 1
ATOM 4698 N N . ILE A 1 592 ? 3.033 49.025 -72.981 1.00 90.25 592 ILE A N 1
ATOM 4699 C CA . ILE A 1 592 ? 3.366 50.402 -72.568 1.00 90.25 592 ILE A CA 1
ATOM 4700 C C . ILE A 1 592 ? 4.258 50.382 -71.322 1.00 90.25 592 ILE A C 1
ATOM 4702 O O . ILE A 1 592 ? 5.266 51.081 -71.267 1.00 90.25 592 ILE A O 1
ATOM 4706 N N . ILE A 1 593 ? 3.935 49.525 -70.349 1.00 89.56 593 ILE A N 1
ATOM 4707 C CA . ILE A 1 593 ? 4.731 49.395 -69.122 1.00 89.56 593 ILE A CA 1
ATOM 4708 C C . ILE A 1 593 ? 6.123 48.817 -69.430 1.00 89.56 593 ILE A C 1
ATOM 4710 O O . ILE A 1 593 ? 7.123 49.295 -68.902 1.00 89.56 593 ILE A O 1
ATOM 4714 N N . MET A 1 594 ? 6.204 47.818 -70.315 1.00 90.06 594 MET A N 1
ATOM 4715 C CA . MET A 1 594 ? 7.473 47.220 -70.742 1.00 90.06 594 MET A CA 1
ATOM 4716 C C . MET A 1 594 ? 8.368 48.206 -71.504 1.00 90.06 594 MET A C 1
ATOM 4718 O O . MET A 1 594 ? 9.587 48.173 -71.339 1.00 90.06 594 MET A O 1
ATOM 4722 N N . SER A 1 595 ? 7.773 49.101 -72.299 1.00 90.81 595 SER A N 1
ATOM 4723 C CA . SER A 1 595 ? 8.499 50.092 -73.100 1.00 90.81 595 SER A CA 1
ATOM 4724 C C . SER A 1 595 ? 9.406 50.988 -72.249 1.00 90.81 595 SER A C 1
ATOM 4726 O O . SER A 1 595 ? 10.551 51.211 -72.629 1.00 90.81 595 SER A O 1
ATOM 4728 N N . LYS A 1 596 ? 8.973 51.403 -71.044 1.00 91.69 596 LYS A N 1
ATOM 4729 C CA . LYS A 1 596 ? 9.806 52.183 -70.100 1.00 91.69 596 LYS A CA 1
ATOM 4730 C C . LYS A 1 596 ? 11.178 51.532 -69.880 1.00 91.69 596 LYS A C 1
ATOM 4732 O O . LYS A 1 596 ? 12.205 52.202 -69.957 1.00 91.69 596 LYS A O 1
ATOM 4737 N N . TYR A 1 597 ? 11.187 50.229 -69.607 1.00 91.94 597 TYR A N 1
ATOM 4738 C CA . TYR A 1 597 ? 12.410 49.490 -69.292 1.00 91.94 597 TYR A CA 1
ATOM 4739 C C . TYR A 1 597 ? 13.236 49.180 -70.540 1.00 91.94 597 TYR A C 1
ATOM 4741 O O . TYR A 1 597 ? 14.462 49.257 -70.492 1.00 91.94 597 TYR A O 1
ATOM 4749 N N . LEU A 1 598 ? 12.581 48.882 -71.666 1.00 91.06 598 LEU A N 1
ATOM 4750 C CA . LEU A 1 598 ? 13.269 48.655 -72.939 1.00 91.06 598 LEU A CA 1
ATOM 4751 C C . LEU A 1 598 ? 13.952 49.921 -73.461 1.00 91.06 598 LEU A C 1
ATOM 4753 O O . LEU A 1 598 ? 15.093 49.840 -73.898 1.00 91.06 598 LEU A O 1
ATOM 4757 N N . VAL A 1 599 ? 13.302 51.084 -73.367 1.00 93.38 599 VAL A N 1
ATOM 4758 C CA . VAL A 1 599 ? 13.903 52.373 -73.743 1.00 93.38 599 VAL A CA 1
ATOM 4759 C C . VAL A 1 599 ? 15.069 52.712 -72.819 1.00 93.38 599 VAL A C 1
ATOM 4761 O O . VAL A 1 599 ? 16.124 53.116 -73.298 1.00 93.38 599 VAL A O 1
ATOM 4764 N N . TYR A 1 600 ? 14.920 52.493 -71.509 1.00 91.31 600 TYR A N 1
ATOM 4765 C CA . TYR A 1 600 ? 16.006 52.704 -70.552 1.00 91.31 600 TYR A CA 1
ATOM 4766 C C . TYR A 1 600 ? 17.237 51.839 -70.870 1.00 91.31 600 TYR A C 1
ATOM 4768 O O . TYR A 1 600 ? 18.349 52.360 -70.945 1.00 91.31 600 TYR A O 1
ATOM 4776 N N . CYS A 1 601 ? 17.042 50.538 -71.120 1.00 90.75 601 CYS A N 1
ATOM 4777 C CA . CYS A 1 601 ? 18.129 49.646 -71.526 1.00 90.75 601 CYS A CA 1
ATOM 4778 C C . CYS A 1 601 ? 18.725 50.044 -72.878 1.00 90.75 601 CYS A C 1
ATOM 4780 O O . CYS A 1 601 ? 19.942 50.105 -73.008 1.00 90.75 601 CYS A O 1
ATOM 4782 N N . GLY A 1 602 ? 17.881 50.327 -73.872 1.00 90.69 602 GLY A N 1
ATOM 4783 C CA . GLY A 1 602 ? 18.318 50.678 -75.220 1.00 90.69 602 GLY A CA 1
ATOM 4784 C C . GLY A 1 602 ? 19.192 51.930 -75.230 1.00 90.69 602 GLY A C 1
ATOM 4785 O O . GLY A 1 602 ? 20.282 51.903 -75.789 1.00 90.69 602 GLY A O 1
ATOM 4786 N N . LEU A 1 603 ? 18.774 52.998 -74.540 1.00 92.56 603 LEU A N 1
ATOM 4787 C CA . LEU A 1 603 ? 19.566 54.229 -74.434 1.00 92.56 603 LEU A CA 1
ATOM 4788 C C . LEU A 1 603 ? 20.912 53.993 -73.738 1.00 92.56 603 LEU A C 1
ATOM 4790 O O . LEU A 1 603 ? 21.935 54.493 -74.203 1.00 92.56 603 LEU A O 1
ATOM 4794 N N . ALA A 1 604 ? 20.926 53.211 -72.655 1.00 90.12 604 ALA A N 1
ATOM 4795 C CA . ALA A 1 604 ? 22.159 52.876 -71.949 1.00 90.12 604 ALA A CA 1
ATOM 4796 C C . ALA A 1 604 ? 23.114 52.039 -72.819 1.00 90.12 604 ALA A C 1
ATOM 4798 O O . ALA A 1 604 ? 24.312 52.316 -72.849 1.00 90.12 604 ALA A O 1
ATOM 4799 N N . SER A 1 605 ? 22.593 51.051 -73.555 1.00 90.06 605 SER A N 1
ATOM 4800 C CA . SER A 1 605 ? 23.388 50.216 -74.460 1.00 90.06 605 SER A CA 1
ATOM 4801 C C . SER A 1 605 ? 23.938 51.011 -75.641 1.00 90.06 605 SER A C 1
ATOM 4803 O O . SER A 1 605 ? 25.121 50.891 -75.924 1.00 90.06 605 SER A O 1
ATOM 4805 N N . ILE A 1 606 ? 23.140 51.883 -76.265 1.00 91.00 606 ILE A N 1
ATOM 4806 C CA . ILE A 1 606 ? 23.610 52.750 -77.358 1.00 91.00 606 ILE A CA 1
ATOM 4807 C C . ILE A 1 606 ? 24.739 53.664 -76.872 1.00 91.00 606 ILE A C 1
ATOM 4809 O O . ILE A 1 606 ? 25.776 53.761 -77.524 1.00 91.00 606 ILE A O 1
ATOM 4813 N N . PHE A 1 607 ? 24.573 54.305 -75.712 1.00 92.50 607 PHE A N 1
ATOM 4814 C CA . PHE A 1 607 ? 25.607 55.182 -75.162 1.00 92.50 607 PHE A CA 1
ATOM 4815 C C . PHE A 1 607 ? 26.899 54.416 -74.842 1.00 92.50 607 PHE A C 1
ATOM 4817 O O . PHE A 1 607 ? 27.992 54.874 -75.176 1.00 92.50 607 PHE A O 1
ATOM 4824 N N . GLY A 1 608 ? 26.773 53.227 -74.242 1.00 90.25 608 GLY A N 1
ATOM 4825 C CA . GLY A 1 608 ? 27.904 52.342 -73.972 1.00 90.25 608 GLY A CA 1
ATOM 4826 C C . GLY A 1 608 ? 28.627 51.902 -75.246 1.00 90.25 608 GLY A C 1
ATOM 4827 O O . GLY A 1 608 ? 29.853 51.972 -75.297 1.00 90.25 608 GLY A O 1
ATOM 4828 N N . SER A 1 609 ? 27.883 51.523 -76.288 1.00 89.50 609 SER A N 1
ATOM 4829 C CA . SER A 1 609 ? 28.443 51.143 -77.587 1.00 89.50 609 SER A CA 1
ATOM 4830 C C . SER A 1 609 ? 29.193 52.300 -78.243 1.00 89.50 609 SER A C 1
ATOM 4832 O O . SER A 1 609 ? 30.328 52.114 -78.666 1.00 89.50 609 SER A O 1
ATOM 4834 N N . VAL A 1 610 ? 28.633 53.515 -78.260 1.00 90.06 610 VAL A N 1
ATOM 4835 C CA . VAL A 1 610 ? 29.318 54.693 -78.824 1.00 90.06 610 VAL A CA 1
ATOM 4836 C C . VAL A 1 610 ? 30.627 54.979 -78.085 1.00 90.06 610 VAL A C 1
ATOM 4838 O O . VAL A 1 610 ? 31.667 55.149 -78.720 1.00 90.06 610 VAL A O 1
ATOM 4841 N N . ALA A 1 611 ? 30.606 54.989 -76.749 1.00 89.75 611 ALA A N 1
ATOM 4842 C CA . ALA A 1 611 ? 31.811 55.217 -75.952 1.00 89.75 611 ALA A CA 1
ATOM 4843 C C . ALA A 1 611 ? 32.867 54.115 -76.168 1.00 89.75 611 ALA A C 1
ATOM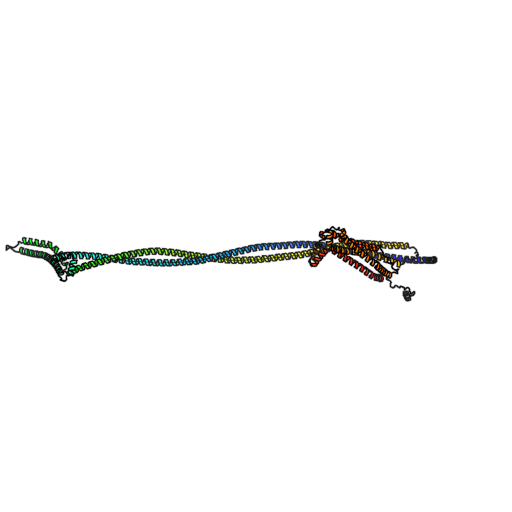 4845 O O . ALA A 1 611 ? 34.050 54.415 -76.337 1.00 89.75 611 ALA A O 1
ATOM 4846 N N . GLY A 1 612 ? 32.436 52.850 -76.211 1.00 89.00 612 GLY A N 1
ATOM 4847 C CA . GLY A 1 612 ? 33.306 51.698 -76.442 1.00 89.00 612 GLY A CA 1
ATOM 4848 C C . GLY A 1 612 ? 33.946 51.705 -77.829 1.00 89.00 612 GLY A C 1
ATOM 4849 O O . GLY A 1 612 ? 35.147 51.475 -77.941 1.00 89.00 612 GLY A O 1
ATOM 4850 N N . LEU A 1 613 ? 33.183 52.040 -78.872 1.00 88.25 613 LEU A N 1
ATOM 4851 C CA . LEU A 1 613 ? 33.696 52.160 -80.238 1.00 88.25 613 LEU A CA 1
ATOM 4852 C C . LEU A 1 613 ? 34.740 53.272 -80.358 1.00 88.25 613 LEU A C 1
ATOM 4854 O O . LEU A 1 613 ? 35.790 53.056 -80.961 1.00 88.25 613 LEU A O 1
ATOM 4858 N N . LEU A 1 614 ? 34.489 54.441 -79.757 1.00 85.88 614 LEU A N 1
ATOM 4859 C CA . LEU A 1 614 ? 35.433 55.561 -79.793 1.00 85.88 614 LEU A CA 1
ATOM 4860 C C . LEU A 1 614 ? 36.769 55.192 -79.142 1.00 85.88 614 LEU A C 1
ATOM 4862 O O . LEU A 1 614 ? 37.823 55.464 -79.717 1.00 85.88 614 LEU A O 1
ATOM 4866 N N . MET A 1 615 ? 36.739 54.542 -77.975 1.00 86.12 615 MET A N 1
ATOM 4867 C CA . MET A 1 615 ? 37.964 54.091 -77.310 1.00 86.12 615 MET A CA 1
ATOM 4868 C C . MET A 1 615 ? 38.639 52.945 -78.072 1.00 86.12 615 MET A C 1
ATOM 4870 O O . MET A 1 615 ? 39.846 52.992 -78.300 1.00 86.12 615 MET A O 1
ATOM 4874 N N . GLY A 1 616 ? 37.870 51.944 -78.504 1.00 86.56 616 GLY A N 1
ATOM 4875 C CA . GLY A 1 616 ? 38.384 50.740 -79.154 1.00 86.56 616 GLY A CA 1
ATOM 4876 C C . GLY A 1 616 ? 39.082 51.029 -80.479 1.00 86.56 616 GLY A C 1
ATOM 4877 O O . GLY A 1 616 ? 40.228 50.625 -80.658 1.00 86.56 616 GLY A O 1
ATOM 4878 N N . PHE A 1 617 ? 38.438 51.785 -81.373 1.00 85.81 617 PHE A N 1
ATOM 4879 C CA . PHE A 1 617 ? 39.004 52.116 -82.687 1.00 85.81 617 PHE A CA 1
ATOM 4880 C C . PHE A 1 617 ? 40.139 53.145 -82.622 1.00 85.81 617 PHE A C 1
ATOM 4882 O O . PHE A 1 617 ? 40.958 53.194 -83.535 1.00 85.81 617 PHE A O 1
ATOM 4889 N N . SER A 1 618 ? 40.227 53.945 -81.555 1.00 82.62 618 SER A N 1
ATOM 4890 C CA . SER A 1 618 ? 41.295 54.946 -81.423 1.00 82.62 618 SER A CA 1
ATOM 4891 C C . SER A 1 618 ? 42.546 54.389 -80.743 1.00 82.62 618 SER A C 1
ATOM 4893 O O . SER A 1 618 ? 43.664 54.703 -81.148 1.00 82.62 618 SER A O 1
ATOM 4895 N N . ILE A 1 619 ? 42.378 53.582 -79.691 1.00 84.56 619 ILE A N 1
ATOM 4896 C CA . ILE A 1 619 ? 43.487 53.170 -78.820 1.00 84.56 619 ILE A CA 1
ATOM 4897 C C . ILE A 1 619 ? 44.126 51.868 -79.316 1.00 84.56 619 ILE A C 1
ATOM 4899 O O . ILE A 1 619 ? 45.348 51.802 -79.447 1.00 84.56 619 ILE A O 1
ATOM 4903 N N . LEU A 1 620 ? 43.329 50.838 -79.622 1.00 83.44 620 LEU A N 1
ATOM 4904 C CA . LEU A 1 620 ? 43.864 49.497 -79.891 1.00 83.44 620 LEU A CA 1
ATOM 4905 C C . LEU A 1 620 ? 44.668 49.390 -81.199 1.00 83.44 620 LEU A C 1
ATOM 4907 O O . LEU A 1 620 ? 45.762 48.824 -81.145 1.00 83.44 620 LEU A O 1
ATOM 4911 N N . PRO A 1 621 ? 44.227 49.946 -82.351 1.00 84.38 621 PRO A N 1
ATOM 4912 C CA . PRO A 1 621 ? 44.993 49.839 -83.595 1.00 84.38 621 PRO A CA 1
ATOM 4913 C C . PRO A 1 621 ? 46.386 50.463 -83.497 1.00 84.38 621 PRO A C 1
ATOM 4915 O O . PRO A 1 621 ? 47.347 49.901 -84.013 1.00 84.38 621 PRO A O 1
ATOM 4918 N N . ASN A 1 622 ? 46.512 51.585 -82.780 1.00 82.12 622 ASN A N 1
ATOM 4919 C CA . ASN A 1 622 ? 47.799 52.245 -82.564 1.00 82.12 622 ASN A CA 1
ATOM 4920 C C . ASN A 1 622 ? 48.760 51.373 -81.746 1.00 82.12 622 ASN A C 1
ATOM 4922 O O . ASN A 1 622 ? 49.933 51.262 -82.096 1.00 82.12 622 ASN A O 1
ATOM 4926 N N . ILE A 1 623 ? 48.266 50.715 -80.692 1.00 83.12 623 ILE A N 1
ATOM 4927 C CA . ILE A 1 623 ? 49.083 49.820 -79.860 1.00 83.12 623 ILE A CA 1
ATOM 4928 C C . ILE A 1 623 ? 49.552 48.604 -80.670 1.00 83.12 623 ILE A C 1
ATOM 4930 O O . ILE A 1 623 ? 50.733 48.263 -80.633 1.00 83.12 623 ILE A O 1
ATOM 4934 N N . ILE A 1 624 ? 48.652 47.974 -81.432 1.00 81.19 624 ILE A N 1
ATOM 4935 C CA . ILE A 1 624 ? 48.986 46.782 -82.227 1.00 81.19 624 ILE A CA 1
ATOM 4936 C C . ILE A 1 624 ? 49.965 47.135 -83.354 1.00 81.19 624 ILE A C 1
ATOM 4938 O O . ILE A 1 624 ? 50.946 46.420 -83.553 1.00 81.19 624 ILE A O 1
ATOM 4942 N N . TRP A 1 625 ? 49.758 48.250 -84.060 1.00 84.06 625 TRP A N 1
ATOM 4943 C CA . TRP A 1 625 ? 50.669 48.664 -85.130 1.00 84.06 625 TRP A CA 1
ATOM 4944 C C . TRP A 1 625 ? 52.060 49.015 -84.611 1.00 84.06 625 TRP A C 1
ATOM 4946 O O . TRP A 1 625 ? 53.053 48.647 -85.231 1.00 84.06 625 TRP A O 1
ATOM 4956 N N . MET A 1 626 ? 52.145 49.672 -83.450 1.00 81.69 626 MET A N 1
ATOM 4957 C CA . MET A 1 626 ? 53.423 49.932 -82.789 1.00 81.69 626 MET A CA 1
ATOM 4958 C C . MET A 1 626 ? 54.155 48.625 -82.459 1.00 81.69 626 MET A C 1
ATOM 4960 O O . MET A 1 626 ? 55.358 48.531 -82.683 1.00 81.69 626 MET A O 1
ATOM 4964 N N . ALA A 1 627 ? 53.435 47.601 -81.991 1.00 79.50 627 ALA A N 1
ATOM 4965 C CA . ALA A 1 627 ? 54.024 46.294 -81.717 1.00 79.50 627 ALA A CA 1
ATOM 4966 C C . ALA A 1 627 ? 54.543 45.602 -82.989 1.00 79.50 627 ALA A C 1
ATOM 4968 O O . ALA A 1 627 ? 55.653 45.076 -82.993 1.00 79.50 627 ALA A O 1
ATOM 4969 N N . TYR A 1 628 ? 53.788 45.653 -84.088 1.00 78.75 628 TYR A N 1
ATOM 4970 C CA . TYR A 1 628 ? 54.217 45.091 -85.374 1.00 78.75 628 TYR A CA 1
ATOM 4971 C C . TYR A 1 628 ? 55.374 45.872 -86.004 1.00 78.75 628 TYR A C 1
ATOM 4973 O O . TYR A 1 628 ? 56.237 45.272 -86.641 1.00 78.75 628 TYR A O 1
ATOM 4981 N N . GLY A 1 629 ? 55.439 47.186 -85.779 1.00 76.81 629 GLY A N 1
ATOM 4982 C CA . GLY A 1 629 ? 56.556 48.030 -86.202 1.00 76.81 629 GLY A CA 1
ATOM 4983 C C . GLY A 1 629 ? 57.892 47.671 -85.543 1.00 76.81 629 GLY A C 1
ATOM 4984 O O . GLY A 1 629 ? 58.935 48.028 -86.081 1.00 76.81 629 GLY A O 1
ATOM 4985 N N . MET A 1 630 ? 57.886 46.937 -84.422 1.00 75.62 630 MET A N 1
ATOM 4986 C CA . MET A 1 630 ? 59.114 46.374 -83.842 1.00 75.62 630 MET A CA 1
ATOM 4987 C C . MET A 1 630 ? 59.636 45.154 -84.619 1.00 75.62 630 MET A C 1
ATOM 4989 O O . MET A 1 630 ? 60.822 44.854 -84.536 1.00 75.62 630 MET A O 1
ATOM 4993 N N . LEU A 1 631 ? 58.771 44.446 -85.355 1.00 70.94 631 LEU A N 1
ATOM 4994 C CA . LEU A 1 631 ? 59.107 43.208 -86.075 1.00 70.94 631 LEU A CA 1
ATOM 4995 C C . LEU A 1 631 ? 59.295 43.420 -87.582 1.00 70.94 631 LEU A C 1
ATOM 4997 O O . LEU A 1 631 ? 60.058 42.699 -88.219 1.00 70.94 631 LEU A O 1
ATOM 5001 N N . TYR A 1 632 ? 58.594 44.395 -88.160 1.00 77.38 632 TYR A N 1
ATOM 5002 C CA . TYR A 1 632 ? 58.573 44.649 -89.597 1.00 77.38 632 TYR A CA 1
ATOM 5003 C C . TYR A 1 632 ? 58.767 46.132 -89.892 1.00 77.38 632 TYR A C 1
ATOM 5005 O O . TYR A 1 632 ? 58.222 46.995 -89.204 1.00 77.38 632 TYR A O 1
ATOM 5013 N N . HIS A 1 633 ? 59.475 46.441 -90.981 1.00 77.00 633 HIS A N 1
ATOM 5014 C CA . HIS A 1 633 ? 59.557 47.812 -91.471 1.00 77.00 633 HIS A CA 1
ATOM 5015 C C . HIS A 1 633 ? 58.272 48.176 -92.228 1.00 77.00 633 HIS A C 1
ATOM 5017 O O . HIS A 1 633 ? 58.108 47.842 -93.403 1.00 77.00 633 HIS A O 1
ATOM 5023 N N . LEU A 1 634 ? 57.333 48.814 -91.526 1.00 74.31 634 LEU A N 1
ATOM 5024 C CA . LEU A 1 634 ? 55.989 49.105 -92.023 1.00 74.31 634 LEU A CA 1
ATOM 5025 C C . LEU A 1 634 ? 55.800 50.594 -92.357 1.00 74.31 634 LEU A C 1
ATOM 5027 O O . LEU A 1 634 ? 56.376 51.458 -91.693 1.00 74.31 634 LEU A O 1
ATOM 5031 N N . PRO A 1 635 ? 54.954 50.922 -93.352 1.00 77.56 635 PRO A N 1
ATOM 5032 C CA . PRO A 1 635 ? 54.539 52.300 -93.606 1.00 77.56 635 PRO A CA 1
ATOM 5033 C C . PRO A 1 635 ? 53.734 52.880 -92.420 1.00 77.56 635 PRO A C 1
ATOM 5035 O O . PRO A 1 635 ? 53.266 52.132 -91.558 1.00 77.56 635 PRO A O 1
ATOM 5038 N N . PRO A 1 636 ? 53.540 54.212 -92.345 1.00 77.75 636 PRO A N 1
ATOM 5039 C CA . PRO A 1 636 ? 52.721 54.822 -91.295 1.00 77.75 636 PRO A CA 1
ATOM 5040 C C . PRO A 1 636 ? 51.287 54.261 -91.289 1.00 77.75 636 PRO A C 1
ATOM 5042 O O . PRO A 1 636 ? 50.690 54.050 -92.347 1.00 77.75 636 PRO A O 1
ATOM 5045 N N . LEU A 1 637 ? 50.739 54.021 -90.088 1.00 78.62 637 LEU A N 1
ATOM 5046 C CA . LEU A 1 637 ? 49.407 53.436 -89.907 1.00 78.62 637 LEU A CA 1
ATOM 5047 C C . LEU A 1 637 ? 48.320 54.357 -90.462 1.00 78.62 637 LEU A C 1
ATOM 5049 O O . LEU A 1 637 ? 48.121 55.468 -89.971 1.00 78.62 637 LEU A O 1
ATOM 5053 N N . ASN A 1 638 ? 47.531 53.834 -91.394 1.00 78.12 638 ASN A N 1
ATOM 5054 C CA . ASN A 1 638 ? 46.283 54.457 -91.815 1.00 78.12 638 ASN A CA 1
ATOM 5055 C C . ASN A 1 638 ? 45.120 53.851 -91.021 1.00 78.12 638 ASN A C 1
ATOM 5057 O O . ASN A 1 638 ? 44.518 52.862 -91.438 1.00 78.12 638 ASN A O 1
ATOM 5061 N N . ALA A 1 639 ? 44.807 54.433 -89.861 1.00 73.31 639 ALA A N 1
ATOM 5062 C CA . ALA A 1 639 ? 43.679 54.000 -89.040 1.00 73.31 639 ALA A CA 1
ATOM 5063 C C . ALA A 1 639 ? 42.351 54.473 -89.662 1.00 73.31 639 ALA A C 1
ATOM 5065 O O . ALA A 1 639 ? 41.894 55.590 -89.418 1.00 73.31 639 ALA A O 1
ATOM 5066 N N . ALA A 1 640 ? 41.735 53.633 -90.496 1.00 78.12 640 ALA A N 1
ATOM 5067 C CA . ALA A 1 640 ? 40.401 53.883 -91.036 1.00 78.12 640 ALA A CA 1
ATOM 5068 C C . ALA A 1 640 ? 39.315 53.395 -90.060 1.00 78.12 640 ALA A C 1
ATOM 5070 O O . ALA A 1 640 ? 39.382 52.273 -89.556 1.00 78.12 640 ALA A O 1
ATOM 5071 N N . PHE A 1 641 ? 38.290 54.219 -89.811 1.00 82.12 641 PHE A N 1
ATOM 5072 C CA . PHE A 1 641 ? 37.138 53.803 -89.007 1.00 82.12 641 PHE A CA 1
ATOM 5073 C C . PHE A 1 641 ? 36.264 52.839 -89.818 1.00 82.12 641 PHE A C 1
ATOM 5075 O O . PHE A 1 641 ? 35.628 53.238 -90.797 1.00 82.12 641 PHE A O 1
ATOM 5082 N N . MET A 1 642 ? 36.249 51.562 -89.430 1.00 85.00 642 MET A N 1
ATOM 5083 C CA . MET A 1 642 ? 35.514 50.521 -90.152 1.00 85.00 642 MET A CA 1
ATOM 5084 C C . MET A 1 642 ? 34.052 50.486 -89.700 1.00 85.00 642 MET A C 1
ATOM 5086 O O . MET A 1 642 ? 33.699 49.813 -88.728 1.00 85.00 642 MET A O 1
ATOM 5090 N N . TRP A 1 643 ? 33.202 51.220 -90.421 1.00 86.56 643 TRP A N 1
ATOM 5091 C CA . TRP A 1 643 ? 31.780 51.363 -90.101 1.00 86.56 643 TRP A CA 1
ATOM 5092 C C . TRP A 1 643 ? 31.032 50.030 -90.034 1.00 86.56 643 TRP A C 1
ATOM 5094 O O . TRP A 1 643 ? 30.216 49.857 -89.133 1.00 86.56 643 TRP A O 1
ATOM 5104 N N . ASP A 1 644 ? 31.349 49.074 -90.906 1.00 86.00 644 ASP A N 1
ATOM 5105 C CA . ASP A 1 644 ? 30.633 47.794 -90.975 1.00 86.00 644 ASP A CA 1
ATOM 5106 C C . ASP A 1 644 ? 30.750 47.003 -89.663 1.00 86.00 644 ASP A C 1
ATOM 5108 O O . ASP A 1 644 ? 29.747 46.588 -89.080 1.00 86.00 644 ASP A O 1
ATOM 5112 N N . TYR A 1 645 ? 31.970 46.873 -89.130 1.00 85.44 645 TYR A N 1
ATOM 5113 C CA . TYR A 1 645 ? 32.217 46.200 -87.853 1.00 85.44 645 TYR A CA 1
ATOM 5114 C C . TYR A 1 645 ? 31.700 47.003 -86.659 1.00 85.44 645 TYR A C 1
ATOM 5116 O O . TYR A 1 645 ? 31.207 46.420 -85.691 1.00 85.44 645 TYR A O 1
ATOM 5124 N N . ALA A 1 646 ? 31.783 48.335 -86.714 1.00 87.31 646 ALA A N 1
ATOM 5125 C CA . ALA A 1 646 ? 31.274 49.207 -85.660 1.00 87.31 646 ALA A CA 1
ATOM 5126 C C . ALA A 1 646 ? 29.745 49.103 -85.511 1.00 87.31 646 ALA A C 1
ATOM 5128 O O . ALA A 1 646 ? 29.236 48.991 -84.392 1.00 87.31 646 ALA A O 1
ATOM 5129 N N . ILE A 1 647 ? 29.018 49.087 -86.631 1.00 89.38 647 ILE A N 1
ATOM 5130 C CA . ILE A 1 647 ? 27.558 48.952 -86.652 1.00 89.38 647 ILE A CA 1
ATOM 5131 C C . ILE A 1 647 ? 27.163 47.540 -86.224 1.00 89.38 647 ILE A C 1
ATOM 5133 O O . ILE A 1 647 ? 26.392 47.394 -85.277 1.00 89.38 647 ILE A O 1
ATOM 5137 N N . LEU A 1 648 ? 27.754 46.506 -86.835 1.00 88.00 648 LEU A N 1
ATOM 5138 C CA . LEU A 1 648 ? 27.411 45.115 -86.530 1.00 88.00 648 LEU A CA 1
ATOM 5139 C C . LEU A 1 648 ? 27.612 44.795 -85.044 1.00 88.00 648 LEU A C 1
ATOM 5141 O O . LEU A 1 648 ? 26.731 44.230 -84.396 1.00 88.00 648 LEU A O 1
ATOM 5145 N N . SER A 1 649 ? 28.754 45.195 -84.482 1.00 87.12 649 SER A N 1
ATOM 5146 C CA . SER A 1 649 ? 29.057 44.942 -83.072 1.00 87.12 649 SER A CA 1
ATOM 5147 C C . SER A 1 649 ? 28.138 45.697 -82.109 1.00 87.12 649 SER A C 1
ATOM 5149 O O . SER A 1 649 ? 27.786 45.160 -81.054 1.00 87.12 649 SER A O 1
ATOM 5151 N N . SER A 1 650 ? 27.715 46.909 -82.474 1.00 89.56 650 SER A N 1
ATOM 5152 C CA . SER A 1 650 ? 26.772 47.710 -81.687 1.00 89.56 650 SER A CA 1
ATOM 5153 C C . SER A 1 650 ? 25.362 47.138 -81.731 1.00 89.56 650 SER A C 1
ATOM 5155 O O . SER A 1 650 ? 24.723 47.027 -80.685 1.00 89.56 650 SER A O 1
ATOM 5157 N N . ASP A 1 651 ? 24.898 46.721 -82.906 1.00 90.00 651 ASP A N 1
ATOM 5158 C CA . ASP A 1 651 ? 23.566 46.148 -83.089 1.00 90.00 651 ASP A CA 1
ATOM 5159 C C . ASP A 1 651 ? 23.427 44.832 -82.332 1.00 90.00 651 ASP A C 1
ATOM 5161 O O . ASP A 1 651 ? 22.459 44.639 -81.594 1.00 90.00 651 ASP A O 1
ATOM 5165 N N . VAL A 1 652 ? 24.427 43.951 -82.430 1.00 89.50 652 VAL A N 1
ATOM 5166 C CA . VAL A 1 652 ? 24.445 42.695 -81.669 1.00 89.50 652 VAL A CA 1
ATOM 5167 C C . VAL A 1 652 ? 24.430 42.977 -80.165 1.00 89.50 652 VAL A C 1
ATOM 5169 O O . VAL A 1 652 ? 23.647 42.358 -79.440 1.00 89.50 652 VAL A O 1
ATOM 5172 N N . ALA A 1 653 ? 25.220 43.946 -79.687 1.00 87.81 653 ALA A N 1
ATOM 5173 C CA . ALA A 1 653 ? 25.233 44.325 -78.274 1.00 87.81 653 ALA A CA 1
ATOM 5174 C C . ALA A 1 653 ? 23.856 44.816 -77.797 1.00 87.81 653 ALA A C 1
ATOM 5176 O O . ALA A 1 653 ? 23.337 44.324 -76.794 1.00 87.81 653 ALA A O 1
ATOM 5177 N N . VAL A 1 654 ? 23.251 45.756 -78.530 1.00 90.69 654 VAL A N 1
ATOM 5178 C CA . VAL A 1 654 ? 21.955 46.358 -78.189 1.00 90.69 654 VAL A CA 1
ATOM 5179 C C . VAL A 1 654 ? 20.835 45.320 -78.251 1.00 90.69 654 VAL A C 1
ATOM 5181 O O . VAL A 1 654 ? 20.023 45.236 -77.330 1.00 90.69 654 VAL A O 1
ATOM 5184 N N . LEU A 1 655 ? 20.791 44.484 -79.290 1.00 91.31 655 LEU A N 1
ATOM 5185 C CA . LEU A 1 655 ? 19.778 43.434 -79.411 1.00 91.31 655 LEU A CA 1
ATOM 5186 C C . LEU A 1 655 ? 19.881 42.422 -78.272 1.00 91.31 655 LEU A C 1
ATOM 5188 O O . LEU A 1 655 ? 18.861 42.026 -77.706 1.00 91.31 655 LEU A O 1
ATOM 5192 N N . CYS A 1 656 ? 21.100 42.038 -77.897 1.00 89.62 656 CYS A N 1
ATOM 5193 C CA . CYS A 1 656 ? 21.327 41.067 -76.838 1.00 89.62 656 CYS A CA 1
ATOM 5194 C C . CYS A 1 656 ? 20.856 41.594 -75.468 1.00 89.62 656 CYS A C 1
ATOM 5196 O O . CYS A 1 656 ? 20.116 40.915 -74.745 1.00 89.62 656 CYS A O 1
ATOM 5198 N N . THR A 1 657 ? 21.192 42.844 -75.128 1.00 89.81 657 THR A N 1
ATOM 5199 C CA . THR A 1 657 ? 20.758 43.479 -73.870 1.00 89.81 657 THR A CA 1
ATOM 5200 C C . THR A 1 657 ? 19.255 43.771 -73.855 1.00 89.81 657 THR A C 1
ATOM 5202 O O . THR A 1 657 ? 18.584 43.570 -72.833 1.00 89.81 657 THR A O 1
ATOM 5205 N N . MET A 1 658 ? 18.679 44.175 -74.989 1.00 91.50 658 MET A N 1
ATOM 5206 C CA . MET A 1 658 ? 17.237 44.383 -75.123 1.00 91.50 658 MET A CA 1
ATOM 5207 C C . MET A 1 658 ? 16.456 43.073 -75.012 1.00 91.50 658 MET A C 1
ATOM 5209 O O . MET A 1 658 ? 15.439 43.040 -74.317 1.00 91.50 658 MET A O 1
ATOM 5213 N N . ALA A 1 659 ? 16.930 41.981 -75.618 1.00 90.75 659 ALA A N 1
ATOM 5214 C CA . ALA A 1 659 ? 16.309 40.661 -75.505 1.00 90.75 659 ALA A CA 1
ATOM 5215 C C . ALA A 1 659 ? 16.315 40.154 -74.053 1.00 90.75 659 ALA A C 1
ATOM 5217 O O . ALA A 1 659 ? 15.294 39.669 -73.549 1.00 90.75 659 ALA A O 1
ATOM 5218 N N . ALA A 1 660 ? 17.429 40.341 -73.339 1.00 88.06 660 ALA A N 1
ATOM 5219 C CA . ALA A 1 660 ? 17.523 40.053 -71.910 1.00 88.06 660 ALA A CA 1
ATOM 5220 C C . ALA A 1 660 ? 16.506 40.874 -71.092 1.00 88.06 660 ALA A C 1
ATOM 5222 O O . ALA A 1 660 ? 15.752 40.328 -70.279 1.00 88.06 660 ALA A O 1
ATOM 5223 N N . THR A 1 661 ? 16.423 42.181 -71.351 1.00 90.75 661 THR A N 1
ATOM 5224 C CA . THR A 1 661 ? 15.489 43.097 -70.674 1.00 90.75 661 THR A CA 1
ATOM 5225 C C . THR A 1 661 ? 14.030 42.743 -70.954 1.00 90.75 661 THR A C 1
ATOM 5227 O O . THR A 1 661 ? 13.198 42.733 -70.041 1.00 90.75 661 THR A O 1
ATOM 5230 N N . PHE A 1 662 ? 13.715 42.399 -72.203 1.00 92.06 662 PHE A N 1
ATOM 5231 C CA . PHE A 1 662 ? 12.393 41.945 -72.617 1.00 92.06 662 PHE A CA 1
ATOM 5232 C C . PHE A 1 662 ? 11.970 40.706 -71.826 1.00 92.06 662 PHE A C 1
ATOM 5234 O O . PHE A 1 662 ? 10.872 40.670 -71.269 1.00 92.06 662 PHE A O 1
ATOM 5241 N N . ASN A 1 663 ? 12.855 39.712 -71.717 1.00 88.69 663 ASN A N 1
ATOM 5242 C CA . ASN A 1 663 ? 12.576 38.486 -70.974 1.00 88.69 663 ASN A CA 1
ATOM 5243 C C . ASN A 1 663 ? 12.302 38.774 -69.484 1.00 88.69 663 ASN A C 1
ATOM 5245 O O . ASN A 1 663 ? 11.300 38.304 -68.931 1.00 88.69 663 ASN A O 1
ATOM 5249 N N . ALA A 1 664 ? 13.122 39.625 -68.854 1.00 85.50 664 ALA A N 1
ATOM 5250 C CA . ALA A 1 664 ? 12.931 40.051 -67.465 1.00 85.50 664 ALA A CA 1
ATOM 5251 C C . ALA A 1 664 ? 11.565 40.728 -67.232 1.00 85.50 664 ALA A C 1
ATOM 5253 O O . ALA A 1 664 ? 10.837 40.393 -66.287 1.00 85.50 664 ALA A O 1
ATOM 5254 N N . CYS A 1 665 ? 11.181 41.651 -68.118 1.00 88.12 665 CYS A N 1
ATOM 5255 C CA . CYS A 1 665 ? 9.911 42.370 -68.027 1.00 88.12 665 CYS A CA 1
ATOM 5256 C C . CYS A 1 665 ? 8.713 41.448 -68.278 1.00 88.12 665 CYS A C 1
ATOM 5258 O O . CYS A 1 665 ? 7.752 41.450 -67.504 1.00 88.12 665 CYS A O 1
ATOM 5260 N N . HIS A 1 666 ? 8.775 40.627 -69.330 1.00 87.50 666 HIS A N 1
ATOM 5261 C CA . HIS A 1 666 ? 7.705 39.703 -69.712 1.00 87.50 666 HIS A CA 1
ATOM 5262 C C . HIS A 1 666 ? 7.382 38.713 -68.596 1.00 87.50 666 HIS A C 1
ATOM 5264 O O . HIS A 1 666 ? 6.210 38.453 -68.311 1.00 87.50 666 HIS A O 1
ATOM 5270 N N . GLN A 1 667 ? 8.409 38.190 -67.920 1.00 82.19 667 GLN A N 1
ATOM 5271 C CA . GLN A 1 667 ? 8.223 37.259 -66.810 1.00 82.19 667 GLN A CA 1
ATOM 5272 C C . GLN A 1 667 ? 7.424 37.889 -65.658 1.00 82.19 667 GLN A C 1
ATOM 5274 O O . GLN A 1 667 ? 6.532 37.234 -65.120 1.00 82.19 667 GLN A O 1
ATOM 5279 N N . THR A 1 668 ? 7.672 39.160 -65.333 1.00 83.50 668 THR A N 1
ATOM 5280 C CA . THR A 1 668 ? 6.967 39.868 -64.249 1.00 83.50 668 THR A CA 1
ATOM 5281 C C . THR A 1 668 ? 5.572 40.338 -64.677 1.00 83.50 668 THR A C 1
ATOM 5283 O O . THR A 1 668 ? 4.597 40.179 -63.944 1.00 83.50 668 THR A O 1
ATOM 5286 N N . LEU A 1 669 ? 5.424 40.849 -65.903 1.00 85.56 669 LEU A N 1
ATOM 5287 C CA . LEU A 1 669 ? 4.153 41.365 -66.435 1.00 85.56 669 LEU A CA 1
ATOM 5288 C C . LEU A 1 669 ? 3.094 40.278 -66.688 1.00 85.56 669 LEU A C 1
ATOM 5290 O O . LEU A 1 669 ? 1.911 40.600 -66.876 1.00 85.56 669 LEU A O 1
ATOM 5294 N N . LYS A 1 670 ? 3.475 38.994 -66.682 1.00 83.75 670 LYS A N 1
ATOM 5295 C CA . LYS A 1 670 ? 2.537 37.859 -66.700 1.00 83.75 670 LYS A CA 1
ATOM 5296 C C . LYS A 1 670 ? 1.713 37.741 -65.412 1.00 83.75 670 LYS A C 1
ATOM 5298 O O . LYS A 1 670 ? 0.569 37.301 -65.492 1.00 83.75 670 LYS A O 1
ATOM 5303 N N . GLU A 1 671 ? 2.229 38.180 -64.264 1.00 84.00 671 GLU A N 1
ATOM 5304 C CA . GLU A 1 671 ? 1.544 38.065 -62.967 1.00 84.00 671 GLU A CA 1
ATOM 5305 C C . GLU A 1 671 ? 0.284 38.954 -62.877 1.00 84.00 671 GLU A C 1
ATOM 5307 O O . GLU A 1 671 ? 0.158 39.960 -63.581 1.00 84.00 671 GLU A O 1
ATOM 5312 N N . LYS A 1 672 ? -0.694 38.598 -62.031 1.00 84.19 672 LYS A N 1
ATOM 5313 C CA . LYS A 1 672 ? -1.957 39.356 -61.893 1.00 84.19 672 LYS A CA 1
ATOM 5314 C C . LYS A 1 672 ? -1.718 40.701 -61.165 1.00 84.19 672 LYS A C 1
ATOM 5316 O O . LYS A 1 672 ? -0.850 40.751 -60.293 1.00 84.19 672 LYS A O 1
ATOM 5321 N N . PRO A 1 673 ? -2.485 41.776 -61.448 1.00 84.38 673 PRO A N 1
ATOM 5322 C CA . PRO A 1 673 ? -2.286 43.089 -60.811 1.00 84.38 673 PRO A CA 1
ATOM 5323 C C . PRO A 1 673 ? -2.292 43.027 -59.277 1.00 84.38 673 PRO A C 1
ATOM 5325 O O . PRO A 1 673 ? -1.365 43.515 -58.639 1.00 84.38 673 PRO A O 1
ATOM 5328 N N . ALA A 1 674 ? -3.251 42.298 -58.696 1.00 81.88 674 ALA A N 1
ATOM 5329 C CA . ALA A 1 674 ? -3.347 42.103 -57.249 1.00 81.88 674 ALA A CA 1
ATOM 5330 C C . ALA A 1 674 ? -2.085 41.460 -56.637 1.00 81.88 674 ALA A C 1
ATOM 5332 O O . ALA A 1 674 ? -1.656 41.848 -55.556 1.00 81.88 674 ALA A O 1
ATOM 5333 N N . SER A 1 675 ? -1.438 40.523 -57.344 1.00 83.06 675 SER A N 1
ATOM 5334 C CA . SER A 1 675 ? -0.193 39.897 -56.867 1.00 83.06 675 SER A CA 1
ATOM 5335 C C . SER A 1 675 ? 1.033 40.805 -56.977 1.00 83.06 675 SER A C 1
ATOM 5337 O O . SER A 1 675 ? 1.983 40.622 -56.217 1.00 83.06 675 SER A O 1
ATOM 5339 N N . LEU A 1 676 ? 1.023 41.767 -57.905 1.00 84.62 676 LEU A N 1
ATOM 5340 C CA . LEU A 1 676 ? 2.116 42.721 -58.116 1.00 84.62 676 LEU A CA 1
ATOM 5341 C C . LEU A 1 676 ? 2.096 43.862 -57.086 1.00 84.62 676 LEU A C 1
ATOM 5343 O O . LEU A 1 676 ? 3.153 44.382 -56.750 1.00 84.62 676 LEU A O 1
ATOM 5347 N N . MET A 1 677 ? 0.917 44.220 -56.565 1.00 83.69 677 MET A N 1
ATOM 5348 C CA . MET A 1 677 ? 0.744 45.281 -55.558 1.00 83.69 677 MET A CA 1
ATOM 5349 C C . MET A 1 677 ? 1.103 44.839 -54.133 1.00 83.69 677 MET A C 1
ATOM 5351 O O . MET A 1 677 ? 1.267 45.675 -53.249 1.00 83.69 677 MET A O 1
ATOM 5355 N N . LEU A 1 678 ? 1.252 43.534 -53.911 1.00 78.31 678 LEU A N 1
ATOM 5356 C CA . LEU A 1 678 ? 1.731 42.972 -52.654 1.00 78.31 678 LEU A CA 1
ATOM 5357 C C . LEU A 1 678 ? 3.257 42.810 -52.692 1.00 78.31 678 LEU A C 1
ATOM 5359 O O . LEU A 1 678 ? 3.803 42.473 -53.751 1.00 78.31 678 LEU A O 1
ATOM 5363 N N . PRO A 1 679 ? 3.965 42.979 -51.558 1.00 71.50 679 PRO A N 1
ATOM 5364 C CA . PRO A 1 679 ? 5.371 42.603 -51.477 1.00 71.50 679 PRO A CA 1
ATOM 5365 C C . PRO A 1 679 ? 5.515 41.137 -51.894 1.00 71.50 679 PRO A C 1
ATOM 5367 O O . PRO A 1 679 ? 4.690 40.292 -51.539 1.00 71.50 679 PRO A O 1
ATOM 5370 N N . LYS A 1 680 ? 6.529 40.838 -52.714 1.00 67.19 680 LYS A N 1
ATOM 5371 C CA . LYS A 1 680 ? 6.718 39.502 -53.290 1.00 67.19 680 LYS A CA 1
ATOM 5372 C C . LYS A 1 680 ? 6.871 38.500 -52.151 1.00 67.19 680 LYS A C 1
ATOM 5374 O O . LYS A 1 680 ? 7.887 38.512 -51.460 1.00 67.19 680 LYS A O 1
ATOM 5379 N N . SER A 1 681 ? 5.854 37.663 -51.942 1.00 60.78 681 SER A N 1
ATOM 5380 C CA . SER A 1 681 ? 5.886 36.659 -50.883 1.00 60.78 681 SER A CA 1
ATOM 5381 C C . SER A 1 681 ? 7.130 35.791 -51.074 1.00 60.78 681 SER A C 1
ATOM 5383 O O . SER A 1 681 ? 7.386 35.351 -52.206 1.00 60.78 681 SER A O 1
ATOM 5385 N N . PRO A 1 682 ? 7.929 35.551 -50.019 1.00 62.94 682 PRO A N 1
ATOM 5386 C CA . PRO A 1 682 ? 9.067 34.657 -50.134 1.00 62.94 682 PRO A CA 1
ATOM 5387 C C . PRO A 1 682 ? 8.547 33.311 -50.639 1.00 62.94 682 PRO A C 1
ATOM 5389 O O . PRO A 1 682 ? 7.613 32.745 -50.069 1.00 62.94 682 PRO A O 1
ATOM 5392 N N . LYS A 1 683 ? 9.102 32.828 -51.758 1.00 61.03 683 LYS A N 1
ATOM 5393 C CA . LYS A 1 683 ? 8.696 31.542 -52.335 1.00 61.03 683 LYS A CA 1
ATOM 5394 C C . LYS A 1 683 ? 8.797 30.478 -51.244 1.00 61.03 683 LYS A C 1
ATOM 5396 O O . LYS A 1 683 ? 9.847 30.374 -50.607 1.00 61.03 683 LYS A O 1
ATOM 5401 N N . ALA A 1 684 ? 7.717 29.723 -51.030 1.00 59.09 684 ALA A N 1
ATOM 5402 C CA . ALA A 1 684 ? 7.671 28.684 -50.008 1.00 59.09 684 ALA A CA 1
ATOM 5403 C C . ALA A 1 684 ? 8.890 27.762 -50.156 1.00 59.09 684 ALA A C 1
ATOM 5405 O O . ALA A 1 684 ? 9.178 27.266 -51.250 1.00 59.09 684 ALA A O 1
ATOM 5406 N N . GLY A 1 685 ? 9.642 27.586 -49.069 1.00 58.34 685 GLY A N 1
ATOM 5407 C CA . GLY A 1 685 ? 10.803 26.707 -49.064 1.00 58.34 685 GLY A CA 1
ATOM 5408 C C . GLY A 1 685 ? 10.347 25.271 -49.282 1.00 58.34 685 GLY A C 1
ATOM 5409 O O . GLY A 1 685 ? 9.730 24.689 -48.397 1.00 58.34 685 GLY A O 1
ATOM 5410 N N . LYS A 1 686 ? 10.627 24.705 -50.457 1.00 63.19 686 LYS A N 1
ATOM 5411 C CA . LYS A 1 686 ? 10.511 23.259 -50.667 1.00 63.19 686 LYS A CA 1
ATOM 5412 C C . LYS A 1 686 ? 11.745 22.570 -50.081 1.00 63.19 686 LYS A C 1
ATOM 5414 O O . LYS A 1 686 ? 12.827 23.160 -50.093 1.00 63.19 686 LYS A O 1
ATOM 5419 N N . ARG A 1 687 ? 11.564 21.342 -49.583 1.00 63.22 687 ARG A N 1
ATOM 5420 C CA . ARG A 1 687 ? 12.651 20.490 -49.076 1.00 63.22 687 ARG A CA 1
ATOM 5421 C C . ARG A 1 687 ? 13.745 20.371 -50.138 1.00 63.22 687 ARG A C 1
ATOM 5423 O O . ARG A 1 687 ? 13.441 20.166 -51.315 1.00 63.22 687 ARG A O 1
ATOM 5430 N N . ILE A 1 688 ? 14.996 20.553 -49.732 1.00 73.75 688 ILE A N 1
ATOM 5431 C CA . ILE A 1 688 ? 16.156 20.443 -50.626 1.00 73.75 688 ILE A CA 1
ATOM 5432 C C . ILE A 1 688 ? 16.681 19.003 -50.621 1.00 73.75 688 ILE A C 1
ATOM 5434 O O . ILE A 1 688 ? 16.518 18.305 -49.627 1.00 73.75 688 ILE A O 1
ATOM 5438 N N . LEU A 1 689 ? 17.326 18.549 -51.701 1.00 70.31 689 LEU A N 1
ATOM 5439 C CA . LEU A 1 689 ? 17.884 17.185 -51.764 1.00 70.31 689 LEU A CA 1
ATOM 5440 C C . LEU A 1 689 ? 18.939 16.944 -50.667 1.00 70.31 689 LEU A C 1
ATOM 5442 O O . LEU A 1 689 ? 19.002 15.855 -50.113 1.00 70.31 689 LEU A O 1
ATOM 5446 N N . LEU A 1 690 ? 19.654 17.996 -50.253 1.00 70.12 690 LEU A N 1
ATOM 5447 C CA . LEU A 1 690 ? 20.599 17.965 -49.131 1.00 70.12 690 LEU A CA 1
ATOM 5448 C C . LEU A 1 690 ? 19.955 17.694 -47.757 1.00 70.12 690 LEU A C 1
ATOM 5450 O O . LEU A 1 690 ? 20.661 17.313 -46.837 1.00 70.12 690 LEU A O 1
ATOM 5454 N N . GLU A 1 691 ? 18.635 17.861 -47.595 1.00 71.38 691 GLU A N 1
ATOM 5455 C CA . GLU A 1 691 ? 17.931 17.435 -46.370 1.00 71.38 691 GLU A CA 1
ATOM 5456 C C . GLU A 1 691 ? 17.750 15.918 -46.306 1.00 71.38 691 GLU A C 1
ATOM 5458 O O . GLU A 1 691 ? 17.537 15.377 -45.223 1.00 71.38 691 GLU A O 1
ATOM 5463 N N . ARG A 1 692 ? 17.806 15.241 -47.460 1.00 70.56 692 ARG A N 1
ATOM 5464 C CA . ARG A 1 692 ? 17.702 13.783 -47.551 1.00 70.56 692 ARG A CA 1
ATOM 5465 C C . ARG A 1 692 ? 19.022 13.109 -47.153 1.00 70.56 692 ARG A C 1
ATOM 5467 O O . ARG A 1 692 ? 18.991 12.005 -46.628 1.00 70.56 692 ARG A O 1
ATOM 5474 N N . VAL A 1 693 ? 20.149 13.812 -47.298 1.00 79.56 693 VAL A N 1
ATOM 5475 C CA . VAL A 1 693 ? 21.470 13.382 -46.815 1.00 79.56 693 VAL A CA 1
ATOM 5476 C C . VAL A 1 693 ? 21.641 13.814 -45.352 1.00 79.56 693 VAL A C 1
ATOM 5478 O O . VAL A 1 693 ? 22.188 14.874 -45.034 1.00 79.56 693 VAL A O 1
ATOM 5481 N N . THR A 1 694 ? 21.113 13.011 -44.423 1.00 70.38 694 THR A N 1
ATOM 5482 C CA . THR A 1 694 ? 20.996 13.384 -42.999 1.00 70.38 694 THR A CA 1
ATOM 5483 C C . THR A 1 694 ? 22.339 13.555 -42.283 1.00 70.38 694 THR A C 1
ATOM 5485 O O . THR A 1 694 ? 22.399 14.277 -41.285 1.00 70.38 694 THR A O 1
ATOM 5488 N N . PHE A 1 695 ? 23.419 12.934 -42.768 1.00 78.81 695 PHE A N 1
ATOM 5489 C CA . PHE A 1 695 ? 24.747 13.002 -42.145 1.00 78.81 695 PHE A CA 1
ATOM 5490 C C . PHE A 1 695 ? 25.349 14.411 -42.222 1.00 78.81 695 PHE A C 1
ATOM 5492 O O . PHE A 1 695 ? 25.646 15.026 -41.196 1.00 78.81 695 PHE A O 1
ATOM 5499 N N . ILE A 1 696 ? 25.419 14.971 -43.431 1.00 75.94 696 ILE A N 1
ATOM 5500 C CA . ILE A 1 696 ? 25.887 16.343 -43.662 1.00 75.94 696 ILE A CA 1
ATOM 5501 C C . ILE A 1 696 ? 24.874 17.331 -43.076 1.00 75.94 696 ILE A C 1
ATOM 5503 O O . ILE A 1 696 ? 25.246 18.290 -42.397 1.00 75.94 696 ILE A O 1
ATOM 5507 N N . TRP A 1 697 ? 23.575 17.064 -43.264 1.00 79.06 697 TRP A N 1
ATOM 5508 C CA . TRP A 1 697 ? 22.527 17.956 -42.787 1.00 79.06 697 TRP A CA 1
ATOM 5509 C C . TRP A 1 697 ? 22.526 18.087 -41.266 1.00 79.06 697 TRP A C 1
ATOM 5511 O O . TRP A 1 697 ? 22.483 19.202 -40.769 1.00 79.06 697 TRP A O 1
ATOM 5521 N N . SER A 1 698 ? 22.602 17.004 -40.491 1.00 74.50 698 SER A N 1
ATOM 5522 C CA . SER A 1 698 ? 22.528 17.060 -39.020 1.00 74.50 698 SER A CA 1
ATOM 5523 C C . SER A 1 698 ? 23.654 17.896 -38.395 1.00 74.50 698 SER A C 1
ATOM 5525 O O . SER A 1 698 ? 23.360 18.715 -37.519 1.00 74.50 698 SER A O 1
ATOM 5527 N N . ARG A 1 699 ? 24.881 17.793 -38.927 1.00 80.06 699 ARG A N 1
ATOM 5528 C CA . ARG A 1 699 ? 26.095 18.489 -38.454 1.00 80.06 699 ARG A CA 1
ATOM 5529 C C . ARG A 1 699 ? 26.150 19.982 -38.794 1.00 80.06 699 ARG A C 1
ATOM 5531 O O . ARG A 1 699 ? 26.901 20.735 -38.176 1.00 80.06 699 ARG A O 1
ATOM 5538 N N . MET A 1 700 ? 25.344 20.450 -39.746 1.00 78.38 700 MET A N 1
ATOM 5539 C CA . MET A 1 700 ? 25.301 21.869 -40.102 1.00 78.38 700 MET A CA 1
ATOM 5540 C C . MET A 1 700 ? 24.577 22.703 -39.030 1.00 78.38 700 MET A C 1
ATOM 5542 O O . MET A 1 700 ? 23.443 22.407 -38.636 1.00 78.38 700 MET A O 1
ATOM 5546 N N . LYS A 1 701 ? 25.201 23.804 -38.585 1.00 78.06 701 LYS A N 1
ATOM 5547 C CA . LYS A 1 701 ? 24.550 24.787 -37.696 1.00 78.06 701 LYS A CA 1
ATOM 5548 C C . LYS A 1 701 ? 23.329 25.407 -38.387 1.00 78.06 701 LYS A C 1
ATOM 5550 O O . LYS A 1 701 ? 23.250 25.458 -39.615 1.00 78.06 701 LYS A O 1
ATOM 5555 N N . PHE A 1 702 ? 22.376 25.902 -37.596 1.00 77.38 702 PHE A N 1
ATOM 5556 C CA . PHE A 1 702 ? 21.107 26.447 -38.095 1.00 77.38 702 PHE A CA 1
ATOM 5557 C C . PHE A 1 702 ? 21.287 27.516 -39.189 1.00 77.38 702 PHE A C 1
ATOM 5559 O O . PHE A 1 702 ? 20.553 27.501 -40.176 1.00 77.38 702 PHE A O 1
ATOM 5566 N N . SER A 1 703 ? 22.304 28.378 -39.071 1.00 76.75 703 SER A N 1
ATOM 5567 C CA . SER A 1 703 ? 22.645 29.377 -40.092 1.00 76.75 703 SER A CA 1
ATOM 5568 C C . SER A 1 703 ? 22.969 28.738 -41.446 1.00 76.75 703 SER A C 1
ATOM 5570 O O . SER A 1 703 ? 22.408 29.143 -42.457 1.00 76.75 703 SER A O 1
ATOM 5572 N N . TYR A 1 704 ? 23.792 27.688 -41.477 1.00 79.94 704 TYR A N 1
ATOM 5573 C CA . TYR A 1 704 ? 24.158 26.984 -42.709 1.00 79.94 704 TYR A CA 1
ATOM 5574 C C . TYR A 1 704 ? 22.992 26.186 -43.299 1.00 79.94 704 TYR A C 1
ATOM 5576 O O . TYR A 1 704 ? 22.804 26.192 -44.514 1.00 79.94 704 TYR A O 1
ATOM 5584 N N . LYS A 1 705 ? 22.156 25.563 -42.457 1.00 81.12 705 LYS A N 1
ATOM 5585 C CA . LYS A 1 705 ? 20.908 24.908 -42.896 1.00 81.12 705 LYS A CA 1
ATOM 5586 C C . LYS A 1 705 ? 19.962 25.909 -43.562 1.00 81.12 705 LYS A C 1
ATOM 5588 O O . LYS A 1 705 ? 19.388 25.635 -44.618 1.00 81.12 705 LYS A O 1
ATOM 5593 N N . ALA A 1 706 ? 19.812 27.091 -42.966 1.00 74.06 706 ALA A N 1
ATOM 5594 C CA . ALA A 1 706 ? 19.005 28.168 -43.525 1.00 74.06 706 ALA A CA 1
ATOM 5595 C C . ALA A 1 706 ? 19.603 28.706 -44.837 1.00 74.06 706 ALA A C 1
ATOM 5597 O O . ALA A 1 706 ? 18.864 28.904 -45.802 1.00 74.06 706 ALA A O 1
ATOM 5598 N N . THR A 1 707 ? 20.927 28.872 -44.913 1.00 77.44 707 THR A N 1
ATOM 5599 C CA . THR A 1 707 ? 21.628 29.326 -46.123 1.00 77.44 707 THR A CA 1
ATOM 5600 C C . THR A 1 707 ? 21.515 28.318 -47.266 1.00 77.44 707 THR A C 1
ATOM 5602 O O . THR A 1 707 ? 21.123 28.709 -48.362 1.00 77.44 707 THR A O 1
ATOM 5605 N N . ALA A 1 708 ? 21.746 27.023 -47.026 1.00 77.62 708 ALA A N 1
ATOM 5606 C CA . ALA A 1 708 ? 21.601 25.977 -48.042 1.00 77.62 708 ALA A CA 1
ATOM 5607 C C . ALA A 1 708 ? 20.162 25.908 -48.582 1.00 77.62 708 ALA A C 1
ATOM 5609 O O . ALA A 1 708 ? 19.941 25.926 -49.795 1.00 77.62 708 ALA A O 1
ATOM 5610 N N . ARG A 1 709 ? 19.158 25.954 -47.691 1.00 75.88 709 ARG A N 1
ATOM 5611 C CA . ARG A 1 709 ? 17.746 26.085 -48.092 1.00 75.88 709 ARG A CA 1
ATOM 5612 C C . ARG A 1 709 ? 17.496 27.340 -48.920 1.00 75.88 709 ARG A C 1
ATOM 5614 O O . ARG A 1 709 ? 16.748 27.277 -49.890 1.00 75.88 709 ARG A O 1
ATOM 5621 N N . ASN A 1 710 ? 18.097 28.471 -48.557 1.00 73.75 710 ASN A N 1
ATOM 5622 C CA . ASN A 1 710 ? 17.932 29.730 -49.278 1.00 73.75 710 ASN A CA 1
ATOM 5623 C C . ASN A 1 710 ? 18.578 29.695 -50.673 1.00 73.75 710 ASN A C 1
ATOM 5625 O O . ASN A 1 710 ? 17.941 30.142 -51.625 1.00 73.75 710 ASN A O 1
ATOM 5629 N N . ILE A 1 711 ? 19.767 29.107 -50.838 1.00 77.62 711 ILE A N 1
ATOM 5630 C CA . ILE A 1 711 ? 20.427 28.954 -52.150 1.00 77.62 711 ILE A CA 1
ATOM 5631 C C . ILE A 1 711 ? 19.532 28.151 -53.103 1.00 77.62 711 ILE A C 1
ATOM 5633 O O . ILE A 1 711 ? 19.205 28.608 -54.200 1.00 77.62 711 ILE A O 1
ATOM 5637 N N . PHE A 1 712 ? 19.024 27.001 -52.651 1.00 76.19 712 PHE A N 1
ATOM 5638 C CA . PHE A 1 712 ? 18.112 26.176 -53.448 1.00 76.19 712 PHE A CA 1
ATOM 5639 C C . PHE A 1 712 ? 16.688 26.745 -53.560 1.00 76.19 712 PHE A C 1
ATOM 5641 O O . PHE A 1 712 ? 15.939 26.349 -54.455 1.00 76.19 712 PHE A O 1
ATOM 5648 N N . ARG A 1 713 ? 16.288 27.687 -52.699 1.00 73.94 713 ARG A N 1
ATOM 5649 C CA . ARG A 1 713 ? 15.048 28.469 -52.854 1.00 73.94 713 ARG A CA 1
ATOM 5650 C C . ARG A 1 713 ? 15.182 29.497 -53.978 1.00 73.94 713 ARG A C 1
ATOM 5652 O O . ARG A 1 713 ? 14.222 29.728 -54.715 1.00 73.94 713 ARG A O 1
ATOM 5659 N N . TYR A 1 714 ? 16.374 30.064 -54.156 1.00 72.12 714 TYR A N 1
ATOM 5660 C CA . TYR A 1 714 ? 16.690 31.065 -55.174 1.00 72.12 714 TYR A CA 1
ATOM 5661 C C . TYR A 1 714 ? 17.604 30.507 -56.284 1.00 72.12 714 TYR A C 1
ATOM 5663 O O . TYR A 1 714 ? 18.517 31.195 -56.733 1.00 72.12 714 TYR A O 1
ATOM 5671 N N . LYS A 1 715 ? 17.324 29.291 -56.793 1.00 73.75 715 LYS A N 1
ATOM 5672 C CA . LYS A 1 715 ? 18.165 28.586 -57.798 1.00 73.75 715 LYS A CA 1
ATOM 5673 C C . LYS A 1 715 ? 18.557 29.442 -59.006 1.00 73.75 715 LYS A C 1
ATOM 5675 O O . LYS A 1 715 ? 19.676 29.353 -59.485 1.00 73.75 715 LYS A O 1
ATOM 5680 N N . LYS A 1 716 ? 17.645 30.298 -59.483 1.00 72.44 716 LYS A N 1
ATOM 5681 C CA . LYS A 1 716 ? 17.918 31.217 -60.601 1.00 72.44 716 LYS A CA 1
ATOM 5682 C C . LYS A 1 716 ? 19.057 32.192 -60.290 1.00 72.44 716 LYS A C 1
ATOM 5684 O O . LYS A 1 716 ? 19.893 32.427 -61.148 1.00 72.44 716 LYS A O 1
ATOM 5689 N N . HIS A 1 717 ? 19.088 32.735 -59.073 1.00 72.19 717 HIS A N 1
ATOM 5690 C CA . HIS A 1 717 ? 20.160 33.625 -58.632 1.00 72.19 717 HIS A CA 1
ATOM 5691 C C . HIS A 1 717 ? 21.471 32.851 -58.469 1.00 72.19 717 HIS A C 1
ATOM 5693 O O . HIS A 1 717 ? 22.514 33.340 -58.873 1.00 72.19 717 HIS A O 1
ATOM 5699 N N . PHE A 1 718 ? 21.415 31.633 -57.926 1.00 79.62 718 PHE A N 1
ATOM 5700 C CA . PHE A 1 718 ? 22.590 30.773 -57.772 1.00 79.62 718 PHE A CA 1
ATOM 5701 C C . PHE A 1 718 ? 23.283 30.471 -59.110 1.00 79.62 718 PHE A C 1
ATOM 5703 O O . PHE A 1 718 ? 24.455 30.800 -59.267 1.00 79.62 718 PHE A O 1
ATOM 5710 N N . PHE A 1 719 ? 22.554 29.935 -60.097 1.00 77.88 719 PHE A N 1
ATOM 5711 C CA . PHE A 1 719 ? 23.126 29.640 -61.419 1.00 77.88 719 PHE A CA 1
ATOM 5712 C C . PHE A 1 719 ? 23.629 30.896 -62.132 1.00 77.88 719 PHE A C 1
ATOM 5714 O O . PHE A 1 719 ? 24.685 30.872 -62.751 1.00 77.88 719 PHE A O 1
ATOM 5721 N N . MET A 1 720 ? 22.913 32.013 -62.003 1.00 73.69 720 MET A N 1
ATOM 5722 C CA . MET A 1 720 ? 23.351 33.295 -62.550 1.00 73.69 720 MET A CA 1
ATOM 5723 C C . MET A 1 720 ? 24.686 33.760 -61.954 1.00 73.69 720 MET A C 1
ATOM 5725 O O . MET A 1 720 ? 25.551 34.220 -62.693 1.00 73.69 720 MET A O 1
ATOM 5729 N N . THR A 1 721 ? 24.873 33.629 -60.638 1.00 77.25 721 THR A N 1
ATOM 5730 C CA . THR A 1 721 ? 26.141 33.975 -59.984 1.00 77.25 721 THR A CA 1
ATOM 5731 C C . THR A 1 721 ? 27.268 33.035 -60.413 1.00 77.25 721 THR A C 1
ATOM 5733 O O . THR A 1 721 ? 28.357 33.519 -60.697 1.00 77.25 721 THR A O 1
ATOM 5736 N N . ILE A 1 722 ? 27.012 31.726 -60.529 1.00 81.50 722 ILE A N 1
ATOM 5737 C CA . ILE A 1 722 ? 28.020 30.754 -60.986 1.00 81.50 722 ILE A CA 1
ATOM 5738 C C . ILE A 1 722 ? 28.468 31.045 -62.411 1.00 81.50 722 ILE A C 1
ATOM 5740 O O . ILE A 1 722 ? 29.664 31.160 -62.638 1.00 81.50 722 ILE A O 1
ATOM 5744 N N . ILE A 1 723 ? 27.536 31.200 -63.356 1.00 77.06 723 ILE A N 1
ATOM 5745 C CA . ILE A 1 723 ? 27.884 31.466 -64.760 1.00 77.06 723 ILE A CA 1
ATOM 5746 C C . ILE A 1 723 ? 28.657 32.788 -64.869 1.00 77.06 723 ILE A C 1
ATOM 5748 O O . ILE A 1 723 ? 29.617 32.874 -65.628 1.00 77.06 723 ILE A O 1
ATOM 5752 N N . GLY A 1 724 ? 28.293 33.800 -64.072 1.00 75.56 724 GLY A N 1
ATOM 5753 C CA . GLY A 1 724 ? 29.030 35.063 -64.012 1.00 75.56 724 GLY A CA 1
ATOM 5754 C C . GLY A 1 724 ? 30.465 34.902 -63.501 1.00 75.56 724 GLY A C 1
ATOM 5755 O O . GLY A 1 724 ? 31.391 35.400 -64.133 1.00 75.56 724 GLY A O 1
ATOM 5756 N N . ILE A 1 725 ? 30.663 34.184 -62.389 1.00 81.06 725 ILE A N 1
ATOM 5757 C CA . ILE A 1 725 ? 32.002 33.927 -61.829 1.00 81.06 725 ILE A CA 1
ATOM 5758 C C . ILE A 1 725 ? 32.825 33.074 -62.797 1.00 81.06 725 ILE A C 1
ATOM 5760 O O . ILE A 1 725 ? 33.945 33.451 -63.117 1.00 81.06 725 ILE A O 1
ATOM 5764 N N . ALA A 1 726 ? 32.254 31.988 -63.319 1.00 80.75 726 ALA A N 1
ATOM 5765 C CA . ALA A 1 726 ? 32.911 31.104 -64.275 1.00 80.75 726 ALA A CA 1
ATOM 5766 C C . ALA A 1 726 ? 33.337 31.851 -65.547 1.00 80.75 726 ALA A C 1
ATOM 5768 O O . ALA A 1 726 ? 34.463 31.677 -66.000 1.00 80.75 726 ALA A O 1
ATOM 5769 N N . GLY A 1 727 ? 32.486 32.735 -66.083 1.00 77.44 727 GLY A N 1
ATOM 5770 C CA . GLY A 1 727 ? 32.826 33.573 -67.235 1.00 77.44 727 GLY A CA 1
ATOM 5771 C C . GLY A 1 727 ? 33.987 34.532 -66.956 1.00 77.44 727 GLY A C 1
ATOM 5772 O O . GLY A 1 727 ? 34.903 34.640 -67.768 1.00 77.44 727 GLY A O 1
ATOM 5773 N N . CYS A 1 728 ? 34.000 35.185 -65.789 1.00 77.31 728 CYS A N 1
ATOM 5774 C CA . CYS A 1 728 ? 35.122 36.035 -65.378 1.00 77.31 728 CYS A CA 1
ATOM 5775 C C . CYS A 1 728 ? 36.418 35.231 -65.189 1.00 77.31 728 CYS A C 1
ATOM 5777 O O . CYS A 1 728 ? 37.480 35.670 -65.625 1.00 77.31 728 CYS A O 1
ATOM 5779 N N . THR A 1 729 ? 36.340 34.051 -64.570 1.00 82.31 729 THR A N 1
ATOM 5780 C CA . THR A 1 729 ? 37.498 33.173 -64.372 1.00 82.31 729 THR A CA 1
ATOM 5781 C C . THR A 1 729 ? 38.037 32.654 -65.705 1.00 82.31 729 THR A C 1
ATOM 5783 O O . THR A 1 729 ? 39.245 32.690 -65.905 1.00 82.31 729 THR A O 1
ATOM 5786 N N . ALA A 1 730 ? 37.173 32.258 -66.644 1.00 79.00 730 ALA A N 1
ATOM 5787 C CA . ALA A 1 730 ? 37.580 31.805 -67.975 1.00 79.00 730 ALA A CA 1
ATOM 5788 C C . ALA A 1 730 ? 38.345 32.892 -68.750 1.00 79.00 730 ALA A C 1
ATOM 5790 O O . ALA A 1 730 ? 39.383 32.609 -69.342 1.00 79.00 730 ALA A O 1
ATOM 5791 N N . LEU A 1 731 ? 37.888 34.150 -68.686 1.00 76.56 731 LEU A N 1
ATOM 5792 C CA . LEU A 1 731 ? 38.603 35.283 -69.287 1.00 76.56 731 LEU A CA 1
ATOM 5793 C C . LEU A 1 731 ? 39.979 35.507 -68.647 1.00 76.56 731 LEU A C 1
ATOM 5795 O O . LEU A 1 731 ? 40.943 35.814 -69.345 1.00 76.56 731 LEU A O 1
ATOM 5799 N N . MET A 1 732 ? 40.079 35.335 -67.329 1.00 82.12 732 MET A N 1
ATOM 5800 C CA . MET A 1 732 ? 41.341 35.485 -66.611 1.00 82.12 732 MET A CA 1
ATOM 5801 C C . MET A 1 732 ? 42.334 34.372 -66.975 1.00 82.12 732 MET A C 1
ATOM 5803 O O . MET A 1 732 ? 43.497 34.660 -67.239 1.00 82.12 732 MET A O 1
ATOM 5807 N N . VAL A 1 733 ? 41.866 33.122 -67.057 1.00 83.19 733 VAL A N 1
ATOM 5808 C CA . VAL A 1 733 ? 42.677 31.972 -67.486 1.00 83.19 733 VAL A CA 1
ATOM 5809 C C . VAL A 1 733 ? 43.146 32.143 -68.928 1.00 83.19 733 VAL A C 1
ATOM 5811 O O . VAL A 1 733 ? 44.317 31.921 -69.196 1.00 83.19 733 VAL A O 1
ATOM 5814 N N . ALA A 1 734 ? 42.289 32.607 -69.842 1.00 77.50 734 ALA A N 1
ATOM 5815 C CA . ALA A 1 734 ? 42.702 32.895 -71.217 1.00 77.50 734 ALA A CA 1
ATOM 5816 C C . ALA A 1 734 ? 43.793 33.981 -71.275 1.00 77.50 734 ALA A C 1
ATOM 5818 O O . ALA A 1 734 ? 44.772 33.834 -72.002 1.00 77.50 734 ALA A O 1
ATOM 5819 N N . GLY A 1 735 ? 43.659 35.049 -70.479 1.00 79.62 735 GLY A N 1
ATOM 5820 C CA . GLY A 1 735 ? 44.672 36.103 -70.386 1.00 79.62 735 GLY A CA 1
ATOM 5821 C C . GLY A 1 735 ? 46.019 35.594 -69.865 1.00 79.62 735 GLY A C 1
ATOM 5822 O O . GLY A 1 735 ? 47.056 35.894 -70.456 1.00 79.62 735 GLY A O 1
ATOM 5823 N N . PHE A 1 736 ? 46.007 34.787 -68.801 1.00 81.06 736 PHE A N 1
ATOM 5824 C CA . PHE A 1 736 ? 47.225 34.167 -68.276 1.00 81.06 736 PHE A CA 1
ATOM 5825 C C . PHE A 1 736 ? 47.797 33.101 -69.215 1.00 81.06 736 PHE A C 1
ATOM 5827 O O . PHE A 1 736 ? 49.008 33.038 -69.370 1.00 81.06 736 PHE A O 1
ATOM 5834 N N . GLY A 1 737 ? 46.956 32.346 -69.922 1.00 80.75 737 GLY A N 1
ATOM 5835 C CA . GLY A 1 737 ? 47.400 31.368 -70.915 1.00 80.75 737 GLY A CA 1
ATOM 5836 C C . GLY A 1 737 ? 48.137 32.015 -72.088 1.00 80.75 737 GLY A C 1
ATOM 5837 O O . GLY A 1 737 ? 49.175 31.515 -72.513 1.00 80.75 737 GLY A O 1
ATOM 5838 N N . VAL A 1 738 ? 47.660 33.168 -72.576 1.00 75.75 738 VAL A N 1
ATOM 5839 C CA . VAL A 1 738 ? 48.391 33.954 -73.587 1.00 75.75 738 VAL A CA 1
ATOM 5840 C C . VAL A 1 738 ? 49.703 34.497 -73.016 1.00 75.75 738 VAL A C 1
ATOM 5842 O O . VAL A 1 738 ? 50.723 34.447 -73.698 1.00 75.75 738 VAL A O 1
ATOM 5845 N N . TYR A 1 739 ? 49.700 34.992 -71.774 1.00 78.44 739 TYR A N 1
ATOM 5846 C CA . TYR A 1 739 ? 50.914 35.479 -71.112 1.00 78.44 739 TYR A CA 1
ATOM 5847 C C . TYR A 1 739 ? 51.982 34.384 -70.981 1.00 78.44 739 TYR A C 1
ATOM 5849 O O . TYR A 1 739 ? 53.130 34.607 -71.369 1.00 78.44 739 TYR A O 1
ATOM 5857 N N . ASP A 1 740 ? 51.596 33.196 -70.514 1.00 80.38 740 ASP A N 1
ATOM 5858 C CA . ASP A 1 740 ? 52.497 32.051 -70.379 1.00 80.38 740 ASP A CA 1
ATOM 5859 C C . ASP A 1 740 ? 52.983 31.558 -71.749 1.00 80.38 740 ASP A C 1
ATOM 5861 O O . ASP A 1 740 ? 54.179 31.339 -71.927 1.00 80.38 740 ASP A O 1
ATOM 5865 N N . SER A 1 741 ? 52.106 31.511 -72.760 1.00 77.88 741 SER A N 1
ATOM 5866 C CA . SER A 1 741 ? 52.495 31.144 -74.134 1.00 77.88 741 SER A CA 1
ATOM 5867 C C . SER A 1 741 ? 53.545 32.099 -74.718 1.00 77.88 741 SER A C 1
ATOM 5869 O O . SER A 1 741 ? 54.485 31.667 -75.380 1.00 77.88 741 SER A O 1
ATOM 5871 N N . ILE A 1 742 ? 53.417 33.409 -74.470 1.00 74.12 742 ILE A N 1
ATOM 5872 C CA . ILE A 1 742 ? 54.408 34.402 -74.915 1.00 74.12 742 ILE A CA 1
ATOM 5873 C C . ILE A 1 742 ? 55.733 34.219 -74.168 1.00 74.12 742 ILE A C 1
ATOM 5875 O O . ILE A 1 742 ? 56.800 34.356 -74.769 1.00 74.12 742 ILE A O 1
ATOM 5879 N N . LYS A 1 743 ? 55.675 33.910 -72.869 1.00 75.56 743 LYS A N 1
ATOM 5880 C CA . LYS A 1 743 ? 56.864 33.694 -72.044 1.00 75.56 743 LYS A CA 1
ATOM 5881 C C . LYS A 1 743 ? 57.678 32.483 -72.525 1.00 75.56 743 LYS A C 1
ATOM 5883 O O . LYS A 1 743 ? 58.898 32.596 -72.627 1.00 75.56 743 LYS A O 1
ATOM 5888 N N . ASP A 1 744 ? 57.019 31.381 -72.879 1.00 74.75 744 ASP A N 1
ATOM 5889 C CA . ASP A 1 744 ? 57.687 30.143 -73.316 1.00 74.75 744 ASP A CA 1
ATOM 5890 C C . ASP A 1 744 ? 58.143 30.150 -74.782 1.00 74.75 744 ASP A C 1
ATOM 5892 O O . ASP A 1 744 ? 59.084 29.434 -75.144 1.00 74.75 744 ASP A O 1
ATOM 5896 N N . ILE A 1 745 ? 57.545 30.989 -75.638 1.00 78.44 745 ILE A N 1
ATOM 5897 C CA . ILE A 1 745 ? 57.981 31.140 -77.036 1.00 78.44 745 ILE A CA 1
ATOM 5898 C C . ILE A 1 745 ? 59.451 31.554 -77.125 1.00 78.44 745 ILE A C 1
ATOM 5900 O O . ILE A 1 745 ? 60.167 31.030 -77.973 1.00 78.44 745 ILE A O 1
ATOM 5904 N N . ALA A 1 746 ? 59.927 32.458 -76.263 1.00 72.12 746 ALA A N 1
ATOM 5905 C CA . ALA A 1 746 ? 61.325 32.891 -76.296 1.00 72.12 746 ALA A CA 1
ATOM 5906 C C . ALA A 1 746 ? 62.276 31.722 -76.001 1.00 72.12 746 ALA A C 1
ATOM 5908 O O . ALA A 1 746 ? 63.240 31.507 -76.732 1.00 72.12 746 ALA A O 1
ATOM 5909 N N . HIS A 1 747 ? 61.961 30.929 -74.978 1.00 76.81 747 HIS A N 1
ATOM 5910 C CA . HIS A 1 747 ? 62.751 29.759 -74.608 1.00 76.81 747 HIS A CA 1
ATOM 5911 C C . HIS A 1 747 ? 62.760 28.717 -75.733 1.00 76.81 747 HIS A C 1
ATOM 5913 O O . HIS A 1 747 ? 63.812 28.246 -76.149 1.00 76.81 747 HIS A O 1
ATOM 5919 N N . THR A 1 748 ? 61.595 28.417 -76.309 1.00 78.69 748 THR A N 1
ATOM 5920 C CA . THR A 1 748 ? 61.478 27.435 -77.398 1.00 78.69 748 THR A CA 1
ATOM 5921 C C . THR A 1 748 ? 62.172 27.911 -78.678 1.00 78.69 748 THR A C 1
ATOM 5923 O O . THR A 1 748 ? 62.871 27.138 -79.333 1.00 78.69 748 THR A O 1
ATOM 5926 N N . GLN A 1 749 ? 62.032 29.190 -79.033 1.00 73.44 749 GLN A N 1
ATOM 5927 C CA . GLN A 1 749 ? 62.655 29.754 -80.228 1.00 73.44 749 GLN A CA 1
ATOM 5928 C C . GLN A 1 749 ? 64.183 29.728 -80.129 1.00 73.44 749 GLN A C 1
ATOM 5930 O O . GLN A 1 749 ? 64.833 29.371 -81.110 1.00 73.44 749 GLN A O 1
ATOM 5935 N N . PHE A 1 750 ? 64.752 30.096 -78.977 1.00 71.88 750 PHE A N 1
ATOM 5936 C CA . PHE A 1 750 ? 66.203 30.225 -78.821 1.00 71.88 750 PHE A CA 1
ATOM 5937 C C . PHE A 1 750 ? 66.911 28.939 -78.390 1.00 71.88 750 PHE A C 1
ATOM 5939 O O . PHE A 1 750 ? 68.062 28.763 -78.771 1.00 71.88 750 PHE A O 1
ATOM 5946 N N . GLU A 1 751 ? 66.258 28.030 -77.664 1.00 71.06 751 GLU A N 1
ATOM 5947 C CA . GLU A 1 751 ? 66.888 26.757 -77.284 1.00 71.06 751 GLU A CA 1
ATOM 5948 C C . GLU A 1 751 ? 66.572 25.617 -78.255 1.00 71.06 751 GLU A C 1
ATOM 5950 O O . GLU A 1 751 ? 67.454 24.830 -78.595 1.00 71.06 751 GLU A O 1
ATOM 5955 N N . ASN A 1 752 ? 65.327 25.521 -78.734 1.00 73.94 752 ASN A N 1
ATOM 5956 C CA . ASN A 1 752 ? 64.884 24.339 -79.476 1.00 73.94 752 ASN A CA 1
ATOM 5957 C C . ASN A 1 752 ? 64.918 24.517 -80.995 1.00 73.94 752 ASN A C 1
ATOM 5959 O O . ASN A 1 752 ? 65.207 23.543 -81.688 1.00 73.94 752 ASN A O 1
ATOM 5963 N N . ILE A 1 753 ? 64.634 25.718 -81.513 1.00 73.88 753 ILE A N 1
ATOM 5964 C CA . ILE A 1 753 ? 64.509 25.971 -82.962 1.00 73.88 753 ILE A CA 1
ATOM 5965 C C . ILE A 1 753 ? 65.788 26.588 -83.537 1.00 73.88 753 ILE A C 1
ATOM 5967 O O . ILE A 1 753 ? 66.353 26.073 -84.501 1.00 73.88 753 ILE A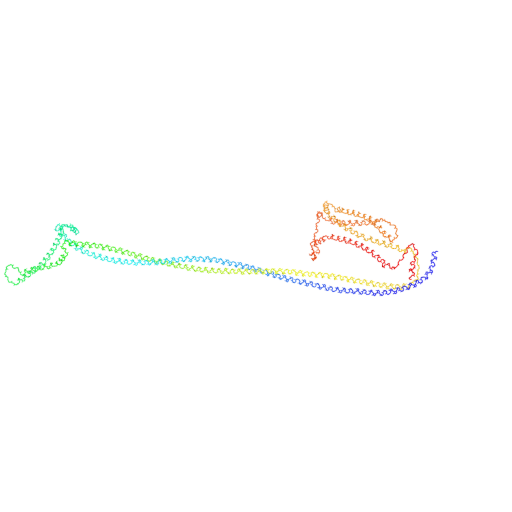 O 1
ATOM 5971 N N . MET A 1 754 ? 66.279 27.677 -82.946 1.00 69.56 754 MET A N 1
ATOM 5972 C CA . MET A 1 754 ? 67.509 28.354 -83.370 1.00 69.56 754 MET A CA 1
ATOM 5973 C C . MET A 1 754 ? 68.742 27.620 -82.823 1.00 69.56 754 MET A C 1
ATOM 5975 O O . MET A 1 754 ? 69.493 28.154 -82.016 1.00 69.56 754 MET A O 1
ATOM 5979 N N . ARG A 1 755 ? 68.968 26.382 -83.272 1.00 69.44 755 ARG A N 1
ATOM 5980 C CA . ARG A 1 755 ? 70.080 25.523 -82.818 1.00 69.44 755 ARG A CA 1
ATOM 5981 C C . ARG A 1 755 ? 71.433 25.854 -83.453 1.00 69.44 755 ARG A C 1
ATOM 5983 O O . ARG A 1 755 ? 72.286 24.978 -83.584 1.00 69.44 755 ARG A O 1
ATOM 5990 N N . TYR A 1 756 ? 71.641 27.093 -83.888 1.00 72.25 756 TYR A N 1
ATOM 5991 C CA . TYR A 1 756 ? 72.965 27.498 -84.345 1.00 72.25 756 TYR A CA 1
ATOM 5992 C C . TYR A 1 756 ? 73.878 27.702 -83.129 1.00 72.25 756 TYR A C 1
ATOM 5994 O O . TYR A 1 756 ? 73.487 28.316 -82.141 1.00 72.25 756 TYR A O 1
ATOM 6002 N N . GLN A 1 757 ? 75.114 27.211 -83.197 1.00 63.81 757 GLN A N 1
ATOM 6003 C CA . GLN A 1 757 ? 76.120 27.471 -82.160 1.00 63.81 757 GLN A CA 1
ATOM 6004 C C . GLN A 1 757 ? 76.688 28.896 -82.274 1.00 63.81 757 GLN A C 1
ATOM 6006 O O . GLN A 1 757 ? 77.144 29.464 -81.283 1.00 63.81 757 GLN A O 1
ATOM 6011 N N . LEU A 1 758 ? 76.637 29.489 -83.475 1.00 65.94 758 LEU A N 1
ATOM 6012 C CA . LEU A 1 758 ? 77.123 30.835 -83.768 1.00 65.94 758 LEU A CA 1
ATOM 6013 C C . LEU A 1 758 ? 76.297 31.457 -84.907 1.00 65.94 758 LEU A C 1
ATOM 6015 O O . LEU A 1 758 ? 76.113 30.834 -85.951 1.00 65.94 758 LEU A O 1
ATOM 6019 N N . ARG A 1 759 ? 75.816 32.693 -84.726 1.00 69.38 759 ARG A N 1
ATOM 6020 C CA . ARG A 1 759 ? 75.185 33.501 -85.782 1.00 69.38 759 ARG A CA 1
ATOM 6021 C C . ARG A 1 759 ? 75.932 34.815 -85.895 1.00 69.38 759 ARG A C 1
ATOM 6023 O O . ARG A 1 759 ? 76.024 35.557 -84.923 1.00 69.38 759 ARG A O 1
ATOM 6030 N N . ILE A 1 760 ? 76.450 35.083 -87.085 1.00 65.88 760 ILE A N 1
ATOM 6031 C CA . ILE A 1 760 ? 77.160 36.317 -87.397 1.00 65.88 760 ILE A CA 1
ATOM 6032 C C . ILE A 1 760 ? 76.243 37.162 -88.275 1.00 65.88 760 ILE A C 1
ATOM 6034 O O . ILE A 1 760 ? 75.913 36.775 -89.394 1.00 65.88 760 ILE A O 1
ATOM 6038 N N . GLU A 1 761 ? 75.806 38.301 -87.747 1.00 58.97 761 GLU A N 1
ATOM 6039 C CA . GLU A 1 761 ? 75.129 39.341 -88.518 1.00 58.97 761 GLU A CA 1
ATOM 6040 C C . GLU A 1 761 ? 76.091 40.510 -88.702 1.00 58.97 761 GLU A C 1
ATOM 6042 O O . GLU A 1 761 ? 76.620 41.050 -87.732 1.00 58.97 761 GLU A O 1
ATOM 6047 N N . LEU A 1 762 ? 76.331 40.874 -89.960 1.00 63.56 762 LEU A N 1
ATOM 6048 C CA . LEU A 1 762 ? 77.134 42.038 -90.309 1.00 63.56 762 LEU A CA 1
ATOM 6049 C C . LEU A 1 762 ? 76.290 43.292 -90.090 1.00 63.56 762 LEU A C 1
ATOM 6051 O O . LEU A 1 762 ? 75.222 43.438 -90.688 1.00 63.56 762 LEU A O 1
ATOM 6055 N N . ASP A 1 763 ? 76.780 44.194 -89.244 1.00 56.78 763 ASP A N 1
ATOM 6056 C CA . ASP A 1 763 ? 76.230 45.541 -89.163 1.00 56.78 763 ASP A CA 1
ATOM 6057 C C . ASP A 1 763 ? 76.558 46.264 -90.475 1.00 56.78 763 ASP A C 1
ATOM 6059 O O . ASP A 1 763 ? 77.706 46.268 -90.926 1.00 56.78 763 ASP A O 1
ATOM 6063 N N . THR A 1 764 ? 75.538 46.833 -91.113 1.00 59.28 764 THR A N 1
ATOM 6064 C CA . THR A 1 764 ? 75.530 47.299 -92.513 1.00 59.28 764 THR A CA 1
ATOM 6065 C C . THR A 1 764 ? 76.536 48.406 -92.858 1.00 59.28 764 THR A C 1
ATOM 6067 O O . THR A 1 764 ? 76.583 48.838 -94.006 1.00 59.28 764 THR A O 1
ATOM 6070 N N . ASP A 1 765 ? 77.379 48.819 -91.910 1.00 57.72 765 ASP A N 1
ATOM 6071 C CA . ASP A 1 765 ? 78.362 49.892 -92.063 1.00 57.72 765 ASP A CA 1
ATOM 6072 C C . ASP A 1 765 ? 79.836 49.421 -92.076 1.00 57.72 765 ASP A C 1
ATOM 6074 O O . ASP A 1 765 ? 80.739 50.262 -92.152 1.00 57.72 765 ASP A O 1
ATOM 6078 N N . LYS A 1 766 ? 80.135 48.108 -92.035 1.00 56.12 766 LYS A N 1
ATOM 6079 C CA . LYS A 1 766 ? 81.518 47.591 -92.167 1.00 56.12 766 LYS A CA 1
ATOM 6080 C C . LYS A 1 766 ? 81.627 46.362 -93.076 1.00 56.12 766 LYS A C 1
ATOM 6082 O O . LYS A 1 766 ? 81.087 45.306 -92.776 1.00 56.12 766 LYS A O 1
ATOM 6087 N N . GLU A 1 767 ? 82.392 46.494 -94.163 1.00 56.88 767 GLU A N 1
ATOM 6088 C CA . GLU A 1 767 ? 82.566 45.451 -95.192 1.00 56.88 767 GLU A CA 1
ATOM 6089 C C . GLU A 1 767 ? 83.651 44.394 -94.882 1.00 56.88 767 GLU A C 1
ATOM 6091 O O . GLU A 1 767 ? 83.706 43.393 -95.588 1.00 56.88 767 GLU A O 1
ATOM 6096 N N . TYR A 1 768 ? 84.497 44.563 -93.853 1.00 58.53 768 TYR A N 1
ATOM 6097 C CA . TYR A 1 768 ? 85.549 43.591 -93.494 1.00 58.53 768 TYR A CA 1
ATOM 6098 C C . TYR A 1 768 ? 85.762 43.505 -91.974 1.00 58.53 768 TYR A C 1
ATOM 6100 O O . TYR A 1 768 ? 85.965 44.532 -91.321 1.00 58.53 768 TYR A O 1
ATOM 6108 N N . ASP A 1 769 ? 85.750 42.281 -91.432 1.00 59.97 769 ASP A N 1
ATOM 6109 C CA . ASP A 1 769 ? 86.111 41.965 -90.043 1.00 59.97 769 ASP A CA 1
ATOM 6110 C C . ASP A 1 769 ? 87.149 40.827 -90.021 1.00 59.97 769 ASP A C 1
ATOM 6112 O O . ASP A 1 769 ? 86.881 39.700 -90.454 1.00 59.97 769 ASP A O 1
ATOM 6116 N N . ASP A 1 770 ? 88.356 41.139 -89.544 1.00 59.59 770 ASP A N 1
ATOM 6117 C CA . ASP A 1 770 ? 89.495 40.214 -89.505 1.00 59.59 770 ASP A CA 1
ATOM 6118 C C . ASP A 1 770 ? 89.230 39.021 -88.566 1.00 59.59 770 ASP A C 1
ATOM 6120 O O . ASP A 1 770 ? 89.702 37.914 -88.820 1.00 59.59 770 ASP A O 1
ATOM 6124 N N . ILE A 1 771 ? 88.397 39.201 -87.534 1.00 61.94 771 ILE A N 1
ATOM 6125 C CA . ILE A 1 771 ? 88.106 38.162 -86.532 1.00 61.94 771 ILE A CA 1
ATOM 6126 C C . ILE A 1 771 ? 87.271 37.027 -87.140 1.00 61.94 771 ILE A C 1
ATOM 6128 O O . ILE A 1 771 ? 87.477 35.854 -86.826 1.00 61.94 771 ILE A O 1
ATOM 6132 N N . LEU A 1 772 ? 86.340 37.362 -88.038 1.00 62.03 772 LEU A N 1
ATOM 6133 C CA . LEU A 1 772 ? 85.503 36.375 -88.719 1.00 62.03 772 LEU A CA 1
ATOM 6134 C C . LEU A 1 772 ? 86.316 35.525 -89.705 1.00 62.03 772 LEU A C 1
ATOM 6136 O O . LEU A 1 772 ? 86.061 34.333 -89.873 1.00 62.03 772 LEU A O 1
ATOM 6140 N N . THR A 1 773 ? 87.304 36.151 -90.341 1.00 63.22 773 THR A N 1
ATOM 6141 C CA . THR A 1 773 ? 88.170 35.503 -91.329 1.00 63.22 773 THR A CA 1
ATOM 6142 C C . THR A 1 773 ? 89.154 34.546 -90.657 1.00 63.22 773 THR A C 1
ATOM 6144 O O . THR A 1 773 ? 89.389 33.457 -91.176 1.00 63.22 773 THR A O 1
ATOM 6147 N N . ASP A 1 774 ? 89.674 34.903 -89.480 1.00 61.47 774 ASP A N 1
ATOM 6148 C CA . ASP A 1 774 ? 90.508 34.002 -88.677 1.00 61.47 774 ASP A CA 1
ATOM 6149 C C . ASP A 1 774 ? 89.705 32.810 -88.135 1.00 61.47 774 ASP A C 1
ATOM 6151 O O . ASP A 1 774 ? 90.177 31.677 -88.201 1.00 61.47 774 ASP A O 1
ATOM 6155 N N . PHE A 1 775 ? 88.464 33.022 -87.680 1.00 62.19 775 PHE A N 1
ATOM 6156 C CA . PHE A 1 775 ? 87.623 31.935 -87.162 1.00 62.19 775 PHE A CA 1
ATOM 6157 C C . PHE A 1 775 ? 87.243 30.897 -88.235 1.00 62.19 775 PHE A C 1
ATOM 6159 O O . PHE A 1 775 ? 87.252 29.700 -87.962 1.00 62.19 775 PHE A O 1
ATOM 6166 N N . LEU A 1 776 ? 86.945 31.328 -89.467 1.00 61.78 776 LEU A N 1
ATOM 6167 C CA . LEU A 1 776 ? 86.607 30.420 -90.575 1.00 61.78 776 LEU A CA 1
ATOM 6168 C C . LEU A 1 776 ? 87.811 29.633 -91.125 1.00 61.78 776 LEU A C 1
ATOM 6170 O O . LEU A 1 776 ? 87.606 28.623 -91.790 1.00 61.78 776 LEU A O 1
ATOM 6174 N N . ASN A 1 777 ? 89.044 30.082 -90.871 1.00 57.44 777 ASN A N 1
ATOM 6175 C CA . ASN A 1 777 ? 90.261 29.414 -91.344 1.00 57.44 777 ASN A CA 1
ATOM 6176 C C . ASN A 1 777 ? 90.846 28.397 -90.343 1.00 57.44 777 ASN A C 1
ATOM 6178 O O . ASN A 1 777 ? 91.744 27.649 -90.725 1.00 57.44 777 ASN A O 1
ATOM 6182 N N . ASP A 1 778 ? 90.362 28.357 -89.096 1.00 51.00 778 ASP A N 1
ATOM 6183 C CA . ASP A 1 778 ? 90.843 27.451 -88.031 1.00 51.00 778 ASP A CA 1
ATOM 6184 C C . ASP A 1 778 ? 89.925 26.214 -87.834 1.00 51.00 778 ASP A C 1
ATOM 6186 O O . ASP A 1 778 ? 89.942 25.580 -86.779 1.00 51.00 778 ASP A O 1
ATOM 6190 N N . SER A 1 779 ? 89.096 25.883 -88.842 1.00 44.50 779 SER A N 1
ATOM 6191 C CA . SER A 1 779 ? 88.138 24.753 -88.858 1.00 44.50 779 SER A CA 1
ATOM 6192 C C . SER A 1 779 ? 88.505 23.668 -89.867 1.00 44.50 779 SER A C 1
ATOM 6194 O O . SER A 1 779 ? 88.702 24.020 -91.054 1.00 44.50 779 SER A O 1
#

Sequence (779 aa):
TVDNVVEKLETLGYTRSEIRYREVFSEANDKIEEAKIEYEDGKKEAETELNNAWIEIEDGKKELLDAKAEIEDGKKEITDAKNTLKRETSDANNEITDAKQELKDALVELEDGEKKLADAIAELDDGKRKYDEGYLEYLEGIEEISKADKEFKKGELEYEDGVKELAEAKNKIADAERSLAYAQQNLQTGEYQYQDGLKQYNANKDQFDQLMSQVLNGLSAGKLSFANSQELFMAMEQDTTGEISLAVTNVLTNMRSNMQLQIDSINALQTEANELEAYISTLENSVPVTPDAITIDEASAKLAQLKAEYEKQKHNIEPLNRALASLPPDSDTLKKSYYQLNSAKASLENARAQLTNGWISFSRGHEELKEGKKRYEEGIVELEKAKTELEINRQKLDDARDELKNARIELEDAKLEIKDGDKEISDARKELDDGWKEYYDGLVKITEAEETLKKETSDAGRKIRDAEEELAEGQIDYEEGFIEIADGESKYLEAKADVEKELADAAKEITDAEEDLKELELPEWYVLDRKSNVSYISFSMNADKVGAIATVFPVFFYLVAALVTLTTMTRMVEKERTQIGTLKALGYTKSIIMSKYLVYCGLASIFGSVAGLLMGFSILPNIIWMAYGMLYHLPPLNAAFMWDYAILSSDVAVLCTMAATFNACHQTLKEKPASLMLPKSPKAGKRILLERVTFIWSRMKFSYKATARNIFRYKKHFFMTIIGIAGCTALMVAGFGVYDSIKDIAHTQFENIMRYQLRIELDTDKEYDDILTDFLNDS